Protein 4ISD (pdb70)

Sequence (922 aa):
SQKPITLYVGADYVSAFAMSAFVVLKEKGLDFEIRTVDLKSKQQEVSLTRRVPTLQHDRFTLSESSAIAEYLDEVYPAPHYAAVLPADRETRALARQLQAWIRSDFMPLGEAAQLACEKLLSAADRLIDDERYGVFGDWCIADTDFALMLNRLVACGDPVPPKVLRYVERQWARPSVQQWVKQKRDAKPITLYVGADYVSAFAMSAFVVLKEKGLDFEIRTVDLKSKQQEVSLTRRVPTLQHDRFTLSESSAIAEYLDEVYPAPHYAAVLPADRETRALARQLQAWIRSDFMPLPLGEAAQLACEKLLSAADRLIDDERYGVFGDWCIADTDFALMLNRLVACGDPVPPKVLRYVERQWARPSVQQWVKQKRDAQKPITLYVGADYVSAFAMSAFVVLKEKGLDFEIRTVDLKSKQQEVSLTRRVPTLQHDRFTLSESSAIAEYLDEVYPAPHYAAVLPADRETRALARQLQAWIRSDFMPLAQLACEKLLSAADRLIDDERYGVFGDWCIADTDFALMLNRLVAVPPKVLRYVERQWARPSVQQWVKQKRDAKPITLYVGADYVSAFAMSAFVVLKEKGLDFEIRTVDLKSKQQSLTRRVPTLQHDRFTLSESSAIAEYLDEVYPAPHYAAVLPADRETRALARQLQAWIRSDFMPLGEAAQLACEKLLSAADRLIDDERYGVFGDWCIADTDFALMLNRLVACGDPVPPKVLRYVERQWARPSVQQWVKQKRDAEKPITLYVGADYVSAFAMSAFVVLKEKGLDFEIRTVDLKSKQQEVSLTRRVPTLQHDRFTLSESSAIAEYLDEVYPAPHYAAVLPADRETRALARQLQAWIRSDFMPLGEAAQLACEKLLSAADRLIDDERYGVFGDWCIADTDFALMLNRLVACGDPVPPKVLRYVERQWARPSVQQWVKQKRDA

CATH classification: 3.40.30.10 (+1 more: 1.20.1050.10)

Solvent-accessible surface area: 42324 Å² total; per-residue (Å²): 163,71,112,96,7,13,0,24,0,16,42,106,18,110,29,38,72,0,6,1,0,2,0,0,0,72,38,12,66,8,113,36,115,30,122,74,29,80,76,94,68,58,62,106,153,53,20,55,0,48,78,42,4,2,0,41,13,45,205,27,45,1,2,16,5,18,1,0,0,13,5,0,24,57,26,14,54,56,131,152,75,53,42,0,14,22,96,80,110,81,32,45,0,50,0,20,9,1,3,17,0,6,21,15,38,9,99,72,50,98,138,58,28,122,71,11,22,95,12,0,25,59,3,0,70,73,34,2,52,79,163,82,84,1,7,50,18,132,28,1,0,0,0,2,4,1,2,22,26,5,73,124,11,135,91,31,78,86,122,43,38,77,43,1,104,112,1,18,126,51,2,85,66,51,109,9,1,77,81,7,30,105,63,89,154,95,115,172,100,8,21,0,42,0,16,42,70,20,80,36,35,72,0,5,1,0,7,0,0,0,67,36,10,59,19,125,38,117,51,38,75,28,62,140,85,64,68,51,131,129,54,21,35,0,72,83,40,3,4,0,51,14,36,236,17,52,1,2,16,4,20,0,0,0,15,4,0,22,60,25,24,62,68,122,159,82,50,46,0,16,26,109,85,116,86,32,7,0,51,0,25,12,1,4,18,0,7,16,20,25,5,92,73,41,192,72,48,148,65,11,107,74,5,6,39,13,0,26,56,1,0,73,169,23,3,50,83,164,85,80,0,6,47,20,130,30,2,0,0,0,3,5,0,3,33,28,6,76,110,10,138,62,21,70,81,123,39,43,76,40,2,102,116,0,18,128,49,2,76,64,47,108,7,2,83,85,9,55,135,63,90,78,98,122,115,28,57,5,24,0,27,0,16,38,79,22,126,25,39,72,0,6,2,0,0,0,0,0,66,36,4,31,9,67,40,60,52,143,75,29,76,82,84,65,63,68,93,147,59,19,30,0,56,81,41,4,3,0,57,18,84,90,23,46,3,1,16,4,18,1,0,0,12,5,0,27,66,27,16,61,60,81,66,34,55,42,0,9,22,96,79,113,75,30,43,0,50,0,23,10,4,4,16,1,7,32,19,29,6,130,88,70,92,136,44,8,20,92,22,0,39,48,0,1,84,128,25,2,67,71,164,83,18,1,6,46,19,130,31,2,0,0,0,3,6,0,1,32,36,6,91,30,44,145,88,110,54,95,42,4,51,124,1,28,66,31,2,72,50,26,24,6,1,64,39,4,47,113,68,69,78,119,115,167,92,8,23,0,74,0,6,37,94,22,109,27,31,73,0,13,1,0,0,0,0,0,66,32,14,63,22,128,37,116,37,29,76,25,79,80,98,79,69,45,108,74,55,4,60,80,21,4,9,0,57,17,75,90,22,59,3,2,18,3,23,0,0,0,10,6,0,24,58,28,24,69,57,126,166,76,51,45,0,10,23,93,80,116,77,30,50,0,49,0,19,8,1,4,18,0,8,18,16,22,6,107,66,64,87,163,60,31,129,70,4,15,92,12,0,28,60,1,0,70,78,32,3,51,72,162,87,83,1,7,47,23,125,25,1,0,0,0,2,8,1,2,16,15,4,68,88,6,31,81,11,62,91,60,0,26,2,42,1,32,61,1,18,103,50,2,77,66,49,99,5,1,85,76,4,59,137,68,86,58,93,65,184,144,94,8,13,0,28,0,5,41,108,17,114,28,29,73,0,6,1,0,0,0,0,0,75,36,6,30,16,99,33,94,37,121,74,28,83,88,85,78,70,43,144,135,50,15,175,60,132,156,22,4,3,0,48,14,72,89,92,51,44,12,70,4,32,38,0,0,42,54,0,22,136,60,23,59,60,75,76,45,54,43,0,12,24,93,83,202,125,31,72,53,88,0,106,115,5,4,60,66,6,50,80,41,8,135,69,61,95,159,59,25,57,102,5,13,103,72,0,26,69,15,0,70,202,53,4,56,79,163,84,25,1,6,50,20,129,30,2,0,0,0,2,4,0,2,22,17,4,71,93,6,31,69,12,60,71,64,1,22,4,40,1,32,60,1,19,111,31,2,79,49,24,18,6,1,78,22,7,35,96,69,83,157,100,101

Radius of gyration: 33.54 Å; Cα contacts (8 Å, |Δi|>4): 1430; chains: 5; bounding box: 65×103×86 Å

Secondary structure (DSSP, 8-state):
-PPPEEEEEETTS--HHHHHHHHHHHHHT---EEEEE-TTTTT----SS--S-EEEETTEEEESHHHHHHHHHHHS-TTTS--SS-SSHHHHHHHHHHHHHHHHS-TT---HHHHHHHHHHHHHHHH--TT-SSSSSS--HHHHHHHHHHGGGGGSSSPPPHHHHHHHHHHHTSHHHHHHHHHHH--/--EEEEEETT---HHHHHHHHHHHHTT---EEEEE-TTTTT----SSS-S-EEEETTEEEE-HHHHHHHHHHHS-TTTS--SS-SSSHHHHHHHHHHHHHHSS-TT----HHHHHHHHHHHHHHHHH--TTSSSSSSS--HHHHHHHHHHTTGGGSSSPPPHHHHHHHHHHHT-HHHHHHHHHHH--/---EEEEEETT---HHHHHHHHHHHHTT---EEEEE-TTTTT----SS--S-EEEETTEEEESHHHHHHHHHHHS-TTTS--SS-SSHHHHHHHHHHHHHHHHS-TT--HHHHHHHHHHHHHH--SS-SBTTBS--HHHHHHHHHGGGGG---HHHHHHHHHHHSSHHHHHHHHHHH--/--EEEEEETT---HHHHHHHHHHHHHT---EEEEE-TTTTT---SS-S-EEEETTEEEE-HHHHHHHHHHHS-TTTS--SS-SSHHHHHHHHHHHHHHHHS-TT--HHHHHHHHHHHHHHHHH--TT-SBTTBS--HHHHHHHHHHGGGGGSSSPBPHHHHHHHHHHHTSHHHHHHHHHHHS--/--EEEEEETT---HHHHHHHHHHHHHT---EEEEE-TTTTT----SS--S-EEEETTEEEE-HHHHHHHHHHHS-TTTS--SS-SSHHHHHHHHHHHHHHHHS-TT--THHHHHHHHHHHHHHHH--TT-SSSSSS--HHHHHHHHHHGGGGGSSSPBPHHHHHHHHHHHTSHHHHHHHHHHHT-

Nearest PDB structures (foldseek):
  4isd-assembly2_B  TM=1.005E+00  e=4.682E-34  Burkholderia glumae BGR1
  4isd-assembly1_D  TM=9.966E-01  e=3.326E-30  Burkholderia glumae BGR1
  4isd-assembly3_E-2  TM=1.002E+00  e=7.740E-30  Burkholderia glumae BGR1
  4isd-assembly2_C  TM=1.001E+00  e=6.877E-28  Burkholderia glumae BGR1
  3cbu-assembly1_A  TM=6.869E-01  e=8.322E-08  Cupriavidus pinatubonensis JMP134

Foldseek 3Di:
DAAEKEWEEAPLLPDLLSLLLLLLCVQFPHDYYYDYAYPVPRLPPLDPVSHDTWMQGNNDIGHDSVVSLVVCCVVRHPPNTDHQADPDPVRNVVLVVLSVCLVPACVVLVPSNQVSLVVLQVVLVVQFDPCALASSRDHHSSLSSNLVSCVSNVVYDDDHDVSSVVSSVSSCPPVSNVVSVVVSVVD/DEKEKEDAPQLPDLLSLLLQLLCVQFPHDYHYDYAYPVPRLPPLDDVSDDIWMCDPNDIGHDRVVSLVVCCVVRHPDNTDHQADPDDVRSVVLSVLVVDLVPACVCLVDDPRNQVSLCVLQVCLVVQFDPPALASSRDHHSSLSSNLVSNVSNVVYDDDHDCSSVVSSVSNCPDPSNVVSVVVNVVD/DAEKEWEAAPLLPDLLSLLLLLLCVQFVHDYYYDYAYPVQRLVPLDPVSHDTWMCGHPDIDDDSVVSLVVCCVVRHPPNTDHQADPDDVSSVVLSVLSVCLVPDPPPLPVVSVVVLVVCLVVQFDQCALASSRDHHSSLSSSLVSVVSNVCCDPRSVVSNVSSCPDVSNVVSVVVSVVD/DEKEWEEAPLLDDLLSLLLLLLCVQFPHDYHYDYAHPVPRLCVVVSDDTWMDDPPDIDHDSLVSLVVCCVVRDPDNTDRQADPDDVSSVVLSCLSVCLVPDCVVLVVRNQVSLVVLQVCLVVQFDPVALASSRDHHSSLSSSLVSCVSNVVYDDDHDVSSVVSNVSSCPDPSNVVSVVVSVVPD/DAKEKEEAPLLPDLLSLLQLLLCVQQPHDYYYDHAHPPPRLPPLDPVSDDIWMDDPPHIGDDSVVSLVVCCVVRHPPNTDHQADPDDVSSVVLVVLSVCLVPACVVLVVRNQVSLVVLLVCLVVQFDPVALASVHDHHSSLSSSLVSCVSNVVYDDDHDVSSVVSSVSSCPDVSNVVSVVVSVVD

B-factor: mean 61.9, std 21.55, range [19.18, 208.67]

Structure (mmCIF, N/CA/C/O backbone):
data_4ISD
#
_entry.id   4ISD
#
_cell.length_a   56.004
_cell.length_b   196.343
_cell.length_c   275.360
_cell.angle_alpha   90.000
_cell.angle_beta   90.000
_cell.angle_gamma   90.000
#
_symmetry.space_group_name_H-M   'C 2 2 21'
#
loop_
_entity.id
_entity.type
_entity.pdbx_description
1 polymer 'Glutathione S-transferase'
2 non-polymer GLUTATHIONE
3 water water
#
loop_
_atom_site.group_PDB
_atom_site.id
_atom_site.type_symbol
_atom_site.label_atom_id
_atom_site.label_alt_id
_atom_site.label_comp_id
_atom_site.label_asym_id
_atom_site.label_entity_id
_atom_site.label_seq_id
_atom_site.pdbx_PDB_ins_code
_atom_site.Cartn_x
_atom_site.Cartn_y
_atom_site.Cartn_z
_atom_site.occupancy
_atom_site.B_iso_or_equiv
_atom_site.auth_seq_id
_atom_site.auth_comp_id
_atom_site.auth_asym_id
_atom_site.auth_atom_id
_atom_site.pdbx_PDB_model_num
ATOM 1 N N . SER A 1 4 ? -17.332 11.797 12.076 1.00 86.80 2 SER A N 1
ATOM 2 C CA . SER A 1 4 ? -16.610 10.562 11.796 1.00 88.24 2 SER A CA 1
ATOM 3 C C . SER A 1 4 ? -17.143 9.416 12.651 1.00 84.24 2 SER A C 1
ATOM 4 O O . SER A 1 4 ? -17.151 9.514 13.881 1.00 81.09 2 SER A O 1
ATOM 7 N N . GLN A 1 5 ? -17.577 8.336 11.997 1.00 79.90 3 GLN A N 1
ATOM 8 C CA . GLN A 1 5 ? -18.170 7.186 12.686 1.00 77.23 3 GLN A CA 1
ATOM 9 C C . GLN A 1 5 ? -17.210 6.571 13.703 1.00 79.49 3 GLN A C 1
ATOM 10 O O . GLN A 1 5 ? -15.989 6.724 13.588 1.00 80.45 3 GLN A O 1
ATOM 16 N N . LYS A 1 6 ? -17.769 5.879 14.695 1.00 74.40 4 LYS A N 1
ATOM 17 C CA . LYS A 1 6 ? -16.962 5.170 15.681 1.00 70.88 4 LYS A CA 1
ATOM 18 C C . LYS A 1 6 ? -16.145 4.103 14.962 1.00 68.24 4 LYS A C 1
ATOM 19 O O . LYS A 1 6 ? -16.616 3.502 13.990 1.00 61.80 4 LYS A O 1
ATOM 25 N N . PRO A 1 7 ? -14.906 3.878 15.425 1.00 68.50 5 PRO A N 1
ATOM 26 C CA . PRO A 1 7 ? -14.052 2.816 14.881 1.00 66.88 5 PRO A CA 1
ATOM 27 C C . PRO A 1 7 ? -14.702 1.446 15.022 1.00 61.52 5 PRO A C 1
ATOM 28 O O . PRO A 1 7 ? -15.407 1.201 15.997 1.00 66.90 5 PRO A O 1
ATOM 32 N N . ILE A 1 8 ? -14.483 0.571 14.047 1.00 54.96 6 ILE A N 1
ATOM 33 C CA . ILE A 1 8 ? -15.100 -0.749 14.046 1.00 48.89 6 ILE A CA 1
ATOM 34 C C . ILE A 1 8 ? -14.054 -1.810 13.696 1.00 56.57 6 ILE A C 1
ATOM 35 O O . ILE A 1 8 ? -13.251 -1.626 12.782 1.00 58.22 6 ILE A O 1
ATOM 40 N N . THR A 1 9 ? -14.043 -2.906 14.452 1.00 59.19 7 THR A N 1
ATOM 41 C CA . THR A 1 9 ? -13.140 -4.016 14.169 1.00 59.12 7 THR A CA 1
ATOM 42 C C . THR A 1 9 ? -13.930 -5.310 14.092 1.00 55.10 7 THR A C 1
ATOM 43 O O . THR A 1 9 ? -14.912 -5.497 14.812 1.00 55.09 7 THR A O 1
ATOM 47 N N . LEU A 1 10 ? -13.513 -6.203 13.206 1.00 54.30 8 LEU A N 1
ATOM 48 C CA . LEU A 1 10 ? -14.178 -7.492 13.077 1.00 48.35 8 LEU A CA 1
ATOM 49 C C . LEU A 1 10 ? -13.154 -8.611 13.248 1.00 48.93 8 LEU A C 1
ATOM 50 O O . LEU A 1 10 ? -12.084 -8.599 12.629 1.00 53.60 8 LEU A O 1
ATOM 55 N N . TYR A 1 11 ? -13.480 -9.546 14.133 1.00 43.42 9 TYR A N 1
ATOM 56 C CA . TYR A 1 11 ? -12.654 -10.713 14.414 1.00 43.63 9 TYR A CA 1
ATOM 57 C C . TYR A 1 11 ? -13.249 -11.872 13.635 1.00 41.57 9 TYR A C 1
ATOM 58 O O . TYR A 1 11 ? -14.446 -12.159 13.744 1.00 41.83 9 TYR A O 1
ATOM 67 N N . VAL A 1 12 ? -12.423 -12.522 12.831 1.00 43.37 10 VAL A N 1
ATOM 68 C CA . VAL A 1 12 ? -12.882 -13.641 12.010 1.00 48.04 10 VAL A CA 1
ATOM 69 C C . VAL A 1 12 ? -11.863 -14.763 12.141 1.00 49.84 10 VAL A C 1
ATOM 70 O O . VAL A 1 12 ? -10.774 -14.544 12.672 1.00 50.55 10 VAL A O 1
ATOM 74 N N . GLY A 1 13 ? -12.213 -15.960 11.676 1.00 48.65 11 GLY A N 1
ATOM 75 C CA . GLY A 1 13 ? -11.256 -17.050 11.630 1.00 52.16 11 GLY A CA 1
ATOM 76 C C . GLY A 1 13 ? -10.204 -16.727 10.583 1.00 59.50 11 GLY A C 1
ATOM 77 O O . GLY A 1 13 ? -10.527 -16.140 9.548 1.00 52.21 11 GLY A O 1
ATOM 78 N N . ALA A 1 14 ? -8.953 -17.105 10.842 1.00 63.23 12 ALA A N 1
ATOM 79 C CA . ALA A 1 14 ? -7.849 -16.765 9.942 1.00 62.66 12 ALA A CA 1
ATOM 80 C C . ALA A 1 14 ? -8.005 -17.368 8.549 1.00 68.02 12 ALA A C 1
ATOM 81 O O . ALA A 1 14 ? -7.351 -16.921 7.601 1.00 73.62 12 ALA A O 1
ATOM 83 N N . ASP A 1 15 ? -8.871 -18.375 8.435 1.00 65.01 13 ASP A N 1
ATOM 84 C CA . ASP A 1 15 ? -9.100 -19.084 7.174 1.00 67.36 13 ASP A CA 1
ATOM 85 C C . ASP A 1 15 ? -10.270 -18.550 6.349 1.00 63.10 13 ASP A C 1
ATOM 86 O O . ASP A 1 15 ? -10.522 -19.033 5.249 1.00 63.89 13 ASP A O 1
ATOM 91 N N . TYR A 1 16 ? -10.984 -17.568 6.890 1.00 65.54 14 TYR A N 1
ATOM 92 C CA . TYR A 1 16 ? -12.112 -16.947 6.195 1.00 66.34 14 TYR A CA 1
ATOM 93 C C . TYR A 1 16 ? -13.159 -17.966 5.747 1.00 66.75 14 TYR A C 1
ATOM 94 O O . TYR A 1 16 ? -13.878 -17.758 4.769 1.00 71.69 14 TYR A O 1
ATOM 103 N N . VAL A 1 17 ? -13.235 -19.071 6.478 1.00 63.60 15 VAL A N 1
ATOM 104 C CA . VAL A 1 17 ? -14.143 -20.151 6.132 1.00 65.89 15 VAL A CA 1
ATOM 105 C C . VAL A 1 17 ? -15.532 -19.968 6.747 1.00 68.46 15 VAL A C 1
ATOM 106 O O . VAL A 1 17 ? -16.534 -20.127 6.050 1.00 74.28 15 VAL A O 1
ATOM 110 N N . SER A 1 18 ? -15.586 -19.615 8.034 1.00 62.73 16 SER A N 1
ATOM 111 C CA . SER A 1 18 ? -16.856 -19.446 8.752 1.00 58.21 16 SER A CA 1
ATOM 112 C C . SER A 1 18 ? -18.013 -18.808 7.960 1.00 57.18 16 SER A C 1
ATOM 113 O O . SER A 1 18 ? -17.880 -17.718 7.408 1.00 62.26 16 SER A O 1
ATOM 116 N N . ALA A 1 19 ? -19.153 -19.492 7.928 1.00 51.52 17 ALA A N 1
ATOM 117 C CA . ALA A 1 19 ? -20.354 -18.949 7.313 1.00 47.34 17 ALA A CA 1
ATOM 118 C C . ALA A 1 19 ? -20.882 -17.776 8.123 1.00 55.58 17 ALA A C 1
ATOM 119 O O . ALA A 1 19 ? -21.656 -16.951 7.627 1.00 60.70 17 ALA A O 1
ATOM 121 N N . PHE A 1 20 ? -20.475 -17.711 9.384 1.00 52.98 18 PHE A N 1
ATOM 122 C CA . PHE A 1 20 ? -21.035 -16.732 10.294 1.00 49.67 18 PHE A CA 1
ATOM 123 C C . PHE A 1 20 ? -20.185 -15.482 10.340 1.00 48.85 18 PHE A C 1
ATOM 124 O O . PHE A 1 20 ? -20.703 -14.380 10.516 1.00 50.47 18 PHE A O 1
ATOM 132 N N . ALA A 1 21 ? -18.881 -15.664 10.174 1.00 47.11 19 ALA A N 1
ATOM 133 C CA . ALA A 1 21 ? -17.975 -14.545 10.017 1.00 41.90 19 ALA A CA 1
ATOM 134 C C . ALA A 1 21 ? -18.421 -13.771 8.784 1.00 43.51 19 ALA A C 1
ATOM 135 O O . ALA A 1 21 ? -18.585 -12.543 8.814 1.00 44.71 19 ALA A O 1
ATOM 137 N N . MET A 1 22 ? -18.649 -14.510 7.705 1.00 45.85 20 MET A N 1
ATOM 138 C CA . MET A 1 22 ? -19.038 -13.915 6.436 1.00 44.40 20 MET A CA 1
ATOM 139 C C . MET A 1 22 ? -20.325 -13.109 6.575 1.00 42.26 20 MET A C 1
ATOM 140 O O . MET A 1 22 ? -20.478 -12.028 5.986 1.00 44.19 20 MET A O 1
ATOM 145 N N . SER A 1 23 ? -21.237 -13.629 7.382 1.00 39.06 21 SER A N 1
ATOM 146 C CA . SER A 1 23 ? -22.510 -12.968 7.625 1.00 37.99 21 SER A CA 1
ATOM 147 C C . SER A 1 23 ? -22.347 -11.573 8.227 1.00 40.29 21 SER A C 1
ATOM 148 O O . SER A 1 23 ? -22.993 -10.620 7.780 1.00 41.56 21 SER A O 1
ATOM 151 N N . ALA A 1 24 ? -21.488 -11.456 9.240 1.00 36.41 22 ALA A N 1
ATOM 152 C CA . ALA A 1 24 ? -21.277 -10.167 9.903 1.00 39.77 22 ALA A CA 1
ATOM 153 C C . ALA A 1 24 ? -20.569 -9.202 8.960 1.00 43.91 22 ALA A C 1
ATOM 154 O O . ALA A 1 24 ? -20.909 -8.014 8.883 1.00 47.71 22 ALA A O 1
ATOM 156 N N . PHE A 1 25 ? -19.569 -9.722 8.260 1.00 39.48 23 PHE A N 1
ATOM 157 C CA . PHE A 1 25 ? -18.852 -8.952 7.267 1.00 40.45 23 PHE A CA 1
ATOM 158 C C . PHE A 1 25 ? -19.853 -8.397 6.254 1.00 44.02 23 PHE A C 1
ATOM 159 O O . PHE A 1 25 ? -19.727 -7.250 5.811 1.00 46.38 23 PHE A O 1
ATOM 167 N N . VAL A 1 26 ? -20.845 -9.201 5.878 1.00 44.15 24 VAL A N 1
ATOM 168 C CA . VAL A 1 26 ? -21.780 -8.755 4.841 1.00 44.50 24 VAL A CA 1
ATOM 169 C C . VAL A 1 26 ? -22.652 -7.617 5.352 1.00 45.26 24 VAL A C 1
ATOM 170 O O . VAL A 1 26 ? -22.966 -6.687 4.606 1.00 45.77 24 VAL A O 1
ATOM 174 N N . VAL A 1 27 ? -23.005 -7.664 6.637 1.00 48.49 25 VAL A N 1
ATOM 175 C CA . VAL A 1 27 ? -23.821 -6.599 7.220 1.00 43.58 25 VAL A CA 1
ATOM 176 C C . VAL A 1 27 ? -23.101 -5.254 7.148 1.00 43.49 25 VAL A C 1
ATOM 177 O O . VAL A 1 27 ? -23.669 -4.255 6.684 1.00 46.75 25 VAL A O 1
ATOM 181 N N . LEU A 1 28 ? -21.848 -5.242 7.592 1.00 42.36 26 LEU A N 1
ATOM 182 C CA . LEU A 1 28 ? -21.036 -4.028 7.590 1.00 48.49 26 LEU A CA 1
ATOM 183 C C . LEU A 1 28 ? -20.925 -3.477 6.181 1.00 56.45 26 LEU A C 1
ATOM 184 O O . LEU A 1 28 ? -21.121 -2.280 5.947 1.00 61.51 26 LEU A O 1
ATOM 189 N N . LYS A 1 29 ? -20.632 -4.362 5.236 1.00 51.79 27 LYS A N 1
ATOM 190 C CA . LYS A 1 29 ? -20.429 -3.933 3.871 1.00 48.05 27 LYS A CA 1
ATOM 191 C C . LYS A 1 29 ? -21.701 -3.390 3.236 1.00 49.03 27 LYS A C 1
ATOM 192 O O . LYS A 1 29 ? -21.656 -2.378 2.553 1.00 51.74 27 LYS A O 1
ATOM 198 N N . GLU A 1 30 ? -22.838 -4.032 3.480 1.00 53.10 28 GLU A N 1
ATOM 199 C CA . GLU A 1 30 ? -24.107 -3.544 2.930 1.00 53.91 28 GLU A CA 1
ATOM 200 C C . GLU A 1 30 ? -24.395 -2.104 3.350 1.00 55.87 28 GLU A C 1
ATOM 201 O O . GLU A 1 30 ? -24.928 -1.318 2.560 1.00 53.98 28 GLU A O 1
ATOM 207 N N . LYS A 1 31 ? -24.042 -1.778 4.597 1.00 52.71 29 LYS A N 1
ATOM 208 C CA . LYS A 1 31 ? -24.346 -0.482 5.187 1.00 47.58 29 LYS A CA 1
ATOM 209 C C . LYS A 1 31 ? -23.325 0.580 4.818 1.00 53.22 29 LYS A C 1
ATOM 210 O O . LYS A 1 31 ? -23.541 1.771 5.103 1.00 54.12 29 LYS A O 1
ATOM 216 N N . GLY A 1 32 ? -22.215 0.150 4.204 1.00 50.73 30 GLY A N 1
ATOM 217 C CA . GLY A 1 32 ? -21.161 1.052 3.748 1.00 44.29 30 GLY A CA 1
ATOM 218 C C . GLY A 1 32 ? -20.254 1.575 4.857 1.00 52.42 30 GLY A C 1
ATOM 219 O O . GLY A 1 32 ? -19.708 2.670 4.758 1.00 59.33 30 GLY A O 1
ATOM 220 N N . LEU A 1 33 ? -20.086 0.789 5.914 1.00 51.33 31 LEU A N 1
ATOM 221 C CA . LEU A 1 33 ? -19.301 1.196 7.087 1.00 59.43 31 LEU A CA 1
ATOM 222 C C . LEU A 1 33 ? -17.797 0.873 6.962 1.00 60.20 31 LEU A C 1
ATOM 223 O O . LEU A 1 33 ? -17.413 -0.128 6.343 1.00 58.04 31 LEU A O 1
ATOM 228 N N . ASP A 1 34 ? -16.948 1.712 7.558 1.00 59.12 32 ASP A N 1
ATOM 229 C CA . ASP A 1 34 ? -15.521 1.410 7.609 1.00 56.27 32 ASP A CA 1
ATOM 230 C C . ASP A 1 34 ? -15.238 0.427 8.756 1.00 61.11 32 ASP A C 1
ATOM 231 O O . ASP A 1 34 ? -15.848 0.532 9.832 1.00 64.46 32 ASP A O 1
ATOM 236 N N . PHE A 1 35 ? -14.344 -0.538 8.515 1.00 58.17 33 PHE A N 1
ATOM 237 C CA . PHE A 1 35 ? -13.872 -1.446 9.568 1.00 55.02 33 PHE A CA 1
ATOM 238 C C . PHE A 1 35 ? -12.530 -2.119 9.270 1.00 59.19 33 PHE A C 1
ATOM 239 O O . PHE A 1 35 ? -12.188 -2.379 8.124 1.00 61.89 33 PHE A O 1
ATOM 247 N N . GLU A 1 36 ? -11.768 -2.384 10.324 1.00 67.47 34 GLU A N 1
ATOM 248 C CA . GLU A 1 36 ? -10.544 -3.160 10.224 1.00 71.05 34 GLU A CA 1
ATOM 249 C C . GLU A 1 36 ? -10.909 -4.619 10.426 1.00 64.35 34 GLU A C 1
ATOM 250 O O . GLU A 1 36 ? -11.893 -4.926 11.104 1.00 66.31 34 GLU A O 1
ATOM 256 N N . ILE A 1 37 ? -10.125 -5.519 9.846 1.00 55.80 35 ILE A N 1
ATOM 257 C CA . ILE A 1 37 ? -10.309 -6.940 10.096 1.00 50.86 35 ILE A CA 1
ATOM 258 C C . ILE A 1 37 ? -9.101 -7.505 10.821 1.00 52.54 35 ILE A C 1
ATOM 259 O O . ILE A 1 37 ? -7.959 -7.299 10.392 1.00 50.69 35 ILE A O 1
ATOM 264 N N . ARG A 1 38 ? -9.380 -8.194 11.930 1.00 51.03 36 ARG A N 1
ATOM 265 C CA . ARG A 1 38 ? -8.383 -8.937 12.699 1.00 59.15 36 ARG A CA 1
ATOM 266 C C . ARG A 1 38 ? -8.764 -10.412 12.706 1.00 61.60 36 ARG A C 1
ATOM 267 O O . ARG A 1 38 ? -9.948 -10.754 12.705 1.00 61.84 36 ARG A O 1
ATOM 275 N N . THR A 1 39 ? -7.766 -11.288 12.724 1.00 63.26 37 THR A N 1
ATOM 276 C CA . THR A 1 39 ? -8.031 -12.712 12.567 1.00 62.18 37 THR A CA 1
ATOM 277 C C . THR A 1 39 ? -7.679 -13.526 13.796 1.00 70.15 37 THR A C 1
ATOM 278 O O . THR A 1 39 ? -6.803 -13.156 14.569 1.00 78.61 37 THR A O 1
ATOM 282 N N . VAL A 1 40 ? -8.374 -14.648 13.960 1.00 68.87 38 VAL A N 1
ATOM 283 C CA . VAL A 1 40 ? -8.118 -15.583 15.051 1.00 62.32 38 VAL A CA 1
ATOM 284 C C . VAL A 1 40 ? -7.815 -16.972 14.459 1.00 66.47 38 VAL A C 1
ATOM 285 O O . VAL A 1 40 ? -8.573 -17.472 13.633 1.00 69.42 38 VAL A O 1
ATOM 289 N N . ASP A 1 41 ? -6.700 -17.577 14.867 1.00 70.08 39 ASP A N 1
ATOM 290 C CA . ASP A 1 41 ? -6.261 -18.884 14.357 1.00 72.07 39 ASP A CA 1
ATOM 291 C C . ASP A 1 41 ? -7.045 -20.055 14.986 1.00 75.80 39 ASP A C 1
ATOM 292 O O . ASP A 1 41 ? -7.855 -19.855 15.887 1.00 80.13 39 ASP A O 1
ATOM 297 N N . LEU A 1 42 ? -6.817 -21.264 14.473 1.00 77.94 40 LEU A N 1
ATOM 298 C CA . LEU A 1 42 ? -7.206 -22.528 15.114 1.00 73.88 40 LEU A CA 1
ATOM 299 C C . LEU A 1 42 ? -6.380 -23.636 14.440 1.00 79.13 40 LEU A C 1
ATOM 300 O O . LEU A 1 42 ? -6.362 -23.735 13.206 1.00 77.45 40 LEU A O 1
ATOM 302 N N . LYS A 1 43 ? -5.690 -24.463 15.226 1.00 78.22 41 LYS A N 1
ATOM 303 C CA . LYS A 1 43 ? -5.730 -24.408 16.685 1.00 81.02 41 LYS A CA 1
ATOM 304 C C . LYS A 1 43 ? -4.722 -23.401 17.253 1.00 76.48 41 LYS A C 1
ATOM 305 O O . LYS A 1 43 ? -3.681 -23.156 16.628 1.00 72.65 41 LYS A O 1
ATOM 307 N N . SER A 1 44 ? -5.029 -22.792 18.404 1.00 67.17 42 SER A N 1
ATOM 308 C CA . SER A 1 44 ? -6.333 -22.871 19.070 1.00 70.25 42 SER A CA 1
ATOM 309 C C . SER A 1 44 ? -6.604 -21.518 19.740 1.00 68.16 42 SER A C 1
ATOM 310 O O . SER A 1 44 ? -7.120 -21.451 20.867 1.00 51.23 42 SER A O 1
ATOM 313 N N . LYS A 1 45 ? -6.263 -20.452 19.015 1.00 73.93 43 LYS A N 1
ATOM 314 C CA . LYS A 1 45 ? -6.178 -19.086 19.548 1.00 72.85 43 LYS A CA 1
ATOM 315 C C . LYS A 1 45 ? -7.445 -18.477 20.177 1.00 72.80 43 LYS A C 1
ATOM 316 O O . LYS A 1 45 ? -7.349 -17.496 20.919 1.00 78.03 43 LYS A O 1
ATOM 318 N N . GLN A 1 46 ? -8.621 -19.042 19.913 1.00 61.89 44 GLN A N 1
ATOM 319 C CA . GLN A 1 46 ? -9.841 -18.517 20.529 1.00 53.63 44 GLN A CA 1
ATOM 320 C C . GLN A 1 46 ? -9.856 -18.763 22.050 1.00 57.41 44 GLN A C 1
ATOM 321 O O . GLN A 1 46 ? -10.879 -18.565 22.718 1.00 52.85 44 GLN A O 1
ATOM 327 N N . GLN A 1 47 ? -8.714 -19.175 22.593 1.00 59.21 45 GLN A N 1
ATOM 328 C CA . GLN A 1 47 ? -8.587 -19.444 24.018 1.00 58.23 45 GLN A CA 1
ATOM 329 C C . GLN A 1 47 ? -7.235 -18.964 24.586 1.00 63.18 45 GLN A C 1
ATOM 330 O O . GLN A 1 47 ? -6.889 -17.763 24.543 1.00 57.37 45 GLN A O 1
ATOM 336 N N . GLU A 1 54 ? -11.353 -12.523 26.599 1.00 46.09 52 GLU A N 1
ATOM 337 C CA . GLU A 1 54 ? -10.672 -11.256 26.296 1.00 69.88 52 GLU A CA 1
ATOM 338 C C . GLU A 1 54 ? -11.488 -10.235 25.458 1.00 63.00 52 GLU A C 1
ATOM 339 O O . GLU A 1 54 ? -11.813 -9.157 25.949 1.00 64.62 52 GLU A O 1
ATOM 341 N N . VAL A 1 55 ? -11.804 -10.540 24.201 1.00 59.48 53 VAL A N 1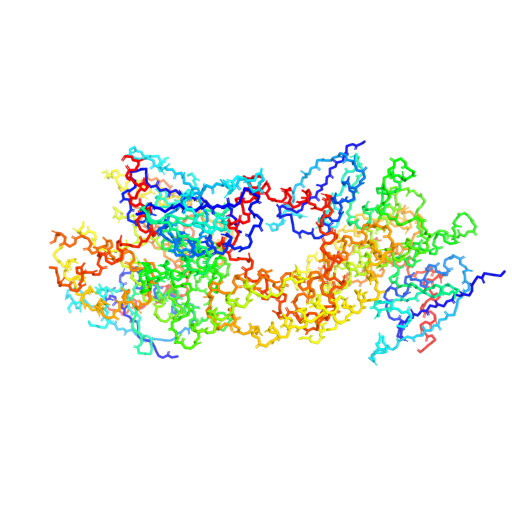
ATOM 342 C CA . VAL A 1 55 ? -12.709 -9.655 23.466 1.00 61.56 53 VAL A CA 1
ATOM 343 C C . VAL A 1 55 ? -14.016 -10.369 23.229 1.00 58.39 53 VAL A C 1
ATOM 344 O O . VAL A 1 55 ? -14.952 -9.788 22.668 1.00 60.41 53 VAL A O 1
ATOM 348 N N . SER A 1 56 ? -14.074 -11.631 23.650 1.00 49.91 54 SER A N 1
ATOM 349 C CA . SER A 1 56 ? -15.217 -12.470 23.321 1.00 42.68 54 SER A CA 1
ATOM 350 C C . SER A 1 56 ? -15.652 -13.401 24.428 1.00 45.85 54 SER A C 1
ATOM 351 O O . SER A 1 56 ? -14.945 -14.340 24.781 1.00 48.25 54 SER A O 1
ATOM 354 N N . LEU A 1 57 ? -16.846 -13.157 24.946 1.00 50.42 55 LEU A N 1
ATOM 355 C CA . LEU A 1 57 ? -17.432 -13.995 25.986 1.00 49.83 55 LEU A CA 1
ATOM 356 C C . LEU A 1 57 ? -17.594 -15.462 25.546 1.00 49.29 55 LEU A C 1
ATOM 357 O O . LEU A 1 57 ? -17.398 -16.371 26.338 1.00 50.93 55 LEU A O 1
ATOM 362 N N . THR A 1 58 ? -17.935 -15.688 24.282 1.00 46.20 56 THR A N 1
ATOM 363 C CA . THR A 1 58 ? -18.243 -17.034 23.798 1.00 44.97 56 THR A CA 1
ATOM 364 C C . THR A 1 58 ? -17.034 -17.801 23.257 1.00 48.57 56 THR A C 1
ATOM 365 O O . THR A 1 58 ? -17.099 -19.020 23.071 1.00 50.08 56 THR A O 1
ATOM 369 N N . ARG A 1 59 ? -15.948 -17.080 22.989 1.00 48.48 57 ARG A N 1
ATOM 370 C CA . ARG A 1 59 ? -14.750 -17.645 22.365 1.00 44.20 57 ARG A CA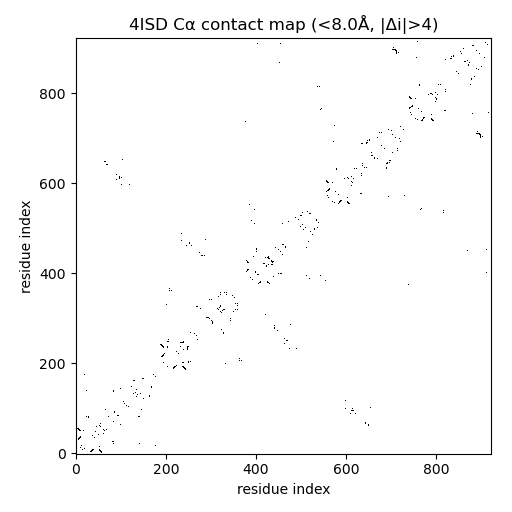 1
ATOM 371 C C . ARG A 1 59 ? -15.042 -18.274 21.005 1.00 48.14 57 ARG A C 1
ATOM 372 O O . ARG A 1 59 ? -14.507 -19.329 20.662 1.00 55.09 57 ARG A O 1
ATOM 380 N N . ARG A 1 60 ? -15.905 -17.622 20.239 1.00 40.65 58 ARG A N 1
ATOM 381 C CA . ARG A 1 60 ? -16.122 -17.997 18.858 1.00 43.38 58 ARG A CA 1
ATOM 382 C C . ARG A 1 60 ? -16.034 -16.761 17.955 1.00 49.53 58 ARG A C 1
ATOM 383 O O . ARG A 1 60 ? -16.233 -15.623 18.404 1.00 49.67 58 ARG A O 1
ATOM 391 N N . VAL A 1 61 ? -15.689 -16.982 16.691 1.00 48.88 59 VAL A N 1
ATOM 392 C CA . VAL A 1 61 ? -15.730 -15.915 15.705 1.00 43.58 59 VAL A CA 1
ATOM 393 C C . VAL A 1 61 ? -17.079 -16.035 15.009 1.00 42.13 59 VAL A C 1
ATOM 394 O O . VAL A 1 61 ? -17.620 -17.136 14.904 1.00 40.20 59 VAL A O 1
ATOM 398 N N . PRO A 1 62 ? -17.652 -14.910 14.553 1.00 42.16 60 PRO A N 1
ATOM 399 C CA . PRO A 1 62 ? -17.173 -13.525 14.641 1.00 46.58 60 PRO A CA 1
ATOM 400 C C . PRO A 1 62 ? -17.395 -12.848 16.001 1.00 45.35 60 PRO A C 1
ATOM 401 O O . PRO A 1 62 ? -18.246 -13.247 16.802 1.00 42.96 60 PRO A O 1
ATOM 405 N N . THR A 1 63 ? -16.609 -11.806 16.241 1.00 45.14 61 THR A N 1
ATOM 406 C CA . THR A 1 63 ? -16.847 -10.878 17.331 1.00 42.08 61 THR A CA 1
ATOM 407 C C . THR A 1 63 ? -16.699 -9.463 16.779 1.00 46.43 61 THR A C 1
ATOM 408 O O . THR A 1 63 ? -15.785 -9.188 15.998 1.00 49.20 61 THR A O 1
ATOM 412 N N . LEU A 1 64 ? -17.599 -8.567 17.174 1.00 47.82 62 LEU A N 1
ATOM 413 C CA . LEU A 1 64 ? -17.540 -7.178 16.721 1.00 50.87 62 LEU A CA 1
ATOM 414 C C . LEU A 1 64 ? -17.048 -6.263 17.843 1.00 45.71 62 LEU A C 1
ATOM 415 O O . LEU A 1 64 ? -17.506 -6.360 18.974 1.00 40.23 62 LEU A O 1
ATOM 420 N N . GLN A 1 65 ? -16.096 -5.395 17.528 1.00 47.24 63 GLN A N 1
ATOM 421 C CA . GLN A 1 65 ? -15.747 -4.307 18.424 1.00 51.68 63 GLN A CA 1
ATOM 422 C C . GLN A 1 65 ? -16.215 -2.981 17.841 1.00 56.31 63 GLN A C 1
ATOM 423 O O . GLN A 1 65 ? -15.697 -2.515 16.817 1.00 61.26 63 GLN A O 1
ATOM 429 N N . HIS A 1 66 ? -17.204 -2.386 18.498 1.00 52.26 64 HIS A N 1
ATOM 430 C CA . HIS A 1 66 ? -17.768 -1.113 18.075 1.00 49.66 64 HIS A CA 1
ATOM 431 C C . HIS A 1 66 ? -17.373 -0.037 19.066 1.00 51.92 64 HIS A C 1
ATOM 432 O O . HIS A 1 66 ? -17.923 0.051 20.166 1.00 48.55 64 HIS A O 1
ATOM 439 N N . ASP A 1 67 ? -16.415 0.780 18.654 1.00 60.10 65 ASP A N 1
ATOM 440 C CA . ASP A 1 67 ? -15.798 1.785 19.513 1.00 60.79 65 ASP A CA 1
ATOM 441 C C . ASP A 1 67 ? -15.171 1.081 20.721 1.00 61.44 65 ASP A C 1
ATOM 442 O O . ASP A 1 67 ? -14.023 0.641 20.648 1.00 63.22 65 ASP A O 1
ATOM 447 N N . ARG A 1 68 ? -15.908 0.960 21.821 1.00 61.84 66 ARG A N 1
ATOM 448 C CA . ARG A 1 68 ? -15.367 0.258 22.976 1.00 67.59 66 ARG A CA 1
ATOM 449 C C . ARG A 1 68 ? -16.136 -1.025 23.258 1.00 64.53 66 ARG A C 1
ATOM 450 O O . ARG A 1 68 ? -15.645 -1.926 23.931 1.00 69.72 66 ARG A O 1
ATOM 458 N N . PHE A 1 69 ? -17.329 -1.104 22.691 1.00 56.66 67 PHE A N 1
ATOM 459 C CA . PHE A 1 69 ? -18.260 -2.183 22.935 1.00 50.73 67 PHE A CA 1
ATOM 460 C C . PHE A 1 69 ? -17.887 -3.425 22.144 1.00 54.13 67 PHE A C 1
ATOM 461 O O . PHE A 1 69 ? -17.670 -3.352 20.941 1.00 60.98 67 PHE A O 1
ATOM 469 N N . THR A 1 70 ? -17.831 -4.576 22.802 1.00 52.78 68 THR A N 1
ATOM 470 C CA . THR A 1 70 ? -17.575 -5.814 22.068 1.00 46.26 68 THR A CA 1
ATOM 471 C C . THR A 1 70 ? -18.771 -6.752 22.118 1.00 41.13 68 THR A C 1
ATOM 472 O O . THR A 1 70 ? -19.509 -6.788 23.106 1.00 45.67 68 THR A O 1
ATOM 476 N N . LEU A 1 71 ? -18.963 -7.500 21.034 1.00 38.72 69 LEU A N 1
ATOM 477 C CA . LEU A 1 71 ? -20.185 -8.265 20.833 1.00 39.62 69 LEU A CA 1
ATOM 478 C C . LEU A 1 71 ? -19.918 -9.479 19.947 1.00 42.17 69 LEU A C 1
ATOM 479 O O . LEU A 1 71 ? -19.406 -9.331 18.837 1.00 42.43 69 LEU A O 1
ATOM 484 N N . SER A 1 72 ? -20.262 -10.673 20.434 1.00 39.82 70 SER A N 1
ATOM 485 C CA . SER A 1 72 ? -20.186 -11.900 19.619 1.00 36.90 70 SER A CA 1
ATOM 486 C C . SER A 1 72 ? -21.565 -12.348 19.103 1.00 36.51 70 SER A C 1
ATOM 487 O O . SER A 1 72 ? -22.556 -11.645 19.306 1.00 44.13 70 SER A O 1
ATOM 490 N N . GLU A 1 73 ? -21.621 -13.503 18.436 1.00 28.78 71 GLU A N 1
ATOM 491 C CA . GLU A 1 73 ? -22.857 -14.009 17.814 1.00 30.75 71 GLU A CA 1
ATOM 492 C C . GLU A 1 73 ? -23.325 -13.108 16.664 1.00 42.73 71 GLU A C 1
ATOM 493 O O . GLU A 1 73 ? -23.872 -12.008 16.890 1.00 35.39 71 GLU A O 1
ATOM 499 N N . SER A 1 74 ? -23.119 -13.612 15.440 1.00 44.80 72 SER A N 1
ATOM 500 C CA . SER A 1 74 ? -23.328 -12.861 14.208 1.00 44.03 72 SER A CA 1
ATOM 501 C C . SER A 1 74 ? -24.740 -12.295 14.044 1.00 39.38 72 SER A C 1
ATOM 502 O O . SER A 1 74 ? -24.905 -11.171 13.542 1.00 38.92 72 SER A O 1
ATOM 505 N N . SER A 1 75 ? -25.754 -13.052 14.464 1.00 26.88 73 SER A N 1
ATOM 506 C CA . SER A 1 75 ? -27.117 -12.528 14.407 1.00 34.19 73 SER A CA 1
ATOM 507 C C . SER A 1 75 ? -27.278 -11.320 15.350 1.00 40.13 73 SER A C 1
ATOM 508 O O . SER A 1 75 ? -27.867 -10.308 14.968 1.00 43.22 73 SER A O 1
ATOM 511 N N . ALA A 1 76 ? -26.742 -11.420 16.566 1.00 37.10 74 ALA A N 1
ATOM 512 C CA . ALA A 1 76 ? -26.790 -10.313 17.520 1.00 34.64 74 ALA A CA 1
ATOM 513 C C . ALA A 1 76 ? -26.049 -9.086 16.982 1.00 38.01 74 ALA A C 1
ATOM 514 O O . ALA A 1 76 ? -26.454 -7.928 17.210 1.00 38.61 74 ALA A O 1
ATOM 516 N N . ILE A 1 77 ? -24.955 -9.351 16.271 1.00 29.83 75 ILE A N 1
ATOM 517 C CA . ILE A 1 77 ? -24.239 -8.304 15.563 1.00 33.79 75 ILE A CA 1
ATOM 518 C C . ILE A 1 77 ? -25.128 -7.621 14.511 1.00 36.57 75 ILE A C 1
ATOM 519 O O . ILE A 1 77 ? -25.185 -6.385 14.451 1.00 34.54 75 ILE A O 1
ATOM 524 N N . ALA A 1 78 ? -25.819 -8.416 13.691 1.00 33.22 76 ALA A N 1
ATOM 525 C CA . ALA A 1 78 ? -26.715 -7.858 12.675 1.00 32.87 76 ALA A CA 1
ATOM 526 C C . ALA A 1 78 ? -27.806 -6.975 13.288 1.00 38.51 76 ALA A C 1
ATOM 527 O O . ALA A 1 78 ? -28.095 -5.890 12.768 1.00 42.98 76 ALA A O 1
ATOM 529 N N . GLU A 1 79 ? -28.392 -7.434 14.393 1.00 32.70 77 GLU A N 1
ATOM 530 C CA . GLU A 1 79 ? -29.470 -6.715 15.079 1.00 35.02 77 GLU A CA 1
ATOM 531 C C . GLU A 1 79 ? -28.967 -5.397 15.637 1.00 38.41 77 GLU A C 1
ATOM 532 O O . GLU A 1 79 ? -29.681 -4.385 15.661 1.00 40.42 77 GLU A O 1
ATOM 538 N N . TYR A 1 80 ? -27.725 -5.428 16.103 1.00 38.34 78 TYR A N 1
ATOM 539 C CA . TYR A 1 80 ? -27.125 -4.286 16.772 1.00 38.32 78 TYR A CA 1
ATOM 540 C C . TYR A 1 80 ? -26.666 -3.224 15.780 1.00 40.42 78 TYR A C 1
ATOM 541 O O . TYR A 1 80 ? -26.872 -2.023 16.007 1.00 42.38 78 TYR A O 1
ATOM 550 N N . LEU A 1 81 ? -26.032 -3.655 14.689 1.00 40.27 79 LEU A N 1
ATOM 551 C CA . LEU A 1 81 ? -25.625 -2.704 13.654 1.00 42.40 79 LEU A CA 1
ATOM 552 C C . LEU A 1 81 ? -26.856 -2.060 13.012 1.00 42.20 79 LEU A C 1
ATOM 553 O O . LEU A 1 81 ? -26.839 -0.887 12.666 1.00 41.58 79 LEU A O 1
ATOM 558 N N . ASP A 1 82 ? -27.938 -2.826 12.910 1.00 45.24 80 ASP A N 1
ATOM 559 C CA . ASP A 1 82 ? -29.200 -2.306 12.399 1.00 48.57 80 ASP A CA 1
ATOM 560 C C . ASP A 1 82 ? -29.838 -1.259 13.309 1.00 52.19 80 ASP A C 1
ATOM 561 O O . ASP A 1 82 ? -30.641 -0.450 12.851 1.00 59.21 80 ASP A O 1
ATOM 566 N N . GLU A 1 83 ? -29.495 -1.273 14.595 1.00 53.99 81 GLU A N 1
ATOM 567 C CA . GLU A 1 83 ? -30.065 -0.316 15.538 1.00 53.41 81 GLU A CA 1
ATOM 568 C C . GLU A 1 83 ? -29.217 0.944 15.628 1.00 53.60 81 GLU A C 1
ATOM 569 O O . GLU A 1 83 ? -29.740 2.058 15.762 1.00 50.20 81 GLU A O 1
ATOM 575 N N . VAL A 1 84 ? -27.905 0.755 15.545 1.00 56.91 82 VAL A N 1
ATOM 576 C CA . VAL A 1 84 ? -26.945 1.855 15.615 1.00 56.73 82 VAL A CA 1
ATOM 577 C C . VAL A 1 84 ? -26.878 2.602 14.283 1.00 51.73 82 VAL A C 1
ATOM 578 O O . VAL A 1 84 ? -26.723 3.820 14.244 1.00 48.66 82 VAL A O 1
ATOM 582 N N . TYR A 1 85 ? -27.001 1.871 13.184 1.00 53.53 83 TYR A N 1
ATOM 583 C CA . TYR A 1 85 ? -26.992 2.491 11.856 1.00 52.50 83 TYR A CA 1
ATOM 584 C C . TYR A 1 85 ? -28.239 2.083 11.123 1.00 51.01 83 TYR A C 1
ATOM 585 O O . TYR A 1 85 ? -28.195 1.195 10.293 1.00 53.49 83 TYR A O 1
ATOM 594 N N . PRO A 1 86 ? -29.367 2.730 11.435 1.00 49.49 84 PRO A N 1
ATOM 595 C CA . PRO A 1 86 ? -30.654 2.304 10.866 1.00 49.37 84 PRO A CA 1
ATOM 596 C C . PRO A 1 86 ? -31.014 2.958 9.515 1.00 53.79 84 PRO A C 1
ATOM 597 O O . PRO A 1 86 ? -30.488 4.013 9.147 1.00 56.77 84 PRO A O 1
ATOM 601 N N . ALA A 1 87 ? -31.911 2.305 8.781 1.00 51.77 85 ALA A N 1
ATOM 602 C CA . ALA A 1 87 ? -32.676 2.945 7.714 1.00 42.89 85 ALA A CA 1
ATOM 603 C C . ALA A 1 87 ? -33.372 4.163 8.299 1.00 53.78 85 ALA A C 1
ATOM 604 O O . ALA A 1 87 ? -33.759 4.155 9.465 1.00 66.65 85 ALA A O 1
ATOM 606 N N . PRO A 1 88 ? -33.548 5.221 7.507 1.00 56.14 86 PRO A N 1
ATOM 607 C CA . PRO A 1 88 ? -33.139 5.416 6.106 1.00 54.98 86 PRO A CA 1
ATOM 608 C C . PRO A 1 88 ? -31.758 6.058 5.935 1.00 57.88 86 PRO A C 1
ATOM 609 O O . PRO A 1 88 ? -31.342 6.297 4.800 1.00 68.40 86 PRO A O 1
ATOM 613 N N . HIS A 1 89 ? -31.064 6.329 7.039 1.00 52.48 87 HIS A N 1
ATOM 614 C CA . HIS A 1 89 ? -29.735 6.930 6.988 1.00 52.92 87 HIS A CA 1
ATOM 615 C C . HIS A 1 89 ? -28.734 5.904 6.444 1.00 50.14 87 HIS A C 1
ATOM 616 O O . HIS A 1 89 ? -27.690 6.265 5.884 1.00 50.85 87 HIS A O 1
ATOM 623 N N . TYR A 1 90 ? -29.074 4.628 6.614 1.00 46.32 88 TYR A N 1
ATOM 624 C CA . TYR A 1 90 ? -28.209 3.505 6.262 1.00 43.67 88 TYR A CA 1
ATOM 625 C C . TYR A 1 90 ? -29.057 2.367 5.694 1.00 47.15 88 TYR A C 1
ATOM 626 O O . TYR A 1 90 ? -30.220 2.230 6.052 1.00 55.06 88 TYR A O 1
ATOM 635 N N . ALA A 1 91 ? -28.484 1.533 4.830 1.00 41.59 89 ALA A N 1
ATOM 636 C CA . ALA A 1 91 ? -29.209 0.358 4.336 1.00 40.75 89 ALA A CA 1
ATOM 637 C C . ALA A 1 91 ? -29.536 -0.592 5.494 1.00 44.33 89 ALA A C 1
ATOM 638 O O . ALA A 1 91 ? -28.663 -0.895 6.320 1.00 44.51 89 ALA A O 1
ATOM 640 N N . ALA A 1 92 ? -30.784 -1.058 5.544 1.00 42.60 90 ALA A N 1
ATOM 641 C CA . ALA A 1 92 ? -31.197 -2.044 6.542 1.00 47.55 90 ALA A CA 1
ATOM 642 C C . ALA A 1 92 ? -30.895 -3.470 6.114 1.00 49.87 90 ALA A C 1
ATOM 643 O O . ALA A 1 92 ? -31.116 -3.851 4.960 1.00 59.24 90 ALA A O 1
ATOM 645 N N . VAL A 1 93 ? -30.411 -4.269 7.057 1.00 43.73 91 VAL A N 1
ATOM 646 C CA . VAL A 1 93 ? -30.143 -5.672 6.787 1.00 37.27 91 VAL A CA 1
ATOM 647 C C . VAL A 1 93 ? -31.277 -6.556 7.293 1.00 36.06 91 VAL A C 1
ATOM 648 O O . VAL A 1 93 ? -31.278 -7.776 7.060 1.00 29.05 91 VAL A O 1
ATOM 652 N N . LEU A 1 94 ? -32.235 -5.937 7.989 1.00 38.66 92 LEU A N 1
ATOM 653 C CA . LEU A 1 94 ? -33.444 -6.628 8.441 1.00 40.73 92 LEU A CA 1
ATOM 654 C C . LEU A 1 94 ? -34.700 -6.003 7.836 1.00 40.92 92 LEU A C 1
ATOM 655 O O . LEU A 1 94 ? -34.780 -4.782 7.692 1.00 43.35 92 LEU A O 1
ATOM 660 N N . PRO A 1 95 ? -35.689 -6.840 7.484 1.00 40.82 93 PRO A N 1
ATOM 661 C CA . PRO A 1 95 ? -36.964 -6.366 6.923 1.00 38.16 93 PRO A CA 1
ATOM 662 C C . PRO A 1 95 ? -37.683 -5.348 7.812 1.00 44.53 93 PRO A C 1
ATOM 663 O O . PRO A 1 95 ? -37.635 -5.440 9.039 1.00 55.28 93 PRO A O 1
ATOM 667 N N . ALA A 1 96 ? -38.333 -4.381 7.169 1.00 47.98 94 ALA A N 1
ATOM 668 C CA . ALA A 1 96 ? -39.056 -3.294 7.827 1.00 46.17 94 ALA A CA 1
ATOM 669 C C . ALA A 1 96 ? -40.390 -3.776 8.372 1.00 50.92 94 ALA A C 1
ATOM 670 O O . ALA A 1 96 ? -40.871 -3.281 9.386 1.00 53.13 94 ALA A O 1
ATOM 672 N N . ASP A 1 97 ? -40.999 -4.723 7.666 1.00 50.89 95 ASP A N 1
ATOM 673 C CA . ASP A 1 97 ? -42.293 -5.253 8.060 1.00 53.70 95 ASP A CA 1
ATOM 674 C C . ASP A 1 97 ? -42.154 -6.115 9.317 1.00 57.73 95 ASP A C 1
ATOM 675 O O . ASP A 1 97 ? -41.349 -7.046 9.366 1.00 58.74 95 ASP A O 1
ATOM 680 N N . ARG A 1 98 ? -42.949 -5.797 10.331 1.00 65.08 96 ARG A N 1
ATOM 681 C CA . ARG A 1 98 ? -42.847 -6.461 11.625 1.00 64.15 96 ARG A CA 1
ATOM 682 C C . ARG A 1 98 ? -42.951 -7.981 11.536 1.00 58.37 96 ARG A C 1
ATOM 683 O O . ARG A 1 98 ? -42.079 -8.688 12.054 1.00 54.41 96 ARG A O 1
ATOM 691 N N . GLU A 1 99 ? -43.998 -8.479 10.879 1.00 60.32 97 GLU A N 1
ATOM 692 C CA . GLU A 1 99 ? -44.126 -9.917 10.642 1.00 58.28 97 GLU A CA 1
ATOM 693 C C . GLU A 1 99 ? -42.959 -10.469 9.826 1.00 51.12 97 GLU A C 1
ATOM 694 O O . GLU A 1 99 ? -42.466 -11.572 10.085 1.00 51.36 97 GLU A O 1
ATOM 700 N N . THR A 1 100 ? -42.506 -9.702 8.846 1.00 48.83 98 THR A N 1
ATOM 701 C CA . THR A 1 100 ? -41.450 -10.196 7.979 1.00 45.72 98 THR A CA 1
ATOM 702 C C . THR A 1 100 ? -40.128 -10.171 8.731 1.00 36.97 98 THR A C 1
ATOM 703 O O . THR A 1 100 ? -39.277 -11.033 8.533 1.00 40.90 98 THR A O 1
ATOM 707 N N . ARG A 1 101 ? -39.955 -9.179 9.595 1.00 39.32 99 ARG A N 1
ATOM 708 C CA . ARG A 1 101 ? -38.767 -9.124 10.438 1.00 43.56 99 ARG A CA 1
ATOM 709 C C . ARG A 1 101 ? -38.709 -10.369 11.332 1.00 39.20 99 ARG A C 1
ATOM 710 O O . ARG A 1 101 ? -37.659 -11.004 11.468 1.00 37.07 99 ARG A O 1
ATOM 718 N N . ALA A 1 102 ? -39.848 -10.736 11.911 1.00 36.66 100 ALA A N 1
ATOM 719 C CA . ALA A 1 102 ? -39.893 -11.914 12.777 1.00 53.08 100 ALA A CA 1
ATOM 720 C C . ALA A 1 102 ? -39.516 -13.192 12.005 1.00 51.87 100 ALA A C 1
ATOM 721 O O . ALA A 1 102 ? -38.899 -14.113 12.566 1.00 47.00 100 ALA A O 1
ATOM 723 N N . LEU A 1 103 ? -39.858 -13.234 10.716 1.00 48.41 101 LEU A N 1
ATOM 724 C CA . LEU A 1 103 ? -39.547 -14.410 9.906 1.00 44.88 101 LEU A CA 1
ATOM 725 C C . LEU A 1 103 ? -38.052 -14.513 9.570 1.00 38.70 101 LEU A C 1
ATOM 726 O O . LEU A 1 103 ? -37.486 -15.621 9.495 1.00 33.96 101 LEU A O 1
ATOM 731 N N . ALA A 1 104 ? -37.410 -13.366 9.367 1.00 30.48 102 ALA A N 1
ATOM 732 C CA . ALA A 1 104 ? -35.983 -13.369 9.097 1.00 33.90 102 ALA A CA 1
ATOM 733 C C . ALA A 1 104 ? -35.244 -13.782 10.372 1.00 42.09 102 ALA A C 1
ATOM 734 O O . ALA A 1 104 ? -34.320 -14.599 10.336 1.00 44.19 102 ALA A O 1
ATOM 736 N N . ARG A 1 105 ? -35.673 -13.226 11.501 1.00 40.24 103 ARG A N 1
ATOM 737 C CA . ARG A 1 105 ? -35.125 -13.610 12.789 1.00 38.56 103 ARG A CA 1
ATOM 738 C C . ARG A 1 105 ? -35.275 -15.107 13.034 1.00 40.52 103 ARG A C 1
ATOM 739 O O . ARG A 1 105 ? -34.328 -15.782 13.477 1.00 42.77 103 ARG A O 1
ATOM 747 N N . GLN A 1 106 ? -36.460 -15.627 12.737 1.00 35.31 104 GLN A N 1
ATOM 748 C CA . GLN A 1 106 ? -36.662 -17.072 12.751 1.00 37.44 104 GLN A CA 1
ATOM 749 C C . GLN A 1 106 ? -35.674 -17.842 11.864 1.00 40.52 104 GLN A C 1
ATOM 750 O O . GLN A 1 106 ? -35.084 -18.834 12.299 1.00 40.98 104 GLN A O 1
ATOM 756 N N . LEU A 1 107 ? -35.496 -17.397 10.623 1.00 41.60 105 LEU A N 1
ATOM 757 C CA . LEU A 1 107 ? -34.624 -18.122 9.697 1.00 39.39 105 LEU A CA 1
ATOM 758 C C . LEU A 1 107 ? -33.165 -18.140 10.198 1.00 35.08 105 LEU A C 1
ATOM 759 O O . LEU A 1 107 ? -32.533 -19.208 10.242 1.00 33.88 105 LEU A O 1
ATOM 764 N N . GLN A 1 108 ? -32.658 -16.972 10.605 1.00 31.83 106 GLN A N 1
ATOM 765 C CA . GLN A 1 108 ? -31.319 -16.850 11.210 1.00 31.86 106 GLN A CA 1
ATOM 766 C C . GLN A 1 108 ? -31.083 -17.809 12.378 1.00 35.75 106 GLN A C 1
ATOM 767 O O . GLN A 1 108 ? -30.055 -18.477 12.446 1.00 44.25 106 GLN A O 1
ATOM 773 N N . ALA A 1 109 ? -32.035 -17.872 13.299 1.00 34.16 107 ALA A N 1
ATOM 774 C CA . ALA A 1 109 ? -31.898 -18.726 14.478 1.00 38.24 107 ALA A CA 1
ATOM 775 C C . ALA A 1 109 ? -31.965 -20.196 14.093 1.00 36.80 107 ALA A C 1
ATOM 776 O O . ALA A 1 109 ? -31.257 -21.044 14.658 1.00 38.13 107 ALA A O 1
ATOM 778 N N . TRP A 1 110 ? -32.843 -20.501 13.146 1.00 35.43 108 TRP A N 1
ATOM 779 C CA . TRP A 1 110 ? -33.028 -21.878 12.739 1.00 40.03 108 TRP A CA 1
ATOM 780 C C . TRP A 1 110 ? -31.719 -22.379 12.167 1.00 33.21 108 TRP A C 1
ATOM 781 O O . TRP A 1 110 ? -31.195 -23.414 12.594 1.00 29.98 108 TRP A O 1
ATOM 792 N N . ILE A 1 111 ? -31.189 -21.617 11.213 1.00 31.85 109 ILE A N 1
ATOM 793 C CA . ILE A 1 111 ? -29.926 -21.947 10.567 1.00 35.87 109 ILE A CA 1
ATOM 794 C C . ILE A 1 111 ? -28.835 -22.195 11.605 1.00 35.71 109 ILE A C 1
ATOM 795 O O . ILE A 1 111 ? -28.129 -23.202 11.563 1.00 43.04 109 ILE A O 1
ATOM 800 N N . ARG A 1 112 ? -28.742 -21.297 12.574 1.00 31.45 110 ARG A N 1
ATOM 801 C CA . ARG A 1 112 ? -27.688 -21.363 13.560 1.00 26.48 110 ARG A CA 1
ATOM 802 C C . ARG A 1 112 ? -27.870 -22.456 14.620 1.00 38.29 110 ARG A C 1
ATOM 803 O O . ARG A 1 112 ? -26.938 -22.711 15.393 1.00 36.84 110 ARG A O 1
ATOM 811 N N . SER A 1 113 ? -29.046 -23.094 14.684 1.00 33.44 111 SER A N 1
ATOM 812 C CA . SER A 1 113 ? -29.318 -24.046 15.777 1.00 36.76 111 SER A CA 1
ATOM 813 C C . SER A 1 113 ? -29.867 -25.414 15.345 1.00 42.97 111 SER A C 1
ATOM 814 O O . SER A 1 113 ? -30.242 -26.232 16.188 1.00 42.32 111 SER A O 1
ATOM 817 N N . ASP A 1 114 ? -29.955 -25.644 14.042 1.00 40.09 112 ASP A N 1
ATOM 818 C CA . ASP A 1 114 ? -30.393 -26.933 13.530 1.00 47.49 112 ASP A CA 1
ATOM 819 C C . ASP A 1 114 ? -29.366 -27.382 12.500 1.00 54.78 112 ASP A C 1
ATOM 820 O O . ASP A 1 114 ? -28.337 -26.716 12.318 1.00 58.72 112 ASP A O 1
ATOM 825 N N . PHE A 1 115 ? -29.641 -28.505 11.841 1.00 55.52 113 PHE A N 1
ATOM 826 C CA . PHE A 1 115 ? -28.854 -28.957 10.686 1.00 57.66 113 PHE A CA 1
ATOM 827 C C . PHE A 1 115 ? -27.468 -29.465 11.074 1.00 66.28 113 PHE A C 1
ATOM 828 O O . PHE A 1 115 ? -26.580 -29.581 10.230 1.00 69.07 113 PHE A O 1
ATOM 836 N N . MET A 1 116 ? -27.294 -29.771 12.353 1.00 70.69 114 MET A N 1
ATOM 837 C CA . MET A 1 116 ? -26.020 -30.283 12.851 1.00 72.13 114 MET A CA 1
ATOM 838 C C . MET A 1 116 ? -25.498 -31.527 12.104 1.00 77.47 114 MET A C 1
ATOM 839 O O . MET A 1 116 ? -24.326 -31.556 11.716 1.00 79.57 114 MET A O 1
ATOM 844 N N . PRO A 1 117 ? -26.355 -32.553 11.895 1.00 75.28 115 PRO A N 1
ATOM 845 C CA . PRO A 1 117 ? -25.931 -33.727 11.117 1.00 72.83 115 PRO A CA 1
ATOM 846 C C . PRO A 1 117 ? -25.242 -33.440 9.771 1.00 75.34 115 PRO A C 1
ATOM 847 O O . PRO A 1 117 ? -24.538 -34.313 9.271 1.00 79.23 115 PRO A O 1
ATOM 851 N N . LEU A 1 118 ? -25.437 -32.251 9.204 1.00 72.40 116 LEU A N 1
ATOM 852 C CA . LEU A 1 118 ? -24.771 -31.864 7.958 1.00 68.33 116 LEU A CA 1
ATOM 853 C C . LEU A 1 118 ? -23.429 -31.170 8.220 1.00 76.25 116 LEU A C 1
ATOM 854 O O . LEU A 1 118 ? -23.324 -30.251 9.050 1.00 76.83 116 LEU A O 1
ATOM 859 N N . GLY A 1 137 ? -26.801 -41.448 6.577 1.00 112.55 135 GLY A N 1
ATOM 860 C CA . GLY A 1 137 ? -27.314 -41.150 7.904 1.00 115.95 135 GLY A CA 1
ATOM 861 C C . GLY A 1 137 ? -28.831 -41.104 7.920 1.00 120.18 135 GLY A C 1
ATOM 862 O O . GLY A 1 137 ? -29.464 -41.207 6.867 1.00 129.29 135 GLY A O 1
ATOM 863 N N . GLU A 1 138 ? -29.411 -40.945 9.108 1.00 113.26 136 GLU A N 1
ATOM 864 C CA . GLU A 1 138 ? -30.864 -40.853 9.261 1.00 110.98 136 GLU A CA 1
ATOM 865 C C . GLU A 1 138 ? -31.278 -39.493 9.850 1.00 99.30 136 GLU A C 1
ATOM 866 O O . GLU A 1 138 ? -32.291 -38.912 9.445 1.00 95.27 136 GLU A O 1
ATOM 872 N N . ALA A 1 139 ? -30.490 -38.988 10.799 1.00 90.29 137 ALA A N 1
ATOM 873 C CA . ALA A 1 139 ? -30.672 -37.631 11.307 1.00 79.08 137 ALA A CA 1
ATOM 874 C C . ALA A 1 139 ? -30.206 -36.631 10.262 1.00 70.85 137 ALA A C 1
ATOM 875 O O . ALA A 1 139 ? -30.716 -35.512 10.186 1.00 64.99 137 ALA A O 1
ATOM 877 N N . ALA A 1 140 ? -29.214 -37.044 9.477 1.00 72.82 138 ALA A N 1
ATOM 878 C CA . ALA A 1 140 ? -28.764 -36.284 8.315 1.00 68.95 138 ALA A CA 1
ATOM 879 C C . ALA A 1 140 ? -29.855 -36.262 7.258 1.00 69.39 138 ALA A C 1
ATOM 880 O O . ALA A 1 140 ? -30.117 -35.221 6.650 1.00 67.26 138 ALA A O 1
ATOM 882 N N . GLN A 1 141 ? -30.480 -37.418 7.045 1.00 68.19 139 GLN A N 1
ATOM 883 C CA . GLN A 1 141 ? -31.571 -37.541 6.092 1.00 69.10 139 GLN A CA 1
ATOM 884 C C . GLN A 1 141 ? -32.702 -36.581 6.451 1.00 71.75 139 GLN A C 1
ATOM 885 O O . GLN A 1 141 ? -33.257 -35.906 5.578 1.00 78.70 139 GLN A O 1
ATOM 891 N N . LEU A 1 142 ? -33.017 -36.496 7.742 1.00 69.27 140 LEU A N 1
ATOM 892 C CA . LEU A 1 142 ? -34.077 -35.612 8.219 1.00 68.11 140 LEU A CA 1
ATOM 893 C C . LEU A 1 142 ? -33.720 -34.138 8.055 1.00 62.75 140 LEU A C 1
ATOM 894 O O . LEU A 1 142 ? -34.570 -33.324 7.692 1.00 66.19 140 LEU A O 1
ATOM 899 N N . ALA A 1 143 ? -32.465 -33.797 8.329 1.00 51.47 141 ALA A N 1
ATOM 900 C CA . ALA A 1 143 ? -32.017 -32.420 8.199 1.00 49.89 141 ALA A CA 1
ATOM 901 C C . ALA A 1 143 ? -31.965 -32.016 6.725 1.00 58.17 141 ALA A C 1
ATOM 902 O O . ALA A 1 143 ? -32.288 -30.881 6.357 1.00 53.15 141 ALA A O 1
ATOM 904 N N . CYS A 1 144 ? -31.542 -32.957 5.892 1.00 63.16 142 CYS A N 1
ATOM 905 C CA . CYS A 1 144 ? -31.513 -32.752 4.457 1.00 61.30 142 CYS A CA 1
ATOM 906 C C . CYS A 1 144 ? -32.913 -32.455 3.968 1.00 60.97 142 CYS A C 1
ATOM 907 O O . CYS A 1 144 ? -33.129 -31.522 3.187 1.00 60.73 142 CYS A O 1
ATOM 910 N N . GLU A 1 145 ? -33.862 -33.252 4.446 1.00 57.40 143 GLU A N 1
ATOM 911 C CA . GLU A 1 145 ? -35.246 -33.146 4.015 1.00 59.30 143 GLU A CA 1
ATOM 912 C C . GLU A 1 145 ? -35.837 -31.809 4.442 1.00 62.74 143 GLU A C 1
ATOM 913 O O . GLU A 1 145 ? -36.481 -31.104 3.651 1.00 58.46 143 GLU A O 1
ATOM 919 N N . LYS A 1 146 ? -35.593 -31.449 5.697 1.00 67.19 144 LYS A N 1
ATOM 920 C CA . LYS A 1 146 ? -36.116 -30.207 6.240 1.00 60.30 144 LYS A CA 1
ATOM 921 C C . LYS A 1 146 ? -35.524 -29.027 5.485 1.00 50.48 144 LYS A C 1
ATOM 922 O O . LYS A 1 146 ? -36.228 -28.061 5.179 1.00 50.30 144 LYS A O 1
ATOM 924 N N . LEU A 1 147 ? -34.237 -29.115 5.159 1.00 45.20 145 LEU A N 1
ATOM 925 C CA . LEU A 1 147 ? -33.572 -28.045 4.413 1.00 45.45 145 LEU A CA 1
ATOM 926 C C . LEU A 1 147 ? -34.186 -27.869 3.023 1.00 48.78 145 LEU A C 1
ATOM 927 O O . LEU A 1 147 ? -34.531 -26.763 2.620 1.00 38.58 145 LEU A O 1
ATOM 932 N N . LEU A 1 148 ? -34.344 -28.968 2.296 1.00 52.79 146 LEU A N 1
ATOM 933 C CA . LEU A 1 148 ? -34.861 -28.877 0.936 1.00 53.30 146 LEU A CA 1
ATOM 934 C C . LEU A 1 148 ? -36.296 -28.377 0.919 1.00 55.94 146 LEU A C 1
ATOM 935 O O . LEU A 1 148 ? -36.675 -27.590 0.059 1.00 58.93 146 LEU A O 1
ATOM 940 N N . SER A 1 149 ? -37.087 -28.824 1.886 1.00 58.47 147 SER A N 1
ATOM 941 C CA . SER A 1 149 ? -38.484 -28.419 1.972 1.00 55.32 147 SER A CA 1
ATOM 942 C C . SER A 1 149 ? -38.617 -26.937 2.283 1.00 55.43 147 SER A C 1
ATOM 943 O O . SER A 1 149 ? -39.491 -26.266 1.738 1.00 59.53 147 SER A O 1
ATOM 946 N N . ALA A 1 150 ? -37.749 -26.427 3.156 1.00 50.62 148 ALA A N 1
ATOM 947 C CA . ALA A 1 150 ? -37.743 -24.998 3.450 1.00 50.05 148 ALA A CA 1
ATOM 948 C C . ALA A 1 150 ? -37.384 -24.211 2.192 1.00 56.30 148 ALA A C 1
ATOM 949 O O . ALA A 1 150 ? -38.026 -23.210 1.870 1.00 59.10 148 ALA A O 1
ATOM 951 N N . ALA A 1 151 ? -36.353 -24.676 1.488 1.00 55.19 149 ALA A N 1
ATOM 952 C CA . ALA A 1 151 ? -35.875 -24.018 0.276 1.00 52.20 149 ALA A CA 1
ATOM 953 C C . ALA A 1 151 ? -36.972 -23.969 -0.787 1.00 53.81 149 ALA A C 1
ATOM 954 O O . ALA A 1 151 ? -37.179 -22.936 -1.423 1.00 49.59 149 ALA A O 1
ATOM 956 N N . ASP A 1 152 ? -37.681 -25.080 -0.960 1.00 51.18 150 ASP A N 1
ATOM 957 C CA . ASP A 1 152 ? -38.723 -25.162 -1.969 1.00 57.09 150 ASP A CA 1
ATOM 958 C C . ASP A 1 152 ? -39.887 -24.237 -1.621 1.00 61.76 150 ASP A C 1
ATOM 959 O O . ASP A 1 152 ? -40.512 -23.654 -2.508 1.00 73.07 150 ASP A O 1
ATOM 964 N N . ARG A 1 153 ? -40.162 -24.085 -0.330 1.00 58.04 151 ARG A N 1
ATOM 965 C CA . ARG A 1 153 ? -41.290 -23.263 0.118 1.00 55.55 151 ARG A CA 1
ATOM 966 C C . ARG A 1 153 ? -41.011 -21.744 0.109 1.00 53.23 151 ARG A C 1
ATOM 967 O O . ARG A 1 153 ? -41.918 -20.953 -0.141 1.00 54.28 151 ARG A O 1
ATOM 969 N N . LEU A 1 154 ? -39.766 -21.345 0.374 1.00 45.02 152 LEU A N 1
ATOM 970 C CA . LEU A 1 154 ? -39.428 -19.937 0.605 1.00 40.30 152 LEU A CA 1
ATOM 971 C C . LEU A 1 154 ? -38.803 -19.244 -0.592 1.00 41.72 152 LEU A C 1
ATOM 972 O O . LEU A 1 154 ? -38.848 -18.020 -0.698 1.00 47.10 152 LEU A O 1
ATOM 977 N N . ILE A 1 155 ? -38.184 -20.018 -1.475 1.00 44.89 153 ILE A N 1
ATOM 978 C CA . ILE A 1 155 ? -37.548 -19.452 -2.659 1.00 45.35 153 ILE A CA 1
ATOM 979 C C . ILE A 1 155 ? -38.468 -19.464 -3.877 1.00 45.77 153 ILE A C 1
ATOM 980 O O . ILE A 1 155 ? -39.036 -20.500 -4.226 1.00 50.09 153 ILE A O 1
ATOM 985 N N . ASP A 1 156 ? -38.621 -18.308 -4.513 1.00 43.38 154 ASP A N 1
ATOM 986 C CA . ASP A 1 156 ? -39.399 -18.216 -5.746 1.00 47.85 154 ASP A CA 1
ATOM 987 C C . ASP A 1 156 ? -38.644 -17.366 -6.773 1.00 46.76 154 ASP A C 1
ATOM 988 O O . ASP A 1 156 ? -38.002 -16.384 -6.410 1.00 42.38 154 ASP A O 1
ATOM 993 N N . ASP A 1 157 ? -38.707 -17.734 -8.049 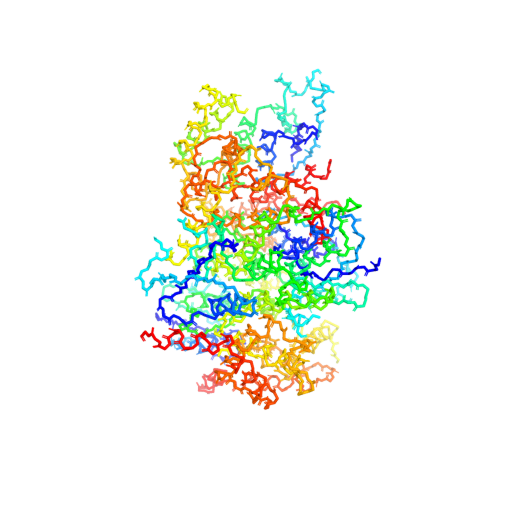1.00 55.80 155 ASP A N 1
ATOM 994 C CA . ASP A 1 157 ? -37.999 -16.952 -9.066 1.00 56.57 155 ASP A CA 1
ATOM 995 C C . ASP A 1 157 ? -38.483 -15.495 -9.152 1.00 57.81 155 ASP A C 1
ATOM 996 O O . ASP A 1 157 ? -37.704 -14.607 -9.493 1.00 57.09 155 ASP A O 1
ATOM 1001 N N . GLU A 1 158 ? -39.734 -15.239 -8.770 1.00 60.39 156 GLU A N 1
ATOM 1002 C CA . GLU A 1 158 ? -40.260 -13.870 -8.757 1.00 65.47 156 GLU A CA 1
ATOM 1003 C C . GLU A 1 158 ? -39.761 -12.997 -7.597 1.00 61.18 156 GLU A C 1
ATOM 1004 O O . GLU A 1 158 ? -40.028 -11.798 -7.580 1.00 68.38 156 GLU A O 1
ATOM 1010 N N . ARG A 1 159 ? -39.073 -13.580 -6.621 1.00 53.38 157 ARG A N 1
ATOM 1011 C CA . ARG A 1 159 ? -38.573 -12.795 -5.486 1.00 53.99 157 ARG A CA 1
ATOM 1012 C C . ARG A 1 159 ? -37.053 -12.909 -5.365 1.00 51.79 157 ARG A C 1
ATOM 1013 O O . ARG A 1 159 ? -36.503 -14.008 -5.380 1.00 55.96 157 ARG A O 1
ATOM 1021 N N . TYR A 1 160 ? -36.374 -11.780 -5.215 1.00 43.37 158 TYR A N 1
ATOM 1022 C CA . TYR A 1 160 ? -34.920 -11.800 -5.176 1.00 40.35 158 TYR A CA 1
ATOM 1023 C C . TYR A 1 160 ? -34.405 -12.507 -3.926 1.00 40.51 158 TYR A C 1
ATOM 1024 O O . TYR A 1 160 ? -33.541 -13.386 -4.008 1.00 33.79 158 TYR A O 1
ATOM 1033 N N . GLY A 1 161 ? -34.919 -12.092 -2.768 1.00 44.97 159 GLY A N 1
ATOM 1034 C CA . GLY A 1 161 ? -34.650 -12.768 -1.508 1.00 37.14 159 GLY A CA 1
ATOM 1035 C C . GLY A 1 161 ? -35.866 -13.605 -1.144 1.00 41.62 159 GLY A C 1
ATOM 1036 O O . GLY A 1 161 ? -36.877 -13.568 -1.853 1.00 54.31 159 GLY A O 1
ATOM 1037 N N . VAL A 1 162 ? -35.773 -14.370 -0.060 1.00 31.96 160 VAL A N 1
ATOM 1038 C CA . VAL A 1 162 ? -36.905 -15.174 0.403 1.00 42.84 160 VAL A CA 1
ATOM 1039 C C . VAL A 1 162 ? -38.104 -14.294 0.776 1.00 47.25 160 VAL A C 1
ATOM 1040 O O . VAL A 1 162 ? -39.259 -14.729 0.709 1.00 55.32 160 VAL A O 1
ATOM 1044 N N . PHE A 1 163 ? -37.837 -13.056 1.171 1.00 38.94 161 PHE A N 1
ATOM 1045 C CA . PHE A 1 163 ? -38.928 -12.172 1.552 1.00 47.44 161 PHE A CA 1
ATOM 1046 C C . PHE A 1 163 ? -39.183 -11.080 0.500 1.00 53.46 161 PHE A C 1
ATOM 1047 O O . PHE A 1 163 ? -40.095 -10.268 0.637 1.00 61.33 161 PHE A O 1
ATOM 1055 N N . GLY A 1 164 ? -38.390 -11.088 -0.565 1.00 54.77 162 GLY A N 1
ATOM 1056 C CA . GLY A 1 164 ? -38.477 -10.071 -1.598 1.00 50.35 162 GLY A CA 1
ATOM 1057 C C . GLY A 1 164 ? -37.173 -9.303 -1.612 1.00 42.83 162 GLY A C 1
ATOM 1058 O O . GLY A 1 164 ? -36.167 -9.798 -2.127 1.00 36.48 162 GLY A O 1
ATOM 1059 N N . ASP A 1 165 ? -37.174 -8.110 -1.019 1.00 41.36 163 ASP A N 1
ATOM 1060 C CA . ASP A 1 165 ? -35.930 -7.370 -0.831 1.00 40.61 163 ASP A CA 1
ATOM 1061 C C . ASP A 1 165 ? -34.921 -8.205 -0.048 1.00 44.60 163 ASP A C 1
ATOM 1062 O O . ASP A 1 165 ? -35.289 -8.990 0.848 1.00 48.58 163 ASP A O 1
ATOM 1067 N N . TRP A 1 166 ? -33.650 -8.057 -0.400 1.00 44.44 164 TRP A N 1
ATOM 1068 C CA . TRP A 1 166 ? -32.589 -8.761 0.305 1.00 41.67 164 TRP A CA 1
ATOM 1069 C C . TRP A 1 166 ? -32.604 -8.419 1.792 1.00 48.31 164 TRP A C 1
ATOM 1070 O O . TRP A 1 166 ? -32.878 -7.281 2.174 1.00 43.14 164 TRP A O 1
ATOM 1081 N N . CYS A 1 167 ? -32.340 -9.419 2.627 1.00 47.65 165 CYS A N 1
ATOM 1082 C CA . CYS A 1 167 ? -31.969 -9.171 4.018 1.00 42.02 165 CYS A CA 1
ATOM 1083 C C . CYS A 1 167 ? -30.826 -10.120 4.369 1.00 38.96 165 CYS A C 1
ATOM 1084 O O . CYS A 1 167 ? -30.522 -11.035 3.586 1.00 34.39 165 CYS A O 1
ATOM 1087 N N . ILE A 1 168 ? -30.189 -9.896 5.520 1.00 31.89 166 ILE A N 1
ATOM 1088 C CA . ILE A 1 168 ? -29.041 -10.708 5.926 1.00 26.71 166 ILE A CA 1
ATOM 1089 C C . ILE A 1 168 ? -29.399 -12.192 6.049 1.00 33.47 166 ILE A C 1
ATOM 1090 O O . ILE A 1 168 ? -28.526 -13.050 5.917 1.00 39.90 166 ILE A O 1
ATOM 1095 N N . ALA A 1 169 ? -30.679 -12.492 6.278 1.00 33.87 167 ALA A N 1
ATOM 1096 C CA . ALA A 1 169 ? -31.146 -13.879 6.365 1.00 33.13 167 ALA A CA 1
ATOM 1097 C C . ALA A 1 169 ? -30.872 -14.650 5.092 1.00 38.77 167 ALA A C 1
ATOM 1098 O O . ALA A 1 169 ? -30.623 -15.853 5.157 1.00 37.35 167 ALA A O 1
ATOM 1100 N N . ASP A 1 170 ? -30.922 -13.949 3.947 1.00 42.76 168 ASP A N 1
ATOM 1101 C CA . ASP A 1 170 ? -30.702 -14.549 2.621 1.00 35.89 168 ASP A CA 1
ATOM 1102 C C . ASP A 1 170 ? -29.270 -15.020 2.409 1.00 35.66 168 ASP A C 1
ATOM 1103 O O . ASP A 1 170 ? -29.049 -16.095 1.851 1.00 35.73 168 ASP A O 1
ATOM 1108 N N . THR A 1 171 ? -28.299 -14.213 2.836 1.00 35.00 169 THR A N 1
ATOM 1109 C CA . THR A 1 171 ? -26.900 -14.643 2.802 1.00 30.80 169 THR A CA 1
ATOM 1110 C C . THR A 1 171 ? -26.750 -15.911 3.634 1.00 38.62 169 THR A C 1
ATOM 1111 O O . THR A 1 171 ? -26.123 -16.883 3.205 1.00 37.46 169 THR A O 1
ATOM 1115 N N . ASP A 1 172 ? -27.338 -15.888 4.829 1.00 39.18 170 ASP A N 1
ATOM 1116 C CA . ASP A 1 172 ? -27.245 -17.009 5.750 1.00 33.77 170 ASP A CA 1
ATOM 1117 C C . ASP A 1 172 ? -27.860 -18.254 5.150 1.00 31.31 170 ASP A C 1
ATOM 1118 O O . ASP A 1 172 ? -27.286 -19.346 5.236 1.00 31.89 170 ASP A O 1
ATOM 1123 N N . PHE A 1 173 ? -29.034 -18.075 4.544 1.00 31.43 171 PHE A N 1
ATOM 1124 C CA . PHE A 1 173 ? -29.754 -19.169 3.906 1.00 31.99 171 PHE A CA 1
ATOM 1125 C C . PHE A 1 173 ? -28.932 -19.743 2.752 1.00 40.25 171 PHE A C 1
ATOM 1126 O O . PHE A 1 173 ? -28.768 -20.966 2.639 1.00 40.28 171 PHE A O 1
ATOM 1134 N N . ALA A 1 174 ? -28.410 -18.849 1.911 1.00 37.61 172 ALA A N 1
ATOM 1135 C CA . ALA A 1 174 ? -27.673 -19.253 0.723 1.00 37.43 172 ALA A CA 1
ATOM 1136 C C . ALA A 1 174 ? -26.443 -20.054 1.104 1.00 42.27 172 ALA A C 1
ATOM 1137 O O . ALA A 1 174 ? -26.177 -21.108 0.507 1.00 44.05 172 ALA A O 1
ATOM 1139 N N . LEU A 1 175 ? -25.704 -19.574 2.104 1.00 42.59 173 LEU A N 1
ATOM 1140 C CA . LEU A 1 175 ? -24.576 -20.350 2.636 1.00 42.78 173 LEU A CA 1
ATOM 1141 C C . LEU A 1 175 ? -25.011 -21.739 3.076 1.00 37.47 173 LEU A C 1
ATOM 1142 O O . LEU A 1 175 ? -24.397 -22.731 2.683 1.00 42.53 173 LEU A O 1
ATOM 1147 N N . MET A 1 176 ? -26.085 -21.809 3.866 1.00 30.87 174 MET A N 1
ATOM 1148 C CA . MET A 1 176 ? -26.557 -23.096 4.396 1.00 30.44 174 MET A CA 1
ATOM 1149 C C . MET A 1 176 ? -27.011 -24.013 3.278 1.00 39.02 174 MET A C 1
ATOM 1150 O O . MET A 1 176 ? -26.715 -25.208 3.306 1.00 39.15 174 MET A O 1
ATOM 1155 N N . LEU A 1 177 ? -27.698 -23.456 2.273 1.00 38.24 175 LEU A N 1
ATOM 1156 C CA . LEU A 1 177 ? -28.190 -24.271 1.158 1.00 45.58 175 LEU A CA 1
ATOM 1157 C C . LEU A 1 177 ? -27.086 -25.000 0.392 1.00 49.86 175 LEU A C 1
ATOM 1158 O O . LEU A 1 177 ? -27.369 -25.920 -0.362 1.00 47.72 175 LEU A O 1
ATOM 1163 N N . ASN A 1 178 ? -25.830 -24.615 0.601 1.00 55.77 176 ASN A N 1
ATOM 1164 C CA . ASN A 1 178 ? -24.731 -25.295 -0.080 1.00 63.92 176 ASN A CA 1
ATOM 1165 C C . ASN A 1 178 ? -24.482 -26.704 0.457 1.00 69.40 176 ASN A C 1
ATOM 1166 O O . ASN A 1 178 ? -23.661 -27.446 -0.084 1.00 72.85 176 ASN A O 1
ATOM 1171 N N . ARG A 1 179 ? -25.207 -27.071 1.512 1.00 66.03 177 ARG A N 1
ATOM 1172 C CA . ARG A 1 179 ? -25.089 -28.398 2.109 1.00 66.94 177 ARG A CA 1
ATOM 1173 C C . ARG A 1 179 ? -25.971 -29.392 1.378 1.00 62.50 177 ARG A C 1
ATOM 1174 O O . ARG A 1 179 ? -25.900 -30.604 1.626 1.00 60.47 177 ARG A O 1
ATOM 1182 N N . LEU A 1 180 ? -26.817 -28.876 0.491 1.00 57.41 178 LEU A N 1
ATOM 1183 C CA . LEU A 1 180 ? -27.709 -29.729 -0.283 1.00 56.10 178 LEU A CA 1
ATOM 1184 C C . LEU A 1 180 ? -26.889 -30.624 -1.208 1.00 52.80 178 LEU A C 1
ATOM 1185 O O . LEU A 1 180 ? -27.309 -31.730 -1.566 1.00 46.88 178 LEU A O 1
ATOM 1190 N N . VAL A 1 181 ? -25.699 -30.145 -1.554 1.00 52.58 179 VAL A N 1
ATOM 1191 C CA . VAL A 1 181 ? -24.790 -30.877 -2.418 1.00 60.56 179 VAL A CA 1
ATOM 1192 C C . VAL A 1 181 ? -24.408 -32.240 -1.825 1.00 67.96 179 VAL A C 1
ATOM 1193 O O . VAL A 1 181 ? -24.110 -33.184 -2.570 1.00 77.18 179 VAL A O 1
ATOM 1197 N N . ALA A 1 182 ? -24.443 -32.356 -0.498 1.00 63.85 180 ALA A N 1
ATOM 1198 C CA . ALA A 1 182 ? -24.059 -33.607 0.168 1.00 65.75 180 ALA A CA 1
ATOM 1199 C C . ALA A 1 182 ? -25.241 -34.555 0.410 1.00 70.07 180 ALA A C 1
ATOM 1200 O O . ALA A 1 182 ? -25.066 -35.676 0.909 1.00 68.19 180 ALA A O 1
ATOM 1202 N N . CYS A 1 183 ? -26.440 -34.097 0.056 1.00 59.00 181 CYS A N 1
ATOM 1203 C CA . CYS A 1 183 ? -27.652 -34.882 0.255 1.00 63.58 181 CYS A CA 1
ATOM 1204 C C . CYS A 1 183 ? -27.907 -35.796 -0.938 1.00 67.36 181 CYS A C 1
ATOM 1205 O O . CYS A 1 183 ? -27.045 -35.966 -1.799 1.00 71.72 181 CYS A O 1
ATOM 1208 N N . GLY A 1 184 ? -29.097 -36.380 -0.986 1.00 67.14 182 GLY A N 1
ATOM 1209 C CA . GLY A 1 184 ? -29.411 -37.361 -2.001 1.00 69.47 182 GLY A CA 1
ATOM 1210 C C . GLY A 1 184 ? -30.770 -37.146 -2.631 1.00 72.15 182 GLY A C 1
ATOM 1211 O O . GLY A 1 184 ? -31.333 -38.060 -3.242 1.00 82.32 182 GLY A O 1
ATOM 1212 N N . ASP A 1 185 ? -31.304 -35.940 -2.479 1.00 65.41 183 ASP A N 1
ATOM 1213 C CA . ASP A 1 185 ? -32.531 -35.567 -3.176 1.00 71.01 183 ASP A CA 1
ATOM 1214 C C . ASP A 1 185 ? -32.240 -34.602 -4.330 1.00 68.24 183 ASP A C 1
ATOM 1215 O O . ASP A 1 185 ? -31.314 -33.792 -4.260 1.00 63.05 183 ASP A O 1
ATOM 1220 N N . PRO A 1 186 ? -33.012 -34.702 -5.416 1.00 73.47 184 PRO A N 1
ATOM 1221 C CA . PRO A 1 186 ? -32.752 -33.730 -6.483 1.00 69.60 184 PRO A CA 1
ATOM 1222 C C . PRO A 1 186 ? -33.161 -32.322 -6.063 1.00 60.88 184 PRO A C 1
ATOM 1223 O O . PRO A 1 186 ? -34.208 -32.139 -5.427 1.00 57.03 184 PRO A O 1
ATOM 1227 N N . VAL A 1 187 ? -32.323 -31.350 -6.417 1.00 56.25 185 VAL A N 1
ATOM 1228 C CA . VAL A 1 187 ? -32.520 -29.953 -6.052 1.00 53.11 185 VAL A CA 1
ATOM 1229 C C . VAL A 1 187 ? -33.172 -29.139 -7.176 1.00 51.56 185 VAL A C 1
ATOM 1230 O O . VAL A 1 187 ? -32.642 -29.077 -8.283 1.00 45.57 185 VAL A O 1
ATOM 1234 N N . PRO A 1 188 ? -34.322 -28.507 -6.889 1.00 50.06 186 PRO A N 1
ATOM 1235 C CA . PRO A 1 188 ? -34.991 -27.600 -7.829 1.00 51.39 186 PRO A CA 1
ATOM 1236 C C . PRO A 1 188 ? -34.083 -26.450 -8.249 1.00 58.75 186 PRO A C 1
ATOM 1237 O O . PRO A 1 188 ? -33.596 -25.711 -7.382 1.00 60.45 186 PRO A O 1
ATOM 1241 N N . PRO A 1 189 ? -33.863 -26.293 -9.566 1.00 58.97 187 PRO A N 1
ATOM 1242 C CA . PRO A 1 189 ? -32.950 -25.269 -10.088 1.00 56.97 187 PRO A CA 1
ATOM 1243 C C . PRO A 1 189 ? -33.255 -23.866 -9.555 1.00 45.34 187 PRO A C 1
ATOM 1244 O O . PRO A 1 189 ? -32.321 -23.074 -9.397 1.00 34.53 187 PRO A O 1
ATOM 1248 N N . LYS A 1 190 ? -34.522 -23.580 -9.247 1.00 43.79 188 LYS A N 1
ATOM 1249 C CA . LYS A 1 190 ? -34.878 -22.304 -8.623 1.00 41.34 188 LYS A CA 1
ATOM 1250 C C . LYS A 1 190 ? -34.099 -22.015 -7.338 1.00 46.98 188 LYS A C 1
ATOM 1251 O O . LYS A 1 190 ? -33.913 -20.846 -6.988 1.00 49.81 188 LYS A O 1
ATOM 1257 N N . VAL A 1 191 ? -33.646 -23.050 -6.627 1.00 42.00 189 VAL A N 1
ATOM 1258 C CA . VAL A 1 191 ? -32.830 -22.780 -5.447 1.00 37.76 189 VAL A CA 1
ATOM 1259 C C . VAL A 1 191 ? -31.355 -22.650 -5.805 1.00 41.76 189 VAL A C 1
ATOM 1260 O O . VAL A 1 191 ? -30.622 -21.904 -5.160 1.00 50.61 189 VAL A O 1
ATOM 1264 N N . LEU A 1 192 ? -30.928 -23.363 -6.841 1.00 45.41 190 LEU A N 1
ATOM 1265 C CA . LEU A 1 192 ? -29.596 -23.160 -7.399 1.00 44.87 190 LEU A CA 1
ATOM 1266 C C . LEU A 1 192 ? -29.423 -21.703 -7.814 1.00 44.63 190 LEU A C 1
ATOM 1267 O O . LEU A 1 192 ? -28.380 -21.096 -7.558 1.00 51.94 190 LEU A O 1
ATOM 1272 N N . ARG A 1 193 ? -30.458 -21.144 -8.441 1.00 32.35 191 ARG A N 1
ATOM 1273 C CA . ARG A 1 193 ? -30.410 -19.765 -8.918 1.00 34.67 191 ARG A CA 1
ATOM 1274 C C . ARG A 1 193 ? -30.311 -18.783 -7.755 1.00 38.91 191 ARG A C 1
ATOM 1275 O O . ARG A 1 193 ? -29.468 -17.888 -7.756 1.00 40.31 191 ARG A O 1
ATOM 1283 N N . TYR A 1 194 ? -31.171 -18.979 -6.764 1.00 36.74 192 TYR A N 1
ATOM 1284 C CA . TYR A 1 194 ? -31.141 -18.226 -5.523 1.00 35.58 192 TYR A CA 1
ATOM 1285 C C . TYR A 1 194 ? -29.733 -18.198 -4.917 1.00 35.74 192 TYR A C 1
ATOM 1286 O O . TYR A 1 194 ? -29.176 -17.119 -4.655 1.00 36.73 192 TYR A O 1
ATOM 1295 N N . VAL A 1 195 ? -29.149 -19.374 -4.713 1.00 30.46 193 VAL A N 1
ATOM 1296 C CA . VAL A 1 195 ? -27.801 -19.449 -4.169 1.00 33.63 193 VAL A CA 1
ATOM 1297 C C . VAL A 1 195 ? -26.819 -18.635 -5.025 1.00 42.21 193 VAL A C 1
ATOM 1298 O O . VAL A 1 195 ? -25.970 -17.903 -4.505 1.00 44.80 193 VAL A O 1
ATOM 1302 N N . GLU A 1 196 ? -26.956 -18.747 -6.343 1.00 50.87 194 GLU A N 1
ATOM 1303 C CA . GLU A 1 196 ? -26.051 -18.075 -7.268 1.00 46.19 194 GLU A CA 1
ATOM 1304 C C . GLU A 1 196 ? -26.223 -16.562 -7.156 1.00 37.73 194 GLU A C 1
ATOM 1305 O O . GLU A 1 196 ? -25.241 -15.817 -7.028 1.00 35.99 194 GLU A O 1
ATOM 1311 N N . ARG A 1 197 ? -27.479 -16.132 -7.206 1.00 34.52 195 ARG A N 1
ATOM 1312 C CA . ARG A 1 197 ? -27.909 -14.748 -7.017 1.00 36.64 195 ARG A CA 1
ATOM 1313 C C . ARG A 1 197 ? -27.249 -14.149 -5.766 1.00 45.41 195 ARG A C 1
ATOM 1314 O O . ARG A 1 197 ? -26.591 -13.095 -5.826 1.00 42.93 195 ARG A O 1
ATOM 1322 N N . GLN A 1 198 ? -27.444 -14.838 -4.638 1.00 45.82 196 GLN A N 1
ATOM 1323 C CA . GLN A 1 198 ? -26.964 -14.388 -3.333 1.00 34.71 196 GLN A CA 1
ATOM 1324 C C . GLN A 1 198 ? -25.437 -14.344 -3.196 1.00 34.65 196 GLN A C 1
ATOM 1325 O O . GLN A 1 198 ? -24.910 -13.453 -2.537 1.00 41.39 196 GLN A O 1
ATOM 1331 N N . TRP A 1 199 ? -24.733 -15.303 -3.796 1.00 39.25 197 TRP A N 1
ATOM 1332 C CA . TRP A 1 199 ? -23.258 -15.268 -3.837 1.00 40.95 197 TRP A CA 1
ATOM 1333 C C . TRP A 1 199 ? -22.680 -14.151 -4.720 1.00 41.39 197 TRP A C 1
ATOM 1334 O O . TRP A 1 199 ? -21.490 -13.843 -4.630 1.00 51.27 197 TRP A O 1
ATOM 1345 N N . ALA A 1 200 ? -23.520 -13.553 -5.566 1.00 29.03 198 ALA A N 1
ATOM 1346 C CA . ALA A 1 200 ? -23.078 -12.537 -6.527 1.00 34.85 198 ALA A CA 1
ATOM 1347 C C . ALA A 1 200 ? -23.174 -11.093 -6.022 1.00 36.52 198 ALA A C 1
ATOM 1348 O O . ALA A 1 200 ? -22.777 -10.162 -6.723 1.00 39.59 198 ALA A O 1
ATOM 1350 N N . ARG A 1 201 ? -23.711 -10.896 -4.823 1.00 39.65 199 ARG A N 1
ATOM 1351 C CA . ARG A 1 201 ? -23.783 -9.553 -4.246 1.00 37.40 199 ARG A CA 1
ATOM 1352 C C . ARG A 1 201 ? -22.374 -8.993 -4.066 1.00 35.05 199 ARG A C 1
ATOM 1353 O O . ARG A 1 201 ? -21.463 -9.722 -3.685 1.00 38.67 199 ARG A O 1
ATOM 1361 N N . PRO A 1 202 ? -22.172 -7.713 -4.407 1.00 34.98 200 PRO A N 1
ATOM 1362 C CA . PRO A 1 202 ? -20.841 -7.136 -4.193 1.00 40.48 200 PRO A CA 1
ATOM 1363 C C . PRO A 1 202 ? -20.339 -7.312 -2.753 1.00 45.99 200 PRO A C 1
ATOM 1364 O O . PRO A 1 202 ? -19.130 -7.469 -2.580 1.00 49.54 200 PRO A O 1
ATOM 1368 N N . SER A 1 203 ? -21.225 -7.315 -1.754 1.00 50.80 201 SER A N 1
ATOM 1369 C CA . SER A 1 203 ? -20.780 -7.479 -0.350 1.00 51.01 201 SER A CA 1
ATOM 1370 C C . SER A 1 203 ? -20.158 -8.851 -0.076 1.00 44.07 201 SER A C 1
ATOM 1371 O O . SER A 1 203 ? -19.066 -8.934 0.506 1.00 41.91 201 SER A O 1
ATOM 1374 N N . VAL A 1 204 ? -20.850 -9.916 -0.484 1.00 32.62 202 VAL A N 1
ATOM 1375 C CA . VAL A 1 204 ? -20.274 -11.258 -0.398 1.00 36.36 202 VAL A CA 1
ATOM 1376 C C . VAL A 1 204 ? -18.978 -11.357 -1.215 1.00 42.41 202 VAL A C 1
ATOM 1377 O O . VAL A 1 204 ? -17.979 -11.895 -0.734 1.00 43.95 202 VAL A O 1
ATOM 1381 N N . GLN A 1 205 ? -18.993 -10.831 -2.442 1.00 43.54 203 GLN A N 1
ATOM 1382 C CA . GLN A 1 205 ? -17.815 -10.886 -3.313 1.00 46.01 203 GLN A CA 1
ATOM 1383 C C . GLN A 1 205 ? -16.625 -10.206 -2.670 1.00 47.55 203 GLN A C 1
ATOM 1384 O O . GLN A 1 205 ? -15.482 -10.630 -2.845 1.00 53.22 203 GLN A O 1
ATOM 1390 N N . GLN A 1 206 ? -16.897 -9.146 -1.920 1.00 42.33 204 GLN A N 1
ATOM 1391 C CA . GLN A 1 206 ? -15.845 -8.459 -1.199 1.00 41.20 204 GLN A CA 1
ATOM 1392 C C . GLN A 1 206 ? -15.202 -9.449 -0.241 1.00 51.99 204 GLN A C 1
ATOM 1393 O O . GLN A 1 206 ? -13.977 -9.413 -0.041 1.00 53.24 204 GLN A O 1
ATOM 1399 N N . TRP A 1 207 ? -16.033 -10.338 0.329 1.00 50.98 205 TRP A N 1
ATOM 1400 C CA . TRP A 1 207 ? -15.567 -11.377 1.255 1.00 48.49 205 TRP A CA 1
ATOM 1401 C C . TRP A 1 207 ? -14.689 -12.420 0.574 1.00 52.48 205 TRP A C 1
ATOM 1402 O O . TRP A 1 207 ? -13.634 -12.775 1.114 1.00 58.95 205 TRP A O 1
ATOM 1413 N N . VAL A 1 208 ? -15.103 -12.917 -0.594 1.00 46.59 206 VAL A N 1
ATOM 1414 C CA . VAL A 1 208 ? -14.267 -13.911 -1.279 1.00 54.29 206 VAL A CA 1
ATOM 1415 C C . VAL A 1 208 ? -12.974 -13.274 -1.791 1.00 57.35 206 VAL A C 1
ATOM 1416 O O . VAL A 1 208 ? -11.952 -13.952 -1.940 1.00 58.56 206 VAL A O 1
ATOM 1420 N N . LYS A 1 209 ? -13.024 -11.962 -2.013 1.00 60.52 207 LYS A N 1
ATOM 1421 C CA . LYS A 1 209 ? -11.844 -11.176 -2.394 1.00 63.05 207 LYS A CA 1
ATOM 1422 C C . LYS A 1 209 ? -10.893 -10.964 -1.212 1.00 59.43 207 LYS A C 1
ATOM 1423 O O . LYS A 1 209 ? -9.678 -11.051 -1.357 1.00 60.46 207 LYS A O 1
ATOM 1429 N N . GLN A 1 210 ? -11.446 -10.670 -0.044 1.00 57.21 208 GLN A N 1
ATOM 1430 C CA . GLN A 1 210 ? -10.611 -10.478 1.137 1.00 64.95 208 GLN A CA 1
ATOM 1431 C C . GLN A 1 210 ? -9.977 -11.811 1.531 1.00 61.70 208 GLN A C 1
ATOM 1432 O O . GLN A 1 210 ? -8.794 -11.870 1.882 1.00 63.26 208 GLN A O 1
ATOM 1438 N N . LYS A 1 211 ? -10.780 -12.874 1.458 1.00 54.10 209 LYS A N 1
ATOM 1439 C CA . LYS A 1 211 ? -10.316 -14.229 1.709 1.00 49.10 209 LYS A CA 1
ATOM 1440 C C . LYS A 1 211 ? -9.192 -14.591 0.755 1.00 59.10 209 LYS A C 1
ATOM 1441 O O . LYS A 1 211 ? -8.083 -14.895 1.194 1.00 63.51 209 LYS A O 1
ATOM 1447 N N . ARG A 1 212 ? -9.491 -14.552 -0.547 1.00 63.23 210 ARG A N 1
ATOM 1448 C CA . ARG A 1 212 ? -8.494 -14.755 -1.603 1.00 65.74 210 ARG A CA 1
ATOM 1449 C C . ARG A 1 212 ? -7.133 -14.143 -1.269 1.00 66.34 210 ARG A C 1
ATOM 1450 O O . ARG A 1 212 ? -6.115 -14.827 -1.325 1.00 67.64 210 ARG A O 1
ATOM 1458 N N . ASP A 1 213 ? -7.114 -12.863 -0.903 1.00 72.55 211 ASP A N 1
ATOM 1459 C CA . ASP A 1 213 ? -5.886 -12.223 -0.428 1.00 86.54 211 ASP A CA 1
ATOM 1460 C C . ASP A 1 213 ? -5.410 -12.876 0.874 1.00 95.10 211 ASP A C 1
ATOM 1461 O O . ASP A 1 213 ? -5.480 -12.270 1.944 1.00 100.41 211 ASP A O 1
ATOM 1466 N N . ALA A 1 214 ? -4.948 -14.121 0.760 1.00 96.83 212 ALA A N 1
ATOM 1467 C CA . ALA A 1 214 ? -4.389 -14.900 1.867 1.00 91.27 212 ALA A CA 1
ATOM 1468 C C . ALA A 1 214 ? -3.868 -16.234 1.331 1.00 87.68 212 ALA A C 1
ATOM 1469 O O . ALA A 1 214 ? -4.580 -16.949 0.617 1.00 80.08 212 ALA A O 1
ATOM 1471 N N . LYS B 1 6 ? -18.109 -69.671 25.226 1.00 100.62 4 LYS B N 1
ATOM 1472 C CA . LYS B 1 6 ? -18.184 -70.705 26.253 1.00 104.65 4 LYS B CA 1
ATOM 1473 C C . LYS B 1 6 ? -18.993 -71.916 25.769 1.00 105.63 4 LYS B C 1
ATOM 1474 O O . LYS B 1 6 ? -19.835 -71.795 24.871 1.00 99.66 4 LYS B O 1
ATOM 1480 N N . PRO B 1 7 ? -18.732 -73.099 26.353 1.00 112.35 5 PRO B N 1
ATOM 1481 C CA . PRO B 1 7 ? -19.458 -74.292 25.899 1.00 111.54 5 PRO B CA 1
ATOM 1482 C C . PRO B 1 7 ? -20.848 -74.348 26.506 1.00 107.26 5 PRO B C 1
ATOM 1483 O O . PRO B 1 7 ? -21.022 -73.923 27.646 1.00 106.38 5 PRO B O 1
ATOM 1487 N N . ILE B 1 8 ? -21.822 -74.844 25.751 1.00 107.13 6 ILE B N 1
ATOM 1488 C CA . ILE B 1 8 ? -23.186 -74.966 26.255 1.00 106.30 6 ILE B CA 1
ATOM 1489 C C . ILE B 1 8 ? -23.858 -76.258 25.803 1.00 106.27 6 ILE B C 1
ATOM 1490 O O . ILE B 1 8 ? -23.729 -76.681 24.654 1.00 104.52 6 ILE B O 1
ATOM 1495 N N . THR B 1 9 ? -24.580 -76.878 26.728 1.00 106.57 7 THR B N 1
ATOM 1496 C CA . THR B 1 9 ? -25.332 -78.086 26.442 1.00 107.38 7 THR B CA 1
ATOM 1497 C C . THR B 1 9 ? -26.815 -77.759 26.551 1.00 104.63 7 THR B C 1
ATOM 1498 O O . THR B 1 9 ? -27.262 -77.260 27.586 1.00 105.98 7 THR B O 1
ATOM 1502 N N . LEU B 1 10 ? -27.575 -78.011 25.488 1.00 99.73 8 LEU B N 1
ATOM 1503 C CA . LEU B 1 10 ? -29.023 -77.783 25.533 1.00 91.94 8 LEU B CA 1
ATOM 1504 C C . LEU B 1 10 ? -29.798 -79.095 25.673 1.00 91.72 8 LEU B C 1
ATOM 1505 O O . LEU B 1 10 ? -29.497 -80.084 24.995 1.00 93.48 8 LEU B O 1
ATOM 1510 N N . TYR B 1 11 ? -30.780 -79.098 26.571 1.00 87.10 9 TYR B N 1
ATOM 1511 C CA . TYR B 1 11 ? -31.607 -80.274 26.816 1.00 85.23 9 TYR B CA 1
ATOM 1512 C C . TYR B 1 11 ? -32.977 -80.059 26.189 1.00 82.00 9 TYR B C 1
ATOM 1513 O O . TYR B 1 11 ? -33.571 -78.988 26.317 1.00 77.65 9 TYR B O 1
ATOM 1522 N N . VAL B 1 12 ? -33.460 -81.078 25.491 1.00 83.22 10 VAL B N 1
ATOM 1523 C CA . VAL B 1 12 ? -34.773 -81.057 24.865 1.00 79.83 10 VAL B CA 1
ATOM 1524 C C . VAL B 1 12 ? -35.402 -82.425 25.068 1.00 83.96 10 VAL B C 1
ATOM 1525 O O . VAL B 1 12 ? -34.733 -83.364 25.508 1.00 88.08 10 VAL B O 1
ATOM 1529 N N . GLY B 1 13 ? -36.684 -82.544 24.744 1.00 82.05 11 GLY B N 1
ATOM 1530 C CA . GLY B 1 13 ? -37.342 -83.836 24.783 1.00 85.83 11 GLY B CA 1
ATOM 1531 C C . GLY B 1 13 ? -36.746 -84.740 23.724 1.00 89.12 11 GLY B C 1
ATOM 1532 O O . GLY B 1 13 ? -36.224 -84.254 22.723 1.00 95.38 11 GLY B O 1
ATOM 1533 N N . ALA B 1 14 ? -36.806 -86.050 23.938 1.00 87.30 12 ALA B N 1
ATOM 1534 C CA . ALA B 1 14 ? -36.262 -86.994 22.963 1.00 92.05 12 ALA B CA 1
ATOM 1535 C C . ALA B 1 14 ? -37.049 -86.963 21.651 1.00 91.68 12 ALA B C 1
ATOM 1536 O O . ALA B 1 14 ? -36.536 -87.342 20.605 1.00 93.43 12 ALA B O 1
ATOM 1538 N N . ASP B 1 15 ? -38.292 -86.499 21.715 1.00 90.96 13 ASP B N 1
ATOM 1539 C CA . ASP B 1 15 ? -39.167 -86.471 20.550 1.00 90.00 13 ASP B CA 1
ATOM 1540 C C . ASP B 1 15 ? -39.067 -85.165 19.751 1.00 92.43 13 ASP B C 1
ATOM 1541 O O . ASP B 1 15 ? -39.584 -85.078 18.633 1.00 90.73 13 ASP B O 1
ATOM 1543 N N . TYR B 1 16 ? -38.403 -84.160 20.327 1.00 95.00 14 TYR B N 1
ATOM 1544 C CA . TYR B 1 16 ? -38.257 -82.845 19.693 1.00 92.59 14 TYR B CA 1
ATOM 1545 C C . TYR B 1 16 ? -39.616 -82.228 19.398 1.00 88.02 14 TYR B C 1
ATOM 1546 O O . TYR B 1 16 ? -39.832 -81.672 18.322 1.00 89.68 14 TYR B O 1
ATOM 1555 N N . VAL B 1 17 ? -40.528 -82.333 20.357 1.00 82.41 15 VAL B N 1
ATOM 1556 C CA . VAL B 1 17 ? -41.914 -81.955 20.132 1.00 76.77 15 VAL B CA 1
ATOM 1557 C C . VAL B 1 17 ? -42.328 -80.724 20.923 1.00 77.19 15 VAL B C 1
ATOM 1558 O O . VAL B 1 17 ? -43.289 -80.053 20.563 1.00 80.40 15 VAL B O 1
ATOM 1560 N N . SER B 1 18 ? -41.603 -80.425 21.996 1.00 78.63 16 SER B N 1
ATOM 1561 C CA . SER B 1 18 ? -41.946 -79.293 22.859 1.00 76.90 16 SER B CA 1
ATOM 1562 C C . SER B 1 18 ? -41.666 -77.934 22.225 1.00 74.96 16 SER B C 1
ATOM 1563 O O . SER B 1 18 ? -40.557 -77.680 21.754 1.00 76.58 16 SER B O 1
ATOM 1566 N N . ALA B 1 19 ? -42.665 -77.055 22.245 1.00 71.75 17 ALA B N 1
ATOM 1567 C CA . ALA B 1 19 ? -42.536 -75.709 21.682 1.00 65.52 17 ALA B CA 1
ATOM 1568 C C . ALA B 1 19 ? -41.514 -74.868 22.425 1.00 66.16 17 ALA B C 1
ATOM 1569 O O . ALA B 1 19 ? -40.967 -73.914 21.879 1.00 67.64 17 ALA B O 1
ATOM 1571 N N . PHE B 1 20 ? -41.268 -75.213 23.682 1.00 68.47 18 PHE B N 1
ATOM 1572 C CA . PHE B 1 20 ? -40.418 -74.389 24.531 1.00 66.35 18 PHE B CA 1
ATOM 1573 C C . PHE B 1 20 ? -38.954 -74.786 24.415 1.00 63.77 18 PHE B C 1
ATOM 1574 O O . PHE B 1 20 ? -38.066 -73.938 24.478 1.00 63.47 18 PHE B O 1
ATOM 1582 N N . ALA B 1 21 ? -38.714 -76.078 24.232 1.00 64.99 19 ALA B N 1
ATOM 1583 C CA . ALA B 1 21 ? -37.396 -76.568 23.871 1.00 66.02 19 ALA B CA 1
ATOM 1584 C C . ALA B 1 21 ? -36.990 -75.892 22.576 1.00 65.30 19 ALA B C 1
ATOM 1585 O O . ALA B 1 21 ? -35.852 -75.459 22.413 1.00 70.29 19 ALA B O 1
ATOM 1587 N N . MET B 1 22 ? -37.945 -75.799 21.661 1.00 63.08 20 MET B N 1
ATOM 1588 C CA . MET B 1 22 ? -37.729 -75.149 20.380 1.00 66.71 20 MET B CA 1
ATOM 1589 C C . MET B 1 22 ? -37.421 -73.663 20.561 1.00 64.17 20 MET B C 1
ATOM 1590 O O . MET B 1 22 ? -36.658 -73.068 19.785 1.00 61.78 20 MET B O 1
ATOM 1595 N N . SER B 1 23 ? -38.011 -73.063 21.590 1.00 61.61 21 SER B N 1
ATOM 1596 C CA . SER B 1 23 ? -37.772 -71.655 21.851 1.00 54.64 21 SER B CA 1
ATOM 1597 C C . SER B 1 23 ? -36.316 -71.435 22.231 1.00 58.68 21 SER B C 1
ATOM 1598 O O . SER B 1 23 ? -35.626 -70.605 21.632 1.00 64.21 21 SER B O 1
ATOM 1601 N N . ALA B 1 24 ? -35.843 -72.202 23.205 1.00 59.94 22 ALA B N 1
ATOM 1602 C CA . ALA B 1 24 ? -34.442 -72.150 23.606 1.00 65.05 22 ALA B CA 1
ATOM 1603 C C . ALA B 1 24 ? -33.507 -72.397 22.419 1.00 68.02 22 ALA B C 1
ATOM 1604 O O . ALA B 1 24 ? -32.536 -71.659 22.222 1.00 70.23 22 ALA B O 1
ATOM 1606 N N . PHE B 1 25 ? -33.819 -73.429 21.634 1.00 66.80 23 PHE B N 1
ATOM 1607 C CA . PHE B 1 25 ? -33.049 -73.798 20.444 1.00 65.77 23 PHE B CA 1
ATOM 1608 C C . PHE B 1 25 ? -32.906 -72.629 19.471 1.00 68.45 23 PHE B C 1
ATOM 1609 O O . PHE B 1 25 ? -31.799 -72.306 19.039 1.00 69.85 23 PHE B O 1
ATOM 1617 N N . VAL B 1 26 ? -34.029 -71.999 19.132 1.00 71.11 24 VAL B N 1
ATOM 1618 C CA . VAL B 1 26 ? -34.035 -70.847 18.226 1.00 71.60 24 VAL B CA 1
ATOM 1619 C C . VAL B 1 26 ? -33.156 -69.690 18.716 1.00 72.76 24 VAL B C 1
ATOM 1620 O O . VAL B 1 26 ? -32.345 -69.161 17.952 1.00 72.29 24 VAL B O 1
ATOM 1624 N N . VAL B 1 27 ? -33.329 -69.303 19.983 1.00 70.97 25 VAL B N 1
ATOM 1625 C CA . VAL B 1 27 ? -32.508 -68.267 20.608 1.00 67.86 25 VAL B CA 1
ATOM 1626 C C . VAL B 1 27 ? -31.021 -68.551 20.395 1.00 71.91 25 VAL B C 1
ATOM 1627 O O . VAL B 1 27 ? -30.267 -67.672 19.979 1.00 73.89 25 VAL B O 1
ATOM 1631 N N . LEU B 1 28 ? -30.616 -69.792 20.658 1.00 72.32 26 LEU B N 1
ATOM 1632 C CA . LEU B 1 28 ? -29.228 -70.213 20.496 1.00 76.29 26 LEU B CA 1
ATOM 1633 C C . LEU B 1 28 ? -28.726 -70.071 19.061 1.00 85.90 26 LEU B C 1
ATOM 1634 O O . LEU B 1 28 ? -27.599 -69.630 18.836 1.00 96.37 26 LEU B O 1
ATOM 1639 N N . LYS B 1 29 ? -29.551 -70.456 18.091 1.00 81.76 27 LYS B N 1
ATOM 1640 C CA . LYS B 1 29 ? -29.145 -70.383 16.691 1.00 81.43 27 LYS B CA 1
ATOM 1641 C C . LYS B 1 29 ? -29.117 -68.939 16.194 1.00 81.26 27 LYS B C 1
ATOM 1642 O O . LYS B 1 29 ? -28.145 -68.512 15.580 1.00 83.19 27 LYS B O 1
ATOM 1648 N N . GLU B 1 30 ? -30.182 -68.194 16.476 1.00 81.91 28 GLU B N 1
ATOM 1649 C CA . GLU B 1 30 ? -30.313 -66.796 16.053 1.00 81.97 28 GLU B CA 1
ATOM 1650 C C . GLU B 1 30 ? -29.190 -65.880 16.535 1.00 86.70 28 GLU B C 1
ATOM 1651 O O . GLU B 1 30 ? -28.970 -64.811 15.964 1.00 92.65 28 GLU B O 1
ATOM 1657 N N . LYS B 1 31 ? -28.495 -66.288 17.593 1.00 85.93 29 LYS B N 1
ATOM 1658 C CA . LYS B 1 31 ? -27.356 -65.529 18.097 1.00 88.85 29 LYS B CA 1
ATOM 1659 C C . LYS B 1 31 ? -26.048 -66.062 17.522 1.00 94.91 29 LYS B C 1
ATOM 1660 O O . LYS B 1 31 ? -24.983 -65.492 17.746 1.00 102.35 29 LYS B O 1
ATOM 1666 N N . GLY B 1 32 ? -26.138 -67.159 16.779 1.00 93.35 30 GLY B N 1
ATOM 1667 C CA . GLY B 1 32 ? -24.976 -67.737 16.133 1.00 96.45 30 GLY B CA 1
ATOM 1668 C C . GLY B 1 32 ? -24.137 -68.617 17.039 1.00 100.00 30 GLY B C 1
ATOM 1669 O O . GLY B 1 32 ? -23.020 -68.996 16.681 1.00 106.85 30 GLY B O 1
ATOM 1670 N N . LEU B 1 33 ? -24.668 -68.956 18.208 1.00 95.82 31 LEU B N 1
ATOM 1671 C CA . LEU B 1 33 ? -23.914 -69.752 19.170 1.00 97.18 31 LEU B CA 1
ATOM 1672 C C . LEU B 1 33 ? -23.798 -71.211 18.745 1.00 105.02 31 LEU B C 1
ATOM 1673 O O . LEU B 1 33 ? -24.606 -71.710 17.962 1.00 107.13 31 LEU B O 1
ATOM 1678 N N . ASP B 1 34 ? -22.785 -71.890 19.272 1.00 109.44 32 ASP B N 1
ATOM 1679 C CA . ASP B 1 34 ? -22.609 -73.317 19.039 1.00 114.97 32 ASP B CA 1
ATOM 1680 C C . ASP B 1 34 ? -22.906 -74.077 20.330 1.00 111.15 32 ASP B C 1
ATOM 1681 O O . ASP B 1 34 ? -22.667 -73.564 21.424 1.00 107.88 32 ASP B O 1
ATOM 1686 N N . PHE B 1 35 ? -23.418 -75.299 20.194 1.00 111.10 33 PHE B N 1
ATOM 1687 C CA . PHE B 1 35 ? -23.864 -76.088 21.341 1.00 105.60 33 PHE B CA 1
ATOM 1688 C C . PHE B 1 35 ? -24.206 -77.522 20.950 1.00 110.11 33 PHE B C 1
ATOM 1689 O O . PHE B 1 35 ? -24.644 -77.787 19.826 1.00 108.68 33 PHE B O 1
ATOM 1697 N N . GLU B 1 36 ? -24.020 -78.439 21.896 1.00 114.26 34 GLU B N 1
ATOM 1698 C CA . GLU B 1 36 ? -24.370 -79.840 21.690 1.00 121.31 34 GLU B CA 1
ATOM 1699 C C . GLU B 1 36 ? -25.742 -80.154 22.287 1.00 117.02 34 GLU B C 1
ATOM 1700 O O . GLU B 1 36 ? -26.147 -79.549 23.282 1.00 116.60 34 GLU B O 1
ATOM 1706 N N . ILE B 1 37 ? -26.453 -81.094 21.667 1.00 113.20 35 ILE B N 1
ATOM 1707 C CA . ILE B 1 37 ? -27.772 -81.509 22.140 1.00 103.64 35 ILE B CA 1
ATOM 1708 C C . ILE B 1 37 ? -27.681 -82.793 22.957 1.00 106.76 35 ILE B C 1
ATOM 1709 O O . ILE B 1 37 ? -26.902 -83.694 22.637 1.00 112.58 35 ILE B O 1
ATOM 1714 N N . ARG B 1 38 ? -28.486 -82.864 24.010 1.00 103.28 36 ARG B N 1
ATOM 1715 C CA . ARG B 1 38 ? -28.621 -84.071 24.812 1.00 103.60 36 ARG B CA 1
ATOM 1716 C C . ARG B 1 38 ? -30.094 -84.247 25.175 1.00 102.64 36 ARG B C 1
ATOM 1717 O O . ARG B 1 38 ? -30.705 -83.353 25.760 1.00 101.53 36 ARG B O 1
ATOM 1719 N N . THR B 1 39 ? -30.666 -85.398 24.832 1.00 104.58 37 THR B N 1
ATOM 1720 C CA . THR B 1 39 ? -32.103 -85.606 25.014 1.00 100.25 37 THR B CA 1
ATOM 1721 C C . THR B 1 39 ? -32.482 -86.109 26.401 1.00 95.35 37 THR B C 1
ATOM 1722 O O . THR B 1 39 ? -31.679 -86.740 27.094 1.00 93.69 37 THR B O 1
ATOM 1726 N N . VAL B 1 40 ? -33.711 -85.794 26.801 1.00 91.41 38 VAL B N 1
ATOM 1727 C CA . VAL B 1 40 ? -34.352 -86.455 27.926 1.00 91.31 38 VAL B CA 1
ATOM 1728 C C . VAL B 1 40 ? -35.552 -87.196 27.345 1.00 97.84 38 VAL B C 1
ATOM 1729 O O . VAL B 1 40 ? -36.130 -86.774 26.342 1.00 99.62 38 VAL B O 1
ATOM 1733 N N . ASP B 1 41 ? -35.922 -88.308 27.963 1.00 99.76 39 ASP B N 1
ATOM 1734 C CA . ASP B 1 41 ? -36.953 -89.165 27.405 1.00 96.48 39 ASP B CA 1
ATOM 1735 C C . ASP B 1 41 ? -38.152 -89.389 28.335 1.00 97.52 39 ASP B C 1
ATOM 1736 O O . ASP B 1 41 ? -37.990 -89.595 29.535 1.00 93.39 39 ASP B O 1
ATOM 1741 N N . LEU B 1 42 ? -39.356 -89.334 27.773 1.00 101.79 40 LEU B N 1
ATOM 1742 C CA . LEU B 1 42 ? -40.545 -89.838 28.461 1.00 104.26 40 LEU B CA 1
ATOM 1743 C C . LEU B 1 42 ? -41.105 -91.009 27.649 1.00 103.21 40 LEU B C 1
ATOM 1744 O O . LEU B 1 42 ? -41.358 -90.864 26.445 1.00 104.37 40 LEU B O 1
ATOM 1749 N N . LYS B 1 43 ? -41.316 -92.161 28.291 1.00 98.17 41 LYS B N 1
ATOM 1750 C CA . LYS B 1 43 ? -41.227 -92.332 29.745 1.00 93.84 41 LYS B CA 1
ATOM 1751 C C . LYS B 1 43 ? -39.859 -92.806 30.265 1.00 92.96 41 LYS B C 1
ATOM 1752 O O . LYS B 1 43 ? -39.252 -93.694 29.666 1.00 86.81 41 LYS B O 1
ATOM 1754 N N . SER B 1 44 ? -39.348 -92.230 31.361 1.00 97.73 42 SER B N 1
ATOM 1755 C CA . SER B 1 44 ? -39.786 -90.973 31.987 1.00 98.83 42 SER B CA 1
ATOM 1756 C C . SER B 1 44 ? -38.510 -90.305 32.474 1.00 100.21 42 SER B C 1
ATOM 1757 O O . SER B 1 44 ? -38.430 -89.900 33.636 1.00 96.37 42 SER B O 1
ATOM 1760 N N . LYS B 1 45 ? -37.505 -90.205 31.606 1.00 101.23 43 LYS B N 1
ATOM 1761 C CA . LYS B 1 45 ? -36.135 -89.917 32.054 1.00 94.06 43 LYS B CA 1
ATOM 1762 C C . LYS B 1 45 ? -35.921 -88.607 32.815 1.00 92.34 43 LYS B C 1
ATOM 1763 O O . LYS B 1 45 ? -34.823 -88.376 33.320 1.00 95.45 43 LYS B O 1
ATOM 1765 N N . GLN B 1 46 ? -36.944 -87.761 32.926 1.00 88.61 44 GLN B N 1
ATOM 1766 C CA . GLN B 1 46 ? -36.760 -86.497 33.652 1.00 85.42 44 GLN B CA 1
ATOM 1767 C C . GLN B 1 46 ? -37.038 -86.573 35.169 1.00 84.81 44 GLN B C 1
ATOM 1768 O O . GLN B 1 46 ? -37.203 -85.544 35.821 1.00 84.82 44 GLN B O 1
ATOM 1774 N N . GLN B 1 47 ? -37.046 -87.791 35.719 1.00 83.76 45 GLN B N 1
ATOM 1775 C CA . GLN B 1 47 ? -37.213 -88.013 37.162 1.00 85.13 45 GLN B CA 1
ATOM 1776 C C . GLN B 1 47 ? -36.188 -88.982 37.784 1.00 81.34 45 GLN B C 1
ATOM 1777 O O . GLN B 1 47 ? -34.991 -88.952 37.480 1.00 76.96 45 GLN B O 1
ATOM 1783 N N . GLU B 1 54 ? -31.557 -84.167 38.235 1.00 86.19 52 GLU B N 1
ATOM 1784 C CA . GLU B 1 54 ? -30.572 -83.555 39.132 1.00 90.21 52 GLU B CA 1
ATOM 1785 C C . GLU B 1 54 ? -30.019 -82.251 38.575 1.00 90.20 52 GLU B C 1
ATOM 1786 O O . GLU B 1 54 ? -29.923 -81.255 39.288 1.00 86.77 52 GLU B O 1
ATOM 1788 N N . VAL B 1 55 ? -29.662 -82.266 37.293 1.00 99.29 53 VAL B N 1
ATOM 1789 C CA . VAL B 1 55 ? -29.135 -81.080 36.608 1.00 100.73 53 VAL B CA 1
ATOM 1790 C C . VAL B 1 55 ? -30.223 -80.017 36.361 1.00 93.96 53 VAL B C 1
ATOM 1791 O O . VAL B 1 55 ? -29.938 -78.896 35.933 1.00 88.21 53 VAL B O 1
ATOM 1795 N N . SER B 1 56 ? -31.470 -80.385 36.639 1.00 93.16 54 SER B N 1
ATOM 1796 C CA . SER B 1 56 ? -32.604 -79.483 36.487 1.00 83.97 54 SER B CA 1
ATOM 1797 C C . SER B 1 56 ? -33.467 -79.476 37.747 1.00 84.58 54 SER B C 1
ATOM 1798 O O . SER B 1 56 ? -33.729 -80.520 38.340 1.00 90.34 54 SER B O 1
ATOM 1801 N N . LEU B 1 57 ? -33.908 -78.288 38.145 1.00 82.09 55 LEU B N 1
ATOM 1802 C CA . LEU B 1 57 ? -34.699 -78.109 39.358 1.00 80.55 55 LEU B CA 1
ATOM 1803 C C . LEU B 1 57 ? -36.201 -78.261 39.098 1.00 79.93 55 LEU B C 1
ATOM 1804 O O . LEU B 1 57 ? -36.961 -78.592 40.008 1.00 76.79 55 LEU B O 1
ATOM 1809 N N . THR B 1 58 ? -36.613 -78.033 37.849 1.00 82.81 56 THR B N 1
ATOM 1810 C CA . THR B 1 58 ? -38.029 -78.021 37.466 1.00 81.45 56 THR B CA 1
ATOM 1811 C C . THR B 1 58 ? -38.550 -79.384 36.995 1.00 78.37 56 THR B C 1
ATOM 1812 O O . THR B 1 58 ? -39.765 -79.625 36.978 1.00 71.75 56 THR B O 1
ATOM 1816 N N . ARG B 1 59 ? -37.622 -80.260 36.616 1.00 80.18 57 ARG B N 1
ATOM 1817 C CA . ARG B 1 59 ? -37.954 -81.561 36.025 1.00 84.37 57 ARG B CA 1
ATOM 1818 C C . ARG B 1 59 ? -38.715 -81.409 34.699 1.00 77.64 57 ARG B C 1
ATOM 1819 O O . ARG B 1 59 ? -39.621 -82.193 34.386 1.00 76.29 57 ARG B O 1
ATOM 1827 N N . ARG B 1 60 ? -38.339 -80.387 33.932 1.00 69.26 58 ARG B N 1
ATOM 1828 C CA . ARG B 1 60 ? -38.922 -80.142 32.619 1.00 63.47 58 ARG B CA 1
ATOM 1829 C C . ARG B 1 60 ? -37.858 -79.745 31.596 1.00 65.11 58 ARG B C 1
ATOM 1830 O O . ARG B 1 60 ? -36.762 -79.302 31.957 1.00 61.48 58 ARG B O 1
ATOM 1838 N N . VAL B 1 61 ? -38.184 -79.938 30.318 1.00 64.83 59 VAL B N 1
ATOM 1839 C CA . VAL B 1 61 ? -37.358 -79.457 29.215 1.00 63.15 59 VAL B CA 1
ATOM 1840 C C . VAL B 1 61 ? -37.953 -78.141 28.709 1.00 62.87 59 VAL B C 1
ATOM 1841 O O . VAL B 1 61 ? -39.164 -77.941 28.780 1.00 66.19 59 VAL B O 1
ATOM 1845 N N . PRO B 1 62 ? -37.117 -77.239 28.177 1.00 60.61 60 PRO B N 1
ATOM 1846 C CA . PRO B 1 62 ? -35.674 -77.351 27.985 1.00 65.74 60 PRO B CA 1
ATOM 1847 C C . PRO B 1 62 ? -34.892 -76.945 29.216 1.00 74.12 60 PRO B C 1
ATOM 1848 O O . PRO B 1 62 ? -35.444 -76.386 30.169 1.00 76.85 60 PRO B O 1
ATOM 1852 N N . THR B 1 63 ? -33.594 -77.218 29.173 1.00 77.97 61 THR B N 1
ATOM 1853 C CA . THR B 1 63 ? -32.685 -76.821 30.233 1.00 77.58 61 THR B CA 1
ATOM 1854 C C . THR B 1 63 ? -31.327 -76.508 29.623 1.00 79.67 61 THR B C 1
ATOM 1855 O O . THR B 1 63 ? -30.755 -77.320 28.900 1.00 80.36 61 THR B O 1
ATOM 1859 N N . LEU B 1 64 ? -30.826 -75.314 29.905 1.00 80.46 62 LEU B N 1
ATOM 1860 C CA . LEU B 1 64 ? -29.537 -74.889 29.386 1.00 81.48 62 LEU B CA 1
ATOM 1861 C C . LEU B 1 64 ? -28.423 -75.189 30.387 1.00 87.46 62 LEU B C 1
ATOM 1862 O O . LEU B 1 64 ? -28.616 -75.093 31.605 1.00 88.06 62 LEU B O 1
ATOM 1867 N N . GLN B 1 65 ? -27.262 -75.574 29.871 1.00 88.65 63 GLN B N 1
ATOM 1868 C CA . GLN B 1 65 ? -26.082 -75.731 30.704 1.00 90.36 63 GLN B CA 1
ATOM 1869 C C . GLN B 1 65 ? -24.967 -74.863 30.153 1.00 94.74 63 GLN B C 1
ATOM 1870 O O . GLN B 1 65 ? -24.286 -75.243 29.206 1.00 100.89 63 GLN B O 1
ATOM 1876 N N . HIS B 1 66 ? -24.797 -73.689 30.745 1.00 94.66 64 HIS B N 1
ATOM 1877 C CA . HIS B 1 66 ? -23.751 -72.764 30.333 1.00 98.75 64 HIS B CA 1
ATOM 1878 C C . HIS B 1 66 ? -22.581 -72.829 31.306 1.00 103.55 64 HIS B C 1
ATOM 1879 O O . HIS B 1 66 ? -22.745 -72.554 32.497 1.00 105.35 64 HIS B O 1
ATOM 1886 N N . ASP B 1 67 ? -21.403 -73.175 30.792 1.00 109.47 65 ASP B N 1
ATOM 1887 C CA . ASP B 1 67 ? -20.235 -73.421 31.632 1.00 111.57 65 ASP B CA 1
ATOM 1888 C C . ASP B 1 67 ? -20.602 -74.397 32.746 1.00 109.63 65 ASP B C 1
ATOM 1889 O O . ASP B 1 67 ? -20.841 -75.574 32.489 1.00 109.06 65 ASP B O 1
ATOM 1891 N N . ARG B 1 68 ? -20.674 -73.895 33.976 1.00 109.17 66 ARG B N 1
ATOM 1892 C CA . ARG B 1 68 ? -21.045 -74.718 35.125 1.00 108.39 66 ARG B CA 1
ATOM 1893 C C . ARG B 1 68 ? -22.440 -74.347 35.637 1.00 102.88 66 ARG B C 1
ATOM 1894 O O . ARG B 1 68 ? -22.875 -74.808 36.695 1.00 103.47 66 ARG B O 1
ATOM 1902 N N . PHE B 1 69 ? -23.140 -73.524 34.864 1.00 95.56 67 PHE B N 1
ATOM 1903 C CA . PHE B 1 69 ? -24.410 -72.952 35.288 1.00 89.25 67 PHE B CA 1
ATOM 1904 C C . PHE B 1 69 ? -25.583 -73.660 34.614 1.00 90.74 67 PHE B C 1
ATOM 1905 O O . PHE B 1 69 ? -25.614 -73.780 33.389 1.00 92.93 67 PHE B O 1
ATOM 1913 N N . THR B 1 70 ? -26.541 -74.137 35.410 1.00 88.46 68 THR B N 1
ATOM 1914 C CA . THR B 1 70 ? -27.691 -74.865 34.861 1.00 86.66 68 THR B CA 1
ATOM 1915 C C . THR B 1 70 ? -29.011 -74.102 35.024 1.00 82.77 68 THR B C 1
ATOM 1916 O O . THR B 1 70 ? -29.347 -73.653 36.124 1.00 82.51 68 THR B O 1
ATOM 1920 N N . LEU B 1 71 ? -29.756 -73.972 33.922 1.00 77.60 69 LEU B N 1
ATOM 1921 C CA . LEU B 1 71 ? -30.972 -73.152 33.890 1.00 69.66 69 LEU B CA 1
ATOM 1922 C C . LEU B 1 71 ? -32.101 -73.795 33.083 1.00 66.22 69 LEU B C 1
ATOM 1923 O O . LEU B 1 71 ? -31.865 -74.310 31.994 1.00 69.06 69 LEU B O 1
ATOM 1928 N N . SER B 1 72 ? -33.321 -73.778 33.620 1.00 64.30 70 SER B N 1
ATOM 1929 C CA . SER B 1 72 ? -34.497 -74.244 32.880 1.00 64.84 70 SER B CA 1
ATOM 1930 C C . SER B 1 72 ? -35.409 -73.060 32.560 1.00 63.80 70 SER B C 1
ATOM 1931 O O . SER B 1 72 ? -35.015 -71.911 32.745 1.00 66.67 70 SER B O 1
ATOM 1934 N N . GLU B 1 73 ? -36.623 -73.352 32.096 1.00 64.32 71 GLU B N 1
ATOM 1935 C CA . GLU B 1 73 ? -37.588 -72.336 31.650 1.00 61.48 71 GLU B CA 1
ATOM 1936 C C . GLU B 1 73 ? -37.100 -71.543 30.425 1.00 61.09 71 GLU B C 1
ATOM 1937 O O . GLU B 1 73 ? -36.159 -70.757 30.514 1.00 61.65 71 GLU B O 1
ATOM 1943 N N . SER B 1 74 ? -37.748 -71.765 29.283 1.00 62.61 72 SER B N 1
ATOM 1944 C CA . SER B 1 74 ? -37.311 -71.178 28.014 1.00 64.21 72 SER B CA 1
ATOM 1945 C C . SER B 1 74 ? -37.187 -69.653 28.034 1.00 61.74 72 SER B C 1
ATOM 1946 O O . SER B 1 74 ? -36.167 -69.107 27.594 1.00 59.79 72 SER B O 1
ATOM 1949 N N . SER B 1 75 ? -38.216 -68.974 28.542 1.00 59.53 73 SER B N 1
ATOM 1950 C CA . SER B 1 75 ? -38.211 -67.510 28.584 1.00 52.70 73 SER B CA 1
ATOM 1951 C C . SER B 1 75 ? -37.045 -66.999 29.425 1.00 54.04 73 SER B C 1
ATOM 1952 O O . SER B 1 75 ? -36.380 -66.044 29.045 1.00 60.65 73 SER B O 1
ATOM 1955 N N . ALA B 1 76 ? -36.777 -67.657 30.548 1.00 52.49 74 ALA B N 1
ATOM 1956 C CA . ALA B 1 76 ? -35.641 -67.289 31.383 1.00 53.44 74 ALA B CA 1
ATOM 1957 C C . ALA B 1 76 ? -34.328 -67.506 30.645 1.00 54.11 74 ALA B C 1
ATOM 1958 O O . ALA B 1 76 ? -33.394 -66.717 30.772 1.00 60.85 74 ALA B O 1
ATOM 1960 N N . ILE B 1 77 ? -34.263 -68.579 29.867 1.00 55.94 75 ILE B N 1
ATOM 1961 C CA . ILE B 1 77 ? -33.088 -68.857 29.044 1.00 60.91 75 ILE B CA 1
ATOM 1962 C C . ILE B 1 77 ? -32.828 -67.765 27.997 1.00 61.02 75 ILE B C 1
ATOM 1963 O O . ILE B 1 77 ? -31.687 -67.321 27.822 1.00 57.47 75 ILE B O 1
ATOM 1968 N N . ALA B 1 78 ? -33.890 -67.335 27.314 1.00 56.29 76 ALA B N 1
ATOM 1969 C CA . ALA B 1 78 ? -33.808 -66.205 26.395 1.00 52.62 76 ALA B CA 1
ATOM 1970 C C . ALA B 1 78 ? -33.222 -64.990 27.097 1.00 60.34 76 ALA B C 1
ATOM 1971 O O . ALA B 1 78 ? -32.248 -64.394 26.629 1.00 69.81 76 ALA B O 1
ATOM 1973 N N . GLU B 1 79 ? -33.824 -64.625 28.222 1.00 57.91 77 GLU B N 1
ATOM 1974 C CA . GLU B 1 79 ? -33.374 -63.469 28.988 1.00 64.58 77 GLU B CA 1
ATOM 1975 C C . GLU B 1 79 ? -31.905 -63.593 29.380 1.00 67.04 77 GLU B C 1
ATOM 1976 O O . GLU B 1 79 ? -31.126 -62.655 29.189 1.00 70.19 77 GLU B O 1
ATOM 1982 N N . TYR B 1 80 ? -31.536 -64.754 29.921 1.00 68.26 78 TYR B N 1
ATOM 1983 C CA . TYR B 1 80 ? -30.167 -65.002 30.379 1.00 70.15 78 TYR B CA 1
ATOM 1984 C C . TYR B 1 80 ? -29.139 -64.882 29.256 1.00 75.63 78 TYR B C 1
ATOM 1985 O O . TYR B 1 80 ? -28.141 -64.167 29.397 1.00 78.80 78 TYR B O 1
ATOM 1994 N N . LEU B 1 81 ? -29.386 -65.586 28.151 1.00 74.05 79 LEU B N 1
ATOM 1995 C CA . LEU B 1 81 ? -28.496 -65.550 26.996 1.00 76.19 79 LEU B CA 1
ATOM 1996 C C . LEU B 1 81 ? -28.332 -64.134 26.457 1.00 77.22 79 LEU B C 1
ATOM 1997 O O . LEU B 1 81 ? -27.234 -63.732 26.055 1.00 81.64 79 LEU B O 1
ATOM 2002 N N . ASP B 1 82 ? -29.423 -63.376 26.473 1.00 69.89 80 ASP B N 1
ATOM 2003 C CA . ASP B 1 82 ? -29.409 -62.017 25.953 1.00 70.39 80 ASP B CA 1
ATOM 2004 C C . ASP B 1 82 ? -28.453 -61.112 26.729 1.00 71.23 80 ASP B C 1
ATOM 2005 O O . ASP B 1 82 ? -27.928 -60.137 26.179 1.00 72.71 80 ASP B O 1
ATOM 2010 N N . GLU B 1 83 ? -28.219 -61.437 27.999 1.00 69.94 81 GLU B N 1
ATOM 2011 C CA . GLU B 1 83 ? -27.305 -60.644 28.817 1.00 74.88 81 GLU B CA 1
ATOM 2012 C C . GLU B 1 83 ? -25.851 -61.074 28.636 1.00 81.50 81 GLU B C 1
ATOM 2013 O O . GLU B 1 83 ? -24.961 -60.230 28.522 1.00 85.11 81 GLU B O 1
ATOM 2019 N N . VAL B 1 84 ? -25.607 -62.382 28.611 1.00 83.01 82 VAL B N 1
ATOM 2020 C CA . VAL B 1 84 ? -24.244 -62.880 28.430 1.00 87.07 82 VAL B CA 1
ATOM 2021 C C . VAL B 1 84 ? -23.722 -62.616 27.015 1.00 89.79 82 VAL B C 1
ATOM 2022 O O . VAL B 1 84 ? -22.541 -62.324 26.833 1.00 93.86 82 VAL B O 1
ATOM 2026 N N . TYR B 1 85 ? -24.600 -62.701 26.019 1.00 85.34 83 TYR B N 1
ATOM 2027 C CA . TYR B 1 85 ? -24.196 -62.440 24.642 1.00 87.96 83 TYR B CA 1
ATOM 2028 C C . TYR B 1 85 ? -25.041 -61.351 23.980 1.00 86.65 83 TYR B C 1
ATOM 2029 O O . TYR B 1 85 ? -25.876 -61.645 23.125 1.00 86.43 83 TYR B O 1
ATOM 2038 N N . PRO B 1 86 ? -24.821 -60.083 24.365 1.00 86.06 84 PRO B N 1
ATOM 2039 C CA . PRO B 1 86 ? -25.658 -58.989 23.862 1.00 84.91 84 PRO B CA 1
ATOM 2040 C C . PRO B 1 86 ? -25.115 -58.292 22.610 1.00 89.90 84 PRO B C 1
ATOM 2041 O O . PRO B 1 86 ? -24.083 -58.668 22.047 1.00 88.09 84 PRO B O 1
ATOM 2045 N N . ALA B 1 87 ? -25.836 -57.251 22.203 1.00 91.05 85 ALA B N 1
ATOM 2046 C CA . ALA B 1 87 ? -25.464 -56.401 21.083 1.00 90.60 85 ALA B CA 1
ATOM 2047 C C . ALA B 1 87 ? -24.162 -55.653 21.368 1.00 97.66 85 ALA B C 1
ATOM 2048 O O . ALA B 1 87 ? -23.801 -55.456 22.524 1.00 100.00 85 ALA B O 1
ATOM 2050 N N . PRO B 1 88 ? -23.443 -55.241 20.310 1.00 101.85 86 PRO B N 1
ATOM 2051 C CA . PRO B 1 88 ? -23.732 -55.547 18.905 1.00 102.59 86 PRO B CA 1
ATOM 2052 C C . PRO B 1 88 ? -23.076 -56.858 18.496 1.00 101.95 86 PRO B C 1
ATOM 2053 O O . PRO B 1 88 ? -23.333 -57.364 17.403 1.00 101.91 86 PRO B O 1
ATOM 2057 N N . HIS B 1 89 ? -22.248 -57.395 19.389 1.00 103.66 87 HIS B N 1
ATOM 2058 C CA . HIS B 1 89 ? -21.449 -58.590 19.129 1.00 106.73 87 HIS B CA 1
ATOM 2059 C C . HIS B 1 89 ? -22.284 -59.782 18.651 1.00 101.86 87 HIS B C 1
ATOM 2060 O O . HIS B 1 89 ? -21.860 -60.541 17.773 1.00 99.95 87 HIS B O 1
ATOM 2067 N N . TYR B 1 90 ? -23.472 -59.926 19.232 1.00 98.21 88 TYR B N 1
ATOM 2068 C CA . TYR B 1 90 ? -24.411 -60.982 18.869 1.00 91.89 88 TYR B CA 1
ATOM 2069 C C . TYR B 1 90 ? -25.776 -60.363 18.580 1.00 85.18 88 TYR B C 1
ATOM 2070 O O . TYR B 1 90 ? -25.962 -59.159 18.725 1.00 88.05 88 TYR B O 1
ATOM 2079 N N . ALA B 1 91 ? -26.732 -61.180 18.164 1.00 79.60 89 ALA B N 1
ATOM 2080 C CA . ALA B 1 91 ? -28.059 -60.664 17.863 1.00 80.24 89 ALA B CA 1
ATOM 2081 C C . ALA B 1 91 ? -28.971 -60.720 19.093 1.00 83.20 89 ALA B C 1
ATOM 2082 O O . ALA B 1 91 ? -28.855 -61.614 19.938 1.00 82.58 89 ALA B O 1
ATOM 2084 N N . ALA B 1 92 ? -29.884 -59.761 19.181 1.00 80.45 90 ALA B N 1
ATOM 2085 C CA . ALA B 1 92 ? -30.791 -59.672 20.311 1.00 78.05 90 ALA B CA 1
ATOM 2086 C C . ALA B 1 92 ? -32.085 -60.425 20.042 1.00 76.42 90 ALA B C 1
ATOM 2087 O O . ALA B 1 92 ? -32.703 -60.258 18.994 1.00 76.37 90 ALA B O 1
ATOM 2089 N N . VAL B 1 93 ? -32.503 -61.248 20.996 1.00 77.32 91 VAL B N 1
ATOM 2090 C CA . VAL B 1 93 ? -33.767 -61.966 20.865 1.00 72.25 91 VAL B CA 1
ATOM 2091 C C . VAL B 1 93 ? -34.898 -61.213 21.557 1.00 64.56 91 VAL B C 1
ATOM 2092 O O . VAL B 1 93 ? -36.065 -61.577 21.427 1.00 59.75 91 VAL B O 1
ATOM 2096 N N . LEU B 1 94 ? -34.545 -60.166 22.295 1.00 64.46 92 LEU B N 1
ATOM 2097 C CA . LEU B 1 94 ? -35.539 -59.288 22.905 1.00 59.57 92 LEU B CA 1
ATOM 2098 C C . LEU B 1 94 ? -35.418 -57.888 22.315 1.00 60.98 92 LEU B C 1
ATOM 2099 O O . LEU B 1 94 ? -34.314 -57.437 22.008 1.00 49.36 92 LEU B O 1
ATOM 2104 N N . PRO B 1 95 ? -36.557 -57.201 22.140 1.00 46.60 93 PRO B N 1
ATOM 2105 C CA . PRO B 1 95 ? -36.561 -55.820 21.650 1.00 48.94 93 PRO B CA 1
ATOM 2106 C C . PRO B 1 95 ? -35.543 -54.967 22.413 1.00 62.70 93 PRO B C 1
ATOM 2107 O O . PRO B 1 95 ? -35.368 -55.167 23.617 1.00 55.67 93 PRO B O 1
ATOM 2111 N N . ALA B 1 96 ? -34.872 -54.055 21.712 1.00 68.07 94 ALA B N 1
ATOM 2112 C CA . ALA B 1 96 ? -33.833 -53.212 22.297 1.00 63.37 94 ALA B CA 1
ATOM 2113 C C . ALA B 1 96 ? -34.458 -52.033 23.011 1.00 63.95 94 ALA B C 1
ATOM 2114 O O . ALA B 1 96 ? -33.830 -51.390 23.855 1.00 62.59 94 ALA B O 1
ATOM 2116 N N . ASP B 1 97 ? -35.702 -51.745 22.651 1.00 66.51 95 ASP B N 1
ATOM 2117 C CA . ASP B 1 97 ? -36.487 -50.722 23.325 1.00 64.40 95 ASP B CA 1
ATOM 2118 C C . ASP B 1 97 ? -36.849 -51.240 24.717 1.00 69.86 95 ASP B C 1
ATOM 2119 O O . ASP B 1 97 ? -36.448 -52.339 25.137 1.00 63.47 95 ASP B O 1
ATOM 2124 N N . ARG B 1 98 ? -37.622 -50.453 25.443 1.00 73.93 96 ARG B N 1
ATOM 2125 C CA . ARG B 1 98 ? -37.881 -50.801 26.812 1.00 69.09 96 ARG B CA 1
ATOM 2126 C C . ARG B 1 98 ? -39.358 -51.056 27.061 1.00 68.39 96 ARG B C 1
ATOM 2127 O O . ARG B 1 98 ? -39.712 -52.008 27.749 1.00 73.75 96 ARG B O 1
ATOM 2135 N N . GLU B 1 99 ? -40.221 -50.220 26.496 1.00 65.10 97 GLU B N 1
ATOM 2136 C CA . GLU B 1 99 ? -41.646 -50.500 26.557 1.00 64.17 97 GLU B CA 1
ATOM 2137 C C . GLU B 1 99 ? -41.894 -51.716 25.684 1.00 66.53 97 GLU B C 1
ATOM 2138 O O . GLU B 1 99 ? -42.740 -52.566 25.983 1.00 65.86 97 GLU B O 1
ATOM 2144 N N . THR B 1 100 ? -41.125 -51.815 24.609 1.00 66.81 98 THR B N 1
ATOM 2145 C CA . THR B 1 100 ? -41.296 -52.923 23.690 1.00 60.66 98 THR B CA 1
ATOM 2146 C C . THR B 1 100 ? -40.741 -54.221 24.282 1.00 58.09 98 THR B C 1
ATOM 2147 O O . THR B 1 100 ? -41.373 -55.267 24.150 1.00 57.98 98 THR B O 1
ATOM 2151 N N . ARG B 1 101 ? -39.583 -54.161 24.943 1.00 63.34 99 ARG B N 1
ATOM 2152 C CA . ARG B 1 101 ? -39.069 -55.334 25.670 1.00 58.24 99 ARG B CA 1
ATOM 2153 C C . ARG B 1 101 ? -40.117 -55.814 26.678 1.00 53.16 99 ARG B C 1
ATOM 2154 O O . ARG B 1 101 ? -40.291 -57.012 26.879 1.00 52.43 99 ARG B O 1
ATOM 2156 N N . ALA B 1 102 ? -40.839 -54.875 27.284 1.00 48.28 100 ALA B N 1
ATOM 2157 C CA . ALA B 1 102 ? -41.883 -55.228 28.239 1.00 50.74 100 ALA B CA 1
ATOM 2158 C C . ALA B 1 102 ? -43.051 -55.929 27.548 1.00 47.72 100 ALA B C 1
ATOM 2159 O O . ALA B 1 102 ? -43.561 -56.936 28.038 1.00 44.78 100 ALA B O 1
ATOM 2161 N N . LEU B 1 103 ? -43.465 -55.407 26.400 1.00 55.46 101 LEU B N 1
ATOM 2162 C CA . LEU B 1 103 ? -44.516 -56.057 25.608 1.00 58.90 101 LEU B CA 1
ATOM 2163 C C . LEU B 1 103 ? -44.148 -57.478 25.148 1.00 52.93 101 LEU B C 1
ATOM 2164 O O . LEU B 1 103 ? -44.997 -58.386 25.166 1.00 50.11 101 LEU B O 1
ATOM 2169 N N . ALA B 1 104 ? -42.888 -57.673 24.755 1.00 44.20 102 ALA B N 1
ATOM 2170 C CA . ALA B 1 104 ? -42.417 -59.008 24.381 1.00 46.89 102 ALA B CA 1
ATOM 2171 C C . ALA B 1 104 ? -42.449 -59.954 25.579 1.00 48.42 102 ALA B C 1
ATOM 2172 O O . ALA B 1 104 ? -42.823 -61.130 25.448 1.00 44.82 102 ALA B O 1
ATOM 2174 N N . ARG B 1 105 ? -42.061 -59.436 26.747 1.00 44.94 103 ARG B N 1
ATOM 2175 C CA . ARG B 1 105 ? -42.062 -60.232 27.966 1.00 41.22 103 ARG B CA 1
ATOM 2176 C C . ARG B 1 105 ? -43.477 -60.653 28.333 1.00 41.44 103 ARG B C 1
ATOM 2177 O O . ARG B 1 105 ? -43.715 -61.799 28.736 1.00 39.48 103 ARG B O 1
ATOM 2185 N N . GLN B 1 106 ? -44.410 -59.721 28.171 1.00 42.58 104 GLN B N 1
ATOM 2186 C CA . GLN B 1 106 ? -45.826 -59.998 28.381 1.00 41.69 104 GLN B CA 1
ATOM 2187 C C . GLN B 1 106 ? -46.292 -61.139 27.476 1.00 44.12 104 GLN B C 1
ATOM 2188 O O . GLN B 1 106 ? -46.914 -62.118 27.945 1.00 36.07 104 GLN B O 1
ATOM 2194 N N . LEU B 1 107 ? -45.964 -61.017 26.186 1.00 46.21 105 LEU B N 1
ATOM 2195 C CA . LEU B 1 107 ? -46.345 -62.023 25.206 1.00 45.15 105 LEU B CA 1
ATOM 2196 C C . LEU B 1 107 ? -45.777 -63.406 25.541 1.00 49.40 105 LEU B C 1
ATOM 2197 O O . LEU B 1 107 ? -46.498 -64.406 25.454 1.00 46.23 105 LEU B O 1
ATOM 2202 N N . GLN B 1 108 ? -44.504 -63.470 25.940 1.00 50.71 106 GLN B N 1
ATOM 2203 C CA . GLN B 1 108 ? -43.893 -64.762 26.267 1.00 50.64 106 GLN B CA 1
ATOM 2204 C C . GLN B 1 108 ? -44.531 -65.389 27.511 1.00 58.24 106 GLN B C 1
ATOM 2205 O O . GLN B 1 108 ? -44.718 -66.609 27.578 1.00 62.21 106 GLN B O 1
ATOM 2211 N N . ALA B 1 109 ? -44.879 -64.549 28.484 1.00 56.87 107 ALA B N 1
ATOM 2212 C CA . ALA B 1 109 ? -45.472 -65.029 29.727 1.00 52.38 107 ALA B CA 1
ATOM 2213 C C . ALA B 1 109 ? -46.945 -65.379 29.533 1.00 47.38 107 ALA B C 1
ATOM 2214 O O . ALA B 1 109 ? -47.447 -66.323 30.134 1.00 46.23 107 ALA B O 1
ATOM 2216 N N . TRP B 1 110 ? -47.640 -64.621 28.692 1.00 47.65 108 TRP B N 1
ATOM 2217 C CA . TRP B 1 110 ? -49.029 -64.950 28.377 1.00 49.62 108 TRP B CA 1
ATOM 2218 C C . TRP B 1 110 ? -49.154 -66.317 27.685 1.00 51.91 108 TRP B C 1
ATOM 2219 O O . TRP B 1 110 ? -49.990 -67.142 28.070 1.00 48.82 108 TRP B O 1
ATOM 2230 N N . ILE B 1 111 ? -48.318 -66.554 26.673 1.00 53.38 109 ILE B N 1
ATOM 2231 C CA . ILE B 1 111 ? -48.347 -67.811 25.918 1.00 55.49 109 ILE B CA 1
ATOM 2232 C C . ILE B 1 111 ? -48.030 -69.018 26.813 1.00 55.47 109 ILE B C 1
ATOM 2233 O O . ILE B 1 111 ? -48.552 -70.115 26.604 1.00 58.23 109 ILE B O 1
ATOM 2238 N N . ARG B 1 112 ? -47.190 -68.812 27.821 1.00 57.47 110 ARG B N 1
ATOM 2239 C CA . ARG B 1 112 ? -46.746 -69.920 28.660 1.00 51.64 110 ARG B CA 1
ATOM 2240 C C . ARG B 1 112 ? -47.681 -70.222 29.817 1.00 49.44 110 ARG B C 1
ATOM 2241 O O . ARG B 1 112 ? -47.494 -71.219 30.516 1.00 50.41 110 ARG B O 1
ATOM 2249 N N . SER B 1 113 ? -48.686 -69.379 30.029 1.00 46.84 111 SER B N 1
ATOM 2250 C CA . SER B 1 113 ? -49.508 -69.531 31.225 1.00 47.12 111 SER B CA 1
ATOM 2251 C C . SER B 1 113 ? -50.996 -69.419 30.957 1.00 47.10 111 SER B C 1
ATOM 2252 O O . SER B 1 113 ? -51.775 -69.208 31.886 1.00 49.19 111 SER B O 1
ATOM 2255 N N . ASP B 1 114 ? -51.398 -69.552 29.702 1.00 46.49 112 ASP B N 1
ATOM 2256 C CA . ASP B 1 114 ? -52.806 -69.421 29.351 1.00 51.18 112 ASP B CA 1
ATOM 2257 C C . ASP B 1 114 ? -53.129 -70.394 28.228 1.00 52.57 112 ASP B C 1
ATOM 2258 O O . ASP B 1 114 ? -52.307 -71.258 27.907 1.00 53.29 112 ASP B O 1
ATOM 2263 N N . PHE B 1 115 ? -54.317 -70.263 27.635 1.00 59.55 113 PHE B N 1
ATOM 2264 C CA . PHE B 1 115 ? -54.721 -71.091 26.482 1.00 57.50 113 PHE B CA 1
ATOM 2265 C C . PHE B 1 115 ? -54.728 -72.583 26.785 1.00 61.55 113 PHE B C 1
ATOM 2266 O O . PHE B 1 115 ? -54.653 -73.405 25.880 1.00 64.41 113 PHE B O 1
ATOM 2274 N N . MET B 1 116 ? -54.824 -72.925 28.063 1.00 70.63 114 MET B N 1
ATOM 2275 C CA . MET B 1 116 ? -54.764 -74.320 28.493 1.00 69.38 114 MET B CA 1
ATOM 2276 C C . MET B 1 116 ? -55.835 -75.222 27.861 1.00 65.03 114 MET B C 1
ATOM 2277 O O . MET B 1 116 ? -55.520 -76.332 27.443 1.00 62.82 114 MET B O 1
ATOM 2282 N N . PRO B 1 117 ? -57.093 -74.745 27.753 1.00 66.62 115 PRO B N 1
ATOM 2283 C CA . PRO B 1 117 ? -58.089 -75.570 27.036 1.00 67.41 115 PRO B CA 1
ATOM 2284 C C . PRO B 1 117 ? -57.810 -75.824 25.550 1.00 71.10 115 PRO B C 1
ATOM 2285 O O . PRO B 1 117 ? -58.517 -76.618 24.934 1.00 79.88 115 PRO B O 1
ATOM 2289 N N . LEU B 1 118 ? -56.802 -75.167 24.987 1.00 69.20 116 LEU B N 1
ATOM 2290 C CA . LEU B 1 118 ? -56.439 -75.378 23.590 1.00 71.18 116 LEU B CA 1
ATOM 2291 C C . LEU B 1 118 ? -55.419 -76.503 23.407 1.00 71.77 116 LEU B C 1
ATOM 2292 O O . LEU B 1 118 ? -54.503 -76.672 24.214 1.00 74.54 116 LEU B O 1
ATOM 2297 N N . PRO B 1 135 ? -68.748 -79.861 19.575 1.00 115.72 133 PRO B N 1
ATOM 2298 C CA . PRO B 1 135 ? -68.682 -78.419 19.833 1.00 113.20 133 PRO B CA 1
ATOM 2299 C C . PRO B 1 135 ? -67.523 -78.063 20.752 1.00 107.44 133 PRO B C 1
ATOM 2300 O O . PRO B 1 135 ? -66.802 -78.955 21.195 1.00 110.35 133 PRO B O 1
ATOM 2304 N N . LEU B 1 136 ? -67.345 -76.776 21.024 1.00 100.40 134 LEU B N 1
ATOM 2305 C CA . LEU B 1 136 ? -66.260 -76.326 21.889 1.00 90.97 134 LEU B CA 1
ATOM 2306 C C . LEU B 1 136 ? -66.753 -75.891 23.267 1.00 89.57 134 LEU B C 1
ATOM 2307 O O . LEU B 1 136 ? -67.762 -75.192 23.389 1.00 90.26 134 LEU B O 1
ATOM 2312 N N . GLY B 1 137 ? -66.033 -76.309 24.304 1.00 86.37 135 GLY B N 1
ATOM 2313 C CA . GLY B 1 137 ? -66.342 -75.878 25.652 1.00 94.05 135 GLY B CA 1
ATOM 2314 C C . GLY B 1 137 ? -66.073 -74.394 25.798 1.00 94.23 135 GLY B C 1
ATOM 2315 O O . GLY B 1 137 ? -65.138 -73.877 25.179 1.00 90.94 135 GLY B O 1
ATOM 2316 N N . GLU B 1 138 ? -66.889 -73.720 26.612 1.00 94.86 136 GLU B N 1
ATOM 2317 C CA . GLU B 1 138 ? -66.822 -72.267 26.780 1.00 91.67 136 GLU B CA 1
ATOM 2318 C C . GLU B 1 138 ? -65.412 -71.784 27.086 1.00 80.12 136 GLU B C 1
ATOM 2319 O O . GLU B 1 138 ? -65.003 -70.711 26.642 1.00 78.20 136 GLU B O 1
ATOM 2325 N N . ALA B 1 139 ? -64.670 -72.579 27.847 1.00 73.86 137 ALA B N 1
ATOM 2326 C CA . ALA B 1 139 ? -63.318 -72.198 28.204 1.00 71.31 137 ALA B CA 1
ATOM 2327 C C . ALA B 1 139 ? -62.451 -72.236 26.957 1.00 66.39 137 ALA B C 1
ATOM 2328 O O . ALA B 1 139 ? -61.637 -71.343 26.733 1.00 63.33 137 ALA B O 1
ATOM 2330 N N . ALA B 1 140 ? -62.636 -73.270 26.141 1.00 67.49 138 ALA B N 1
ATOM 2331 C CA . ALA B 1 140 ? -61.853 -73.419 24.918 1.00 58.86 138 ALA B CA 1
ATOM 2332 C C . ALA B 1 140 ? -62.228 -72.317 23.935 1.00 59.86 138 ALA B C 1
ATOM 2333 O O . ALA B 1 140 ? -61.355 -71.652 23.373 1.00 60.70 138 ALA B O 1
ATOM 2335 N N . GLN B 1 141 ? -63.533 -72.118 23.759 1.00 60.26 139 GLN B N 1
ATOM 2336 C CA . GLN B 1 141 ? -64.075 -71.023 22.963 1.00 60.09 139 GLN B CA 1
ATOM 2337 C C . GLN B 1 141 ? -63.492 -69.673 23.387 1.00 65.56 139 GLN B C 1
ATOM 2338 O O . GLN B 1 141 ? -63.192 -68.816 22.550 1.00 65.47 139 GLN B O 1
ATOM 2344 N N . LEU B 1 142 ? -63.320 -69.485 24.691 1.00 65.33 140 LEU B N 1
ATOM 2345 C CA . LEU B 1 142 ? -62.810 -68.216 25.184 1.00 64.15 140 LEU B CA 1
ATOM 2346 C C . LEU B 1 142 ? -61.336 -68.047 24.832 1.00 59.29 140 LEU B C 1
ATOM 2347 O O . LEU B 1 142 ? -60.892 -66.949 24.515 1.00 62.15 140 LEU B O 1
ATOM 2352 N N . ALA B 1 143 ? -60.580 -69.136 24.890 1.00 48.01 141 ALA B N 1
ATOM 2353 C CA . ALA B 1 143 ? -59.158 -69.074 24.616 1.00 44.25 141 ALA B CA 1
ATOM 2354 C C . ALA B 1 143 ? -58.951 -68.725 23.145 1.00 60.77 141 ALA B C 1
ATOM 2355 O O . ALA B 1 143 ? -58.127 -67.869 22.811 1.00 59.10 141 ALA B O 1
ATOM 2357 N N . CYS B 1 144 ? -59.709 -69.400 22.280 1.00 55.48 142 CYS B N 1
ATOM 2358 C CA . CYS B 1 144 ? -59.771 -69.096 20.855 1.00 57.51 142 CYS B CA 1
ATOM 2359 C C . CYS B 1 144 ? -59.982 -67.599 20.579 1.00 60.83 142 CYS B C 1
ATOM 2360 O O . CYS B 1 144 ? -59.208 -66.975 19.832 1.00 55.00 142 CYS B O 1
ATOM 2363 N N . GLU B 1 145 ? -61.027 -67.028 21.179 1.00 65.42 143 GLU B N 1
ATOM 2364 C CA . GLU B 1 145 ? -61.358 -65.624 20.957 1.00 69.05 143 GLU B CA 1
ATOM 2365 C C . GLU B 1 145 ? -60.191 -64.706 21.333 1.00 69.00 143 GLU B C 1
ATOM 2366 O O . GLU B 1 145 ? -59.790 -63.861 20.536 1.00 74.52 143 GLU B O 1
ATOM 2368 N N . LYS B 1 146 ? -59.626 -64.890 22.524 1.00 59.27 144 LYS B N 1
ATOM 2369 C CA . LYS B 1 146 ? -58.485 -64.075 22.946 1.00 58.33 144 LYS B CA 1
ATOM 2370 C C . LYS B 1 146 ? -57.256 -64.320 22.066 1.00 51.28 144 LYS B C 1
ATOM 2371 O O . LYS B 1 146 ? -56.514 -63.393 21.735 1.00 46.46 144 LYS B O 1
ATOM 2377 N N . LEU B 1 147 ? -57.042 -65.571 21.683 1.00 47.21 145 LEU B N 1
ATOM 2378 C CA . LEU B 1 147 ? -55.920 -65.888 20.812 1.00 47.54 145 LEU B CA 1
ATOM 2379 C C . LEU B 1 147 ? -56.072 -65.155 19.476 1.00 53.90 145 LEU B C 1
ATOM 2380 O O . LEU B 1 147 ? -55.178 -64.422 19.048 1.00 54.78 145 LEU B O 1
ATOM 2385 N N . LEU B 1 148 ? -57.222 -65.329 18.837 1.00 53.59 146 LEU B N 1
ATOM 2386 C CA . LEU B 1 148 ? -57.455 -64.708 17.537 1.00 61.52 146 LEU B CA 1
ATOM 2387 C C . LEU B 1 148 ? -57.538 -63.179 17.648 1.00 66.52 146 LEU B C 1
ATOM 2388 O O . LEU B 1 148 ? -57.048 -62.463 16.778 1.00 64.62 146 LEU B O 1
ATOM 2393 N N . SER B 1 149 ? -58.134 -62.684 18.730 1.00 70.32 147 SER B N 1
ATOM 2394 C CA . SER B 1 149 ? -58.244 -61.238 18.946 1.00 63.25 147 SER B CA 1
ATOM 2395 C C . SER B 1 149 ? -56.873 -60.588 19.074 1.00 58.82 147 SER B C 1
ATOM 2396 O O . SER B 1 149 ? -56.654 -59.479 18.590 1.00 56.89 147 SER B O 1
ATOM 2399 N N . ALA B 1 150 ? -55.954 -61.292 19.727 1.00 54.12 148 ALA B N 1
ATOM 2400 C CA . ALA B 1 150 ? -54.593 -60.805 19.907 1.00 55.97 148 ALA B CA 1
ATOM 2401 C C . ALA B 1 150 ? -53.830 -60.804 18.583 1.00 59.95 148 ALA B C 1
ATOM 2402 O O . ALA B 1 150 ? -53.053 -59.888 18.309 1.00 59.59 148 ALA B O 1
ATOM 2404 N N . ALA B 1 151 ? -54.051 -61.836 17.775 1.00 57.56 149 ALA B N 1
ATOM 2405 C CA . ALA B 1 151 ? -53.399 -61.941 16.473 1.00 59.96 149 ALA B CA 1
ATOM 2406 C C . ALA B 1 151 ? -53.781 -60.777 15.546 1.00 65.92 149 ALA B C 1
ATOM 2407 O O . ALA B 1 151 ? -52.953 -60.281 14.774 1.00 63.87 149 ALA B O 1
ATOM 2409 N N . ASP B 1 152 ? -55.028 -60.329 15.652 1.00 67.72 150 ASP B N 1
ATOM 2410 C CA . ASP B 1 152 ? -55.546 -59.284 14.781 1.00 70.97 150 ASP B CA 1
ATOM 2411 C C . ASP B 1 152 ? -55.095 -57.895 15.214 1.00 76.36 150 ASP B C 1
ATOM 2412 O O . ASP B 1 152 ? -55.039 -56.966 14.410 1.00 82.19 150 ASP B O 1
ATOM 2417 N N . ARG B 1 153 ? -54.779 -57.761 16.495 1.00 76.69 151 ARG B N 1
ATOM 2418 C CA . ARG B 1 153 ? -54.355 -56.491 17.060 1.00 73.22 151 ARG B CA 1
ATOM 2419 C C . ARG B 1 153 ? -52.842 -56.316 16.906 1.00 68.88 151 ARG B C 1
ATOM 2420 O O . ARG B 1 153 ? -52.345 -55.186 16.785 1.00 69.77 151 ARG B O 1
ATOM 2428 N N . LEU B 1 154 ? -52.125 -57.441 16.878 1.00 66.30 152 LEU B N 1
ATOM 2429 C CA . LEU B 1 154 ? -50.666 -57.457 17.017 1.00 72.03 152 LEU B CA 1
ATOM 2430 C C . LEU B 1 154 ? -49.900 -57.662 15.723 1.00 72.24 152 LEU B C 1
ATOM 2431 O O . LEU B 1 154 ? -48.771 -57.200 15.590 1.00 62.48 152 LEU B O 1
ATOM 2436 N N . ILE B 1 155 ? -50.503 -58.385 14.788 1.00 68.75 153 ILE B N 1
ATOM 2437 C CA . ILE B 1 155 ? -49.849 -58.715 13.525 1.00 66.81 153 ILE B CA 1
ATOM 2438 C C . ILE B 1 155 ? -50.232 -57.733 12.423 1.00 62.97 153 ILE B C 1
ATOM 2439 O O . ILE B 1 155 ? -51.398 -57.360 12.289 1.00 62.21 153 ILE B O 1
ATOM 2444 N N . ASP B 1 156 ? -49.250 -57.297 11.643 1.00 68.55 154 ASP B N 1
ATOM 2445 C CA . ASP B 1 156 ? -49.540 -56.524 10.437 1.00 76.32 154 ASP B CA 1
ATOM 2446 C C . ASP B 1 156 ? -48.651 -56.963 9.272 1.00 79.59 154 ASP B C 1
ATOM 2447 O O . ASP B 1 156 ? -47.560 -57.493 9.486 1.00 79.13 154 ASP B O 1
ATOM 2452 N N . ASP B 1 157 ? -49.120 -56.752 8.043 1.00 80.64 155 ASP B N 1
ATOM 2453 C CA . ASP B 1 157 ? -48.334 -57.116 6.865 1.00 81.40 155 ASP B CA 1
ATOM 2454 C C . ASP B 1 157 ? -47.059 -56.276 6.743 1.00 82.31 155 ASP B C 1
ATOM 2455 O O . ASP B 1 157 ? -46.040 -56.750 6.227 1.00 74.76 155 ASP B O 1
ATOM 2460 N N . GLU B 1 158 ? -47.124 -55.043 7.246 1.00 86.68 156 GLU B N 1
ATOM 2461 C CA . GLU B 1 158 ? -46.022 -54.085 7.155 1.00 87.75 156 GLU B CA 1
ATOM 2462 C C . GLU B 1 158 ? -44.833 -54.404 8.056 1.00 82.68 156 GLU B C 1
ATOM 2463 O O . GLU B 1 158 ? -43.725 -53.936 7.812 1.00 84.69 156 GLU B O 1
ATOM 2469 N N . ARG B 1 159 ? -45.062 -55.167 9.115 1.00 76.68 157 ARG B N 1
ATOM 2470 C CA . ARG B 1 159 ? -43.996 -55.455 10.065 1.00 77.03 157 ARG B CA 1
ATOM 2471 C C . ARG B 1 159 ? -43.648 -56.943 10.031 1.00 72.80 157 ARG B C 1
ATOM 2472 O O . ARG B 1 159 ? -44.543 -57.792 10.067 1.00 62.35 157 ARG B O 1
ATOM 2480 N N . TYR B 1 160 ? -42.354 -57.256 9.965 1.00 71.17 158 TYR B N 1
ATOM 2481 C CA . TYR B 1 160 ? -41.924 -58.647 9.943 1.00 62.81 158 TYR B CA 1
ATOM 2482 C C . TYR B 1 160 ? -42.533 -59.410 11.107 1.00 66.52 158 TYR B C 1
ATOM 2483 O O . TYR B 1 160 ? -43.256 -60.381 10.907 1.00 57.14 158 TYR B O 1
ATOM 2492 N N . GLY B 1 161 ? -42.237 -58.963 12.323 1.00 66.38 159 GLY B N 1
ATOM 2493 C CA . GLY B 1 161 ? -42.822 -59.557 13.508 1.00 63.25 159 GLY B CA 1
ATOM 2494 C C . GLY B 1 161 ? -43.879 -58.615 14.037 1.00 68.26 159 GLY B C 1
ATOM 2495 O O . GLY B 1 161 ? -44.282 -57.688 13.332 1.00 74.77 159 GLY B O 1
ATOM 2496 N N . VAL B 1 162 ? -44.314 -58.834 15.277 1.00 61.61 160 VAL B N 1
ATOM 2497 C CA . VAL B 1 162 ? -45.394 -58.047 15.847 1.00 58.33 160 VAL B CA 1
ATOM 2498 C C . VAL B 1 162 ? -44.912 -56.675 16.313 1.00 65.69 160 VAL B C 1
ATOM 2499 O O . VAL B 1 162 ? -45.714 -55.747 16.443 1.00 68.60 160 VAL B O 1
ATOM 2503 N N . PHE B 1 163 ? -43.611 -56.547 16.577 1.00 68.26 161 PHE B N 1
ATOM 2504 C CA . PHE B 1 163 ? -43.055 -55.291 17.104 1.00 69.27 161 PHE B CA 1
ATOM 2505 C C . PHE B 1 163 ? -42.143 -54.612 16.083 1.00 76.83 161 PHE B C 1
ATOM 2506 O O . PHE B 1 163 ? -41.478 -53.616 16.390 1.00 81.70 161 PHE B O 1
ATOM 2514 N N . GLY B 1 164 ? -42.122 -55.155 14.869 1.00 75.14 162 GLY B N 1
ATOM 2515 C CA . GLY B 1 164 ? -41.168 -54.738 13.865 1.00 75.56 162 GLY B CA 1
ATOM 2516 C C . GLY B 1 164 ? -40.165 -55.851 13.661 1.00 62.71 162 GLY B C 1
ATOM 2517 O O . GLY B 1 164 ? -40.519 -56.929 13.170 1.00 61.14 162 GLY B O 1
ATOM 2518 N N . ASP B 1 165 ? -38.919 -55.604 14.053 1.00 64.06 163 ASP B N 1
ATOM 2519 C CA . ASP B 1 165 ? -37.880 -56.621 13.947 1.00 63.81 163 ASP B CA 1
ATOM 2520 C C . ASP B 1 165 ? -38.242 -57.883 14.722 1.00 71.50 163 ASP B C 1
ATOM 2521 O O . ASP B 1 165 ? -38.894 -57.826 15.781 1.00 68.85 163 ASP B O 1
ATOM 2526 N N . TRP B 1 166 ? -37.832 -59.026 14.185 1.00 68.37 164 TRP B N 1
ATOM 2527 C CA . TRP B 1 166 ? -38.092 -60.293 14.845 1.00 71.25 164 TRP B CA 1
ATOM 2528 C C . TRP B 1 166 ? -37.598 -60.262 16.294 1.00 69.51 164 TRP B C 1
ATOM 2529 O O . TRP B 1 166 ? -36.599 -59.611 16.596 1.00 73.58 164 TRP B O 1
ATOM 2540 N N . CYS B 1 167 ? -38.319 -60.953 17.174 1.00 59.17 165 CYS B N 1
ATOM 2541 C CA . CYS B 1 167 ? -37.802 -61.330 18.478 1.00 63.43 165 CYS B CA 1
ATOM 2542 C C . CYS B 1 167 ? -38.379 -62.702 18.832 1.00 63.02 165 CYS B C 1
ATOM 2543 O O . CYS B 1 167 ? -39.266 -63.198 18.134 1.00 58.84 165 CYS B O 1
ATOM 2546 N N . ILE B 1 168 ? -37.875 -63.311 19.904 1.00 58.22 166 ILE B N 1
ATOM 2547 C CA . ILE B 1 168 ? -38.247 -64.680 20.265 1.00 56.09 166 ILE B CA 1
ATOM 2548 C C . ILE B 1 168 ? -39.751 -64.886 20.478 1.00 58.29 166 ILE B C 1
ATOM 2549 O O . ILE B 1 168 ? -40.271 -65.956 20.170 1.00 65.24 166 ILE B O 1
ATOM 2554 N N . ALA B 1 169 ? -40.457 -63.874 20.984 1.00 54.81 167 ALA B N 1
ATOM 2555 C CA . ALA B 1 169 ? -41.908 -64.003 21.165 1.00 50.49 167 ALA B CA 1
ATOM 2556 C C . ALA B 1 169 ? -42.656 -64.222 19.831 1.00 55.27 167 ALA B C 1
ATOM 2557 O O . ALA B 1 169 ? -43.713 -64.854 19.808 1.00 56.73 167 ALA B O 1
ATOM 2559 N N . ASP B 1 170 ? -42.116 -63.700 18.730 1.00 50.87 168 ASP B N 1
ATOM 2560 C CA . ASP B 1 170 ? -42.689 -63.975 17.418 1.00 55.01 168 ASP B CA 1
ATOM 2561 C C . ASP B 1 170 ? -42.710 -65.484 17.150 1.00 53.12 168 ASP B C 1
ATOM 2562 O O . ASP B 1 170 ? -43.743 -66.037 16.757 1.00 50.79 168 ASP B O 1
ATOM 2567 N N . THR B 1 171 ? -41.575 -66.143 17.386 1.00 51.68 169 THR B N 1
ATOM 2568 C CA . THR B 1 171 ? -41.489 -67.596 17.255 1.00 56.67 169 THR B CA 1
ATOM 2569 C C . THR B 1 171 ? -42.514 -68.297 18.148 1.00 57.76 169 THR B C 1
ATOM 2570 O O . THR B 1 171 ? -43.267 -69.167 17.689 1.00 59.28 169 THR B O 1
ATOM 2574 N N . ASP B 1 172 ? -42.534 -67.912 19.422 1.00 49.43 170 ASP B N 1
ATOM 2575 C CA . ASP B 1 172 ? -43.467 -68.488 20.378 1.00 46.49 170 ASP B CA 1
ATOM 2576 C C . ASP B 1 172 ? -44.918 -68.229 19.989 1.00 43.66 170 ASP B C 1
ATOM 2577 O O . ASP B 1 172 ? -45.761 -69.121 20.123 1.00 41.86 170 ASP B O 1
ATOM 2582 N N . PHE B 1 173 ? -45.208 -67.019 19.510 1.00 47.17 171 PHE B N 1
ATOM 2583 C CA . PHE B 1 173 ? -46.574 -66.647 19.147 1.00 44.88 171 PHE B CA 1
ATOM 2584 C C . PHE B 1 173 ? -47.001 -67.497 17.971 1.00 48.64 171 PHE B C 1
ATOM 2585 O O . PHE B 1 173 ? -48.120 -68.017 17.939 1.00 48.19 171 PHE B O 1
ATOM 2593 N N . ALA B 1 174 ? -46.089 -67.652 17.015 1.00 50.96 172 ALA B N 1
ATOM 2594 C CA . ALA B 1 174 ? -46.375 -68.407 15.801 1.00 52.38 172 ALA B CA 1
ATOM 2595 C C . ALA B 1 174 ? -46.759 -69.830 16.154 1.00 54.37 172 ALA B C 1
ATOM 2596 O O . ALA B 1 174 ? -47.727 -70.368 15.628 1.00 56.60 172 ALA B O 1
ATOM 2598 N N . LEU B 1 175 ? -46.013 -70.424 17.077 1.00 56.81 173 LEU B N 1
ATOM 2599 C CA . LEU B 1 175 ? -46.326 -71.765 17.549 1.00 57.73 173 LEU B CA 1
ATOM 2600 C C . LEU B 1 175 ? -47.705 -71.867 18.203 1.00 56.64 173 LEU B C 1
ATOM 2601 O O . LEU B 1 175 ? -48.426 -72.833 17.977 1.00 59.61 173 LEU B O 1
ATOM 2606 N N . MET B 1 176 ? -48.081 -70.868 18.997 1.00 50.25 174 MET B N 1
ATOM 2607 C CA . MET B 1 176 ? -49.376 -70.892 19.666 1.00 44.17 174 MET B CA 1
ATOM 2608 C C . MET B 1 176 ? -50.515 -70.700 18.664 1.00 47.27 174 MET B C 1
ATOM 2609 O O . MET B 1 176 ? -51.564 -71.333 18.785 1.00 39.54 174 MET B O 1
ATOM 2614 N N . LEU B 1 177 ? -50.301 -69.838 17.671 1.00 46.85 175 LEU B N 1
ATOM 2615 C CA . LEU B 1 177 ? -51.334 -69.532 16.684 1.00 45.34 175 LEU B CA 1
ATOM 2616 C C . LEU B 1 177 ? -51.783 -70.775 15.905 1.00 52.65 175 LEU B C 1
ATOM 2617 O O . LEU B 1 177 ? -52.914 -70.849 15.414 1.00 53.75 175 LEU B O 1
ATOM 2622 N N . ASN B 1 178 ? -50.910 -71.773 15.830 1.00 53.93 176 ASN B N 1
ATOM 2623 C CA . ASN B 1 178 ? -51.252 -73.015 15.160 1.00 58.68 176 ASN B CA 1
ATOM 2624 C C . ASN B 1 178 ? -52.471 -73.722 15.749 1.00 60.68 176 ASN B C 1
ATOM 2625 O O . ASN B 1 178 ? -52.959 -74.693 15.175 1.00 68.61 176 ASN B O 1
ATOM 2630 N N . ARG B 1 179 ? -52.969 -73.224 16.876 1.00 58.84 177 ARG B N 1
ATOM 2631 C CA . ARG B 1 179 ? -54.116 -73.831 17.544 1.00 58.73 177 ARG B CA 1
ATOM 2632 C C . ARG B 1 179 ? -55.423 -73.215 17.066 1.00 54.29 177 ARG B C 1
ATOM 2633 O O . ARG B 1 179 ? -56.504 -73.740 17.332 1.00 56.55 177 ARG B O 1
ATOM 2641 N N . LEU B 1 180 ? -55.324 -72.109 16.338 1.00 52.54 178 LEU B N 1
ATOM 2642 C CA . LEU B 1 180 ? -56.510 -71.487 15.767 1.00 52.31 178 LEU B CA 1
ATOM 2643 C C . LEU B 1 180 ? -57.218 -72.421 14.785 1.00 54.71 178 LEU B C 1
ATOM 2644 O O . LEU B 1 180 ? -58.413 -72.283 14.541 1.00 55.76 178 LEU B O 1
ATOM 2649 N N . VAL B 1 181 ? -56.471 -73.380 14.242 1.00 54.59 179 VAL B N 1
ATOM 2650 C CA . VAL B 1 181 ? -57.021 -74.403 13.361 1.00 54.01 179 VAL B CA 1
ATOM 2651 C C . VAL B 1 181 ? -58.135 -75.212 14.037 1.00 57.26 179 VAL B C 1
ATOM 2652 O O . VAL B 1 181 ? -59.004 -75.765 13.362 1.00 67.10 179 VAL B O 1
ATOM 2656 N N . ALA B 1 182 ? -58.116 -75.275 15.365 1.00 49.73 180 ALA B N 1
ATOM 2657 C CA . ALA B 1 182 ? -59.122 -76.036 16.105 1.00 54.05 180 ALA B CA 1
ATOM 2658 C C . ALA B 1 182 ? -60.324 -75.174 16.479 1.00 59.28 180 ALA B C 1
ATOM 2659 O O . ALA B 1 182 ? -61.386 -75.694 16.855 1.00 61.03 180 ALA B O 1
ATOM 2661 N N . CYS B 1 183 ? -60.150 -73.857 16.380 1.00 54.59 181 CYS B N 1
ATOM 2662 C CA . CYS B 1 183 ? -61.190 -72.912 16.772 1.00 58.07 181 CYS B CA 1
ATOM 2663 C C . CYS B 1 183 ? -62.317 -72.898 15.752 1.00 57.69 181 CYS B C 1
ATOM 2664 O O . CYS B 1 183 ? -62.456 -73.838 14.977 1.00 61.35 181 CYS B O 1
ATOM 2667 N N . GLY B 1 184 ? -63.127 -71.845 15.748 1.00 55.23 182 GLY B N 1
ATOM 2668 C CA . GLY B 1 184 ? -64.322 -71.842 14.921 1.00 49.64 182 GLY B CA 1
ATOM 2669 C C . GLY B 1 184 ? -64.645 -70.516 14.265 1.00 56.77 182 GLY B C 1
ATOM 2670 O O . GLY B 1 184 ? -65.697 -70.361 13.654 1.00 65.69 182 GLY B O 1
ATOM 2671 N N . ASP B 1 185 ? -63.751 -69.547 14.398 1.00 56.69 183 ASP B N 1
ATOM 2672 C CA . ASP B 1 185 ? -63.931 -68.265 13.739 1.00 62.44 183 ASP B CA 1
ATOM 2673 C C . ASP B 1 185 ? -62.902 -68.142 12.627 1.00 63.14 183 ASP B C 1
ATOM 2674 O O . ASP B 1 185 ? -61.767 -68.593 12.777 1.00 66.04 183 ASP B O 1
ATOM 2679 N N . PRO B 1 186 ? -63.299 -67.544 11.495 1.00 62.45 184 PRO B N 1
ATOM 2680 C CA . PRO B 1 186 ? -62.394 -67.428 10.347 1.00 58.22 184 PRO B CA 1
ATOM 2681 C C . PRO B 1 186 ? -61.129 -66.637 10.675 1.00 57.60 184 PRO B C 1
ATOM 2682 O O . PRO B 1 186 ? -61.193 -65.589 11.322 1.00 61.86 184 PRO B O 1
ATOM 2686 N N . VAL B 1 187 ? -59.990 -67.153 10.223 1.00 53.40 185 VAL B N 1
ATOM 2687 C CA . VAL B 1 187 ? -58.691 -66.532 10.463 1.00 53.93 185 VAL B CA 1
ATOM 2688 C C . VAL B 1 187 ? -58.258 -65.590 9.327 1.00 61.28 185 VAL B C 1
ATOM 2689 O O . VAL B 1 187 ? -58.168 -65.999 8.172 1.00 61.29 185 VAL B O 1
ATOM 2693 N N . PRO B 1 188 ? -57.993 -64.318 9.658 1.00 64.19 186 PRO B N 1
ATOM 2694 C CA . PRO B 1 188 ? -57.437 -63.346 8.710 1.00 64.88 186 PRO B CA 1
ATOM 2695 C C . PRO B 1 188 ? -56.094 -63.806 8.154 1.00 65.13 186 PRO B C 1
ATOM 2696 O O . PRO B 1 188 ? -55.249 -64.265 8.911 1.00 67.21 186 PRO B O 1
ATOM 2700 N N . PRO B 1 189 ? -55.894 -63.679 6.837 1.00 68.92 187 PRO B N 1
ATOM 2701 C CA . PRO B 1 189 ? -54.672 -64.222 6.232 1.00 64.72 187 PRO B CA 1
ATOM 2702 C C . PRO B 1 189 ? -53.385 -63.431 6.534 1.00 55.85 187 PRO B C 1
ATOM 2703 O O . PRO B 1 189 ? -52.298 -63.970 6.353 1.00 52.94 187 PRO B O 1
ATOM 2707 N N . LYS B 1 190 ? -53.484 -62.201 7.017 1.00 60.84 188 LYS B N 1
ATOM 2708 C CA . LYS B 1 190 ? -52.290 -61.583 7.613 1.00 65.67 188 LYS B CA 1
ATOM 2709 C C . LYS B 1 190 ? -51.712 -62.480 8.731 1.00 63.97 188 LYS B C 1
ATOM 2710 O O . LYS B 1 190 ? -50.493 -62.606 8.857 1.00 67.48 188 LYS B O 1
ATOM 2716 N N . VAL B 1 191 ? -52.590 -63.125 9.502 1.00 52.15 189 VAL B N 1
ATOM 2717 C CA . VAL B 1 191 ? -52.179 -64.081 10.535 1.00 52.61 189 VAL B CA 1
ATOM 2718 C C . VAL B 1 191 ? -51.515 -65.326 9.931 1.00 59.74 189 VAL B C 1
ATOM 2719 O O . VAL B 1 191 ? -50.477 -65.793 10.419 1.00 60.03 189 VAL B O 1
ATOM 2723 N N . LEU B 1 192 ? -52.111 -65.855 8.864 1.00 61.62 190 LEU B N 1
ATOM 2724 C CA . LEU B 1 192 ? -51.587 -67.055 8.215 1.00 59.47 190 LEU B CA 1
ATOM 2725 C C . LEU B 1 192 ? -50.288 -66.760 7.474 1.00 59.64 190 LEU B C 1
ATOM 2726 O O . LEU B 1 192 ? -49.429 -67.635 7.338 1.00 63.83 190 LEU B O 1
ATOM 2731 N N . ARG B 1 193 ? -50.156 -65.532 6.983 1.00 56.56 191 ARG B N 1
ATOM 2732 C CA . ARG B 1 193 ? -48.910 -65.106 6.354 1.00 58.66 191 ARG B CA 1
ATOM 2733 C C . ARG B 1 193 ? -47.834 -65.019 7.423 1.00 57.00 191 ARG B C 1
ATOM 2734 O O . ARG B 1 193 ? -46.733 -65.546 7.253 1.00 54.31 191 ARG B O 1
ATOM 2742 N N . TYR B 1 194 ? -48.180 -64.364 8.527 1.00 54.91 192 TYR B N 1
ATOM 2743 C CA . TYR B 1 194 ? -47.320 -64.274 9.702 1.00 61.13 192 TYR B CA 1
ATOM 2744 C C . TYR B 1 194 ? -46.766 -65.627 10.148 1.00 60.34 192 TYR B C 1
ATOM 2745 O O . TYR B 1 194 ? -45.553 -65.773 10.316 1.00 62.95 192 TYR B O 1
ATOM 2754 N N . VAL B 1 195 ? -47.639 -66.611 10.344 1.00 56.12 193 VAL B N 1
ATOM 2755 C CA . VAL B 1 195 ? -47.170 -67.907 10.830 1.00 60.82 193 VAL B CA 1
ATOM 2756 C C . VAL B 1 195 ? -46.198 -68.546 9.839 1.00 66.74 193 VAL B C 1
ATOM 2757 O O . VAL B 1 195 ? -45.132 -69.033 10.228 1.00 68.87 193 VAL B O 1
ATOM 2761 N N . GLU B 1 196 ? -46.559 -68.512 8.559 1.00 68.29 194 GLU B N 1
ATOM 2762 C CA . GLU B 1 196 ? -45.699 -69.026 7.497 1.00 71.94 194 GLU B CA 1
ATOM 2763 C C . GLU B 1 196 ? -44.378 -68.261 7.464 1.00 65.98 194 GLU B C 1
ATOM 2764 O O . GLU B 1 196 ? -43.301 -68.853 7.408 1.00 63.77 194 GLU B O 1
ATOM 2770 N N . ARG B 1 197 ? -44.488 -66.938 7.492 1.00 65.39 195 ARG B N 1
ATOM 2771 C CA . ARG B 1 197 ? -43.351 -66.027 7.624 1.00 67.42 195 ARG B CA 1
ATOM 2772 C C . ARG B 1 197 ? -42.411 -66.496 8.748 1.00 68.23 195 ARG B C 1
ATOM 2773 O O . ARG B 1 197 ? -41.214 -66.711 8.516 1.00 65.36 195 ARG B O 1
ATOM 2781 N N . GLN B 1 198 ? -42.976 -66.667 9.950 1.00 64.59 196 GLN B N 1
ATOM 2782 C CA . GLN B 1 198 ? -42.230 -67.086 11.146 1.00 62.96 196 GLN B CA 1
ATOM 2783 C C . GLN B 1 198 ? -41.659 -68.503 11.085 1.00 61.83 196 GLN B C 1
ATOM 2784 O O . GLN B 1 198 ? -40.535 -68.741 11.534 1.00 64.83 196 GLN B O 1
ATOM 2790 N N . TRP B 1 199 ? -42.438 -69.443 10.557 1.00 59.53 197 TRP B N 1
ATOM 2791 C CA . TRP B 1 199 ? -41.989 -70.834 10.427 1.00 59.19 197 TRP B CA 1
ATOM 2792 C C . TRP B 1 199 ? -40.856 -71.001 9.424 1.00 62.11 197 TRP B C 1
ATOM 2793 O O . TRP B 1 199 ? -40.149 -72.007 9.444 1.00 63.78 197 TRP B O 1
ATOM 2804 N N . ALA B 1 200 ? -40.683 -70.010 8.560 1.00 58.28 198 ALA B N 1
ATOM 2805 C CA . ALA B 1 200 ? -39.724 -70.110 7.469 1.00 74.83 198 ALA B CA 1
ATOM 2806 C C . ALA B 1 200 ? -38.325 -69.646 7.854 1.00 79.38 198 ALA B C 1
ATOM 2807 O O . ALA B 1 200 ? -37.446 -69.573 7.001 1.00 85.58 198 ALA B O 1
ATOM 2809 N N . ARG B 1 201 ? -38.109 -69.326 9.126 1.00 76.38 199 ARG B N 1
ATOM 2810 C CA . ARG B 1 201 ? -36.791 -68.843 9.537 1.00 77.70 199 ARG B CA 1
ATOM 2811 C C . ARG B 1 201 ? -35.751 -69.955 9.520 1.00 74.51 199 ARG B C 1
ATOM 2812 O O . ARG B 1 201 ? -36.040 -71.085 9.910 1.00 76.38 199 ARG B O 1
ATOM 2820 N N . PRO B 1 202 ? -34.534 -69.636 9.055 1.00 73.08 200 PRO B N 1
ATOM 2821 C CA . PRO B 1 202 ? -33.432 -70.604 8.995 1.00 73.77 200 PRO B CA 1
ATOM 2822 C C . PRO B 1 202 ? -33.168 -71.306 10.333 1.00 77.68 200 PRO B C 1
ATOM 2823 O O . PRO B 1 202 ? -32.750 -72.463 10.339 1.00 81.45 200 PRO B O 1
ATOM 2827 N N . SER B 1 203 ? -33.425 -70.627 11.447 1.00 78.14 201 SER B N 1
ATOM 2828 C CA . SER B 1 203 ? -33.197 -71.224 12.758 1.00 77.93 201 SER B CA 1
ATOM 2829 C C . SER B 1 203 ? -34.294 -72.223 13.093 1.00 74.10 201 SER B C 1
ATOM 2830 O O . SER B 1 203 ? -34.026 -73.283 13.654 1.00 74.57 201 SER B O 1
ATOM 2833 N N . VAL B 1 204 ? -35.529 -71.868 12.749 1.00 73.62 202 VAL B N 1
ATOM 2834 C CA . VAL B 1 204 ? -36.690 -72.723 12.984 1.00 75.69 202 VAL B CA 1
ATOM 2835 C C . VAL B 1 204 ? -36.621 -74.003 12.145 1.00 80.98 202 VAL B C 1
ATOM 2836 O O . VAL B 1 204 ? -36.949 -75.100 12.614 1.00 79.72 202 VAL B O 1
ATOM 2840 N N . GLN B 1 205 ? -36.177 -73.867 10.904 1.00 85.82 203 GLN B N 1
ATOM 2841 C CA . GLN B 1 205 ? -36.065 -75.028 10.034 1.00 87.51 203 GLN B CA 1
ATOM 2842 C C . GLN B 1 205 ? -34.944 -75.958 10.498 1.00 92.21 203 GLN B C 1
ATOM 2843 O O . GLN B 1 205 ? -35.027 -77.172 10.325 1.00 99.27 203 GLN B O 1
ATOM 2849 N N . GLN B 1 206 ? -33.903 -75.394 11.099 1.00 89.54 204 GLN B N 1
ATOM 2850 C CA . GLN B 1 206 ? -32.824 -76.216 11.630 1.00 91.08 204 GLN B CA 1
ATOM 2851 C C . GLN B 1 206 ? -33.317 -77.095 12.781 1.00 86.09 204 GLN B C 1
ATOM 2852 O O . GLN B 1 206 ? -32.860 -78.225 12.945 1.00 87.96 204 GLN B O 1
ATOM 2858 N N . TRP B 1 207 ? -34.263 -76.582 13.562 1.00 82.81 205 TRP B N 1
ATOM 2859 C CA . TRP B 1 207 ? -34.912 -77.385 14.597 1.00 79.90 205 TRP B CA 1
ATOM 2860 C C . TRP B 1 207 ? -35.715 -78.509 13.969 1.00 81.38 205 TRP B C 1
ATOM 2861 O O . TRP B 1 207 ? -35.691 -79.641 14.445 1.00 85.67 205 TRP B O 1
ATOM 2872 N N . VAL B 1 208 ? -36.441 -78.182 12.906 1.00 77.83 206 VAL B N 1
ATOM 2873 C CA . VAL B 1 208 ? -37.183 -79.181 12.150 1.00 79.22 206 VAL B CA 1
ATOM 2874 C C . VAL B 1 208 ? -36.249 -80.260 11.581 1.00 83.21 206 VAL B C 1
ATOM 2875 O O . VAL B 1 208 ? -36.536 -81.454 11.684 1.00 81.10 206 VAL B O 1
ATOM 2879 N N . LYS B 1 209 ? -35.128 -79.834 11.002 1.00 86.34 207 LYS B N 1
ATOM 2880 C CA . LYS B 1 209 ? -34.109 -80.759 10.509 1.00 89.70 207 LYS B CA 1
ATOM 2881 C C . LYS B 1 209 ? -33.568 -81.626 11.639 1.00 93.26 207 LYS B C 1
ATOM 2882 O O . LYS B 1 209 ? -33.416 -82.839 11.493 1.00 94.45 207 LYS B O 1
ATOM 2888 N N . GLN B 1 210 ? -33.287 -80.989 12.770 1.00 96.09 208 GLN B N 1
ATOM 2889 C CA . GLN B 1 210 ? -32.793 -81.681 13.954 1.00 98.52 208 GLN B CA 1
ATOM 2890 C C . GLN B 1 210 ? -33.845 -82.657 14.492 1.00 95.43 208 GLN B C 1
ATOM 2891 O O . GLN B 1 210 ? -33.528 -83.574 15.251 1.00 102.52 208 GLN B O 1
ATOM 2897 N N . LYS B 1 211 ? -35.095 -82.462 14.083 1.00 86.23 209 LYS B N 1
ATOM 2898 C CA . LYS B 1 211 ? -36.186 -83.346 14.476 1.00 86.34 209 LYS B CA 1
ATOM 2899 C C . LYS B 1 211 ? -36.317 -84.541 13.525 1.00 93.11 209 LYS B C 1
ATOM 2900 O O . LYS B 1 211 ? -36.489 -85.677 13.970 1.00 91.34 209 LYS B O 1
ATOM 2906 N N . ARG B 1 212 ? -36.228 -84.278 12.220 1.00 99.75 210 ARG B N 1
ATOM 2907 C CA . ARG B 1 212 ? -36.367 -85.319 11.198 1.00 103.03 210 ARG B CA 1
ATOM 2908 C C . ARG B 1 212 ? -35.302 -86.389 11.357 1.00 109.31 210 ARG B C 1
ATOM 2909 O O . ARG B 1 212 ? -35.599 -87.581 11.296 1.00 113.67 210 ARG B O 1
ATOM 2911 N N . ASP B 1 213 ? -34.062 -85.959 11.572 1.00 110.29 211 ASP B N 1
ATOM 2912 C CA . ASP B 1 213 ? -32.963 -86.891 11.794 1.00 115.78 211 ASP B CA 1
ATOM 2913 C C . ASP B 1 213 ? -33.177 -87.688 13.086 1.00 115.92 211 ASP B C 1
ATOM 2914 O O . ASP B 1 213 ? -32.499 -87.468 14.090 1.00 115.49 211 ASP B O 1
ATOM 2919 N N . ALA B 1 214 ? -34.137 -88.609 13.045 1.00 115.28 212 ALA B N 1
ATOM 2920 C CA . ALA B 1 214 ? -34.461 -89.453 14.190 1.00 113.87 212 ALA B CA 1
ATOM 2921 C C . ALA B 1 214 ? -35.026 -90.802 13.737 1.00 117.78 212 ALA B C 1
ATOM 2922 O O . ALA B 1 214 ? -36.240 -90.984 13.642 1.00 114.67 212 ALA B O 1
ATOM 2924 N N . GLN C 1 5 ? -41.545 -39.315 39.511 1.00 92.42 3 GLN C N 1
ATOM 2925 C CA . GLN C 1 5 ? -42.307 -40.513 39.157 1.00 89.07 3 GLN C CA 1
ATOM 2926 C C . GLN C 1 5 ? -43.525 -40.146 38.310 1.00 92.59 3 GLN C C 1
ATOM 2927 O O . GLN C 1 5 ? -44.134 -39.095 38.509 1.00 102.01 3 GLN C O 1
ATOM 2933 N N . LYS C 1 6 ? -43.878 -41.009 37.363 1.00 84.82 4 LYS C N 1
ATOM 2934 C CA . LYS C 1 6 ? -45.080 -40.802 36.558 1.00 79.30 4 LYS C CA 1
ATOM 2935 C C . LYS C 1 6 ? -46.271 -41.483 37.252 1.00 78.18 4 LYS C C 1
ATOM 2936 O O . LYS C 1 6 ? -46.072 -42.344 38.113 1.00 72.96 4 LYS C O 1
ATOM 2938 N N . PRO C 1 7 ? -47.511 -41.082 36.905 1.00 80.55 5 PRO C N 1
ATOM 2939 C CA . PRO C 1 7 ? -48.701 -41.708 37.499 1.00 78.00 5 PRO C CA 1
ATOM 2940 C C . PRO C 1 7 ? -48.758 -43.208 37.232 1.00 75.82 5 PRO C C 1
ATOM 2941 O O . PRO C 1 7 ? -48.455 -43.652 36.122 1.00 77.23 5 PRO C O 1
ATOM 2945 N N . ILE C 1 8 ? -49.143 -43.973 38.249 1.00 73.44 6 ILE C N 1
ATOM 2946 C CA . ILE C 1 8 ? -49.188 -45.430 38.158 1.00 67.56 6 ILE C CA 1
ATOM 2947 C C . ILE C 1 8 ? -50.525 -45.963 38.656 1.00 62.81 6 ILE C C 1
ATOM 2948 O O . ILE C 1 8 ? -51.002 -45.573 39.717 1.00 56.41 6 ILE C O 1
ATOM 2953 N N . THR C 1 9 ? -51.131 -46.853 37.880 1.00 61.38 7 THR C N 1
ATOM 2954 C CA . THR C 1 9 ? -52.433 -47.396 38.232 1.00 65.22 7 THR C CA 1
ATOM 2955 C C . THR C 1 9 ? -52.439 -48.911 38.093 1.00 66.30 7 THR C C 1
ATOM 2956 O O . THR C 1 9 ? -52.038 -49.441 37.060 1.00 69.66 7 THR C O 1
ATOM 2960 N N . LEU C 1 10 ? -52.900 -49.609 39.127 1.00 65.04 8 LEU C N 1
ATOM 2961 C CA . LEU C 1 10 ? -52.865 -51.066 39.118 1.00 63.42 8 LEU C CA 1
ATOM 2962 C C . LEU C 1 10 ? -54.253 -51.679 39.057 1.00 66.75 8 LEU C C 1
ATOM 2963 O O . LEU C 1 10 ? -55.091 -51.433 39.921 1.00 75.94 8 LEU C O 1
ATOM 2968 N N . TYR C 1 11 ? -54.495 -52.479 38.028 1.00 63.79 9 TYR C N 1
ATOM 2969 C CA . TYR C 1 11 ? -55.747 -53.213 37.933 1.00 69.44 9 TYR C CA 1
ATOM 2970 C C . TYR C 1 11 ? -55.582 -54.551 38.623 1.00 71.63 9 TYR C C 1
ATOM 2971 O O . TYR C 1 11 ? -54.654 -55.300 38.316 1.00 67.14 9 TYR C O 1
ATOM 2980 N N . VAL C 1 12 ? -56.472 -54.839 39.568 1.00 72.27 10 VAL C N 1
ATOM 2981 C CA . VAL C 1 12 ? -56.439 -56.110 40.274 1.00 69.28 10 VAL C CA 1
ATOM 2982 C C . VAL C 1 12 ? -57.832 -56.724 40.349 1.00 74.81 10 VAL C C 1
ATOM 2983 O O . VAL C 1 12 ? -58.824 -56.073 40.009 1.00 75.98 10 VAL C O 1
ATOM 2987 N N . GLY C 1 13 ? -57.900 -57.978 40.792 1.00 77.25 11 GLY C N 1
ATOM 2988 C CA . GLY C 1 13 ? -59.170 -58.648 40.999 1.00 78.53 11 GLY C CA 1
ATOM 2989 C C . GLY C 1 13 ? -59.888 -57.958 42.136 1.00 86.03 11 GLY C C 1
ATOM 2990 O O . GLY C 1 13 ? -59.270 -57.623 43.146 1.00 89.85 11 GLY C O 1
ATOM 2991 N N . ALA C 1 14 ? -61.185 -57.727 41.971 1.00 86.09 12 ALA C N 1
ATOM 2992 C CA . ALA C 1 14 ? -61.957 -56.981 42.957 1.00 86.89 12 ALA C CA 1
ATOM 2993 C C . ALA C 1 14 ? -62.007 -57.696 44.308 1.00 94.63 12 ALA C C 1
ATOM 2994 O O . ALA C 1 14 ? -62.077 -57.052 45.356 1.00 84.54 12 ALA C O 1
ATOM 2996 N N . ASP C 1 15 ? -61.956 -59.026 44.284 1.00 94.51 13 ASP C N 1
ATOM 2997 C CA . ASP C 1 15 ? -61.987 -59.811 45.518 1.00 92.97 13 ASP C CA 1
ATOM 2998 C C . ASP C 1 15 ? -60.610 -59.913 46.187 1.00 89.48 13 ASP C C 1
ATOM 2999 O O . ASP C 1 15 ? -60.485 -60.486 47.260 1.00 87.66 13 ASP C O 1
ATOM 3001 N N . TYR C 1 16 ? -59.584 -59.362 45.541 1.00 89.25 14 TYR C N 1
ATOM 3002 C CA . TYR C 1 16 ? -58.206 -59.403 46.045 1.00 87.93 14 TYR C CA 1
ATOM 3003 C C . TYR C 1 16 ? -57.679 -60.804 46.365 1.00 92.33 14 TYR C C 1
ATOM 3004 O O . TYR C 1 16 ? -56.953 -60.984 47.343 1.00 87.84 14 TYR C O 1
ATOM 3013 N N . VAL C 1 17 ? -58.023 -61.789 45.539 1.00 100.21 15 VAL C N 1
ATOM 3014 C CA . VAL C 1 17 ? -57.622 -63.170 45.814 1.00 102.07 15 VAL C CA 1
ATOM 3015 C C . VAL C 1 17 ? -56.496 -63.653 44.896 1.00 90.22 15 VAL C C 1
ATOM 3016 O O . VAL C 1 17 ? -55.945 -64.737 45.090 1.00 90.57 15 VAL C O 1
ATOM 3020 N N . SER C 1 18 ? -56.144 -62.843 43.909 1.00 81.25 16 SER C N 1
ATOM 3021 C CA . SER C 1 18 ? -55.129 -63.260 42.944 1.00 80.92 16 SER C CA 1
ATOM 3022 C C . SER C 1 18 ? -53.710 -63.213 43.525 1.00 77.97 16 SER C C 1
ATOM 3023 O O . SER C 1 18 ? -53.276 -62.188 44.061 1.00 75.38 16 SER C O 1
ATOM 3026 N N . ALA C 1 19 ? -52.988 -64.326 43.408 1.00 73.77 17 ALA C N 1
ATOM 3027 C CA . ALA C 1 19 ? -51.588 -64.370 43.818 1.00 68.27 17 ALA C CA 1
ATOM 3028 C C . ALA C 1 19 ? -50.761 -63.462 42.913 1.00 69.78 17 ALA C C 1
ATOM 3029 O O . ALA C 1 19 ? -49.757 -62.868 43.333 1.00 70.86 17 ALA C O 1
ATOM 3031 N N . PHE C 1 20 ? -51.195 -63.343 41.665 1.00 63.85 18 PHE C N 1
ATOM 3032 C CA . PHE C 1 20 ? -50.430 -62.582 40.693 1.00 62.09 18 PHE C CA 1
ATOM 3033 C C . PHE C 1 20 ? -50.714 -61.081 40.758 1.00 63.38 18 PHE C C 1
ATOM 3034 O O . PHE C 1 20 ? -49.807 -60.272 40.568 1.00 63.61 18 PHE C O 1
ATOM 3042 N N . ALA C 1 21 ? -51.952 -60.708 41.064 1.00 65.06 19 ALA C N 1
ATOM 3043 C CA . ALA C 1 21 ? -52.260 -59.305 41.286 1.00 63.79 19 ALA C CA 1
ATOM 3044 C C . ALA C 1 21 ? -51.469 -58.818 42.501 1.00 64.50 19 ALA C C 1
ATOM 3045 O O . ALA C 1 21 ? -50.825 -57.763 42.452 1.00 59.94 19 ALA C O 1
ATOM 3047 N N . MET C 1 22 ? -51.510 -59.608 43.575 1.00 68.30 20 MET C N 1
ATOM 3048 C CA . MET C 1 22 ? -50.745 -59.331 44.794 1.00 68.00 20 MET C CA 1
ATOM 3049 C C . MET C 1 22 ? -49.248 -59.195 44.515 1.00 62.52 20 MET C C 1
ATOM 3050 O O . MET C 1 22 ? -48.557 -58.380 45.145 1.00 56.69 20 MET C O 1
ATOM 3055 N N . SER C 1 23 ? -48.755 -59.983 43.558 1.00 57.19 21 SER C N 1
ATOM 3056 C CA . SER C 1 23 ? -47.346 -59.932 43.177 1.00 52.94 21 SER C CA 1
ATOM 3057 C C . SER C 1 23 ? -46.954 -58.556 42.633 1.00 54.81 21 SER C C 1
ATOM 3058 O O . SER C 1 23 ? -45.940 -57.992 43.052 1.00 59.17 21 SER C O 1
ATOM 3061 N N . ALA C 1 24 ? -47.766 -58.011 41.726 1.00 55.31 22 ALA C N 1
ATOM 3062 C CA . ALA C 1 24 ? -47.508 -56.687 41.147 1.00 54.83 22 ALA C CA 1
ATOM 3063 C C . ALA C 1 24 ? -47.675 -55.600 42.191 1.00 58.72 22 ALA C C 1
ATOM 3064 O O . ALA C 1 24 ? -46.970 -54.584 42.173 1.00 58.25 22 ALA C O 1
ATOM 3066 N N . PHE C 1 25 ? -48.634 -55.819 43.086 1.00 58.71 23 PHE C N 1
ATOM 3067 C CA . PHE C 1 25 ? -48.914 -54.893 44.168 1.00 59.11 23 PHE C CA 1
ATOM 3068 C C . PHE C 1 25 ? -47.696 -54.836 45.077 1.00 59.46 23 PHE C C 1
ATOM 3069 O O . PHE C 1 25 ? -47.265 -53.753 45.494 1.00 54.58 23 PHE C O 1
ATOM 3077 N N . VAL C 1 26 ? -47.128 -56.004 45.368 1.00 60.55 24 VAL C N 1
ATOM 3078 C CA . VAL C 1 26 ? -45.932 -56.062 46.201 1.00 60.50 24 VAL C CA 1
ATOM 3079 C C . VAL C 1 26 ? -44.736 -55.384 45.521 1.00 58.45 24 VAL C C 1
ATOM 3080 O O . VAL C 1 26 ? -44.012 -54.644 46.176 1.00 60.49 24 VAL C O 1
ATOM 3084 N N . VAL C 1 27 ? -44.541 -55.621 44.219 1.00 54.65 25 VAL C N 1
ATOM 3085 C CA . VAL C 1 27 ? -43.481 -54.945 43.457 1.00 53.13 25 VAL C CA 1
ATOM 3086 C C . VAL C 1 27 ? -43.508 -53.436 43.704 1.00 55.11 25 VAL C C 1
ATOM 3087 O O . VAL C 1 27 ? -42.503 -52.827 44.087 1.00 57.64 25 VAL C O 1
ATOM 3091 N N . LEU C 1 28 ? -44.684 -52.848 43.513 1.00 52.87 26 LEU C N 1
ATOM 3092 C CA . LEU C 1 28 ? -44.867 -51.410 43.654 1.00 50.32 26 LEU C CA 1
ATOM 3093 C C . LEU C 1 28 ? -44.588 -50.924 45.076 1.00 53.09 26 LEU C C 1
ATOM 3094 O O . LEU C 1 28 ? -43.923 -49.900 45.272 1.00 51.39 26 LEU C O 1
ATOM 3099 N N . LYS C 1 29 ? -45.112 -51.649 46.063 1.00 56.20 27 LYS C N 1
ATOM 3100 C CA . LYS C 1 29 ? -44.896 -51.308 47.471 1.00 47.48 27 LYS C CA 1
ATOM 3101 C C . LYS C 1 29 ? -43.417 -51.330 47.821 1.00 46.83 27 LYS C C 1
ATOM 3102 O O . LYS C 1 29 ? -42.881 -50.356 48.327 1.00 47.74 27 LYS C O 1
ATOM 3108 N N . GLU C 1 30 ? -42.760 -52.443 47.518 1.00 45.59 28 GLU C N 1
ATOM 3109 C CA . GLU C 1 30 ? -41.337 -52.629 47.795 1.00 49.97 28 GLU C CA 1
ATOM 3110 C C . GLU C 1 30 ? -40.422 -51.564 47.190 1.00 56.64 28 GLU C C 1
ATOM 3111 O O . GLU C 1 30 ? -39.389 -51.239 47.771 1.00 61.62 28 GLU C O 1
ATOM 3117 N N . LYS C 1 31 ? -40.794 -51.024 46.031 1.00 60.38 29 LYS C N 1
ATOM 3118 C CA . LYS C 1 31 ? -39.995 -49.977 45.392 1.00 56.34 29 LYS C CA 1
ATOM 3119 C C . LYS C 1 31 ? -40.381 -48.559 45.847 1.00 57.64 29 LYS C C 1
ATOM 3120 O O . LYS C 1 31 ? -39.888 -47.572 45.300 1.00 64.59 29 LYS C O 1
ATOM 3126 N N . GLY C 1 32 ? -41.258 -48.460 46.843 1.00 47.59 30 GLY C N 1
ATOM 3127 C CA . GLY C 1 32 ? -41.716 -47.179 47.334 1.00 47.62 30 GLY C CA 1
ATOM 3128 C C . GLY C 1 32 ? -42.380 -46.290 46.302 1.00 52.96 30 GLY C C 1
ATOM 3129 O O . GLY C 1 32 ? -42.269 -45.067 46.374 1.00 53.95 30 GLY C O 1
ATOM 3130 N N . LEU C 1 33 ? -43.068 -46.891 45.334 1.00 52.22 31 LEU C N 1
ATOM 3131 C CA . LEU C 1 33 ? -43.810 -46.110 44.338 1.00 58.23 31 LEU C CA 1
ATOM 3132 C C . LEU C 1 33 ? -45.233 -45.789 44.806 1.00 62.05 31 LEU C C 1
ATOM 3133 O O . LEU C 1 33 ? -45.896 -46.626 45.427 1.00 64.54 31 LEU C O 1
ATOM 3138 N N . ASP C 1 34 ? -45.707 -44.588 44.488 1.00 63.96 32 ASP C N 1
ATOM 3139 C CA . ASP C 1 34 ? -47.116 -44.272 44.677 1.00 72.70 32 ASP C CA 1
ATOM 3140 C C . ASP C 1 34 ? -47.943 -44.818 43.509 1.00 74.64 32 ASP C C 1
ATOM 3141 O O . ASP C 1 34 ? -47.470 -44.839 42.362 1.00 78.52 32 ASP C O 1
ATOM 3146 N N . PHE C 1 35 ? -49.156 -45.293 43.805 1.00 68.21 33 PHE C N 1
ATOM 3147 C CA . PHE C 1 35 ? -50.061 -45.773 42.758 1.00 66.35 33 PHE C CA 1
ATOM 3148 C C . PHE C 1 35 ? -51.525 -45.785 43.200 1.00 67.89 33 PHE C C 1
ATOM 3149 O O . PHE C 1 35 ? -51.828 -45.913 44.387 1.00 75.10 33 PHE C O 1
ATOM 3157 N N . GLU C 1 36 ? -52.424 -45.635 42.232 1.00 66.39 34 GLU C N 1
ATOM 3158 C CA . GLU C 1 36 ? -53.860 -45.713 42.469 1.00 72.69 34 GLU C CA 1
ATOM 3159 C C . GLU C 1 36 ? -54.351 -47.118 42.125 1.00 74.68 34 GLU C C 1
ATOM 3160 O O . GLU C 1 36 ? -53.652 -47.883 41.452 1.00 75.53 34 GLU C O 1
ATOM 3162 N N . ILE C 1 37 ? -55.547 -47.466 42.582 1.00 75.58 35 ILE C N 1
ATOM 3163 C CA . ILE C 1 37 ? -56.071 -48.798 42.314 1.00 76.50 35 ILE C CA 1
ATOM 3164 C C . ILE C 1 37 ? -57.474 -48.776 41.727 1.00 82.39 35 ILE C C 1
ATOM 3165 O O . ILE C 1 37 ? -58.370 -48.103 42.249 1.00 82.36 35 ILE C O 1
ATOM 3170 N N . ARG C 1 38 ? -57.633 -49.504 40.619 1.00 78.87 36 ARG C N 1
ATOM 3171 C CA . ARG C 1 38 ? -58.931 -49.768 40.020 1.00 84.19 36 ARG C CA 1
ATOM 3172 C C . ARG C 1 38 ? -59.134 -51.276 40.021 1.00 88.11 36 ARG C C 1
ATOM 3173 O O . ARG C 1 38 ? -58.181 -52.042 39.847 1.00 85.73 36 ARG C O 1
ATOM 3181 N N . THR C 1 39 ? -60.376 -51.702 40.223 1.00 92.44 37 THR C N 1
ATOM 3182 C CA . THR C 1 39 ? -60.681 -53.120 40.352 1.00 88.31 37 THR C CA 1
ATOM 3183 C C . THR C 1 39 ? -61.496 -53.632 39.182 1.00 88.51 37 THR C C 1
ATOM 3184 O O . THR C 1 39 ? -62.166 -52.864 38.490 1.00 86.83 37 THR C O 1
ATOM 3188 N N . VAL C 1 40 ? -61.437 -54.947 38.987 1.00 88.21 38 VAL C N 1
ATOM 3189 C CA . VAL C 1 40 ? -62.112 -55.626 37.888 1.00 85.17 38 VAL C CA 1
ATOM 3190 C C . VAL C 1 40 ? -62.925 -56.790 38.448 1.00 84.83 38 VAL C C 1
ATOM 3191 O O . VAL C 1 40 ? -62.398 -57.606 39.197 1.00 81.17 38 VAL C O 1
ATOM 3195 N N . ASP C 1 41 ? -64.202 -56.875 38.088 1.00 91.60 39 ASP C N 1
ATOM 3196 C CA . ASP C 1 41 ? -65.085 -57.875 38.692 1.00 100.75 39 ASP C CA 1
ATOM 3197 C C . ASP C 1 41 ? -65.327 -59.135 37.848 1.00 107.53 39 ASP C C 1
ATOM 3198 O O . ASP C 1 41 ? -65.270 -59.099 36.622 1.00 102.82 39 ASP C O 1
ATOM 3203 N N . LEU C 1 42 ? -65.605 -60.243 38.533 1.00 117.23 40 LEU C N 1
ATOM 3204 C CA . LEU C 1 42 ? -66.076 -61.470 37.894 1.00 120.88 40 LEU C CA 1
ATOM 3205 C C . LEU C 1 42 ? -67.255 -62.099 38.665 1.00 125.71 40 LEU C C 1
ATOM 3206 O O . LEU C 1 42 ? -67.021 -62.746 39.686 1.00 127.14 40 LEU C O 1
ATOM 3208 N N . LYS C 1 43 ? -68.510 -61.950 38.211 1.00 126.91 41 LYS C N 1
ATOM 3209 C CA . LYS C 1 43 ? -68.944 -61.300 36.958 1.00 123.42 41 LYS C CA 1
ATOM 3210 C C . LYS C 1 43 ? -68.192 -61.760 35.709 1.00 122.85 41 LYS C C 1
ATOM 3211 O O . LYS C 1 43 ? -68.062 -62.959 35.472 1.00 127.34 41 LYS C O 1
ATOM 3213 N N . SER C 1 44 ? -67.694 -60.795 34.939 1.00 118.79 42 SER C N 1
ATOM 3214 C CA . SER C 1 44 ? -66.772 -61.036 33.827 1.00 111.86 42 SER C CA 1
ATOM 3215 C C . SER C 1 44 ? -66.345 -59.700 33.225 1.00 106.41 42 SER C C 1
ATOM 3216 O O . SER C 1 44 ? -66.352 -59.536 32.003 1.00 104.99 42 SER C O 1
ATOM 3219 N N . LYS C 1 45 ? -65.977 -58.747 34.079 1.00 104.81 43 LYS C N 1
ATOM 3220 C CA . LYS C 1 45 ? -65.651 -57.398 33.619 1.00 102.10 43 LYS C CA 1
ATOM 3221 C C . LYS C 1 45 ? -64.332 -57.338 32.847 1.00 95.39 43 LYS C C 1
ATOM 3222 O O . LYS C 1 45 ? -64.066 -56.365 32.134 1.00 98.90 43 LYS C O 1
ATOM 3224 N N . GLN C 1 46 ? -63.515 -58.381 32.984 1.00 85.68 44 GLN C N 1
ATOM 3225 C CA . GLN C 1 46 ? -62.261 -58.478 32.238 1.00 80.28 44 GLN C CA 1
ATOM 3226 C C . GLN C 1 46 ? -62.527 -58.694 30.741 1.00 79.31 44 GLN C C 1
ATOM 3227 O O . GLN C 1 46 ? -61.606 -58.635 29.921 1.00 69.29 44 GLN C O 1
ATOM 3233 N N . GLN C 1 47 ? -63.791 -58.951 30.405 1.00 86.52 45 GLN C N 1
ATOM 3234 C CA . GLN C 1 47 ? -64.250 -59.056 29.022 1.00 89.51 45 GLN C CA 1
ATOM 3235 C C . GLN C 1 47 ? -65.382 -58.058 28.729 1.00 97.11 45 GLN C C 1
ATOM 3236 O O . GLN C 1 47 ? -65.263 -56.850 28.976 1.00 84.75 45 GLN C O 1
ATOM 3242 N N . GLU C 1 54 ? -60.072 -54.108 26.501 1.00 74.44 52 GLU C N 1
ATOM 3243 C CA . GLU C 1 54 ? -60.088 -52.738 27.007 1.00 91.35 52 GLU C CA 1
ATOM 3244 C C . GLU C 1 54 ? -58.672 -52.178 27.176 1.00 96.38 52 GLU C C 1
ATOM 3245 O O . GLU C 1 54 ? -58.075 -51.684 26.220 1.00 98.48 52 GLU C O 1
ATOM 3247 N N . VAL C 1 55 ? -58.146 -52.252 28.398 1.00 90.82 53 VAL C N 1
ATOM 3248 C CA . VAL C 1 55 ? -56.792 -51.777 28.682 1.00 86.53 53 VAL C CA 1
ATOM 3249 C C . VAL C 1 55 ? -55.789 -52.923 28.725 1.00 82.13 53 VAL C C 1
ATOM 3250 O O . VAL C 1 55 ? -54.584 -52.697 28.854 1.00 79.53 53 VAL C O 1
ATOM 3254 N N . SER C 1 56 ? -56.290 -54.151 28.637 1.00 78.72 54 SER C N 1
ATOM 3255 C CA . SER C 1 56 ? -55.451 -55.331 28.785 1.00 68.18 54 SER C CA 1
ATOM 3256 C C . SER C 1 56 ? -55.544 -56.195 27.552 1.00 73.13 54 SER C C 1
ATOM 3257 O O . SER C 1 56 ? -56.640 -56.563 27.138 1.00 83.09 54 SER C O 1
ATOM 3260 N N . LEU C 1 57 ? -54.399 -56.522 26.962 1.00 70.48 55 LEU C N 1
ATOM 3261 C CA . LEU C 1 57 ? -54.377 -57.441 25.824 1.00 67.65 55 LEU C CA 1
ATOM 3262 C C . LEU C 1 57 ? -54.795 -58.843 26.270 1.00 68.10 55 LEU C C 1
ATOM 3263 O O . LEU C 1 57 ? -55.493 -59.550 25.554 1.00 71.15 55 LEU C O 1
ATOM 3268 N N . THR C 1 58 ? -54.380 -59.234 27.470 1.00 67.31 56 THR C N 1
ATOM 3269 C CA . THR C 1 58 ? -54.603 -60.598 27.943 1.00 67.57 56 THR C CA 1
ATOM 3270 C C . THR C 1 58 ? -55.967 -60.804 28.606 1.00 71.50 56 THR C C 1
ATOM 3271 O O . THR C 1 58 ? -56.376 -61.943 28.856 1.00 70.63 56 THR C O 1
ATOM 3275 N N . ARG C 1 59 ? -56.665 -59.699 28.867 1.00 73.98 57 ARG C N 1
ATOM 3276 C CA . ARG C 1 59 ? -57.902 -59.706 29.644 1.00 73.54 57 ARG C CA 1
ATOM 3277 C C . ARG C 1 59 ? -57.727 -60.445 30.964 1.00 73.75 57 ARG C C 1
ATOM 3278 O O . ARG C 1 59 ? -58.569 -61.260 31.339 1.00 83.23 57 ARG C O 1
ATOM 3286 N N . ARG C 1 60 ? -56.624 -60.175 31.654 1.00 62.68 58 ARG C N 1
ATOM 3287 C CA . ARG C 1 60 ? -56.396 -60.746 32.973 1.00 61.75 58 ARG C CA 1
ATOM 3288 C C . ARG C 1 60 ? -55.819 -59.689 33.925 1.00 65.81 58 ARG C C 1
ATOM 3289 O O . ARG C 1 60 ? -55.280 -58.662 33.493 1.00 66.10 58 ARG C O 1
ATOM 3297 N N . VAL C 1 61 ? -55.958 -59.929 35.222 1.00 66.43 59 VAL C N 1
ATOM 3298 C CA . VAL C 1 61 ? -55.334 -59.071 36.222 1.00 61.44 59 VAL C CA 1
ATOM 3299 C C . VAL C 1 61 ? -54.122 -59.825 36.745 1.00 60.84 59 VAL C C 1
ATOM 3300 O O . VAL C 1 61 ? -54.131 -61.061 36.770 1.00 60.75 59 VAL C O 1
ATOM 3304 N N . PRO C 1 62 ? -53.058 -59.098 37.126 1.00 46.00 60 PRO C N 1
ATOM 3305 C CA . PRO C 1 62 ? -52.961 -57.636 37.126 1.00 53.30 60 PRO C CA 1
ATOM 3306 C C . PRO C 1 62 ? -52.701 -56.986 35.756 1.00 59.78 60 PRO C C 1
ATOM 3307 O O . PRO C 1 62 ? -52.244 -57.631 34.803 1.00 56.28 60 PRO C O 1
ATOM 3311 N N . THR C 1 63 ? -53.001 -55.692 35.684 1.00 63.40 61 THR C N 1
ATOM 3312 C CA . THR C 1 63 ? -52.591 -54.850 34.569 1.00 62.95 61 THR C CA 1
ATOM 3313 C C . THR C 1 63 ? -52.056 -53.540 35.150 1.00 60.87 61 THR C C 1
ATOM 3314 O O . THR C 1 63 ? -52.650 -52.968 36.061 1.00 61.51 61 THR C O 1
ATOM 3318 N N . LEU C 1 64 ? -50.932 -53.072 34.619 1.00 59.06 62 LEU C N 1
ATOM 3319 C CA . LEU C 1 64 ? -50.295 -51.857 35.101 1.00 59.48 62 LEU C CA 1
ATOM 3320 C C . LEU C 1 64 ? -50.436 -50.725 34.088 1.00 66.21 62 LEU C C 1
ATOM 3321 O O . LEU C 1 64 ? -50.279 -50.938 32.882 1.00 66.64 62 LEU C O 1
ATOM 3326 N N . GLN C 1 65 ? -50.732 -49.520 34.567 1.00 65.77 63 GLN C N 1
ATOM 3327 C CA . GLN C 1 65 ? -50.761 -48.367 33.681 1.00 67.04 63 GLN C CA 1
ATOM 3328 C C . GLN C 1 65 ? -49.744 -47.323 34.111 1.00 65.54 63 GLN C C 1
ATOM 3329 O O . GLN C 1 65 ? -50.030 -46.460 34.939 1.00 74.78 63 GLN C O 1
ATOM 3335 N N . HIS C 1 66 ? -48.548 -47.413 33.544 1.00 61.12 64 HIS C N 1
ATOM 3336 C CA . HIS C 1 66 ? -47.504 -46.442 33.824 1.00 63.60 64 HIS C CA 1
ATOM 3337 C C . HIS C 1 66 ? -47.562 -45.322 32.807 1.00 69.90 64 HIS C C 1
ATOM 3338 O O . HIS C 1 66 ? -47.082 -45.469 31.685 1.00 73.89 64 HIS C O 1
ATOM 3345 N N . ASP C 1 67 ? -48.157 -44.205 33.208 1.00 77.81 65 ASP C N 1
ATOM 3346 C CA . ASP C 1 67 ? -48.360 -43.063 32.319 1.00 81.45 65 ASP C CA 1
ATOM 3347 C C . ASP C 1 67 ? -49.278 -43.453 31.149 1.00 89.20 65 ASP C C 1
ATOM 3348 O O . ASP C 1 67 ? -50.461 -43.730 31.350 1.00 94.54 65 ASP C O 1
ATOM 3353 N N . ARG C 1 68 ? -48.753 -43.486 29.931 1.00 90.40 66 ARG C N 1
ATOM 3354 C CA . ARG C 1 68 ? -49.584 -43.882 28.803 1.00 95.28 66 ARG C CA 1
ATOM 3355 C C . ARG C 1 68 ? -49.523 -45.393 28.634 1.00 94.58 66 ARG C C 1
ATOM 3356 O O . ARG C 1 68 ? -50.512 -46.036 28.284 1.00 100.17 66 ARG C O 1
ATOM 3358 N N . PHE C 1 69 ? -48.350 -45.946 28.919 1.00 85.36 67 PHE C N 1
ATOM 3359 C CA . PHE C 1 69 ? -48.038 -47.353 28.691 1.00 74.02 67 PHE C CA 1
ATOM 3360 C C . PHE C 1 69 ? -48.840 -48.309 29.583 1.00 72.12 67 PHE C C 1
ATOM 3361 O O . PHE C 1 69 ? -48.901 -48.131 30.800 1.00 72.24 67 PHE C O 1
ATOM 3369 N N . THR C 1 70 ? -49.459 -49.323 28.982 1.00 68.61 68 THR C N 1
ATOM 3370 C CA . THR C 1 70 ? -50.124 -50.365 29.771 1.00 64.33 68 THR C CA 1
ATOM 3371 C C . THR C 1 70 ? -49.431 -51.715 29.590 1.00 63.95 68 THR C C 1
ATOM 3372 O O . THR C 1 70 ? -48.754 -51.952 28.587 1.00 66.54 68 THR C O 1
ATOM 3376 N N . LEU C 1 71 ? -49.614 -52.602 30.560 1.00 59.72 69 LEU C N 1
ATOM 3377 C CA . LEU C 1 71 ? -48.839 -53.829 30.607 1.00 55.23 69 LEU C CA 1
ATOM 3378 C C . LEU C 1 71 ? -49.512 -54.861 31.511 1.00 53.98 69 LEU C C 1
ATOM 3379 O O . LEU C 1 71 ? -50.000 -54.528 32.586 1.00 54.73 69 LEU C O 1
ATOM 3384 N N . SER C 1 72 ? -49.548 -56.111 31.058 1.00 49.36 70 SER C N 1
ATOM 3385 C CA . SER C 1 72 ? -50.088 -57.200 31.861 1.00 48.12 70 SER C CA 1
ATOM 3386 C C . SER C 1 72 ? -49.014 -58.257 32.093 1.00 51.58 70 SER C C 1
ATOM 3387 O O . SER C 1 72 ? -47.869 -58.067 31.672 1.00 56.55 70 SER C O 1
ATOM 3390 N N . GLU C 1 73 ? -49.385 -59.344 32.776 1.00 50.90 71 GLU C N 1
ATOM 3391 C CA . GLU C 1 73 ? -48.437 -60.361 33.259 1.00 48.98 71 GLU C CA 1
ATOM 3392 C C . GLU C 1 73 ? -47.509 -59.842 34.379 1.00 45.94 71 GLU C C 1
ATOM 3393 O O . GLU C 1 73 ? -46.582 -59.069 34.117 1.00 45.67 71 GLU C O 1
ATOM 3399 N N . SER C 1 74 ? -47.760 -60.278 35.617 1.00 47.81 72 SER C N 1
ATOM 3400 C CA . SER C 1 74 ? -47.042 -59.770 36.801 1.00 45.87 72 SER C CA 1
ATOM 3401 C C . SER C 1 74 ? -45.516 -59.807 36.714 1.00 44.01 72 SER C C 1
ATOM 3402 O O . SER C 1 74 ? -44.844 -58.840 37.097 1.00 48.69 72 SER C O 1
ATOM 3405 N N . SER C 1 75 ? -44.974 -60.922 36.228 1.00 39.42 73 SER C N 1
ATOM 3406 C CA . SER C 1 75 ? -43.537 -61.036 35.965 1.00 43.65 73 SER C CA 1
ATOM 3407 C C . SER C 1 75 ? -43.013 -59.915 35.041 1.00 49.38 73 SER C C 1
ATOM 3408 O O . SER C 1 75 ? -41.976 -59.303 35.320 1.00 52.36 73 SER C O 1
ATOM 3411 N N . ALA C 1 76 ? -43.727 -59.637 33.951 1.00 47.26 74 ALA C N 1
ATOM 3412 C CA . ALA C 1 76 ? -43.292 -58.597 33.021 1.00 48.96 74 ALA C CA 1
ATOM 3413 C C . ALA C 1 76 ? -43.427 -57.200 33.635 1.00 51.77 74 ALA C C 1
ATOM 3414 O O . ALA C 1 76 ? -42.631 -56.306 33.347 1.00 53.09 74 ALA C O 1
ATOM 3416 N N . ILE C 1 77 ? -44.444 -57.023 34.474 1.00 51.63 75 ILE C N 1
ATOM 3417 C CA . ILE C 1 77 ? -44.584 -55.813 35.282 1.00 49.83 75 ILE C CA 1
ATOM 3418 C C . ILE C 1 77 ? -43.390 -55.611 36.232 1.00 53.60 75 ILE C C 1
ATOM 3419 O O . ILE C 1 77 ? -42.832 -54.499 36.320 1.00 54.85 75 ILE C O 1
ATOM 3424 N N . ALA C 1 78 ? -43.008 -56.674 36.944 1.00 46.60 76 ALA C N 1
ATOM 3425 C CA . ALA C 1 78 ? -41.826 -56.617 37.797 1.00 42.96 76 ALA C CA 1
ATOM 3426 C C . ALA C 1 78 ? -40.601 -56.197 36.987 1.00 47.91 76 ALA C C 1
ATOM 3427 O O . ALA C 1 78 ? -39.910 -55.230 37.345 1.00 46.09 76 ALA C O 1
ATOM 3429 N N . GLU C 1 79 ? -40.353 -56.916 35.891 1.00 44.65 77 GLU C N 1
ATOM 3430 C CA . GLU C 1 79 ? -39.183 -56.691 35.032 1.00 47.63 77 GLU C CA 1
ATOM 3431 C C . GLU C 1 79 ? -39.173 -55.281 34.476 1.00 50.23 77 GLU C C 1
ATOM 3432 O O . GLU C 1 79 ? -38.114 -54.667 34.326 1.00 55.55 77 GLU C O 1
ATOM 3438 N N . TYR C 1 80 ? -40.361 -54.774 34.162 1.00 49.42 78 TYR C N 1
ATOM 3439 C CA . TYR C 1 80 ? -40.499 -53.431 33.604 1.00 45.11 78 TYR C CA 1
ATOM 3440 C C . TYR C 1 80 ? -40.160 -52.382 34.653 1.00 50.88 78 TYR C C 1
ATOM 3441 O O . TYR C 1 80 ? -39.357 -51.471 34.393 1.00 51.06 78 TYR C O 1
ATOM 3450 N N . LEU C 1 81 ? -40.759 -52.514 35.840 1.00 49.74 79 LEU C N 1
ATOM 3451 C CA . LEU C 1 81 ? -40.527 -51.533 36.900 1.00 46.02 79 LEU C CA 1
ATOM 3452 C C . LEU C 1 81 ? -39.070 -51.517 37.363 1.00 40.70 79 LEU C C 1
ATOM 3453 O O . LEU C 1 81 ? -38.540 -50.462 37.687 1.00 41.21 79 LEU C O 1
ATOM 3458 N N . ASP C 1 82 ? -38.406 -52.670 37.341 1.00 42.89 80 ASP C N 1
ATOM 3459 C CA . ASP C 1 82 ? -36.978 -52.725 37.675 1.00 48.83 80 ASP C CA 1
ATOM 3460 C C . ASP C 1 82 ? -36.134 -51.941 36.669 1.00 55.80 80 ASP C C 1
ATOM 3461 O O . ASP C 1 82 ? -35.021 -51.514 36.977 1.00 55.88 80 ASP C O 1
ATOM 3466 N N . GLU C 1 83 ? -36.659 -51.751 35.462 1.00 58.77 81 GLU C N 1
ATOM 3467 C CA . GLU C 1 83 ? -35.928 -50.991 34.453 1.00 62.42 81 GLU C CA 1
ATOM 3468 C C . GLU C 1 83 ? -36.201 -49.496 34.566 1.00 63.01 81 GLU C C 1
ATOM 3469 O O . GLU C 1 83 ? -35.270 -48.681 34.539 1.00 59.76 81 GLU C O 1
ATOM 3475 N N . VAL C 1 84 ? -37.478 -49.147 34.711 1.00 62.50 82 VAL C N 1
ATOM 3476 C CA . VAL C 1 84 ? -37.888 -47.751 34.828 1.00 59.51 82 VAL C CA 1
ATOM 3477 C C . VAL C 1 84 ? -37.440 -47.141 36.158 1.00 54.99 82 VAL C C 1
ATOM 3478 O O . VAL C 1 84 ? -37.055 -45.974 36.216 1.00 49.80 82 VAL C O 1
ATOM 3482 N N . TYR C 1 85 ? -37.467 -47.940 37.219 1.00 55.50 83 TYR C N 1
ATOM 3483 C CA . TYR C 1 85 ? -37.061 -47.459 38.532 1.00 52.33 83 TYR C CA 1
ATOM 3484 C C . TYR C 1 85 ? -35.967 -48.343 39.122 1.00 50.80 83 TYR C C 1
ATOM 3485 O O . TYR C 1 85 ? -36.223 -49.182 39.992 1.00 50.90 83 TYR C O 1
ATOM 3494 N N . PRO C 1 86 ? -34.731 -48.149 38.647 1.00 49.46 84 PRO C N 1
ATOM 3495 C CA . PRO C 1 86 ? -33.611 -49.052 38.940 1.00 47.12 84 PRO C CA 1
ATOM 3496 C C . PRO C 1 86 ? -32.848 -48.702 40.207 1.00 51.25 84 PRO C C 1
ATOM 3497 O O . PRO C 1 86 ? -32.863 -47.556 40.675 1.00 50.47 84 PRO C O 1
ATOM 3501 N N . ALA C 1 87 ? -32.162 -49.699 40.751 1.00 54.47 85 ALA C N 1
ATOM 3502 C CA . ALA C 1 87 ? -31.212 -49.461 41.819 1.00 55.44 85 ALA C CA 1
ATOM 3503 C C . ALA C 1 87 ? -30.142 -48.557 41.226 1.00 60.02 85 ALA C C 1
ATOM 3504 O O . ALA C 1 87 ? -29.951 -48.555 40.012 1.00 63.68 85 ALA C O 1
ATOM 3506 N N . PRO C 1 88 ? -29.452 -47.769 42.068 1.00 63.91 86 PRO C N 1
ATOM 3507 C CA . PRO C 1 88 ? -29.576 -47.679 43.530 1.00 66.53 86 PRO C CA 1
ATOM 3508 C C . PRO C 1 88 ? -30.597 -46.653 44.023 1.00 65.07 86 PRO C C 1
ATOM 3509 O O . PRO C 1 88 ? -30.610 -46.351 45.217 1.00 77.47 86 PRO C O 1
ATOM 3513 N N . HIS C 1 89 ? -31.416 -46.115 43.131 1.00 54.08 87 HIS C N 1
ATOM 3514 C CA . HIS C 1 89 ? -32.353 -45.063 43.501 1.00 50.82 87 HIS C CA 1
ATOM 3515 C C . HIS C 1 89 ? -33.642 -45.686 44.020 1.00 48.77 87 HIS C C 1
ATOM 3516 O O . HIS C 1 89 ? -34.374 -45.097 44.805 1.00 52.66 87 HIS C O 1
ATOM 3523 N N . TYR C 1 90 ? -33.916 -46.900 43.583 1.00 49.68 88 TYR C N 1
ATOM 3524 C CA . TYR C 1 90 ? -35.079 -47.604 44.082 1.00 49.90 88 TYR C CA 1
ATOM 3525 C C . TYR C 1 90 ? -34.619 -48.960 44.591 1.00 54.10 88 TYR C C 1
ATOM 3526 O O . TYR C 1 90 ? -33.492 -49.383 44.313 1.00 59.62 88 TYR C O 1
ATOM 3535 N N . ALA C 1 91 ? -35.464 -49.622 45.371 1.00 49.98 89 ALA C N 1
ATOM 3536 C CA . ALA C 1 91 ? -35.173 -50.981 45.789 1.00 44.05 89 ALA C CA 1
ATOM 3537 C C . ALA C 1 91 ? -35.449 -51.916 44.616 1.00 52.68 89 ALA C C 1
ATOM 3538 O O . ALA C 1 91 ? -36.485 -51.793 43.958 1.00 51.41 89 ALA C O 1
ATOM 3540 N N . ALA C 1 92 ? -34.529 -52.836 44.333 1.00 51.82 90 ALA C N 1
ATOM 3541 C CA . ALA C 1 92 ? -34.733 -53.774 43.226 1.00 53.22 90 ALA C CA 1
ATOM 3542 C C . ALA C 1 92 ? -35.559 -54.963 43.690 1.00 58.71 90 ALA C C 1
ATOM 3543 O O . ALA C 1 92 ? -35.470 -55.376 44.843 1.00 65.17 90 ALA C O 1
ATOM 3545 N N . VAL C 1 93 ? -36.364 -55.515 42.791 1.00 49.45 91 VAL C N 1
ATOM 3546 C CA . VAL C 1 93 ? -37.186 -56.654 43.139 1.00 46.01 91 VAL C CA 1
ATOM 3547 C C . VAL C 1 93 ? -36.620 -57.916 42.489 1.00 53.09 91 VAL C C 1
ATOM 3548 O O . VAL C 1 93 ? -37.101 -59.023 42.729 1.00 62.27 91 VAL C O 1
ATOM 3552 N N . LEU C 1 94 ? -35.588 -57.734 41.668 1.00 48.54 92 LEU C N 1
ATOM 3553 C CA . LEU C 1 94 ? -34.874 -58.842 41.039 1.00 50.86 92 LEU C CA 1
ATOM 3554 C C . LEU C 1 94 ? -33.404 -58.805 41.435 1.00 50.00 92 LEU C C 1
ATOM 3555 O O . LEU C 1 94 ? -32.816 -57.731 41.526 1.00 50.91 92 LEU C O 1
ATOM 3560 N N . PRO C 1 95 ? -32.802 -59.979 41.664 1.00 53.51 93 PRO C N 1
ATOM 3561 C CA . PRO C 1 95 ? -31.393 -60.041 42.065 1.00 54.15 93 PRO C CA 1
ATOM 3562 C C . PRO C 1 95 ? -30.487 -59.339 41.064 1.00 58.00 93 PRO C C 1
ATOM 3563 O O . PRO C 1 95 ? -30.840 -59.234 39.892 1.00 60.96 93 PRO C O 1
ATOM 3567 N N . ALA C 1 96 ? -29.344 -58.854 41.537 1.00 66.11 94 ALA C N 1
ATOM 3568 C CA . ALA C 1 96 ? -28.428 -58.060 40.725 1.00 64.58 94 ALA C CA 1
ATOM 3569 C C . ALA C 1 96 ? -27.391 -58.943 40.050 1.00 73.11 94 ALA C C 1
ATOM 3570 O O . ALA C 1 96 ? -26.930 -58.637 38.950 1.00 78.32 94 ALA C O 1
ATOM 3572 N N . ASP C 1 97 ? -27.017 -60.029 40.719 1.00 75.77 95 ASP C N 1
ATOM 3573 C CA . ASP C 1 97 ? -26.087 -60.989 40.141 1.00 83.30 95 ASP C CA 1
ATOM 3574 C C . ASP C 1 97 ? -26.723 -61.598 38.903 1.00 80.87 95 ASP C C 1
ATOM 3575 O O . ASP C 1 97 ? -27.910 -61.925 38.905 1.00 77.57 95 ASP C O 1
ATOM 3580 N N . ARG C 1 98 ? -25.931 -61.737 37.844 1.00 83.32 96 ARG C N 1
ATOM 3581 C CA . ARG C 1 98 ? -26.449 -62.163 36.547 1.00 82.02 96 ARG C CA 1
ATOM 3582 C C . ARG C 1 98 ? -27.113 -63.539 36.574 1.00 78.15 96 ARG C C 1
ATOM 3583 O O . ARG C 1 98 ? -28.242 -63.699 36.114 1.00 75.50 96 ARG C O 1
ATOM 3591 N N . GLU C 1 99 ? -26.425 -64.537 37.110 1.00 79.30 97 GLU C N 1
ATOM 3592 C CA . GLU C 1 99 ? -27.019 -65.864 37.128 1.00 80.89 97 GLU C CA 1
ATOM 3593 C C . GLU C 1 99 ? -28.035 -66.044 38.265 1.00 79.10 97 GLU C C 1
ATOM 3594 O O . GLU C 1 99 ? -28.941 -66.872 38.166 1.00 79.81 97 GLU C O 1
ATOM 3600 N N . THR C 1 100 ? -27.901 -65.253 39.326 1.00 78.55 98 THR C N 1
ATOM 3601 C CA . THR C 1 100 ? -28.904 -65.244 40.392 1.00 74.25 98 THR C CA 1
ATOM 3602 C C . THR C 1 100 ? -30.234 -64.710 39.861 1.00 62.04 98 THR C C 1
ATOM 3603 O O . THR C 1 100 ? -31.293 -65.301 40.104 1.00 54.89 98 THR C O 1
ATOM 3607 N N . ARG C 1 101 ? -30.163 -63.594 39.134 1.00 57.99 99 ARG C N 1
ATOM 3608 C CA . ARG C 1 101 ? -31.324 -63.016 38.458 1.00 56.22 99 ARG C CA 1
ATOM 3609 C C . ARG C 1 101 ? -32.014 -64.029 37.549 1.00 58.64 99 ARG C C 1
ATOM 3610 O O . ARG C 1 101 ? -33.241 -64.163 37.589 1.00 55.86 99 ARG C O 1
ATOM 3618 N N . ALA C 1 102 ? -31.219 -64.747 36.748 1.00 62.39 100 ALA C N 1
ATOM 3619 C CA . ALA C 1 102 ? -31.738 -65.788 35.848 1.00 63.76 100 ALA C CA 1
ATOM 3620 C C . ALA C 1 102 ? -32.550 -66.832 36.596 1.00 67.26 100 ALA C C 1
ATOM 3621 O O . ALA C 1 102 ? -33.597 -67.268 36.120 1.00 66.23 100 ALA C O 1
ATOM 3623 N N . LEU C 1 103 ? -32.057 -67.229 37.767 1.00 72.99 101 LEU C N 1
ATOM 3624 C CA . LEU C 1 103 ? -32.751 -68.202 38.599 1.00 74.04 101 LEU C CA 1
ATOM 3625 C C . LEU C 1 103 ? -34.088 -67.658 39.113 1.00 73.07 101 LEU C C 1
ATOM 3626 O O . LEU C 1 103 ? -35.065 -68.399 39.208 1.00 73.66 101 LEU C O 1
ATOM 3631 N N . ALA C 1 104 ? -34.132 -66.367 39.440 1.00 71.12 102 ALA C N 1
ATOM 3632 C CA . ALA C 1 104 ? -35.374 -65.745 39.908 1.00 67.36 102 ALA C CA 1
ATOM 3633 C C . ALA C 1 104 ? -36.426 -65.647 38.791 1.00 60.08 102 ALA C C 1
ATOM 3634 O O . ALA C 1 104 ? -37.632 -65.679 39.040 1.00 54.68 102 ALA C O 1
ATOM 3636 N N . ARG C 1 105 ? -35.960 -65.535 37.557 1.00 56.23 103 ARG C N 1
ATOM 3637 C CA . ARG C 1 105 ? -36.861 -65.611 36.422 1.00 58.58 103 ARG C CA 1
ATOM 3638 C C . ARG C 1 105 ? -37.406 -67.035 36.263 1.00 56.86 103 ARG C C 1
ATOM 3639 O O . ARG C 1 105 ? -38.611 -67.238 36.091 1.00 57.16 103 ARG C O 1
ATOM 3647 N N . GLN C 1 106 ? -36.510 -68.014 36.334 1.00 52.63 104 GLN C N 1
ATOM 3648 C CA . GLN C 1 106 ? -36.888 -69.423 36.335 1.00 59.41 104 GLN C CA 1
ATOM 3649 C C . GLN C 1 106 ? -37.957 -69.758 37.377 1.00 64.69 104 GLN C C 1
ATOM 3650 O O . GLN C 1 106 ? -38.896 -70.502 37.095 1.00 70.05 104 GLN C O 1
ATOM 3656 N N . LEU C 1 107 ? -37.814 -69.211 38.580 1.00 66.20 105 LEU C N 1
ATOM 3657 C CA . LEU C 1 107 ? -38.778 -69.470 39.645 1.00 64.46 105 LEU C CA 1
ATOM 3658 C C . LEU C 1 107 ? -40.127 -68.771 39.405 1.00 63.08 105 LEU C C 1
ATOM 3659 O O . LEU C 1 107 ? -41.184 -69.340 39.678 1.00 70.35 105 LEU C O 1
ATOM 3664 N N . GLN C 1 108 ? -40.097 -67.548 38.888 1.00 57.93 106 GLN C N 1
ATOM 3665 C CA . GLN C 1 108 ? -41.338 -66.852 38.560 1.00 54.26 106 GLN C CA 1
ATOM 3666 C C . GLN C 1 108 ? -42.095 -67.577 37.458 1.00 54.18 106 GLN C C 1
ATOM 3667 O O . GLN C 1 108 ? -43.318 -67.728 37.510 1.00 58.53 106 GLN C O 1
ATOM 3673 N N . ALA C 1 109 ? -41.358 -68.037 36.459 1.00 50.20 107 ALA C N 1
ATOM 3674 C CA . ALA C 1 109 ? -41.975 -68.653 35.299 1.00 52.32 107 ALA C CA 1
ATOM 3675 C C . ALA C 1 109 ? -42.542 -70.032 35.633 1.00 57.85 107 ALA C C 1
ATOM 3676 O O . ALA C 1 109 ? -43.633 -70.393 35.181 1.00 57.91 107 ALA C O 1
ATOM 3678 N N . TRP C 1 110 ? -41.797 -70.792 36.431 1.00 61.05 108 TRP C N 1
ATOM 3679 C CA . TRP C 1 110 ? -42.190 -72.142 36.827 1.00 63.27 108 TRP C CA 1
ATOM 3680 C C . TRP C 1 110 ? -43.520 -72.101 37.570 1.00 62.28 108 TRP C C 1
ATOM 3681 O O . TRP C 1 110 ? -44.430 -72.882 37.277 1.00 55.02 108 TRP C O 1
ATOM 3692 N N . ILE C 1 111 ? -43.621 -71.168 38.519 1.00 64.24 109 ILE C N 1
ATOM 3693 C CA . ILE C 1 111 ? -44.809 -71.016 39.359 1.00 62.85 109 ILE C CA 1
ATOM 3694 C C . ILE C 1 111 ? -46.046 -70.661 38.529 1.00 59.81 109 ILE C C 1
ATOM 3695 O O . ILE C 1 111 ? -47.154 -71.143 38.792 1.00 62.38 109 ILE C O 1
ATOM 3700 N N . ARG C 1 112 ? -45.849 -69.831 37.514 1.00 51.92 110 ARG C N 1
ATOM 3701 C CA . ARG C 1 112 ? -46.943 -69.456 36.632 1.00 50.13 110 ARG C CA 1
ATOM 3702 C C . ARG C 1 112 ? -47.251 -70.508 35.570 1.00 53.73 110 ARG C C 1
ATOM 3703 O O . ARG C 1 112 ? -48.334 -70.494 34.995 1.00 57.66 110 ARG C O 1
ATOM 3711 N N . SER C 1 113 ? -46.319 -71.429 35.326 1.00 56.51 111 SER C N 1
ATOM 3712 C CA . SER C 1 113 ? -46.500 -72.432 34.264 1.00 57.65 111 SER C CA 1
ATOM 3713 C C . SER C 1 113 ? -46.454 -73.895 34.710 1.00 58.75 111 SER C C 1
ATOM 3714 O O . SER C 1 113 ? -46.236 -74.772 33.887 1.00 60.36 111 SER C O 1
ATOM 3717 N N . ASP C 1 114 ? -46.644 -74.163 35.997 1.00 61.36 112 ASP C N 1
ATOM 3718 C CA . ASP C 1 114 ? -46.661 -75.543 36.483 1.00 67.90 112 ASP C CA 1
ATOM 3719 C C . ASP C 1 114 ? -47.612 -75.649 37.669 1.00 74.73 112 ASP C C 1
ATOM 3720 O O . ASP C 1 114 ? -48.342 -74.702 37.960 1.00 80.04 112 ASP C O 1
ATOM 3725 N N . PHE C 1 115 ? -47.602 -76.800 38.341 1.00 84.26 113 PHE C N 1
ATOM 3726 C CA . PHE C 1 115 ? -48.371 -77.031 39.577 1.00 89.88 113 PHE C CA 1
ATOM 3727 C C . PHE C 1 115 ? -49.882 -76.870 39.432 1.00 96.41 113 PHE C C 1
ATOM 3728 O O . PHE C 1 115 ? -50.581 -76.698 40.433 1.00 100.71 113 PHE C O 1
ATOM 3736 N N . MET C 1 116 ? -50.383 -76.902 38.201 1.00 96.47 114 MET C N 1
ATOM 3737 C CA . MET C 1 116 ? -51.825 -76.780 37.979 1.00 99.32 114 MET C CA 1
ATOM 3738 C C . MET C 1 116 ? -52.676 -77.840 38.702 1.00 106.53 114 MET C C 1
ATOM 3739 O O . MET C 1 116 ? -53.746 -77.509 39.213 1.00 111.28 114 MET C O 1
ATOM 3744 N N . PRO C 1 117 ? -52.209 -79.109 38.756 1.00 107.28 115 PRO C N 1
ATOM 3745 C CA . PRO C 1 117 ? -52.873 -80.119 39.596 1.00 108.39 115 PRO C CA 1
ATOM 3746 C C . PRO C 1 117 ? -53.198 -79.697 41.044 1.00 106.19 115 PRO C C 1
ATOM 3747 O O . PRO C 1 117 ? -54.076 -80.302 41.659 1.00 108.78 115 PRO C O 1
ATOM 3751 N N . LEU C 1 118 ? -52.516 -78.688 41.575 1.00 101.53 116 LEU C N 1
ATOM 3752 C CA . LEU C 1 118 ? -52.834 -78.184 42.906 1.00 97.66 116 LEU C CA 1
ATOM 3753 C C . LEU C 1 118 ? -53.652 -76.894 42.806 1.00 101.16 116 LEU C C 1
ATOM 3754 O O . LEU C 1 118 ? -54.735 -76.868 42.212 1.00 103.26 116 LEU C O 1
ATOM 3759 N N . ALA C 1 140 ? -50.939 -85.791 40.042 1.00 122.06 138 ALA C N 1
ATOM 3760 C CA . ALA C 1 140 ? -51.128 -84.607 40.879 1.00 121.25 138 ALA C CA 1
ATOM 3761 C C . ALA C 1 140 ? -50.326 -84.669 42.183 1.00 118.22 138 ALA C C 1
ATOM 3762 O O . ALA C 1 140 ? -50.146 -83.658 42.858 1.00 116.93 138 ALA C O 1
ATOM 3764 N N . GLN C 1 141 ? -49.857 -85.862 42.536 1.00 116.63 139 GLN C N 1
ATOM 3765 C CA . GLN C 1 141 ? -49.011 -86.038 43.711 1.00 112.10 139 GLN C CA 1
ATOM 3766 C C . GLN C 1 141 ? -47.587 -85.593 43.385 1.00 107.51 139 GLN C C 1
ATOM 3767 O O . GLN C 1 141 ? -46.855 -85.139 44.263 1.00 108.89 139 GLN C O 1
ATOM 3773 N N . LEU C 1 142 ? -47.208 -85.721 42.114 1.00 104.64 140 LEU C N 1
ATOM 3774 C CA . LEU C 1 142 ? -45.878 -85.331 41.644 1.00 103.75 140 LEU C CA 1
ATOM 3775 C C . LEU C 1 142 ? -45.653 -83.826 41.788 1.00 102.81 140 LEU C C 1
ATOM 3776 O O . LEU C 1 142 ? -44.518 -83.368 41.949 1.00 101.56 140 LEU C O 1
ATOM 3778 N N . ALA C 1 143 ? -46.741 -83.065 41.719 1.00 100.17 141 ALA C N 1
ATOM 3779 C CA . ALA C 1 143 ? -46.695 -81.622 41.917 1.00 97.03 141 ALA C CA 1
ATOM 3780 C C . ALA C 1 143 ? -46.165 -81.303 43.311 1.00 103.71 141 ALA C C 1
ATOM 3781 O O . ALA C 1 143 ? -45.385 -80.367 43.496 1.00 104.48 141 ALA C O 1
ATOM 3783 N N . CYS C 1 144 ? -46.598 -82.094 44.289 1.00 105.36 142 CYS C N 1
ATOM 3784 C CA . CYS C 1 144 ? -46.098 -81.975 45.648 1.00 104.26 142 CYS C CA 1
ATOM 3785 C C . CYS C 1 144 ? -44.643 -82.434 45.733 1.00 105.93 142 CYS C C 1
ATOM 3786 O O . CYS C 1 144 ? -43.837 -81.826 46.443 1.00 108.04 142 CYS C O 1
ATOM 3789 N N . GLU C 1 145 ? -44.314 -83.505 45.011 1.00 106.39 143 GLU C N 1
ATOM 3790 C CA . GLU C 1 145 ? -42.951 -84.039 44.980 1.00 105.65 143 GLU C CA 1
ATOM 3791 C C . GLU C 1 145 ? -41.953 -82.981 44.518 1.00 99.71 143 GLU C C 1
ATOM 3792 O O . GLU C 1 145 ? -40.865 -82.853 45.079 1.00 95.44 143 GLU C O 1
ATOM 3798 N N . LYS C 1 146 ? -42.332 -82.227 43.489 1.00 96.36 144 LYS C N 1
ATOM 3799 C CA . LYS C 1 146 ? -41.467 -81.192 42.936 1.00 90.94 144 LYS C CA 1
ATOM 3800 C C . LYS C 1 146 ? -41.416 -79.950 43.829 1.00 92.14 144 LYS C C 1
ATOM 3801 O O . LYS C 1 146 ? -40.351 -79.363 44.028 1.00 90.84 144 LYS C O 1
ATOM 3807 N N . LEU C 1 147 ? -42.569 -79.563 44.367 1.00 90.91 145 LEU C N 1
ATOM 3808 C CA . LEU C 1 147 ? -42.675 -78.371 45.201 1.00 87.47 145 LEU C CA 1
ATOM 3809 C C . LEU C 1 147 ? -41.841 -78.508 46.478 1.00 88.26 145 LEU C C 1
ATOM 3810 O O . LEU C 1 147 ? -41.042 -77.626 46.802 1.00 85.72 145 LEU C O 1
ATOM 3815 N N . LEU C 1 148 ? -42.020 -79.620 47.190 1.00 91.66 146 LEU C N 1
ATOM 3816 C CA . LEU C 1 148 ? -41.248 -79.894 48.403 1.00 90.86 146 LEU C CA 1
ATOM 3817 C C . LEU C 1 148 ? -39.750 -80.020 48.108 1.00 88.29 146 LEU C C 1
ATOM 3818 O O . LEU C 1 148 ? -38.926 -79.448 48.814 1.00 85.99 146 LEU C O 1
ATOM 3820 N N . SER C 1 149 ? -39.407 -80.765 47.060 1.00 90.95 147 SER C N 1
ATOM 3821 C CA . SER C 1 149 ? -38.013 -80.940 46.655 1.00 95.26 147 SER C CA 1
ATOM 3822 C C . SER C 1 149 ? -37.367 -79.607 46.295 1.00 99.62 147 SER C C 1
ATOM 3823 O O . SER C 1 149 ? -36.164 -79.416 46.482 1.00 106.44 147 SER C O 1
ATOM 3826 N N . ALA C 1 150 ? -38.175 -78.690 45.774 1.00 95.53 148 ALA C N 1
ATOM 3827 C CA . ALA C 1 150 ? -37.695 -77.359 45.435 1.00 94.77 148 ALA C CA 1
ATOM 3828 C C . ALA C 1 150 ? -37.599 -76.518 46.692 1.00 93.05 148 ALA C C 1
ATOM 3829 O O . ALA C 1 150 ? -36.655 -75.746 46.860 1.00 94.77 148 ALA C O 1
ATOM 3831 N N . ALA C 1 151 ? -38.586 -76.673 47.571 1.00 89.50 149 ALA C N 1
ATOM 3832 C CA . ALA C 1 151 ? -38.616 -75.938 48.829 1.00 87.42 149 ALA C CA 1
ATOM 3833 C C . ALA C 1 151 ? -37.447 -76.355 49.699 1.00 92.46 149 ALA C C 1
ATOM 3834 O O . ALA C 1 151 ? -36.779 -75.512 50.300 1.00 98.61 149 ALA C O 1
ATOM 3836 N N . ASP C 1 152 ? -37.199 -77.659 49.751 1.00 92.00 150 ASP C N 1
ATOM 3837 C CA . ASP C 1 152 ? -36.111 -78.202 50.552 1.00 98.68 150 ASP C CA 1
ATOM 3838 C C . ASP C 1 152 ? -34.725 -77.797 50.030 1.00 103.35 150 ASP C C 1
ATOM 3839 O O . ASP C 1 152 ? -33.804 -77.576 50.817 1.00 109.06 150 ASP C O 1
ATOM 3844 N N . ARG C 1 153 ? -34.583 -77.674 48.714 1.00 100.01 151 ARG C N 1
ATOM 3845 C CA . ARG C 1 153 ? -33.289 -77.340 48.121 1.00 103.15 151 ARG C CA 1
ATOM 3846 C C . ARG C 1 153 ? -32.952 -75.838 48.159 1.00 104.25 151 ARG C C 1
ATOM 3847 O O . ARG C 1 153 ? -31.777 -75.448 48.195 1.00 106.60 151 ARG C O 1
ATOM 3855 N N . LEU C 1 154 ? -33.982 -74.997 48.161 1.00 99.11 152 LEU C N 1
ATOM 3856 C CA . LEU C 1 154 ? -33.783 -73.554 48.018 1.00 89.64 152 LEU C CA 1
ATOM 3857 C C . LEU C 1 154 ? -33.833 -72.753 49.324 1.00 86.19 152 LEU C C 1
ATOM 3858 O O . LEU C 1 154 ? -33.138 -71.745 49.460 1.00 84.57 152 LEU C O 1
ATOM 3863 N N . ILE C 1 155 ? -34.663 -73.195 50.265 1.00 85.64 153 ILE C N 1
ATOM 3864 C CA . ILE C 1 155 ? -34.816 -72.536 51.561 1.00 90.02 153 ILE C CA 1
ATOM 3865 C C . ILE C 1 155 ? -33.759 -73.064 52.540 1.00 102.23 153 ILE C C 1
ATOM 3866 O O . ILE C 1 155 ? -33.444 -74.255 52.508 1.00 106.71 153 ILE C O 1
ATOM 3871 N N . ASP C 1 156 ? -33.210 -72.195 53.397 1.00 108.42 154 ASP C N 1
ATOM 3872 C CA . ASP C 1 156 ? -32.077 -72.590 54.240 1.00 116.61 154 ASP C CA 1
ATOM 3873 C C . ASP C 1 156 ? -31.891 -71.854 55.576 1.00 112.76 154 ASP C C 1
ATOM 3874 O O . ASP C 1 156 ? -30.749 -71.644 55.985 1.00 117.19 154 ASP C O 1
ATOM 3879 N N . ASP C 1 157 ? -32.974 -71.478 56.262 1.00 106.25 155 ASP C N 1
ATOM 3880 C CA . ASP C 1 157 ? -32.883 -70.921 57.634 1.00 105.69 155 ASP C CA 1
ATOM 3881 C C . ASP C 1 157 ? -31.899 -69.749 57.834 1.00 104.66 155 ASP C C 1
ATOM 3882 O O . ASP C 1 157 ? -32.257 -68.716 58.405 1.00 102.32 155 ASP C O 1
ATOM 3887 N N . GLU C 1 158 ? -30.659 -69.931 57.380 1.00 103.99 156 GLU C N 1
ATOM 3888 C CA . GLU C 1 158 ? -29.634 -68.891 57.422 1.00 101.79 156 GLU C CA 1
ATOM 3889 C C . GLU C 1 158 ? -29.719 -67.912 56.251 1.00 91.61 156 GLU C C 1
ATOM 3890 O O . GLU C 1 158 ? -28.825 -67.090 56.051 1.00 86.46 156 GLU C O 1
ATOM 3896 N N . ARG C 1 159 ? -30.785 -68.013 55.469 1.00 92.72 157 ARG C N 1
ATOM 3897 C CA . ARG C 1 159 ? -31.013 -67.089 54.362 1.00 89.67 157 ARG C CA 1
ATOM 3898 C C . ARG C 1 159 ? -32.426 -66.551 54.480 1.00 86.92 157 ARG C C 1
ATOM 3899 O O . ARG C 1 159 ? -33.365 -67.312 54.713 1.00 92.01 157 ARG C O 1
ATOM 3907 N N . TYR C 1 160 ? -32.580 -65.240 54.343 1.00 78.61 158 TYR C N 1
ATOM 3908 C CA . TYR C 1 160 ? -33.902 -64.646 54.453 1.00 76.00 158 TYR C CA 1
ATOM 3909 C C . TYR C 1 160 ? -34.782 -65.111 53.287 1.00 77.88 158 TYR C C 1
ATOM 3910 O O . TYR C 1 160 ? -35.804 -65.765 53.492 1.00 80.71 158 TYR C O 1
ATOM 3919 N N . GLY C 1 161 ? -34.381 -64.765 52.068 1.00 73.29 159 GLY C N 1
ATOM 3920 C CA . GLY C 1 161 ? -35.035 -65.279 50.882 1.00 72.32 159 GLY C CA 1
ATOM 3921 C C . GLY C 1 161 ? -34.220 -66.437 50.346 1.00 78.10 159 GLY C C 1
ATOM 3922 O O . GLY C 1 161 ? -33.121 -66.684 50.841 1.00 88.02 159 GLY C O 1
ATOM 3923 N N . VAL C 1 162 ? -34.739 -67.141 49.341 1.00 69.36 160 VAL C N 1
ATOM 3924 C CA . VAL C 1 162 ? -34.073 -68.334 48.822 1.00 69.08 160 VAL C CA 1
ATOM 3925 C C . VAL C 1 162 ? -32.670 -68.070 48.245 1.00 72.40 160 VAL C C 1
ATOM 3926 O O . VAL C 1 162 ? -31.776 -68.910 48.363 1.00 78.81 160 VAL C O 1
ATOM 3930 N N . PHE C 1 163 ? -32.479 -66.901 47.641 1.00 70.34 161 PHE C N 1
ATOM 3931 C CA . PHE C 1 163 ? -31.193 -66.532 47.057 1.00 76.00 161 PHE C CA 1
ATOM 3932 C C . PHE C 1 163 ? -30.388 -65.657 48.011 1.00 77.86 161 PHE C C 1
ATOM 3933 O O . PHE C 1 163 ? -29.264 -65.246 47.709 1.00 74.14 161 PHE C O 1
ATOM 3941 N N . GLY C 1 164 ? -30.979 -65.364 49.162 1.00 81.14 162 GLY C N 1
ATOM 3942 C CA . GLY C 1 164 ? -30.335 -64.524 50.152 1.00 80.53 162 GLY C CA 1
ATOM 3943 C C . GLY C 1 164 ? -31.176 -63.303 50.457 1.00 76.41 162 GLY C C 1
ATOM 3944 O O . GLY C 1 164 ? -32.121 -63.374 51.258 1.00 71.50 162 GLY C O 1
ATOM 3945 N N . ASP C 1 165 ? -30.835 -62.183 49.821 1.00 74.45 163 ASP C N 1
ATOM 3946 C CA . ASP C 1 165 ? -31.662 -60.989 49.912 1.00 72.14 163 ASP C CA 1
ATOM 3947 C C . ASP C 1 165 ? -33.021 -61.262 49.283 1.00 69.89 163 ASP C C 1
ATOM 3948 O O . ASP C 1 165 ? -33.119 -62.022 48.312 1.00 69.11 163 ASP C O 1
ATOM 3953 N N . TRP C 1 166 ? -34.063 -60.661 49.852 1.00 65.36 164 TRP C N 1
ATOM 3954 C CA . TRP C 1 166 ? -35.408 -60.806 49.321 1.00 64.67 164 TRP C CA 1
ATOM 3955 C C . TRP C 1 166 ? -35.450 -60.408 47.841 1.00 70.47 164 TRP C C 1
ATOM 3956 O O . TRP C 1 166 ? -34.836 -59.423 47.446 1.00 75.04 164 TRP C O 1
ATOM 3967 N N . CYS C 1 167 ? -36.150 -61.186 47.022 1.00 61.99 165 CYS C N 1
ATOM 3968 C CA . CYS C 1 167 ? -36.533 -60.726 45.694 1.00 58.20 165 CYS C CA 1
ATOM 3969 C C . CYS C 1 167 ? -37.965 -61.167 45.456 1.00 60.06 165 CYS C C 1
ATOM 3970 O O . CYS C 1 167 ? -38.472 -62.018 46.192 1.00 62.60 165 CYS C O 1
ATOM 3973 N N . ILE C 1 168 ? -38.605 -60.587 44.440 1.00 57.66 166 ILE C N 1
ATOM 3974 C CA . ILE C 1 168 ? -40.029 -60.792 44.158 1.00 53.45 166 ILE C CA 1
ATOM 3975 C C . ILE C 1 168 ? -40.419 -62.264 44.003 1.00 58.10 166 ILE C C 1
ATOM 3976 O O . ILE C 1 168 ? -41.572 -62.635 44.231 1.00 63.07 166 ILE C O 1
ATOM 3981 N N . ALA C 1 169 ? -39.460 -63.102 43.621 1.00 59.81 167 ALA C N 1
ATOM 3982 C CA . ALA C 1 169 ? -39.720 -64.528 43.475 1.00 62.11 167 ALA C CA 1
ATOM 3983 C C . ALA C 1 169 ? -40.018 -65.164 44.837 1.00 67.61 167 ALA C C 1
ATOM 3984 O O . ALA C 1 169 ? -40.825 -66.093 44.931 1.00 73.68 167 ALA C O 1
ATOM 3986 N N . ASP C 1 170 ? -39.375 -64.662 45.891 1.00 66.01 168 ASP C N 1
ATOM 3987 C CA . ASP C 1 170 ? -39.643 -65.154 47.244 1.00 64.43 168 ASP C CA 1
ATOM 3988 C C . ASP C 1 170 ? -41.114 -64.971 47.605 1.00 61.71 168 ASP C C 1
ATOM 3989 O O . ASP C 1 170 ? -41.710 -65.826 48.250 1.00 65.04 168 ASP C O 1
ATOM 3994 N N . THR C 1 171 ? -41.701 -63.856 47.179 1.00 60.95 169 THR C N 1
ATOM 3995 C CA . THR C 1 171 ? -43.113 -63.603 47.451 1.00 63.75 169 THR C CA 1
ATOM 3996 C C . THR C 1 171 ? -43.958 -64.620 46.705 1.00 66.64 169 THR C C 1
ATOM 3997 O O . THR C 1 171 ? -44.832 -65.258 47.291 1.00 68.16 169 THR C O 1
ATOM 4001 N N . ASP C 1 172 ? -43.685 -64.761 45.410 1.00 65.11 170 ASP C N 1
ATOM 4002 C CA . ASP C 1 172 ? -44.367 -65.746 44.586 1.00 66.34 170 ASP C CA 1
ATOM 4003 C C . ASP C 1 172 ? -44.193 -67.146 45.173 1.00 67.11 170 ASP C C 1
ATOM 4004 O O . ASP C 1 172 ? -45.152 -67.926 45.247 1.00 67.34 170 ASP C O 1
ATOM 4009 N N . PHE C 1 173 ? -42.974 -67.462 45.604 1.00 62.70 171 PHE C N 1
ATOM 4010 C CA . PHE C 1 173 ? -42.688 -68.817 46.056 1.00 64.06 171 PHE C CA 1
ATOM 4011 C C . PHE C 1 173 ? -43.410 -69.138 47.359 1.00 68.90 171 PHE C C 1
ATOM 4012 O O . PHE C 1 173 ? -43.907 -70.251 47.544 1.00 68.75 171 PHE C O 1
ATOM 4020 N N . ALA C 1 174 ? -43.488 -68.152 48.251 1.00 72.79 172 ALA C N 1
ATOM 4021 C CA . ALA C 1 174 ? -44.160 -68.336 49.534 1.00 76.62 172 ALA C CA 1
ATOM 4022 C C . ALA C 1 174 ? -45.668 -68.500 49.362 1.00 80.74 172 ALA C C 1
ATOM 4023 O O . ALA C 1 174 ? -46.337 -69.098 50.206 1.00 85.98 172 ALA C O 1
ATOM 4025 N N . LEU C 1 175 ? -46.194 -67.966 48.263 1.00 83.69 173 LEU C N 1
ATOM 4026 C CA . LEU C 1 175 ? -47.603 -68.127 47.920 1.00 84.59 173 LEU C CA 1
ATOM 4027 C C . LEU C 1 175 ? -47.891 -69.489 47.306 1.00 82.87 173 LEU C C 1
ATOM 4028 O O . LEU C 1 175 ? -48.952 -70.065 47.537 1.00 90.07 173 LEU C O 1
ATOM 4033 N N . MET C 1 176 ? -46.950 -70.008 46.525 1.00 78.05 174 MET C N 1
ATOM 4034 C CA . MET C 1 176 ? -47.125 -71.328 45.918 1.00 78.52 174 MET C CA 1
ATOM 4035 C C . MET C 1 176 ? -46.948 -72.426 46.967 1.00 78.66 174 MET C C 1
ATOM 4036 O O . MET C 1 176 ? -47.556 -73.492 46.868 1.00 76.31 174 MET C O 1
ATOM 4041 N N . LEU C 1 177 ? -46.123 -72.147 47.977 1.00 81.48 175 LEU C N 1
ATOM 4042 C CA . LEU C 1 177 ? -45.888 -73.087 49.073 1.00 86.99 175 LEU C CA 1
ATOM 4043 C C . LEU C 1 177 ? -47.106 -73.210 49.989 1.00 92.00 175 LEU C C 1
ATOM 4044 O O . LEU C 1 177 ? -47.254 -74.206 50.693 1.00 94.52 175 LEU C O 1
ATOM 4049 N N . ASN C 1 178 ? -47.988 -72.213 49.951 1.00 98.73 176 ASN C N 1
ATOM 4050 C CA . ASN C 1 178 ? -49.249 -72.252 50.690 1.00 108.22 176 ASN C CA 1
ATOM 4051 C C . ASN C 1 178 ? -50.103 -73.435 50.255 1.00 109.67 176 ASN C C 1
ATOM 4052 O O . ASN C 1 178 ? -50.888 -73.972 51.034 1.00 116.01 176 ASN C O 1
ATOM 4057 N N . ARG C 1 179 ? -49.938 -73.840 49.001 1.00 107.23 177 ARG C N 1
ATOM 4058 C CA . ARG C 1 179 ? -50.714 -74.942 48.438 1.00 104.78 177 ARG C CA 1
ATOM 4059 C C . ARG C 1 179 ? -50.394 -76.301 49.081 1.00 100.61 177 ARG C C 1
ATOM 4060 O O . ARG C 1 179 ? -51.152 -77.250 48.921 1.00 102.33 177 ARG C O 1
ATOM 4062 N N . LEU C 1 180 ? -49.294 -76.391 49.825 1.00 99.14 178 LEU C N 1
ATOM 4063 C CA . LEU C 1 180 ? -48.902 -77.654 50.470 1.00 102.59 178 LEU C CA 1
ATOM 4064 C C . LEU C 1 180 ? -49.915 -78.211 51.488 1.00 110.86 178 LEU C C 1
ATOM 4065 O O . LEU C 1 180 ? -49.658 -79.223 52.154 1.00 112.47 178 LEU C O 1
ATOM 4070 N N . VAL C 1 181 ? -51.071 -77.563 51.589 1.00 112.75 179 VAL C N 1
ATOM 4071 C CA . VAL C 1 181 ? -52.196 -78.112 52.336 1.00 114.92 179 VAL C CA 1
ATOM 4072 C C . VAL C 1 181 ? -52.680 -79.397 51.653 1.00 112.47 179 VAL C C 1
ATOM 4073 O O . VAL C 1 181 ? -53.416 -80.187 52.236 1.00 114.33 179 VAL C O 1
ATOM 4077 N N . ALA C 1 182 ? -52.247 -79.593 50.410 1.00 109.98 180 ALA C N 1
ATOM 4078 C CA . ALA C 1 182 ? -52.558 -80.795 49.642 1.00 105.87 180 ALA C CA 1
ATOM 4079 C C . ALA C 1 182 ? -51.310 -81.656 49.432 1.00 100.97 180 ALA C C 1
ATOM 4080 O O . ALA C 1 182 ? -51.092 -82.643 50.140 1.00 99.22 180 ALA C O 1
ATOM 4082 N N . VAL C 1 187 ? -44.839 -80.895 56.126 1.00 105.27 185 VAL C N 1
ATOM 4083 C CA . VAL C 1 187 ? -44.315 -79.575 55.769 1.00 102.70 185 VAL C CA 1
ATOM 4084 C C . VAL C 1 187 ? -43.198 -79.195 56.718 1.00 103.43 185 VAL C C 1
ATOM 4085 O O . VAL C 1 187 ? -43.447 -78.723 57.830 1.00 100.86 185 VAL C O 1
ATOM 4087 N N . PRO C 1 188 ? -41.960 -79.391 56.261 1.00 105.51 186 PRO C N 1
ATOM 4088 C CA . PRO C 1 188 ? -40.718 -79.281 57.020 1.00 110.25 186 PRO C CA 1
ATOM 4089 C C . PRO C 1 188 ? -40.678 -78.031 57.905 1.00 114.80 186 PRO C C 1
ATOM 4090 O O . PRO C 1 188 ? -41.389 -77.060 57.618 1.00 116.67 186 PRO C O 1
ATOM 4094 N N . PRO C 1 189 ? -39.822 -78.034 58.966 1.00 116.01 187 PRO C N 1
ATOM 4095 C CA . PRO C 1 189 ? -39.711 -76.837 59.836 1.00 117.00 187 PRO C CA 1
ATOM 4096 C C . PRO C 1 189 ? -39.228 -75.599 59.081 1.00 113.58 187 PRO C C 1
ATOM 4097 O O . PRO C 1 189 ? -39.798 -74.545 59.234 1.00 109.79 187 PRO C O 1
ATOM 4101 N N . LYS C 1 190 ? -38.181 -75.763 58.286 1.00 113.72 188 LYS C N 1
ATOM 4102 C CA . LYS C 1 190 ? -37.564 -74.617 57.656 1.00 110.19 188 LYS C CA 1
ATOM 4103 C C . LYS C 1 190 ? -38.476 -73.945 56.630 1.00 110.59 188 LYS C C 1
ATOM 4104 O O . LYS C 1 190 ? -38.608 -72.716 56.590 1.00 113.42 188 LYS C O 1
ATOM 4110 N N . VAL C 1 191 ? -39.143 -74.747 55.815 1.00 107.09 189 VAL C N 1
ATOM 4111 C CA . VAL C 1 191 ? -39.990 -74.190 54.773 1.00 107.17 189 VAL C CA 1
ATOM 4112 C C . VAL C 1 191 ? -41.275 -73.615 55.378 1.00 108.13 189 VAL C C 1
ATOM 4113 O O . VAL C 1 191 ? -41.883 -72.702 54.818 1.00 110.83 189 VAL C O 1
ATOM 4117 N N . LEU C 1 192 ? -41.667 -74.131 56.537 1.00 106.61 190 LEU C N 1
ATOM 4118 C CA . LEU C 1 192 ? -42.806 -73.576 57.257 1.00 107.20 190 LEU C CA 1
ATOM 4119 C C . LEU C 1 192 ? -42.504 -72.139 57.708 1.00 108.49 190 LEU C C 1
ATOM 4120 O O . LEU C 1 192 ? -43.287 -71.219 57.452 1.00 106.38 190 LEU C O 1
ATOM 4122 N N . ARG C 1 193 ? -41.350 -71.953 58.347 1.00 107.27 191 ARG C N 1
ATOM 4123 C CA . ARG C 1 193 ? -40.929 -70.637 58.819 1.00 104.81 191 ARG C CA 1
ATOM 4124 C C . ARG C 1 193 ? -40.648 -69.667 57.673 1.00 102.98 191 ARG C C 1
ATOM 4125 O O . ARG C 1 193 ? -40.776 -68.450 57.835 1.00 101.81 191 ARG C O 1
ATOM 4133 N N . TYR C 1 194 ? -40.268 -70.205 56.516 1.00 103.25 192 TYR C N 1
ATOM 4134 C CA . TYR C 1 194 ? -40.021 -69.389 55.320 1.00 93.87 192 TYR C CA 1
ATOM 4135 C C . TYR C 1 194 ? -41.277 -68.667 54.832 1.00 85.62 192 TYR C C 1
ATOM 4136 O O . TYR C 1 194 ? -41.205 -67.513 54.424 1.00 81.97 192 TYR C O 1
ATOM 4145 N N . VAL C 1 195 ? -42.420 -69.347 54.873 1.00 83.92 193 VAL C N 1
ATOM 4146 C CA . VAL C 1 195 ? -43.682 -68.746 54.442 1.00 84.45 193 VAL C CA 1
ATOM 4147 C C . VAL C 1 195 ? -44.169 -67.611 55.357 1.00 91.78 193 VAL C C 1
ATOM 4148 O O . VAL C 1 195 ? -44.628 -66.574 54.876 1.00 94.69 193 VAL C O 1
ATOM 4152 N N . GLU C 1 196 ? -44.075 -67.799 56.669 1.00 97.78 194 GLU C N 1
ATOM 4153 C CA . GLU C 1 196 ? -44.488 -66.753 57.604 1.00 97.92 194 GLU C CA 1
ATOM 4154 C C . GLU C 1 196 ? -43.596 -65.521 57.433 1.00 94.00 194 GLU C C 1
ATOM 4155 O O . GLU C 1 196 ? -44.061 -64.381 57.476 1.00 91.31 194 GLU C O 1
ATOM 4157 N N . ARG C 1 197 ? -42.311 -65.783 57.229 1.00 90.56 195 ARG C N 1
ATOM 4158 C CA . ARG C 1 197 ? -41.294 -64.762 57.026 1.00 82.97 195 ARG C CA 1
ATOM 4159 C C . ARG C 1 197 ? -41.684 -63.849 55.870 1.00 81.96 195 ARG C C 1
ATOM 4160 O O . ARG C 1 197 ? -41.689 -62.620 56.006 1.00 80.99 195 ARG C O 1
ATOM 4168 N N . GLN C 1 198 ? -42.011 -64.468 54.734 1.00 80.76 196 GLN C N 1
ATOM 4169 C CA . GLN C 1 198 ? -42.385 -63.751 53.512 1.00 73.60 196 GLN C CA 1
ATOM 4170 C C . GLN C 1 198 ? -43.794 -63.156 53.601 1.00 75.43 196 GLN C C 1
ATOM 4171 O O . GLN C 1 198 ? -44.135 -62.240 52.853 1.00 80.89 196 GLN C O 1
ATOM 4177 N N . TRP C 1 199 ? -44.603 -63.668 54.527 1.00 79.79 197 TRP C N 1
ATOM 4178 C CA . TRP C 1 199 ? -45.944 -63.128 54.753 1.00 82.99 197 TRP C CA 1
ATOM 4179 C C . TRP C 1 199 ? -45.973 -61.939 55.713 1.00 83.39 197 TRP C C 1
ATOM 4180 O O . TRP C 1 199 ? -46.981 -61.239 55.807 1.00 87.06 197 TRP C O 1
ATOM 4191 N N . ALA C 1 200 ? -44.860 -61.704 56.404 1.00 77.04 198 ALA C N 1
ATOM 4192 C CA . ALA C 1 200 ? -44.795 -60.683 57.451 1.00 78.07 198 ALA C CA 1
ATOM 4193 C C . ALA C 1 200 ? -44.250 -59.358 56.930 1.00 79.11 198 ALA C C 1
ATOM 4194 O O . ALA C 1 200 ? -44.103 -58.394 57.687 1.00 89.12 198 ALA C O 1
ATOM 4196 N N . ARG C 1 201 ? -43.934 -59.314 55.644 1.00 71.93 199 ARG C N 1
ATOM 4197 C CA . ARG C 1 201 ? -43.408 -58.093 55.045 1.00 75.56 199 ARG C CA 1
ATOM 4198 C C . ARG C 1 201 ? -44.493 -57.037 54.937 1.00 71.60 199 ARG C C 1
ATOM 4199 O O . ARG C 1 201 ? -45.637 -57.347 54.601 1.00 68.31 199 ARG C O 1
ATOM 4207 N N . PRO C 1 202 ? -44.142 -55.781 55.248 1.00 69.75 200 PRO C N 1
ATOM 4208 C CA . PRO C 1 202 ? -45.155 -54.722 55.216 1.00 71.03 200 PRO C CA 1
ATOM 4209 C C . PRO C 1 202 ? -45.800 -54.571 53.838 1.00 66.21 200 PRO C C 1
ATOM 4210 O O . PRO C 1 202 ? -46.957 -54.160 53.773 1.00 68.65 200 PRO C O 1
ATOM 4214 N N . SER C 1 203 ? -45.089 -54.922 52.768 1.00 63.09 201 SER C N 1
ATOM 4215 C CA . SER C 1 203 ? -45.686 -54.871 51.434 1.00 61.07 201 SER C CA 1
ATOM 4216 C C . SER C 1 203 ? -46.838 -55.858 51.338 1.00 66.62 201 SER C C 1
ATOM 4217 O O . SER C 1 203 ? -47.960 -55.481 50.993 1.00 62.87 201 SER C O 1
ATOM 4220 N N . VAL C 1 204 ? -46.546 -57.118 51.656 1.00 69.49 202 VAL C N 1
ATOM 4221 C CA . VAL C 1 204 ? -47.545 -58.184 51.702 1.00 71.78 202 VAL C CA 1
ATOM 4222 C C . VAL C 1 204 ? -48.665 -57.870 52.692 1.00 77.32 202 VAL C C 1
ATOM 4223 O O . VAL C 1 204 ? -49.840 -58.126 52.417 1.00 82.82 202 VAL C O 1
ATOM 4227 N N . GLN C 1 205 ? -48.300 -57.304 53.837 1.00 75.19 203 GLN C N 1
ATOM 4228 C CA . GLN C 1 205 ? -49.284 -57.020 54.870 1.00 82.76 203 GLN C CA 1
ATOM 4229 C C . GLN C 1 205 ? -50.218 -55.877 54.485 1.00 83.05 203 GLN C C 1
ATOM 4230 O O . GLN C 1 205 ? -51.381 -55.869 54.878 1.00 91.83 203 GLN C O 1
ATOM 4236 N N . GLN C 1 206 ? -49.718 -54.916 53.718 1.00 76.13 204 GLN C N 1
ATOM 4237 C CA . GLN C 1 206 ? -50.559 -53.799 53.303 1.00 79.67 204 GLN C CA 1
ATOM 4238 C C . GLN C 1 206 ? -51.583 -54.264 52.272 1.00 83.20 204 GLN C C 1
ATOM 4239 O O . GLN C 1 206 ? -52.641 -53.657 52.120 1.00 85.74 204 GLN C O 1
ATOM 4245 N N . TRP C 1 207 ? -51.262 -55.359 51.586 1.00 80.57 205 TRP C N 1
ATOM 4246 C CA . TRP C 1 207 ? -52.188 -56.017 50.669 1.00 80.99 205 TRP C CA 1
ATOM 4247 C C . TRP C 1 207 ? -53.289 -56.766 51.433 1.00 85.45 205 TRP C C 1
ATOM 4248 O O . TRP C 1 207 ? -54.474 -56.653 51.109 1.00 86.98 205 TRP C O 1
ATOM 4259 N N . VAL C 1 208 ? -52.889 -57.530 52.446 1.00 85.94 206 VAL C N 1
ATOM 4260 C CA . VAL C 1 208 ? -53.830 -58.285 53.272 1.00 89.67 206 VAL C CA 1
ATOM 4261 C C . VAL C 1 208 ? -54.829 -57.352 53.959 1.00 93.61 206 VAL C C 1
ATOM 4262 O O . VAL C 1 208 ? -55.998 -57.695 54.146 1.00 97.32 206 VAL C O 1
ATOM 4266 N N . LYS C 1 209 ? -54.368 -56.157 54.307 1.00 95.52 207 LYS C N 1
ATOM 4267 C CA . LYS C 1 209 ? -55.232 -55.161 54.927 1.00 103.21 207 LYS C CA 1
ATOM 4268 C C . LYS C 1 209 ? -56.140 -54.479 53.896 1.00 107.03 207 LYS C C 1
ATOM 4269 O O . LYS C 1 209 ? -57.299 -54.187 54.193 1.00 112.63 207 LYS C O 1
ATOM 4275 N N . GLN C 1 210 ? -55.618 -54.234 52.692 1.00 103.62 208 GLN C N 1
ATOM 4276 C CA . GLN C 1 210 ? -56.430 -53.733 51.577 1.00 101.96 208 GLN C CA 1
ATOM 4277 C C . GLN C 1 210 ? -57.595 -54.681 51.283 1.00 100.11 208 GLN C C 1
ATOM 4278 O O . GLN C 1 210 ? -58.723 -54.245 51.040 1.00 102.67 208 GLN C O 1
ATOM 4284 N N . LYS C 1 211 ? -57.308 -55.980 51.301 1.00 93.03 209 LYS C N 1
ATOM 4285 C CA . LYS C 1 211 ? -58.328 -57.000 51.107 1.00 93.09 209 LYS C CA 1
ATOM 4286 C C . LYS C 1 211 ? -59.388 -56.956 52.210 1.00 101.01 209 LYS C C 1
ATOM 4287 O O . LYS C 1 211 ? -60.583 -57.002 51.924 1.00 105.24 209 LYS C O 1
ATOM 4293 N N . ARG C 1 212 ? -58.942 -56.856 53.464 1.00 104.83 210 ARG C N 1
ATOM 4294 C CA . ARG C 1 212 ? -59.838 -56.888 54.629 1.00 106.48 210 ARG C CA 1
ATOM 4295 C C . ARG C 1 212 ? -60.893 -55.781 54.630 1.00 106.20 210 ARG C C 1
ATOM 4296 O O . ARG C 1 212 ? -61.976 -55.949 55.188 1.00 106.97 210 ARG C O 1
ATOM 4298 N N . ASP C 1 213 ? -60.579 -54.658 53.996 1.00 108.59 211 ASP C N 1
ATOM 4299 C CA . ASP C 1 213 ? -61.549 -53.585 53.809 1.00 117.14 211 ASP C CA 1
ATOM 4300 C C . ASP C 1 213 ? -62.533 -53.937 52.691 1.00 121.69 211 ASP C C 1
ATOM 4301 O O . ASP C 1 213 ? -62.727 -53.155 51.756 1.00 119.85 211 ASP C O 1
ATOM 4306 N N . ALA C 1 214 ? -63.141 -55.119 52.801 1.00 124.62 212 ALA C N 1
ATOM 4307 C CA . ALA C 1 214 ? -64.107 -55.636 51.833 1.00 120.06 212 ALA C CA 1
ATOM 4308 C C . ALA C 1 214 ? -64.655 -56.976 52.317 1.00 116.67 212 ALA C C 1
ATOM 4309 O O . ALA C 1 214 ? -63.915 -57.957 52.433 1.00 109.31 212 ALA C O 1
ATOM 4311 N N . LYS D 1 6 ? -55.529 -10.331 20.859 1.00 79.46 4 LYS D N 1
ATOM 4312 C CA . LYS D 1 6 ? -55.487 -11.257 19.728 1.00 82.78 4 LYS D CA 1
ATOM 4313 C C . LYS D 1 6 ? -55.245 -12.688 20.189 1.00 84.76 4 LYS D C 1
ATOM 4314 O O . LYS D 1 6 ? -54.392 -12.922 21.043 1.00 91.25 4 LYS D O 1
ATOM 4320 N N . PRO D 1 7 ? -55.994 -13.651 19.620 1.00 81.16 5 PRO D N 1
ATOM 4321 C CA . PRO D 1 7 ? -55.932 -15.049 20.067 1.00 76.81 5 PRO D CA 1
ATOM 4322 C C . PRO D 1 7 ? -54.541 -15.631 19.884 1.00 76.14 5 PRO D C 1
ATOM 4323 O O . PRO D 1 7 ? -54.003 -15.645 18.771 1.00 75.05 5 PRO D O 1
ATOM 4327 N N . ILE D 1 8 ? -53.957 -16.087 20.986 1.00 70.87 6 ILE D N 1
ATOM 4328 C CA . ILE D 1 8 ? -52.625 -16.667 20.950 1.00 66.43 6 ILE D CA 1
ATOM 4329 C C . ILE D 1 8 ? -52.693 -18.154 21.282 1.00 70.79 6 ILE D C 1
ATOM 4330 O O . ILE D 1 8 ? -53.423 -18.571 22.185 1.00 69.10 6 ILE D O 1
ATOM 4335 N N . THR D 1 9 ? -51.956 -18.959 20.526 1.00 73.97 7 THR D N 1
ATOM 4336 C CA . THR D 1 9 ? -51.831 -20.375 20.841 1.00 79.72 7 THR D CA 1
ATOM 4337 C C . THR D 1 9 ? -50.356 -20.735 20.873 1.00 79.64 7 THR D C 1
ATOM 4338 O O . THR D 1 9 ? -49.624 -20.448 19.929 1.00 88.68 7 THR D O 1
ATOM 4342 N N . LEU D 1 10 ? -49.914 -21.341 21.967 1.00 71.04 8 LEU D N 1
ATOM 4343 C CA . LEU D 1 10 ? -48.512 -21.720 22.098 1.00 64.97 8 LEU D CA 1
ATOM 4344 C C . LEU D 1 10 ? -48.356 -23.223 21.910 1.00 64.13 8 LEU D C 1
ATOM 4345 O O . LEU D 1 10 ? -48.859 -24.022 22.707 1.00 65.56 8 LEU D O 1
ATOM 4350 N N . TYR D 1 11 ? -47.672 -23.609 20.841 1.00 63.06 9 TYR D N 1
ATOM 4351 C CA . TYR D 1 11 ? -47.448 -25.020 20.576 1.00 66.48 9 TYR D CA 1
ATOM 4352 C C . TYR D 1 11 ? -46.255 -25.486 21.386 1.00 63.49 9 TYR D C 1
ATOM 4353 O O . TYR D 1 11 ? -45.188 -24.873 21.361 1.00 60.28 9 TYR D O 1
ATOM 4362 N N . VAL D 1 12 ? -46.443 -26.581 22.103 1.00 65.67 10 VAL D N 1
ATOM 4363 C CA . VAL D 1 12 ? -45.490 -26.974 23.118 1.00 64.08 10 VAL D CA 1
ATOM 4364 C C . VAL D 1 12 ? -45.251 -28.491 23.101 1.00 66.30 10 VAL D C 1
ATOM 4365 O O . VAL D 1 12 ? -46.082 -29.246 22.602 1.00 71.32 10 VAL D O 1
ATOM 4369 N N . GLY D 1 13 ? -44.103 -28.929 23.615 1.00 64.66 11 GLY D N 1
ATOM 4370 C CA . GLY D 1 13 ? -43.809 -30.348 23.715 1.00 69.62 11 GLY D CA 1
ATOM 4371 C C . GLY D 1 13 ? -44.725 -31.060 24.702 1.00 73.43 11 GLY D C 1
ATOM 4372 O O . GLY D 1 13 ? -44.948 -30.571 25.808 1.00 69.95 11 GLY D O 1
ATOM 4373 N N . ALA D 1 14 ? -45.239 -32.224 24.308 1.00 79.08 12 ALA D N 1
ATOM 4374 C CA . ALA D 1 14 ? -46.230 -32.965 25.094 1.00 79.25 12 ALA D CA 1
ATOM 4375 C C . ALA D 1 14 ? -45.765 -33.261 26.509 1.00 82.19 12 ALA D C 1
ATOM 4376 O O . ALA D 1 14 ? -46.583 -33.377 27.416 1.00 84.09 12 ALA D O 1
ATOM 4378 N N . ASP D 1 15 ? -44.451 -33.378 26.686 1.00 83.24 13 ASP D N 1
ATOM 4379 C CA . ASP D 1 15 ? -43.870 -33.718 27.978 1.00 78.90 13 ASP D CA 1
ATOM 4380 C C . ASP D 1 15 ? -43.398 -32.493 28.772 1.00 75.20 13 ASP D C 1
ATOM 4381 O O . ASP D 1 15 ? -42.928 -32.638 29.908 1.00 78.38 13 ASP D O 1
ATOM 4386 N N . TYR D 1 16 ? -43.489 -31.302 28.176 1.00 73.37 14 TYR D N 1
ATOM 4387 C CA . TYR D 1 16 ? -43.111 -30.052 28.863 1.00 67.54 14 TYR D CA 1
ATOM 4388 C C . TYR D 1 16 ? -41.664 -30.008 29.367 1.00 64.97 14 TYR D C 1
ATOM 4389 O O . TYR D 1 16 ? -41.423 -29.652 30.520 1.00 65.23 14 TYR D O 1
ATOM 4398 N N . VAL D 1 17 ? -40.703 -30.365 28.520 1.00 61.28 15 VAL D N 1
ATOM 4399 C CA . VAL D 1 17 ? -39.316 -30.417 28.972 1.00 57.73 15 VAL D CA 1
ATOM 4400 C C . VAL D 1 17 ? -38.359 -29.549 28.169 1.00 64.43 15 VAL D C 1
ATOM 4401 O O . VAL D 1 17 ? -37.200 -29.398 28.548 1.00 71.33 15 VAL D O 1
ATOM 4405 N N . SER D 1 18 ? -38.820 -28.989 27.058 1.00 63.98 16 SER D N 1
ATOM 4406 C CA . SER D 1 18 ? -37.962 -28.110 26.278 1.00 62.36 16 SER D CA 1
ATOM 4407 C C . SER D 1 18 ? -37.674 -26.804 27.025 1.00 55.91 16 SER D C 1
ATOM 4408 O O . SER D 1 18 ? -38.595 -26.088 27.434 1.00 49.14 16 SER D O 1
ATOM 4411 N N . ALA D 1 19 ? -36.396 -26.488 27.195 1.00 49.36 17 ALA D N 1
ATOM 4412 C CA . ALA D 1 19 ? -36.021 -25.205 27.781 1.00 50.41 17 ALA D CA 1
ATOM 4413 C C . ALA D 1 19 ? -36.490 -24.059 26.891 1.00 52.97 17 ALA D C 1
ATOM 4414 O O . ALA D 1 19 ? -36.776 -22.962 27.374 1.00 58.58 17 ALA D O 1
ATOM 4416 N N . PHE D 1 20 ? -36.574 -24.318 25.589 1.00 49.70 18 PHE D N 1
ATOM 4417 C CA . PHE D 1 20 ? -36.965 -23.273 24.639 1.00 50.44 18 PHE D CA 1
ATOM 4418 C C . PHE D 1 20 ? -38.480 -23.090 24.569 1.00 50.21 18 PHE D C 1
ATOM 4419 O O . PHE D 1 20 ? -38.968 -22.016 24.246 1.00 51.18 18 PHE D O 1
ATOM 4427 N N . ALA D 1 21 ? -39.222 -24.139 24.889 1.00 51.29 19 ALA D N 1
ATOM 4428 C CA . ALA D 1 21 ? -40.661 -24.013 25.015 1.00 52.98 19 ALA D CA 1
ATOM 4429 C C . ALA D 1 21 ? -40.989 -23.243 26.301 1.00 54.73 19 ALA D C 1
ATOM 4430 O O . ALA D 1 21 ? -41.910 -22.425 26.327 1.00 53.83 19 ALA D O 1
ATOM 4432 N N . MET D 1 22 ? -40.226 -23.500 27.362 1.00 52.07 20 MET D N 1
ATOM 4433 C CA . MET D 1 22 ? -40.409 -22.774 28.612 1.00 55.82 20 MET D CA 1
ATOM 4434 C C . MET D 1 22 ? -40.150 -21.289 28.415 1.00 48.43 20 MET D C 1
ATOM 4435 O O . MET D 1 22 ? -40.932 -20.447 28.859 1.00 49.40 20 MET D O 1
ATOM 4440 N N . SER D 1 23 ? -39.040 -20.984 27.758 1.00 46.85 21 SER D N 1
ATOM 4441 C CA . SER D 1 23 ? -38.701 -19.622 27.359 1.00 45.44 21 SER D CA 1
ATOM 4442 C C . SER D 1 23 ? -39.910 -18.857 26.795 1.00 51.82 21 SER D C 1
ATOM 4443 O O . SER D 1 23 ? -40.319 -17.828 27.345 1.00 58.80 21 SER D O 1
ATOM 4446 N N . ALA D 1 24 ? -40.489 -19.374 25.714 1.00 48.59 22 ALA D N 1
ATOM 4447 C CA . ALA D 1 24 ? -41.615 -18.722 25.043 1.00 40.09 22 ALA D CA 1
ATOM 4448 C C . ALA D 1 24 ? -42.803 -18.574 25.989 1.00 43.37 22 ALA D C 1
ATOM 4449 O O . ALA D 1 24 ? -43.504 -17.554 25.968 1.00 48.47 22 ALA D O 1
ATOM 4451 N N . PHE D 1 25 ? -43.022 -19.605 26.806 1.00 46.35 23 PHE D N 1
ATOM 4452 C CA . PHE D 1 25 ? -44.107 -19.647 27.777 1.00 43.22 23 PHE D CA 1
ATOM 4453 C C . PHE D 1 25 ? -43.918 -18.535 28.791 1.00 49.25 23 PHE D C 1
ATOM 4454 O O . PHE D 1 25 ? -44.873 -17.830 29.140 1.00 48.50 23 PHE D O 1
ATOM 4462 N N . VAL D 1 26 ? -42.681 -18.396 29.276 1.00 46.40 24 VAL D N 1
ATOM 4463 C CA . VAL D 1 26 ? -42.341 -17.348 30.231 1.00 48.43 24 VAL D CA 1
ATOM 4464 C C . VAL D 1 26 ? -42.595 -15.964 29.642 1.00 51.55 24 VAL D C 1
ATOM 4465 O O . VAL D 1 26 ? -43.151 -15.098 30.326 1.00 54.83 24 VAL D O 1
ATOM 4469 N N . VAL D 1 27 ? -42.227 -15.764 28.372 1.00 47.37 25 VAL D N 1
ATOM 4470 C CA . VAL D 1 27 ? -42.431 -14.460 27.739 1.00 46.15 25 VAL D CA 1
ATOM 4471 C C . VAL D 1 27 ? -43.896 -14.058 27.792 1.00 52.27 25 VAL D C 1
ATOM 4472 O O . VAL D 1 27 ? -44.229 -12.963 28.239 1.00 57.13 25 VAL D O 1
ATOM 4476 N N . LEU D 1 28 ? -44.762 -14.965 27.349 1.00 56.14 26 LEU D N 1
ATOM 4477 C CA . LEU D 1 28 ? -46.207 -14.757 27.376 1.00 57.53 26 LEU D CA 1
ATOM 4478 C C . LEU D 1 28 ? -46.734 -14.521 28.791 1.00 60.00 26 LEU D C 1
ATOM 4479 O O . LEU D 1 28 ? -47.678 -13.748 28.985 1.00 55.60 26 LEU D O 1
ATOM 4484 N N . LYS D 1 29 ? -46.127 -15.178 29.780 1.00 61.83 27 LYS D N 1
ATOM 4485 C CA . LYS D 1 29 ? -46.582 -15.016 31.163 1.00 59.79 27 LYS D CA 1
ATOM 4486 C C . LYS D 1 29 ? -46.132 -13.683 31.731 1.00 54.12 27 LYS D C 1
ATOM 4487 O O . LYS D 1 29 ? -46.935 -12.954 32.304 1.00 55.34 27 LYS D O 1
ATOM 4493 N N . GLU D 1 30 ? -44.850 -13.367 31.559 1.00 53.48 28 GLU D N 1
ATOM 4494 C CA . GLU D 1 30 ? -44.280 -12.112 32.045 1.00 52.84 28 GLU D CA 1
ATOM 4495 C C . GLU D 1 30 ? -44.949 -10.894 31.420 1.00 62.10 28 GLU D C 1
ATOM 4496 O O . GLU D 1 30 ? -44.855 -9.794 31.957 1.00 66.35 28 GLU D O 1
ATOM 4502 N N . LYS D 1 31 ? -45.612 -11.086 30.281 1.00 62.40 29 LYS D N 1
ATOM 4503 C CA . LYS D 1 31 ? -46.302 -9.988 29.617 1.00 66.57 29 LYS D CA 1
ATOM 4504 C C . LYS D 1 31 ? -47.753 -9.899 30.068 1.00 73.02 29 LYS D C 1
ATOM 4505 O O . LYS D 1 31 ? -48.377 -8.840 29.979 1.00 70.91 29 LYS D O 1
ATOM 4511 N N . GLY D 1 32 ? -48.284 -11.016 30.556 1.00 78.34 30 GLY D N 1
ATOM 4512 C CA . GLY D 1 32 ? -49.644 -11.060 31.064 1.00 81.99 30 GLY D CA 1
ATOM 4513 C C . GLY D 1 32 ? -50.637 -11.291 29.948 1.00 87.12 30 GLY D C 1
ATOM 4514 O O . GLY D 1 32 ? -51.775 -10.822 29.996 1.00 91.52 30 GLY D O 1
ATOM 4515 N N . LEU D 1 33 ? -50.192 -12.021 28.932 1.00 85.86 31 LEU D N 1
ATOM 4516 C CA . LEU D 1 33 ? -51.004 -12.284 27.752 1.00 85.49 31 LEU D CA 1
ATOM 4517 C C . LEU D 1 33 ? -51.758 -13.605 27.869 1.00 84.69 31 LEU D C 1
ATOM 4518 O O . LEU D 1 33 ? -51.251 -14.568 28.436 1.00 84.36 31 LEU D O 1
ATOM 4523 N N . ASP D 1 34 ? -52.972 -13.649 27.331 1.00 86.62 32 ASP D N 1
ATOM 4524 C CA . ASP D 1 34 ? -53.751 -14.882 27.342 1.00 85.03 32 ASP D CA 1
ATOM 4525 C C . ASP D 1 34 ? -53.351 -15.773 26.178 1.00 81.40 32 ASP D C 1
ATOM 4526 O O . ASP D 1 34 ? -53.043 -15.277 25.095 1.00 80.17 32 ASP D O 1
ATOM 4531 N N . PHE D 1 35 ? -53.353 -17.085 26.409 1.00 77.50 33 PHE D N 1
ATOM 4532 C CA . PHE D 1 35 ? -53.048 -18.045 25.356 1.00 73.00 33 PHE D CA 1
ATOM 4533 C C . PHE D 1 35 ? -53.455 -19.486 25.642 1.00 78.15 33 PHE D C 1
ATOM 4534 O O . PHE D 1 35 ? -53.352 -19.960 26.770 1.00 85.49 33 PHE D O 1
ATOM 4542 N N . GLU D 1 36 ? -53.912 -20.177 24.603 1.00 80.13 34 GLU D N 1
ATOM 4543 C CA . GLU D 1 36 ? -54.155 -21.612 24.673 1.00 81.94 34 GLU D CA 1
ATOM 4544 C C . GLU D 1 36 ? -52.822 -22.353 24.505 1.00 81.21 34 GLU D C 1
ATOM 4545 O O . GLU D 1 36 ? -51.883 -21.833 23.901 1.00 84.87 34 GLU D O 1
ATOM 4551 N N . ILE D 1 37 ? -52.728 -23.555 25.061 1.00 74.47 35 ILE D N 1
ATOM 4552 C CA . ILE D 1 37 ? -51.582 -24.415 24.803 1.00 69.44 35 ILE D CA 1
ATOM 4553 C C . ILE D 1 37 ? -52.026 -25.625 24.004 1.00 71.37 35 ILE D C 1
ATOM 4554 O O . ILE D 1 37 ? -52.953 -26.328 24.390 1.00 78.06 35 ILE D O 1
ATOM 4559 N N . ARG D 1 38 ? -51.377 -25.857 22.875 1.00 67.35 36 ARG D N 1
ATOM 4560 C CA . ARG D 1 38 ? -51.570 -27.100 22.153 1.00 72.77 36 ARG D CA 1
ATOM 4561 C C . ARG D 1 38 ? -50.268 -27.875 22.298 1.00 74.52 36 ARG D C 1
ATOM 4562 O O . ARG D 1 38 ? -49.197 -27.278 22.446 1.00 72.13 36 ARG D O 1
ATOM 4564 N N . THR D 1 39 ? -50.353 -29.200 22.283 1.00 76.96 37 THR D N 1
ATOM 4565 C CA . THR D 1 39 ? -49.162 -30.016 22.476 1.00 73.41 37 THR D CA 1
ATOM 4566 C C . THR D 1 39 ? -48.797 -30.821 21.240 1.00 72.44 37 THR D C 1
ATOM 4567 O O . THR D 1 39 ? -49.661 -31.273 20.497 1.00 80.98 37 THR D O 1
ATOM 4571 N N . VAL D 1 40 ? -47.501 -31.006 21.042 1.00 67.23 38 VAL D N 1
ATOM 4572 C CA . VAL D 1 40 ? -46.989 -31.814 19.952 1.00 67.71 38 VAL D CA 1
ATOM 4573 C C . VAL D 1 40 ? -46.271 -33.028 20.541 1.00 72.69 38 VAL D C 1
ATOM 4574 O O . VAL D 1 40 ? -45.186 -32.906 21.112 1.00 69.76 38 VAL D O 1
ATOM 4578 N N . ASP D 1 41 ? -46.878 -34.202 20.420 1.00 78.96 39 ASP D N 1
ATOM 4579 C CA . ASP D 1 41 ? -46.228 -35.411 20.899 1.00 81.76 39 ASP D CA 1
ATOM 4580 C C . ASP D 1 41 ? -45.022 -35.744 20.038 1.00 79.48 39 ASP D C 1
ATOM 4581 O O . ASP D 1 41 ? -45.162 -36.328 18.964 1.00 86.82 39 ASP D O 1
ATOM 4586 N N . LEU D 1 42 ? -43.837 -35.361 20.500 1.00 72.89 40 LEU D N 1
ATOM 4587 C CA . LEU D 1 42 ? -42.608 -35.792 19.850 1.00 68.93 40 LEU D CA 1
ATOM 4588 C C . LEU D 1 42 ? -42.537 -37.318 19.95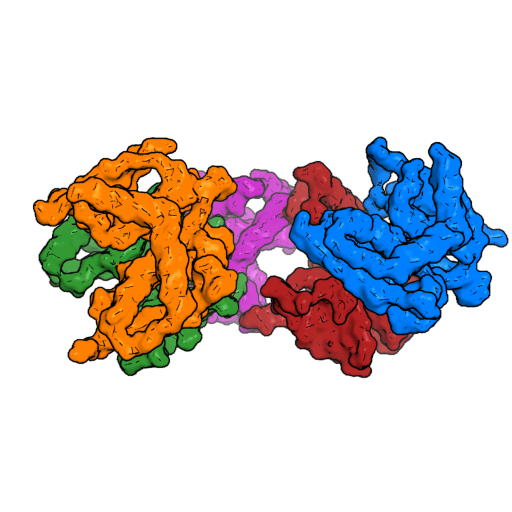2 1.00 82.36 40 LEU D C 1
ATOM 4589 O O . LEU D 1 42 ? -43.228 -37.934 20.774 1.00 88.25 40 LEU D O 1
ATOM 4594 N N . LYS D 1 43 ? -41.716 -37.930 19.109 1.00 90.74 41 LYS D N 1
ATOM 4595 C CA . LYS D 1 43 ? -41.837 -39.372 18.819 1.00 98.63 41 LYS D CA 1
ATOM 4596 C C . LYS D 1 43 ? -43.223 -39.765 18.256 1.00 94.82 41 LYS D C 1
ATOM 4597 O O . LYS D 1 43 ? -43.958 -40.504 18.918 1.00 84.48 41 LYS D O 1
ATOM 4599 N N . SER D 1 44 ? -43.599 -39.263 17.066 1.00 92.50 42 SER D N 1
ATOM 4600 C CA . SER D 1 44 ? -42.846 -38.248 16.306 1.00 89.88 42 SER D CA 1
ATOM 4601 C C . SER D 1 44 ? -43.766 -37.279 15.531 1.00 90.07 42 SER D C 1
ATOM 4602 O O . SER D 1 44 ? -43.536 -37.007 14.345 1.00 84.80 42 SER D O 1
ATOM 4605 N N . LYS D 1 45 ? -44.780 -36.741 16.214 1.00 89.96 43 LYS D N 1
ATOM 4606 C CA . LYS D 1 45 ? -45.892 -36.029 15.560 1.00 88.70 43 LYS D CA 1
ATOM 4607 C C . LYS D 1 45 ? -45.579 -34.659 14.942 1.00 86.71 43 LYS D C 1
ATOM 4608 O O . LYS D 1 45 ? -46.427 -34.071 14.266 1.00 87.34 43 LYS D O 1
ATOM 4610 N N . GLN D 1 46 ? -44.370 -34.153 15.160 1.00 85.49 44 GLN D N 1
ATOM 4611 C CA . GLN D 1 46 ? -44.004 -32.845 14.622 1.00 79.40 44 GLN D CA 1
ATOM 4612 C C . GLN D 1 46 ? -43.677 -32.891 13.131 1.00 78.54 44 GLN D C 1
ATOM 4613 O O . GLN D 1 46 ? -43.217 -31.897 12.575 1.00 74.47 44 GLN D O 1
ATOM 4619 N N . GLN D 1 47 ? -43.907 -34.038 12.487 1.00 82.20 45 GLN D N 1
ATOM 4620 C CA . GLN D 1 47 ? -43.619 -34.195 11.051 1.00 76.05 45 GLN D CA 1
ATOM 4621 C C . GLN D 1 47 ? -44.760 -34.878 10.273 1.00 75.82 45 GLN D C 1
ATOM 4622 O O . GLN D 1 47 ? -45.926 -34.470 10.340 1.00 67.21 45 GLN D O 1
ATOM 4628 N N . SER D 1 56 ? -45.780 -24.567 11.472 1.00 49.26 54 SER D N 1
ATOM 4629 C CA . SER D 1 56 ? -44.345 -24.510 11.771 1.00 57.37 54 SER D CA 1
ATOM 4630 C C . SER D 1 56 ? -43.422 -24.891 10.609 1.00 54.01 54 SER D C 1
ATOM 4631 O O . SER D 1 56 ? -43.387 -26.036 10.183 1.00 46.68 54 SER D O 1
ATOM 4634 N N . LEU D 1 57 ? -42.638 -23.927 10.144 1.00 54.41 55 LEU D N 1
ATOM 4635 C CA . LEU D 1 57 ? -41.649 -24.140 9.084 1.00 55.04 55 LEU D CA 1
ATOM 4636 C C . LEU D 1 57 ? -40.544 -25.125 9.485 1.00 58.90 55 LEU D C 1
ATOM 4637 O O . LEU D 1 57 ? -40.153 -25.998 8.714 1.00 64.15 55 LEU D O 1
ATOM 4642 N N . THR D 1 58 ? -40.047 -24.965 10.702 1.00 61.69 56 THR D N 1
ATOM 4643 C CA . THR D 1 58 ? -38.861 -25.673 11.168 1.00 59.47 56 THR D CA 1
ATOM 4644 C C . THR D 1 58 ? -39.166 -27.075 11.683 1.00 62.78 56 THR D C 1
ATOM 4645 O O . THR D 1 58 ? -38.261 -27.900 11.835 1.00 66.42 56 THR D O 1
ATOM 4649 N N . ARG D 1 59 ? -40.446 -27.338 11.931 1.00 63.39 57 ARG D N 1
ATOM 4650 C CA . ARG D 1 59 ? -40.900 -28.621 12.461 1.00 62.77 57 ARG D CA 1
ATOM 4651 C C . ARG D 1 59 ? -40.235 -28.888 13.805 1.00 59.07 57 ARG D C 1
ATOM 4652 O O . ARG D 1 59 ? -39.723 -29.980 14.052 1.00 54.99 57 ARG D O 1
ATOM 4660 N N . ARG D 1 60 ? -40.235 -27.855 14.649 1.00 58.24 58 ARG D N 1
ATOM 4661 C CA . ARG D 1 60 ? -39.768 -27.935 16.030 1.00 53.73 58 ARG D CA 1
ATOM 4662 C C . ARG D 1 60 ? -40.698 -27.124 16.931 1.00 54.47 58 ARG D C 1
ATOM 4663 O O . ARG D 1 60 ? -41.415 -26.236 16.460 1.00 56.77 58 ARG D O 1
ATOM 4671 N N . VAL D 1 61 ? -40.698 -27.446 18.223 1.00 50.09 59 VAL D N 1
ATOM 4672 C CA . VAL D 1 61 ? -41.417 -26.653 19.224 1.00 45.52 59 VAL D CA 1
ATOM 4673 C C . VAL D 1 61 ? -40.411 -25.756 19.950 1.00 41.58 59 VAL D C 1
ATOM 4674 O O . VAL D 1 61 ? -39.251 -26.140 20.122 1.00 44.07 59 VAL D O 1
ATOM 4678 N N . PRO D 1 62 ? -40.842 -24.568 20.407 1.00 42.62 60 PRO D N 1
ATOM 4679 C CA . PRO D 1 62 ? -42.216 -24.064 20.392 1.00 45.64 60 PRO D CA 1
ATOM 4680 C C . PRO D 1 62 ? -42.594 -23.431 19.073 1.00 46.46 60 PRO D C 1
ATOM 4681 O O . PRO D 1 62 ? -41.744 -22.991 18.284 1.00 41.33 60 PRO D O 1
ATOM 4685 N N . THR D 1 63 ? -43.895 -23.375 18.849 1.00 52.99 61 THR D N 1
ATOM 4686 C CA . THR D 1 63 ? -44.433 -22.613 17.746 1.00 57.47 61 THR D CA 1
ATOM 4687 C C . THR D 1 63 ? -45.500 -21.686 18.323 1.00 56.02 61 THR D C 1
ATOM 4688 O O . THR D 1 63 ? -46.292 -22.089 19.181 1.00 50.28 61 THR D O 1
ATOM 4692 N N . LEU D 1 64 ? -45.486 -20.434 17.877 1.00 51.30 62 LEU D N 1
ATOM 4693 C CA . LEU D 1 64 ? -46.422 -19.441 18.366 1.00 49.10 62 LEU D CA 1
ATOM 4694 C C . LEU D 1 64 ? -47.465 -19.160 17.303 1.00 62.74 62 LEU D C 1
ATOM 4695 O O . LEU D 1 64 ? -47.123 -18.988 16.130 1.00 68.78 62 LEU D O 1
ATOM 4700 N N . GLN D 1 65 ? -48.735 -19.128 17.695 1.00 65.44 63 GLN D N 1
ATOM 4701 C CA . GLN D 1 65 ? -49.781 -18.690 16.773 1.00 66.26 63 GLN D CA 1
ATOM 4702 C C . GLN D 1 65 ? -50.415 -17.393 17.251 1.00 68.19 63 GLN D C 1
ATOM 4703 O O . GLN D 1 65 ? -51.141 -17.373 18.245 1.00 75.05 63 GLN D O 1
ATOM 4709 N N . HIS D 1 66 ? -50.117 -16.309 16.542 1.00 67.71 64 HIS D N 1
ATOM 4710 C CA . HIS D 1 66 ? -50.645 -14.987 16.867 1.00 73.01 64 HIS D CA 1
ATOM 4711 C C . HIS D 1 66 ? -51.679 -14.595 15.819 1.00 73.13 64 HIS D C 1
ATOM 4712 O O . HIS D 1 66 ? -51.331 -14.135 14.742 1.00 77.01 64 HIS D O 1
ATOM 4719 N N . ASP D 1 67 ? -52.951 -14.785 16.155 1.00 78.57 65 ASP D N 1
ATOM 4720 C CA . ASP D 1 67 ? -54.058 -14.668 15.207 1.00 82.11 65 ASP D CA 1
ATOM 4721 C C . ASP D 1 67 ? -53.857 -15.584 13.988 1.00 87.47 65 ASP D C 1
ATOM 4722 O O . ASP D 1 67 ? -53.993 -16.805 14.099 1.00 93.25 65 ASP D O 1
ATOM 4727 N N . ARG D 1 68 ? -53.531 -15.011 12.832 1.00 82.23 66 ARG D N 1
ATOM 4728 C CA . ARG D 1 68 ? -53.263 -15.822 11.646 1.00 74.47 66 ARG D CA 1
ATOM 4729 C C . ARG D 1 68 ? -51.761 -16.068 11.463 1.00 72.42 66 ARG D C 1
ATOM 4730 O O . ARG D 1 68 ? -51.355 -17.016 10.797 1.00 73.64 66 ARG D O 1
ATOM 4732 N N . PHE D 1 69 ? -50.940 -15.222 12.080 1.00 67.38 67 PHE D N 1
ATOM 4733 C CA . PHE D 1 69 ? -49.489 -15.301 11.937 1.00 64.06 67 PHE D CA 1
ATOM 4734 C C . PHE D 1 69 ? -48.877 -16.402 12.809 1.00 65.67 67 PHE D C 1
ATOM 4735 O O . PHE D 1 69 ? -49.216 -16.521 13.987 1.00 65.17 67 PHE D O 1
ATOM 4743 N N . THR D 1 70 ? -47.981 -17.210 12.239 1.00 62.80 68 THR D N 1
ATOM 4744 C CA . THR D 1 70 ? -47.313 -18.260 13.018 1.00 58.54 68 THR D CA 1
ATOM 4745 C C . THR D 1 70 ? -45.801 -18.131 12.985 1.00 55.09 68 THR D C 1
ATOM 4746 O O . THR D 1 70 ? -45.231 -17.665 11.992 1.00 50.09 68 THR D O 1
ATOM 4750 N N . LEU D 1 71 ? -45.150 -18.570 14.065 1.00 51.67 69 LEU D N 1
ATOM 4751 C CA . LEU D 1 71 ? -43.726 -18.296 14.249 1.00 49.78 69 LEU D CA 1
ATOM 4752 C C . LEU D 1 71 ? -43.032 -19.304 15.172 1.00 55.40 69 LEU D C 1
ATOM 4753 O O . LEU D 1 71 ? -43.487 -19.577 16.292 1.00 60.27 69 LEU D O 1
ATOM 4758 N N . SER D 1 72 ? -41.924 -19.855 14.694 1.00 51.14 70 SER D N 1
ATOM 4759 C CA . SER D 1 72 ? -41.118 -20.767 15.495 1.00 46.64 70 SER D CA 1
ATOM 4760 C C . SER D 1 72 ? -39.797 -20.100 15.900 1.00 46.43 70 SER D C 1
ATOM 4761 O O . SER D 1 72 ? -39.496 -18.997 15.420 1.00 48.65 70 SER D O 1
ATOM 4764 N N . GLU D 1 73 ? -39.033 -20.769 16.774 1.00 42.03 71 GLU D N 1
ATOM 4765 C CA . GLU D 1 73 ? -37.791 -20.237 17.368 1.00 44.90 71 GLU D CA 1
ATOM 4766 C C . GLU D 1 73 ? -38.075 -19.249 18.520 1.00 52.98 71 GLU D C 1
ATOM 4767 O O . GLU D 1 73 ? -38.374 -18.070 18.279 1.00 52.77 71 GLU D O 1
ATOM 4773 N N . SER D 1 74 ? -37.971 -19.745 19.758 1.00 47.93 72 SER D N 1
ATOM 4774 C CA . SER D 1 74 ? -38.273 -18.964 20.965 1.00 47.43 72 SER D CA 1
ATOM 4775 C C . SER D 1 74 ? -37.607 -17.586 20.997 1.00 40.55 72 SER D C 1
ATOM 4776 O O . SER D 1 74 ? -38.204 -16.614 21.462 1.00 39.46 72 SER D O 1
ATOM 4779 N N . SER D 1 75 ? -36.384 -17.502 20.489 1.00 35.50 73 SER D N 1
ATOM 4780 C CA . SER D 1 75 ? -35.690 -16.232 20.409 1.00 25.54 73 SER D CA 1
ATOM 4781 C C . SER D 1 75 ? -36.462 -15.257 19.496 1.00 38.64 73 SER D C 1
ATOM 4782 O O . SER D 1 75 ? -36.759 -14.126 19.887 1.00 39.24 73 SER D O 1
ATOM 4785 N N . ALA D 1 76 ? -36.845 -15.706 18.300 1.00 48.67 74 ALA D N 1
ATOM 4786 C CA . ALA D 1 76 ? -37.660 -14.865 17.414 1.00 45.81 74 ALA D CA 1
ATOM 4787 C C . ALA D 1 76 ? -39.001 -14.531 18.050 1.00 43.57 74 ALA D C 1
ATOM 4788 O O . ALA D 1 76 ? -39.545 -13.450 17.836 1.00 42.09 74 ALA D O 1
ATOM 4790 N N . ILE D 1 77 ? -39.523 -15.470 18.836 1.00 44.23 75 ILE D N 1
ATOM 4791 C CA . ILE D 1 77 ? -40.831 -15.325 19.473 1.00 42.88 75 ILE D CA 1
ATOM 4792 C C . ILE D 1 77 ? -40.815 -14.201 20.495 1.00 43.46 75 ILE D C 1
ATOM 4793 O O . ILE D 1 77 ? -41.695 -13.341 20.495 1.00 50.07 75 ILE D O 1
ATOM 4798 N N . ALA D 1 78 ? -39.797 -14.197 21.346 1.00 40.01 76 ALA D N 1
ATOM 4799 C CA . ALA D 1 78 ? -39.619 -13.122 22.318 1.00 42.46 76 ALA D CA 1
ATOM 4800 C C . ALA D 1 78 ? -39.425 -11.779 21.603 1.00 43.37 76 ALA D C 1
ATOM 4801 O O . ALA D 1 78 ? -40.099 -10.796 21.922 1.00 47.04 76 ALA D O 1
ATOM 4803 N N . GLU D 1 79 ? -38.518 -11.745 20.628 1.00 37.69 77 GLU D N 1
ATOM 4804 C CA . GLU D 1 79 ? -38.307 -10.537 19.822 1.00 43.81 77 GLU D CA 1
ATOM 4805 C C . GLU D 1 79 ? -39.600 -9.945 19.241 1.00 43.36 77 GLU D C 1
ATOM 4806 O O . GLU D 1 79 ? -39.796 -8.727 19.238 1.00 47.28 77 GLU D O 1
ATOM 4812 N N . TYR D 1 80 ? -40.489 -10.814 18.774 1.00 39.97 78 TYR D N 1
ATOM 4813 C CA . TYR D 1 80 ? -41.708 -10.380 18.096 1.00 42.65 78 TYR D CA 1
ATOM 4814 C C . TYR D 1 80 ? -42.805 -9.923 19.058 1.00 48.85 78 TYR D C 1
ATOM 4815 O O . TYR D 1 80 ? -43.543 -8.982 18.757 1.00 45.52 78 TYR D O 1
ATOM 4824 N N . LEU D 1 81 ? -42.931 -10.604 20.199 1.00 46.72 79 LEU D N 1
ATOM 4825 C CA . LEU D 1 81 ? -43.940 -10.239 21.190 1.00 49.84 79 LEU D CA 1
ATOM 4826 C C . LEU D 1 81 ? -43.562 -8.937 21.901 1.00 53.22 79 LEU D C 1
ATOM 4827 O O . LEU D 1 81 ? -44.437 -8.181 22.340 1.00 51.83 79 LEU D O 1
ATOM 4832 N N . ASP D 1 82 ? -42.255 -8.685 22.009 1.00 51.88 80 ASP D N 1
ATOM 4833 C CA . ASP D 1 82 ? -41.739 -7.432 22.562 1.00 51.60 80 ASP D CA 1
ATOM 4834 C C . ASP D 1 82 ? -42.088 -6.233 21.671 1.00 60.70 80 ASP D C 1
ATOM 4835 O O . ASP D 1 82 ? -42.376 -5.146 22.180 1.00 63.43 80 ASP D O 1
ATOM 4840 N N . GLU D 1 83 ? -42.049 -6.431 20.347 1.00 61.21 81 GLU D N 1
ATOM 4841 C CA . GLU D 1 83 ? -42.407 -5.378 19.389 1.00 62.00 81 GLU D CA 1
ATOM 4842 C C . GLU D 1 83 ? -43.915 -5.122 19.359 1.00 59.18 81 GLU D C 1
ATOM 4843 O O . GLU D 1 83 ? -44.353 -3.975 19.416 1.00 59.58 81 GLU D O 1
ATOM 4849 N N . VAL D 1 84 ? -44.699 -6.197 19.269 1.00 58.89 82 VAL D N 1
ATOM 4850 C CA . VAL D 1 84 ? -46.165 -6.117 19.226 1.00 64.75 82 VAL D CA 1
ATOM 4851 C C . VAL D 1 84 ? -46.760 -5.631 20.548 1.00 67.90 82 VAL D C 1
ATOM 4852 O O . VAL D 1 84 ? -47.758 -4.909 20.576 1.00 74.64 82 VAL D O 1
ATOM 4856 N N . TYR D 1 85 ? -46.152 -6.044 21.651 1.00 70.76 83 TYR D N 1
ATOM 4857 C CA . TYR D 1 85 ? -46.599 -5.595 22.954 1.00 67.85 83 TYR D CA 1
ATOM 4858 C C . TYR D 1 85 ? -45.444 -4.942 23.710 1.00 68.60 83 TYR D C 1
ATOM 4859 O O . TYR D 1 85 ? -44.842 -5.565 24.579 1.00 74.88 83 TYR D O 1
ATOM 4868 N N . PRO D 1 86 ? -45.138 -3.675 23.379 1.00 66.89 84 PRO D N 1
ATOM 4869 C CA . PRO D 1 86 ? -44.009 -2.942 23.961 1.00 65.67 84 PRO D CA 1
ATOM 4870 C C . PRO D 1 86 ? -44.338 -2.269 25.284 1.00 72.37 84 PRO D C 1
ATOM 4871 O O . PRO D 1 86 ? -45.501 -2.028 25.597 1.00 74.67 84 PRO D O 1
ATOM 4875 N N . ALA D 1 87 ? -43.292 -1.964 26.045 1.00 76.63 85 ALA D N 1
ATOM 4876 C CA . ALA D 1 87 ? -43.387 -1.074 27.194 1.00 74.33 85 ALA D CA 1
ATOM 4877 C C . ALA D 1 87 ? -43.819 0.309 26.696 1.00 80.56 85 ALA D C 1
ATOM 4878 O O . ALA D 1 87 ? -43.585 0.650 25.537 1.00 80.96 85 ALA D O 1
ATOM 4880 N N . PRO D 1 88 ? -44.438 1.122 27.565 1.00 84.90 86 PRO D N 1
ATOM 4881 C CA . PRO D 1 88 ? -44.709 0.904 28.989 1.00 84.78 86 PRO D CA 1
ATOM 4882 C C . PRO D 1 88 ? -45.887 -0.030 29.278 1.00 88.89 86 PRO D C 1
ATOM 4883 O O . PRO D 1 88 ? -45.835 -0.746 30.276 1.00 92.74 86 PRO D O 1
ATOM 4887 N N . HIS D 1 89 ? -46.911 -0.031 28.425 1.00 88.51 87 HIS D N 1
ATOM 4888 C CA . HIS D 1 89 ? -48.135 -0.802 28.679 1.00 86.51 87 HIS D CA 1
ATOM 4889 C C . HIS D 1 89 ? -47.917 -2.285 28.984 1.00 78.75 87 HIS D C 1
ATOM 4890 O O . HIS D 1 89 ? -48.752 -2.920 29.632 1.00 78.72 87 HIS D O 1
ATOM 4897 N N . TYR D 1 90 ? -46.801 -2.834 28.516 1.00 70.91 88 TYR D N 1
ATOM 4898 C CA . TYR D 1 90 ? -46.474 -4.226 28.789 1.00 69.62 88 TYR D CA 1
ATOM 4899 C C . TYR D 1 90 ? -45.067 -4.356 29.347 1.00 68.91 88 TYR D C 1
ATOM 4900 O O . TYR D 1 90 ? -44.217 -3.491 29.128 1.00 73.26 88 TYR D O 1
ATOM 4909 N N . ALA D 1 91 ? -44.828 -5.443 30.069 1.00 63.37 89 ALA D N 1
ATOM 4910 C CA . ALA D 1 91 ? -43.500 -5.725 30.593 1.00 65.46 89 ALA D CA 1
ATOM 4911 C C . ALA D 1 91 ? -42.546 -6.118 29.463 1.00 66.12 89 ALA D C 1
ATOM 4912 O O . ALA D 1 91 ? -42.852 -7.001 28.651 1.00 61.69 89 ALA D O 1
ATOM 4914 N N . ALA D 1 92 ? -41.389 -5.461 29.428 1.00 68.07 90 ALA D N 1
ATOM 4915 C CA . ALA D 1 92 ? -40.356 -5.758 28.440 1.00 65.14 90 ALA D CA 1
ATOM 4916 C C . ALA D 1 92 ? -39.523 -6.978 28.835 1.00 60.38 90 ALA D C 1
ATOM 4917 O O . ALA D 1 92 ? -38.972 -7.046 29.940 1.00 57.92 90 ALA D O 1
ATOM 4919 N N . VAL D 1 93 ? -39.412 -7.938 27.925 1.00 49.92 91 VAL D N 1
ATOM 4920 C CA . VAL D 1 93 ? -38.640 -9.132 28.214 1.00 40.27 91 VAL D CA 1
ATOM 4921 C C . VAL D 1 93 ? -37.215 -8.984 27.680 1.00 38.62 91 VAL D C 1
ATOM 4922 O O . VAL D 1 93 ? -36.361 -9.853 27.888 1.00 38.52 91 VAL D O 1
ATOM 4926 N N . LEU D 1 94 ? -36.968 -7.873 26.990 1.00 39.06 92 LEU D N 1
ATOM 4927 C CA . LEU D 1 94 ? -35.623 -7.532 26.521 1.00 39.42 92 LEU D CA 1
ATOM 4928 C C . LEU D 1 94 ? -35.237 -6.177 27.113 1.00 43.19 92 LEU D C 1
ATOM 4929 O O . LEU D 1 94 ? -36.117 -5.354 27.421 1.00 44.80 92 LEU D O 1
ATOM 4934 N N . PRO D 1 95 ? -33.929 -5.955 27.337 1.00 44.83 93 PRO D N 1
ATOM 4935 C CA . PRO D 1 95 ? -33.511 -4.681 27.933 1.00 49.90 93 PRO D CA 1
ATOM 4936 C C . PRO D 1 95 ? -33.856 -3.495 27.040 1.00 56.15 93 PRO D C 1
ATOM 4937 O O . PRO D 1 95 ? -34.065 -3.653 25.832 1.00 60.97 93 PRO D O 1
ATOM 4941 N N . ALA D 1 96 ? -33.936 -2.321 27.652 1.00 56.21 94 ALA D N 1
ATOM 4942 C CA . ALA D 1 96 ? -34.308 -1.095 26.966 1.00 58.17 94 ALA D CA 1
ATOM 4943 C C . ALA D 1 96 ? -33.076 -0.417 26.378 1.00 60.38 94 ALA D C 1
ATOM 4944 O O . ALA D 1 96 ? -33.152 0.221 25.330 1.00 64.21 94 ALA D O 1
ATOM 4946 N N . ASP D 1 97 ? -31.943 -0.554 27.062 1.00 58.04 95 ASP D N 1
ATOM 4947 C CA . ASP D 1 97 ? -30.690 0.028 26.600 1.00 55.38 95 ASP D CA 1
ATOM 4948 C C . ASP D 1 97 ? -30.193 -0.742 25.390 1.00 58.17 95 ASP D C 1
ATOM 4949 O O . ASP D 1 97 ? -30.186 -1.976 25.373 1.00 57.32 95 ASP D O 1
ATOM 4954 N N . ARG D 1 98 ? -29.764 0.004 24.384 1.00 61.19 96 ARG D N 1
ATOM 4955 C CA . ARG D 1 98 ? -29.406 -0.562 23.101 1.00 61.65 96 ARG D CA 1
ATOM 4956 C C . ARG D 1 98 ? -28.309 -1.619 23.167 1.00 65.36 96 ARG D C 1
ATOM 4957 O O . ARG D 1 98 ? -28.467 -2.704 22.597 1.00 70.28 96 ARG D O 1
ATOM 4965 N N . GLU D 1 99 ? -27.206 -1.339 23.859 1.00 65.08 97 GLU D N 1
ATOM 4966 C CA . GLU D 1 99 ? -26.141 -2.348 23.910 1.00 63.56 97 GLU D CA 1
ATOM 4967 C C . GLU D 1 99 ? -26.367 -3.434 24.972 1.00 61.28 97 GLU D C 1
ATOM 4968 O O . GLU D 1 99 ? -25.763 -4.520 24.933 1.00 58.16 97 GLU D O 1
ATOM 4974 N N . THR D 1 100 ? -27.281 -3.177 25.893 1.00 57.82 98 THR D N 1
ATOM 4975 C CA . THR D 1 100 ? -27.656 -4.249 26.797 1.00 50.26 98 THR D CA 1
ATOM 4976 C C . THR D 1 100 ? -28.576 -5.219 26.053 1.00 42.35 98 THR D C 1
ATOM 4977 O O . THR D 1 100 ? -28.478 -6.434 26.229 1.00 45.74 98 THR D O 1
ATOM 4981 N N . ARG D 1 101 ? -29.463 -4.674 25.223 1.00 47.51 99 ARG D N 1
ATOM 4982 C CA . ARG D 1 101 ? -30.259 -5.464 24.276 1.00 44.53 99 ARG D CA 1
ATOM 4983 C C . ARG D 1 101 ? -29.361 -6.340 23.385 1.00 40.25 99 ARG D C 1
ATOM 4984 O O . ARG D 1 101 ? -29.680 -7.501 23.111 1.00 39.62 99 ARG D O 1
ATOM 4992 N N . ALA D 1 102 ? -28.233 -5.791 22.941 1.00 43.57 100 ALA D N 1
ATOM 4993 C CA . ALA D 1 102 ? -27.285 -6.571 22.145 1.00 41.48 100 ALA D CA 1
ATOM 4994 C C . ALA D 1 102 ? -26.794 -7.767 22.932 1.00 43.58 100 ALA D C 1
ATOM 4995 O O . ALA D 1 102 ? -26.837 -8.900 22.448 1.00 47.47 100 ALA D O 1
ATOM 4997 N N . LEU D 1 103 ? -26.360 -7.515 24.166 1.00 47.61 101 LEU D N 1
ATOM 4998 C CA . LEU D 1 103 ? -25.807 -8.561 25.036 1.00 40.78 101 LEU D CA 1
ATOM 4999 C C . LEU D 1 103 ? -26.799 -9.667 25.402 1.00 39.51 101 LEU D C 1
ATOM 5000 O O . LEU D 1 103 ? -26.426 -10.848 25.476 1.00 41.79 101 LEU D O 1
ATOM 5005 N N . ALA D 1 104 ? -28.055 -9.304 25.644 1.00 40.46 102 ALA D N 1
ATOM 5006 C CA . ALA D 1 104 ? -29.081 -10.322 25.878 1.00 43.74 102 ALA D CA 1
ATOM 5007 C C . ALA D 1 104 ? -29.299 -11.160 24.609 1.00 42.38 102 ALA D C 1
ATOM 5008 O O . ALA D 1 104 ? -29.574 -12.364 24.694 1.00 41.39 102 ALA D O 1
ATOM 5010 N N . ARG D 1 105 ? -29.164 -10.532 23.438 1.00 36.62 103 ARG D N 1
ATOM 5011 C CA . ARG D 1 105 ? -29.296 -11.269 22.182 1.00 35.94 103 ARG D CA 1
ATOM 5012 C C . ARG D 1 105 ? -28.133 -12.232 21.996 1.00 37.36 103 ARG D C 1
ATOM 5013 O O . ARG D 1 105 ? -28.319 -13.387 21.585 1.00 37.57 103 ARG D O 1
ATOM 5021 N N . GLN D 1 106 ? -26.929 -11.759 22.298 1.00 36.68 104 GLN D N 1
ATOM 5022 C CA . GLN D 1 106 ? -25.766 -12.635 22.242 1.00 34.42 104 GLN D CA 1
ATOM 5023 C C . GLN D 1 106 ? -25.979 -13.847 23.153 1.00 34.90 104 GLN D C 1
ATOM 5024 O O . GLN D 1 106 ? -25.785 -15.001 22.738 1.00 36.77 104 GLN D O 1
ATOM 5030 N N . LEU D 1 107 ? -26.421 -13.582 24.377 1.00 28.11 105 LEU D N 1
ATOM 5031 C CA . LEU D 1 107 ? -26.603 -14.642 25.372 1.00 30.11 105 LEU D CA 1
ATOM 5032 C C . LEU D 1 107 ? -27.638 -15.671 24.926 1.00 33.07 105 LEU D C 1
ATOM 5033 O O . LEU D 1 107 ? -27.395 -16.876 25.031 1.00 32.62 105 LEU D O 1
ATOM 5038 N N . GLN D 1 108 ? -28.786 -15.195 24.438 1.00 32.15 106 GLN D N 1
ATOM 5039 C CA . GLN D 1 108 ? -29.812 -16.062 23.842 1.00 32.05 106 GLN D CA 1
ATOM 5040 C C . GLN D 1 108 ? -29.270 -16.916 22.685 1.00 32.94 106 GLN D C 1
ATOM 5041 O O . GLN D 1 108 ? -29.437 -18.135 22.665 1.00 39.60 106 GLN D O 1
ATOM 5047 N N . ALA D 1 109 ? -28.614 -16.279 21.726 1.00 23.12 107 ALA D N 1
ATOM 5048 C CA . ALA D 1 109 ? -28.108 -17.012 20.577 1.00 27.05 107 ALA D CA 1
ATOM 5049 C C . ALA D 1 109 ? -26.951 -17.947 20.949 1.00 29.02 107 ALA D C 1
ATOM 5050 O O . ALA D 1 109 ? -26.787 -19.030 20.349 1.00 26.73 107 ALA D O 1
ATOM 5052 N N . TRP D 1 110 ? -26.147 -17.546 21.933 1.00 29.84 108 TRP D N 1
ATOM 5053 C CA . TRP D 1 110 ? -25.041 -18.408 22.357 1.00 26.31 108 TRP D CA 1
ATOM 5054 C C . TRP D 1 110 ? -25.612 -19.694 22.920 1.00 26.82 108 TRP D C 1
ATOM 5055 O O . TRP D 1 110 ? -25.238 -20.797 22.501 1.00 31.74 108 TRP D O 1
ATOM 5066 N N . ILE D 1 111 ? -26.564 -19.539 23.834 1.00 30.35 109 ILE D N 1
ATOM 5067 C CA . ILE D 1 111 ? -27.138 -20.662 24.567 1.00 33.60 109 ILE D CA 1
ATOM 5068 C C . ILE D 1 111 ? -27.783 -21.648 23.609 1.00 34.79 109 ILE D C 1
ATOM 5069 O O . ILE D 1 111 ? -27.752 -22.859 23.840 1.00 36.43 109 ILE D O 1
ATOM 5074 N N . ARG D 1 112 ? -28.347 -21.115 22.525 1.00 31.67 110 ARG D N 1
ATOM 5075 C CA . ARG D 1 112 ? -29.117 -21.907 21.556 1.00 30.71 110 ARG D CA 1
ATOM 5076 C C . ARG D 1 112 ? -28.267 -22.630 20.521 1.00 34.71 110 ARG D C 1
ATOM 5077 O O . ARG D 1 112 ? -28.763 -23.519 19.824 1.00 33.79 110 ARG D O 1
ATOM 5085 N N . SER D 1 113 ? -26.990 -22.259 20.430 1.00 36.12 111 SER D N 1
ATOM 5086 C CA . SER D 1 113 ? -26.132 -22.764 19.362 1.00 36.48 111 SER D CA 1
ATOM 5087 C C . SER D 1 113 ? -24.740 -23.167 19.854 1.00 41.88 111 SER D C 1
ATOM 5088 O O . SER D 1 113 ? -23.811 -23.289 19.054 1.00 40.65 111 SER D O 1
ATOM 5091 N N . ASP D 1 114 ? -24.569 -23.334 21.160 1.00 36.45 112 ASP D N 1
ATOM 5092 C CA . ASP D 1 114 ? -23.299 -23.857 21.650 1.00 39.43 112 ASP D CA 1
ATOM 5093 C C . ASP D 1 114 ? -23.562 -24.875 22.756 1.00 39.64 112 ASP D C 1
ATOM 5094 O O . ASP D 1 114 ? -24.710 -25.294 22.930 1.00 40.87 112 ASP D O 1
ATOM 5099 N N . PHE D 1 115 ? -22.514 -25.279 23.481 1.00 40.91 113 PHE D N 1
ATOM 5100 C CA . PHE D 1 115 ? -22.637 -26.226 24.604 1.00 43.79 113 PHE D CA 1
ATOM 5101 C C . PHE D 1 115 ? -23.229 -27.576 24.206 1.00 49.74 113 PHE D C 1
ATOM 5102 O O . PHE D 1 115 ? -23.827 -28.266 25.026 1.00 62.28 113 PHE D O 1
ATOM 5110 N N . MET D 1 116 ? -23.047 -27.954 22.953 1.00 53.53 114 MET D N 1
ATOM 5111 C CA . MET D 1 116 ? -23.618 -29.190 22.432 1.00 61.53 114 MET D CA 1
ATOM 5112 C C . MET D 1 116 ? -23.125 -30.474 23.119 1.00 61.62 114 MET D C 1
ATOM 5113 O O . MET D 1 116 ? -23.910 -31.400 23.318 1.00 63.70 114 MET D O 1
ATOM 5118 N N . PRO D 1 117 ? -21.841 -30.531 23.523 1.00 60.08 115 PRO D N 1
ATOM 5119 C CA . PRO D 1 117 ? -21.408 -31.706 24.303 1.00 59.87 115 PRO D CA 1
ATOM 5120 C C . PRO D 1 117 ? -22.115 -31.943 25.649 1.00 67.03 115 PRO D C 1
ATOM 5121 O O . PRO D 1 117 ? -21.868 -32.983 26.263 1.00 78.01 115 PRO D O 1
ATOM 5125 N N . LEU D 1 118 ? -22.956 -31.022 26.108 1.00 63.99 116 LEU D N 1
ATOM 5126 C CA . LEU D 1 118 ? -23.611 -31.191 27.406 1.00 68.50 116 LEU D CA 1
ATOM 5127 C C . LEU D 1 118 ? -25.086 -31.584 27.297 1.00 75.07 116 LEU D C 1
ATOM 5128 O O . LEU D 1 118 ? -25.685 -31.508 26.220 1.00 82.31 116 LEU D O 1
ATOM 5133 N N . GLY D 1 137 ? -14.352 -35.822 29.076 1.00 67.76 135 GLY D N 1
ATOM 5134 C CA . GLY D 1 137 ? -14.437 -35.582 27.646 1.00 77.34 135 GLY D CA 1
ATOM 5135 C C . GLY D 1 137 ? -13.933 -34.206 27.227 1.00 82.92 135 GLY D C 1
ATOM 5136 O O . GLY D 1 137 ? -14.413 -33.187 27.728 1.00 83.97 135 GLY D O 1
ATOM 5137 N N . GLU D 1 138 ? -12.978 -34.178 26.296 1.00 75.57 136 GLU D N 1
ATOM 5138 C CA . GLU D 1 138 ? -12.320 -32.935 25.880 1.00 76.72 136 GLU D CA 1
ATOM 5139 C C . GLU D 1 138 ? -13.306 -31.846 25.441 1.00 74.89 136 GLU D C 1
ATOM 5140 O O . GLU D 1 138 ? -13.240 -30.710 25.916 1.00 77.77 136 GLU D O 1
ATOM 5146 N N . ALA D 1 139 ? -14.224 -32.201 24.549 1.00 67.20 137 ALA D N 1
ATOM 5147 C CA . ALA D 1 139 ? -15.244 -31.264 24.101 1.00 58.81 137 ALA D CA 1
ATOM 5148 C C . ALA D 1 139 ? -16.176 -30.852 25.246 1.00 57.98 137 ALA D C 1
ATOM 5149 O O . ALA D 1 139 ? -16.483 -29.660 25.408 1.00 53.74 137 ALA D O 1
ATOM 5151 N N . ALA D 1 140 ? -16.632 -31.833 26.028 1.00 55.19 138 ALA D N 1
ATOM 5152 C CA . ALA D 1 140 ? -17.552 -31.548 27.129 1.00 57.83 138 ALA D CA 1
ATOM 5153 C C . ALA D 1 140 ? -16.884 -30.660 28.173 1.00 58.51 138 ALA D C 1
ATOM 5154 O O . ALA D 1 140 ? -17.464 -29.656 28.600 1.00 54.12 138 ALA D O 1
ATOM 5156 N N . GLN D 1 141 ? -15.656 -31.017 28.546 1.00 57.04 139 GLN D N 1
ATOM 5157 C CA . GLN D 1 141 ? -14.869 -30.237 29.491 1.00 56.49 139 GLN D CA 1
ATOM 5158 C C . GLN D 1 141 ? -14.731 -28.775 29.044 1.00 59.29 139 GLN D C 1
ATOM 5159 O O . GLN D 1 141 ? -14.718 -27.853 29.878 1.00 61.78 139 GLN D O 1
ATOM 5165 N N . LEU D 1 142 ? -14.655 -28.562 27.732 1.00 55.47 140 LEU D N 1
ATOM 5166 C CA . LEU D 1 142 ? -14.488 -27.213 27.199 1.00 53.21 140 LEU D CA 1
ATOM 5167 C C . LEU D 1 142 ? -15.774 -26.387 27.292 1.00 46.40 140 LEU D C 1
ATOM 5168 O O . LEU D 1 142 ? -15.733 -25.194 27.593 1.00 46.25 140 LEU D O 1
ATOM 5173 N N . ALA D 1 143 ? -16.910 -27.016 27.016 1.00 42.65 141 ALA D N 1
ATOM 5174 C CA . ALA D 1 143 ? -18.196 -26.342 27.146 1.00 42.41 141 ALA D CA 1
ATOM 5175 C C . ALA D 1 143 ? -18.399 -25.903 28.591 1.00 47.55 141 ALA D C 1
ATOM 5176 O O . ALA D 1 143 ? -18.731 -24.745 28.865 1.00 45.86 141 ALA D O 1
ATOM 5178 N N . CYS D 1 144 ? -18.209 -26.852 29.502 1.00 44.81 142 CYS D N 1
ATOM 5179 C CA . CYS D 1 144 ? -18.264 -26.589 30.932 1.00 46.21 142 CYS D CA 1
ATOM 5180 C C . CYS D 1 144 ? -17.430 -25.373 31.290 1.00 52.89 142 CYS D C 1
ATOM 5181 O O . CYS D 1 144 ? -17.901 -24.462 31.975 1.00 56.50 142 CYS D O 1
ATOM 5184 N N . GLU D 1 145 ? -16.198 -25.358 30.793 1.00 48.75 143 GLU D N 1
ATOM 5185 C CA . GLU D 1 145 ? -15.247 -24.321 31.147 1.00 48.24 143 GLU D CA 1
ATOM 5186 C C . GLU D 1 145 ? -15.701 -22.953 30.627 1.00 49.07 143 GLU D C 1
ATOM 5187 O O . GLU D 1 145 ? -15.390 -21.920 31.225 1.00 55.22 143 GLU D O 1
ATOM 5193 N N . LYS D 1 146 ? -16.455 -22.950 29.532 1.00 44.83 144 LYS D N 1
ATOM 5194 C CA . LYS D 1 146 ? -16.956 -21.701 28.951 1.00 44.86 144 LYS D CA 1
ATOM 5195 C C . LYS D 1 146 ? -18.209 -21.255 29.691 1.00 38.45 144 LYS D C 1
ATOM 5196 O O . LYS D 1 146 ? -18.395 -20.070 29.974 1.00 42.39 144 LYS D O 1
ATOM 5202 N N . LEU D 1 147 ? -19.069 -22.217 29.992 1.00 33.95 145 LEU D N 1
ATOM 5203 C CA . LEU D 1 147 ? -20.286 -21.950 30.738 1.00 36.92 145 LEU D CA 1
ATOM 5204 C C . LEU D 1 147 ? -19.967 -21.463 32.165 1.00 42.49 145 LEU D C 1
ATOM 5205 O O . LEU D 1 147 ? -20.519 -20.471 32.646 1.00 44.37 145 LEU D O 1
ATOM 5210 N N . LEU D 1 148 ? -19.061 -22.157 32.836 1.00 31.34 146 LEU D N 1
ATOM 5211 C CA . LEU D 1 148 ? -18.661 -21.718 34.146 1.00 36.32 146 LEU D CA 1
ATOM 5212 C C . LEU D 1 148 ? -18.064 -20.324 34.052 1.00 41.12 146 LEU D C 1
ATOM 5213 O O . LEU D 1 148 ? -18.453 -19.424 34.813 1.00 39.49 146 LEU D O 1
ATOM 5218 N N . SER D 1 149 ? -17.151 -20.130 33.103 1.00 43.21 147 SER D N 1
ATOM 5219 C CA . SER D 1 149 ? -16.427 -18.863 33.033 1.00 35.29 147 SER D CA 1
ATOM 5220 C C . SER D 1 149 ? -17.401 -17.717 32.834 1.00 35.38 147 SER D C 1
ATOM 5221 O O . SER D 1 149 ? -17.241 -16.654 33.423 1.00 42.11 147 SER D O 1
ATOM 5224 N N . ALA D 1 150 ? -18.439 -17.960 32.039 1.00 34.36 148 ALA D N 1
ATOM 5225 C CA . ALA D 1 150 ? -19.447 -16.937 31.760 1.00 39.90 148 ALA D CA 1
ATOM 5226 C C . ALA D 1 150 ? -20.323 -16.651 32.988 1.00 40.98 148 ALA D C 1
ATOM 5227 O O . ALA D 1 150 ? -20.582 -15.482 33.303 1.00 41.16 148 ALA D O 1
ATOM 5229 N N . ALA D 1 151 ? -20.782 -17.716 33.653 1.00 28.47 149 ALA D N 1
ATOM 5230 C CA . ALA D 1 151 ? -21.516 -17.596 34.915 1.00 35.20 149 ALA D CA 1
ATOM 5231 C C . ALA D 1 151 ? -20.744 -16.704 35.893 1.00 41.13 149 ALA D C 1
ATOM 5232 O O . ALA D 1 151 ? -21.291 -15.759 36.476 1.00 40.81 149 ALA D O 1
ATOM 5234 N N . ASP D 1 152 ? -19.458 -16.994 36.044 1.00 36.12 150 ASP D N 1
ATOM 5235 C CA . ASP D 1 152 ? -18.650 -16.266 36.986 1.00 38.02 150 ASP D CA 1
ATOM 5236 C C . ASP D 1 152 ? -18.539 -14.788 36.603 1.00 47.59 150 ASP D C 1
ATOM 5237 O O . ASP D 1 152 ? -18.535 -13.922 37.486 1.00 57.38 150 ASP D O 1
ATOM 5242 N N . ARG D 1 153 ? -18.483 -14.482 35.304 1.00 49.42 151 ARG D N 1
ATOM 5243 C CA . ARG D 1 153 ? -18.289 -13.078 34.875 1.00 47.57 151 ARG D CA 1
ATOM 5244 C C . ARG D 1 153 ? -19.589 -12.267 34.692 1.00 40.45 151 ARG D C 1
ATOM 5245 O O . ARG D 1 153 ? -19.556 -11.043 34.647 1.00 43.46 151 ARG D O 1
ATOM 5247 N N . LEU D 1 154 ? -20.726 -12.941 34.590 1.00 36.12 152 LEU D N 1
ATOM 5248 C CA . LEU D 1 154 ? -21.970 -12.262 34.238 1.00 45.32 152 LEU D CA 1
ATOM 5249 C C . LEU D 1 154 ? -22.880 -12.099 35.434 1.00 44.06 152 LEU D C 1
ATOM 5250 O O . LEU D 1 154 ? -23.690 -11.171 35.498 1.00 38.80 152 LEU D O 1
ATOM 5255 N N . ILE D 1 155 ? -22.756 -13.032 36.367 1.00 46.52 153 ILE D N 1
ATOM 5256 C CA . ILE D 1 155 ? -23.603 -13.062 37.549 1.00 45.27 153 ILE D CA 1
ATOM 5257 C C . ILE D 1 155 ? -22.932 -12.334 38.710 1.00 51.39 153 ILE D C 1
ATOM 5258 O O . ILE D 1 155 ? -21.713 -12.428 38.908 1.00 51.33 153 ILE D O 1
ATOM 5263 N N . ASP D 1 156 ? -23.731 -11.586 39.460 1.00 52.59 154 ASP D N 1
ATOM 5264 C CA . ASP D 1 156 ? -23.245 -10.907 40.647 1.00 51.80 154 ASP D CA 1
ATOM 5265 C C . ASP D 1 156 ? -24.394 -10.719 41.614 1.00 51.89 154 ASP D C 1
ATOM 5266 O O . ASP D 1 156 ? -25.513 -10.414 41.211 1.00 52.24 154 ASP D O 1
ATOM 5271 N N . ASP D 1 157 ? -24.113 -10.892 42.899 1.00 55.56 155 ASP D N 1
ATOM 5272 C CA . ASP D 1 157 ? -25.148 -10.848 43.922 1.00 50.64 155 ASP D CA 1
ATOM 5273 C C . ASP D 1 157 ? -25.920 -9.529 43.968 1.00 56.73 155 ASP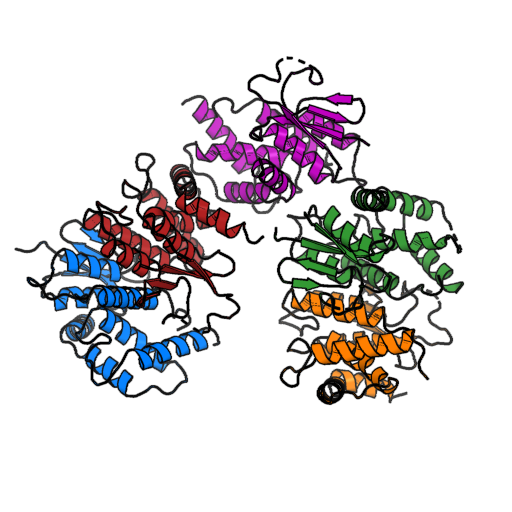 D C 1
ATOM 5274 O O . ASP D 1 157 ? -27.091 -9.517 44.339 1.00 53.62 155 ASP D O 1
ATOM 5279 N N . GLU D 1 158 ? -25.270 -8.437 43.558 1.00 59.13 156 GLU D N 1
ATOM 5280 C CA . GLU D 1 158 ? -25.884 -7.106 43.553 1.00 67.46 156 GLU D CA 1
ATOM 5281 C C . GLU D 1 158 ? -26.956 -6.917 42.480 1.00 64.00 156 GLU D C 1
ATOM 5282 O O . GLU D 1 158 ? -27.692 -5.937 42.500 1.00 60.90 156 GLU D O 1
ATOM 5288 N N . ARG D 1 159 ? -27.040 -7.854 41.540 1.00 59.49 157 ARG D N 1
ATOM 5289 C CA . ARG D 1 159 ? -27.939 -7.709 40.401 1.00 56.64 157 ARG D CA 1
ATOM 5290 C C . ARG D 1 159 ? -28.917 -8.862 40.316 1.00 55.77 157 ARG D C 1
ATOM 5291 O O . ARG D 1 159 ? -28.504 -10.009 40.384 1.00 55.69 157 ARG D O 1
ATOM 5299 N N . TYR D 1 160 ? -30.201 -8.574 40.131 1.00 48.02 158 TYR D N 1
ATOM 5300 C CA . TYR D 1 160 ? -31.184 -9.648 40.039 1.00 45.79 158 TYR D CA 1
ATOM 5301 C C . TYR D 1 160 ? -30.955 -10.555 38.831 1.00 57.11 158 TYR D C 1
ATOM 5302 O O . TYR D 1 160 ? -31.001 -11.784 38.947 1.00 53.26 158 TYR D O 1
ATOM 5311 N N . GLY D 1 161 ? -30.768 -9.944 37.663 1.00 56.81 159 GLY D N 1
ATOM 5312 C CA . GLY D 1 161 ? -30.408 -10.678 36.468 1.00 47.60 159 GLY D CA 1
ATOM 5313 C C . GLY D 1 161 ? -28.963 -10.332 36.178 1.00 47.34 159 GLY D C 1
ATOM 5314 O O . GLY D 1 161 ? -28.343 -9.566 36.934 1.00 49.85 159 GLY D O 1
ATOM 5315 N N . VAL D 1 162 ? -28.421 -10.890 35.100 1.00 35.66 160 VAL D N 1
ATOM 5316 C CA . VAL D 1 162 ? -27.070 -10.554 34.687 1.00 39.76 160 VAL D CA 1
ATOM 5317 C C . VAL D 1 162 ? -26.940 -9.102 34.224 1.00 47.36 160 VAL D C 1
ATOM 5318 O O . VAL D 1 162 ? -25.838 -8.557 34.250 1.00 51.56 160 VAL D O 1
ATOM 5322 N N . PHE D 1 163 ? -28.037 -8.482 33.773 1.00 35.75 161 PHE D N 1
ATOM 5323 C CA . PHE D 1 163 ? -27.964 -7.105 33.251 1.00 56.56 161 PHE D CA 1
ATOM 5324 C C . PHE D 1 163 ? -28.780 -6.137 34.090 1.00 65.01 161 PHE D C 1
ATOM 5325 O O . PHE D 1 163 ? -29.237 -5.109 33.579 1.00 81.66 161 PHE D O 1
ATOM 5333 N N . GLY D 1 164 ? -28.965 -6.443 35.365 1.00 57.86 162 GLY D N 1
ATOM 5334 C CA . GLY D 1 164 ? -29.824 -5.623 36.197 1.00 61.31 162 GLY D CA 1
ATOM 5335 C C . GLY D 1 164 ? -31.206 -6.234 36.292 1.00 60.98 162 GLY D C 1
ATOM 5336 O O . GLY D 1 164 ? -31.369 -7.300 36.892 1.00 56.15 162 GLY D O 1
ATOM 5337 N N . ASP D 1 165 ? -32.202 -5.578 35.703 1.00 49.40 163 ASP D N 1
ATOM 5338 C CA . ASP D 1 165 ? -33.543 -6.139 35.692 1.00 48.65 163 ASP D CA 1
ATOM 5339 C C . ASP D 1 165 ? -33.570 -7.435 34.902 1.00 51.81 163 ASP D C 1
ATOM 5340 O O . ASP D 1 165 ? -32.868 -7.569 33.887 1.00 48.73 163 ASP D O 1
ATOM 5345 N N . TRP D 1 166 ? -34.362 -8.392 35.389 1.00 44.15 164 TRP D N 1
ATOM 5346 C CA . TRP D 1 166 ? -34.678 -9.584 34.628 1.00 42.03 164 TRP D CA 1
ATOM 5347 C C . TRP D 1 166 ? -34.971 -9.237 33.164 1.00 47.74 164 TRP D C 1
ATOM 5348 O O . TRP D 1 166 ? -35.674 -8.256 32.876 1.00 42.48 164 TRP D O 1
ATOM 5359 N N . CYS D 1 167 ? -34.401 -10.039 32.263 1.00 43.74 165 CYS D N 1
ATOM 5360 C CA . CYS D 1 167 ? -34.808 -10.094 30.866 1.00 43.80 165 CYS D CA 1
ATOM 5361 C C . CYS D 1 167 ? -34.920 -11.585 30.516 1.00 45.43 165 CYS D C 1
ATOM 5362 O O . CYS D 1 167 ? -34.437 -12.431 31.280 1.00 44.86 165 CYS D O 1
ATOM 5365 N N . ILE D 1 168 ? -35.555 -11.916 29.390 1.00 44.45 166 ILE D N 1
ATOM 5366 C CA . ILE D 1 168 ? -35.789 -13.322 29.025 1.00 44.87 166 ILE D CA 1
ATOM 5367 C C . ILE D 1 168 ? -34.495 -14.151 28.928 1.00 39.92 166 ILE D C 1
ATOM 5368 O O . ILE D 1 168 ? -34.526 -15.375 29.066 1.00 45.27 166 ILE D O 1
ATOM 5373 N N . ALA D 1 169 ? -33.363 -13.487 28.705 1.00 29.88 167 ALA D N 1
ATOM 5374 C CA . ALA D 1 169 ? -32.075 -14.181 28.668 1.00 31.76 167 ALA D CA 1
ATOM 5375 C C . ALA D 1 169 ? -31.690 -14.774 30.025 1.00 43.66 167 ALA D C 1
ATOM 5376 O O . ALA D 1 169 ? -30.972 -15.775 30.084 1.00 45.20 167 ALA D O 1
ATOM 5378 N N . ASP D 1 170 ? -32.144 -14.146 31.113 1.00 43.88 168 ASP D N 1
ATOM 5379 C CA . ASP D 1 170 ? -31.841 -14.650 32.448 1.00 42.05 168 ASP D CA 1
ATOM 5380 C C . ASP D 1 170 ? -32.447 -16.025 32.654 1.00 46.26 168 ASP D C 1
ATOM 5381 O O . ASP D 1 170 ? -31.772 -16.933 33.140 1.00 49.05 168 ASP D O 1
ATOM 5386 N N . THR D 1 171 ? -33.715 -16.177 32.273 1.00 42.42 169 THR D N 1
ATOM 5387 C CA . THR D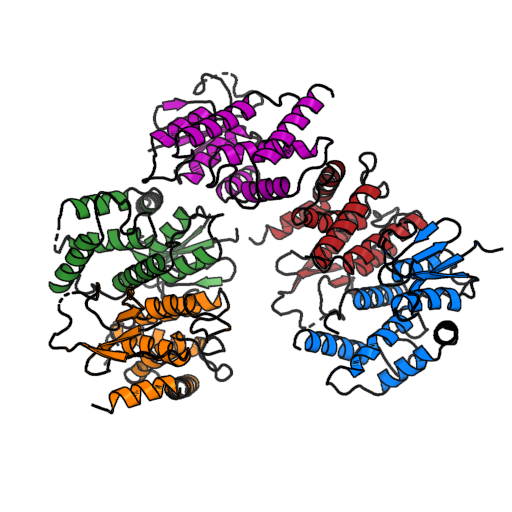 1 171 ? -34.381 -17.470 32.346 1.00 38.51 169 THR D CA 1
ATOM 5388 C C . THR D 1 171 ? -33.674 -18.512 31.482 1.00 45.35 169 THR D C 1
ATOM 5389 O O . THR D 1 171 ? -33.535 -19.672 31.898 1.00 52.01 169 THR D O 1
ATOM 5393 N N . ASP D 1 172 ? -33.213 -18.110 30.296 1.00 40.62 170 ASP D N 1
ATOM 5394 C CA . ASP D 1 172 ? -32.491 -19.045 29.428 1.00 39.91 170 ASP D CA 1
ATOM 5395 C C . ASP D 1 172 ? -31.165 -19.445 30.054 1.00 36.08 170 ASP D C 1
ATOM 5396 O O . ASP D 1 172 ? -30.743 -20.592 29.955 1.00 38.97 170 ASP D O 1
ATOM 5401 N N . PHE D 1 173 ? -30.495 -18.487 30.684 1.00 34.01 171 PHE D N 1
ATOM 5402 C CA . PHE D 1 173 ? -29.150 -18.724 31.188 1.00 31.61 171 PHE D CA 1
ATOM 5403 C C . PHE D 1 173 ? -29.225 -19.668 32.403 1.00 36.80 171 PHE D C 1
ATOM 5404 O O . PHE D 1 173 ? -28.478 -20.644 32.487 1.00 32.27 171 PHE D O 1
ATOM 5412 N N . ALA D 1 174 ? -30.160 -19.385 33.310 1.00 34.38 172 ALA D N 1
ATOM 5413 C CA . ALA D 1 174 ? -30.417 -20.233 34.465 1.00 38.92 172 ALA D CA 1
ATOM 5414 C C . ALA D 1 174 ? -30.622 -21.683 34.043 1.00 44.93 172 ALA D C 1
ATOM 5415 O O . ALA D 1 174 ? -29.917 -22.587 34.514 1.00 42.43 172 ALA D O 1
ATOM 5417 N N . LEU D 1 175 ? -31.571 -21.897 33.137 1.00 47.22 173 LEU D N 1
ATOM 5418 C CA . LEU D 1 175 ? -31.831 -23.239 32.623 1.00 44.55 173 LEU D CA 1
ATOM 5419 C C . LEU D 1 175 ? -30.566 -23.913 32.119 1.00 40.15 173 LEU D C 1
ATOM 5420 O O . LEU D 1 175 ? -30.327 -25.081 32.419 1.00 44.50 173 LEU D O 1
ATOM 5425 N N . MET D 1 176 ? -29.746 -23.176 31.376 1.00 30.87 174 MET D N 1
ATOM 5426 C CA . MET D 1 176 ? -28.513 -23.744 30.829 1.00 32.69 174 MET D CA 1
ATOM 5427 C C . MET D 1 176 ? -27.514 -24.056 31.934 1.00 35.13 174 MET D C 1
ATOM 5428 O O . MET D 1 176 ? -26.789 -25.039 31.852 1.00 28.35 174 MET D O 1
ATOM 5433 N N . LEU D 1 177 ? -27.502 -23.230 32.980 1.00 36.60 175 LEU D N 1
ATOM 5434 C CA . LEU D 1 177 ? -26.532 -23.384 34.061 1.00 36.32 175 LEU D CA 1
ATOM 5435 C C . LEU D 1 177 ? -26.757 -24.652 34.881 1.00 45.60 175 LEU D C 1
ATOM 5436 O O . LEU D 1 177 ? -25.837 -25.133 35.537 1.00 52.25 175 LEU D O 1
ATOM 5441 N N . ASN D 1 178 ? -27.963 -25.210 34.830 1.00 40.76 176 ASN D N 1
ATOM 5442 C CA . ASN D 1 178 ? -28.215 -26.477 35.505 1.00 47.86 176 ASN D CA 1
ATOM 5443 C C . ASN D 1 178 ? -27.279 -27.608 35.068 1.00 52.88 176 ASN D C 1
ATOM 5444 O O . ASN D 1 178 ? -27.091 -28.580 35.800 1.00 53.92 176 ASN D O 1
ATOM 5449 N N . ARG D 1 179 ? -26.665 -27.461 33.893 1.00 49.84 177 ARG D N 1
ATOM 5450 C CA . ARG D 1 179 ? -25.698 -28.441 33.401 1.00 46.47 177 ARG D CA 1
ATOM 5451 C C . ARG D 1 179 ? -24.330 -28.367 34.085 1.00 42.01 177 ARG D C 1
ATOM 5452 O O . ARG D 1 179 ? -23.469 -29.208 33.839 1.00 40.00 177 ARG D O 1
ATOM 5460 N N . LEU D 1 180 ? -24.103 -27.349 34.909 1.00 44.76 178 LEU D N 1
ATOM 5461 C CA . LEU D 1 180 ? -22.857 -27.283 35.656 1.00 44.32 178 LEU D CA 1
ATOM 5462 C C . LEU D 1 180 ? -22.776 -28.462 36.624 1.00 47.72 178 LEU D C 1
ATOM 5463 O O . LEU D 1 180 ? -21.686 -28.889 36.999 1.00 52.35 178 LEU D O 1
ATOM 5468 N N . VAL D 1 181 ? -23.933 -28.999 37.002 1.00 45.32 179 VAL D N 1
ATOM 5469 C CA . VAL D 1 181 ? -23.991 -30.119 37.932 1.00 47.48 179 VAL D CA 1
ATOM 5470 C C . VAL D 1 181 ? -23.258 -31.338 37.374 1.00 54.59 179 VAL D C 1
ATOM 5471 O O . VAL D 1 181 ? -22.722 -32.154 38.134 1.00 55.75 179 VAL D O 1
ATOM 5475 N N . ALA D 1 182 ? -23.205 -31.444 36.046 1.00 51.06 180 ALA D N 1
ATOM 5476 C CA . ALA D 1 182 ? -22.542 -32.582 35.397 1.00 46.93 180 ALA D CA 1
ATOM 5477 C C . ALA D 1 182 ? -21.074 -32.320 35.075 1.00 47.54 180 ALA D C 1
ATOM 5478 O O . ALA D 1 182 ? -20.351 -33.231 34.664 1.00 48.33 180 ALA D O 1
ATOM 5480 N N . CYS D 1 183 ? -20.628 -31.082 35.276 1.00 44.75 181 CYS D N 1
ATOM 5481 C CA . CYS D 1 183 ? -19.230 -30.751 35.028 1.00 45.04 181 CYS D CA 1
ATOM 5482 C C . CYS D 1 183 ? -18.348 -31.114 36.237 1.00 48.11 181 CYS D C 1
ATOM 5483 O O . CYS D 1 183 ? -18.766 -31.870 37.134 1.00 49.94 181 CYS D O 1
ATOM 5486 N N . GLY D 1 184 ? -17.123 -30.599 36.253 1.00 43.72 182 GLY D N 1
ATOM 5487 C CA . GLY D 1 184 ? -16.132 -31.090 37.186 1.00 36.12 182 GLY D CA 1
ATOM 5488 C C . GLY D 1 184 ? -15.454 -30.034 38.024 1.00 44.99 182 GLY D C 1
ATOM 5489 O O . GLY D 1 184 ? -14.706 -30.371 38.955 1.00 52.71 182 GLY D O 1
ATOM 5490 N N . ASP D 1 185 ? -15.708 -28.765 37.709 1.00 43.73 183 ASP D N 1
ATOM 5491 C CA . ASP D 1 185 ? -15.099 -27.658 38.445 1.00 49.21 183 ASP D CA 1
ATOM 5492 C C . ASP D 1 185 ? -16.040 -26.942 39.430 1.00 50.72 183 ASP D C 1
ATOM 5493 O O . ASP D 1 185 ? -17.227 -26.753 39.153 1.00 47.88 183 ASP D O 1
ATOM 5498 N N . PRO D 1 186 ? -15.500 -26.551 40.595 1.00 52.59 184 PRO D N 1
ATOM 5499 C CA . PRO D 1 186 ? -16.294 -25.929 41.659 1.00 48.91 184 PRO D CA 1
ATOM 5500 C C . PRO D 1 186 ? -17.072 -24.703 41.181 1.00 46.27 184 PRO D C 1
ATOM 5501 O O . PRO D 1 186 ? -16.513 -23.779 40.565 1.00 42.78 184 PRO D O 1
ATOM 5505 N N . VAL D 1 187 ? -18.369 -24.720 41.476 1.00 41.26 185 VAL D N 1
ATOM 5506 C CA . VAL D 1 187 ? -19.294 -23.664 41.096 1.00 37.38 185 VAL D CA 1
ATOM 5507 C C . VAL D 1 187 ? -19.444 -22.640 42.235 1.00 45.72 185 VAL D C 1
ATOM 5508 O O . VAL D 1 187 ? -19.816 -23.012 43.348 1.00 46.52 185 VAL D O 1
ATOM 5512 N N . PRO D 1 188 ? -19.151 -21.351 41.968 1.00 46.99 186 PRO D N 1
ATOM 5513 C CA . PRO D 1 188 ? -19.352 -20.299 42.978 1.00 44.37 186 PRO D CA 1
ATOM 5514 C C . PRO D 1 188 ? -20.803 -20.197 43.438 1.00 41.42 186 PRO D C 1
ATOM 5515 O O . PRO D 1 188 ? -21.714 -20.228 42.610 1.00 46.71 186 PRO D O 1
ATOM 5519 N N . PRO D 1 189 ? -21.019 -20.089 44.752 1.00 49.96 187 PRO D N 1
ATOM 5520 C CA . PRO D 1 189 ? -22.361 -19.895 45.319 1.00 49.11 187 PRO D CA 1
ATOM 5521 C C . PRO D 1 189 ? -23.172 -18.756 44.673 1.00 36.66 187 PRO D C 1
ATOM 5522 O O . PRO D 1 189 ? -24.383 -18.919 44.485 1.00 32.92 187 PRO D O 1
ATOM 5526 N N . LYS D 1 190 ? -22.546 -17.641 44.314 1.00 35.16 188 LYS D N 1
ATOM 5527 C CA . LYS D 1 190 ? -23.304 -16.611 43.583 1.00 40.91 188 LYS D CA 1
ATOM 5528 C C . LYS D 1 190 ? -24.043 -17.173 42.354 1.00 34.20 188 LYS D C 1
ATOM 5529 O O . LYS D 1 190 ? -25.168 -16.762 42.064 1.00 34.00 188 LYS D O 1
ATOM 5535 N N . VAL D 1 191 ? -23.440 -18.141 41.668 1.00 32.00 189 VAL D N 1
ATOM 5536 C CA . VAL D 1 191 ? -24.101 -18.781 40.529 1.00 33.41 189 VAL D CA 1
ATOM 5537 C C . VAL D 1 191 ? -25.302 -19.611 40.986 1.00 39.06 189 VAL D C 1
ATOM 5538 O O . VAL D 1 191 ? -26.379 -19.547 40.387 1.00 38.01 189 VAL D O 1
ATOM 5542 N N . LEU D 1 192 ? -25.119 -20.381 42.056 1.00 40.23 190 LEU D N 1
ATOM 5543 C CA . LEU D 1 192 ? -26.211 -21.190 42.600 1.00 40.10 190 LEU D CA 1
ATOM 5544 C C . LEU D 1 192 ? -27.396 -20.320 43.027 1.00 39.07 190 LEU D C 1
ATOM 5545 O O . LEU D 1 192 ? -28.550 -20.708 42.860 1.00 39.01 190 LEU D O 1
ATOM 5550 N N . ARG D 1 193 ? -27.106 -19.142 43.575 1.00 39.47 191 ARG D N 1
ATOM 5551 C CA . ARG D 1 193 ? -28.162 -18.248 44.038 1.00 40.24 191 ARG D CA 1
ATOM 5552 C C . ARG D 1 193 ? -28.944 -17.712 42.856 1.00 42.36 191 ARG D C 1
ATOM 5553 O O . ARG D 1 193 ? -30.171 -17.673 42.883 1.00 49.46 191 ARG D O 1
ATOM 5561 N N . TYR D 1 194 ? -28.220 -17.312 41.818 1.00 36.83 192 TYR D N 1
ATOM 5562 C CA . TYR D 1 194 ? -28.831 -16.840 40.573 1.00 39.44 192 TYR D CA 1
ATOM 5563 C C . TYR D 1 194 ? -29.788 -17.867 39.965 1.00 40.24 192 TYR D C 1
ATOM 5564 O O . TYR D 1 194 ? -30.913 -17.540 39.582 1.00 42.47 192 TYR D O 1
ATOM 5573 N N . VAL D 1 195 ? -29.345 -19.114 39.885 1.00 37.01 193 VAL D N 1
ATOM 5574 C CA . VAL D 1 195 ? -30.188 -20.160 39.337 1.00 37.37 193 VAL D CA 1
ATOM 5575 C C . VAL D 1 195 ? -31.441 -20.368 40.188 1.00 42.16 193 VAL D C 1
ATOM 5576 O O . VAL D 1 195 ? -32.524 -20.645 39.669 1.00 46.59 193 VAL D O 1
ATOM 5580 N N . GLU D 1 196 ? -31.289 -20.199 41.494 1.00 41.07 194 GLU D N 1
ATOM 5581 C CA . GLU D 1 196 ? -32.385 -20.402 42.437 1.00 48.22 194 GLU D CA 1
ATOM 5582 C C . GLU D 1 196 ? -33.400 -19.252 42.343 1.00 44.94 194 GLU D C 1
ATOM 5583 O O . GLU D 1 196 ? -34.610 -19.472 42.272 1.00 48.38 194 GLU D O 1
ATOM 5589 N N . ARG D 1 197 ? -32.869 -18.033 42.367 1.00 33.42 195 ARG D N 1
ATOM 5590 C CA . ARG D 1 197 ? -33.595 -16.780 42.184 1.00 39.33 195 ARG D CA 1
ATOM 5591 C C . ARG D 1 197 ? -34.469 -16.818 40.908 1.00 52.87 195 ARG D C 1
ATOM 5592 O O . ARG D 1 197 ? -35.676 -16.544 40.972 1.00 60.08 195 ARG D O 1
ATOM 5600 N N . GLN D 1 198 ? -33.851 -17.166 39.767 1.00 43.02 196 GLN D N 1
ATOM 5601 C CA . GLN D 1 198 ? -34.518 -17.225 38.465 1.00 38.96 196 GLN D CA 1
ATOM 5602 C C . GLN D 1 198 ? -35.567 -18.339 38.336 1.00 45.87 196 GLN D C 1
ATOM 5603 O O . GLN D 1 198 ? -36.548 -18.201 37.592 1.00 48.93 196 GLN D O 1
ATOM 5609 N N . TRP D 1 199 ? -35.334 -19.467 39.003 1.00 44.91 197 TRP D N 1
ATOM 5610 C CA . TRP D 1 199 ? -36.292 -20.574 38.974 1.00 44.91 197 TRP D CA 1
ATOM 5611 C C . TRP D 1 199 ? -37.510 -20.268 39.832 1.00 45.45 197 TRP D C 1
ATOM 5612 O O . TRP D 1 199 ? -38.561 -20.870 39.684 1.00 51.31 197 TRP D O 1
ATOM 5623 N N . ALA D 1 200 ? -37.353 -19.307 40.721 1.00 31.71 198 ALA D N 1
ATOM 5624 C CA . ALA D 1 200 ? -38.373 -18.970 41.689 1.00 38.13 198 ALA D CA 1
ATOM 5625 C C . ALA D 1 200 ? -39.389 -17.996 41.106 1.00 42.11 198 ALA D C 1
ATOM 5626 O O . ALA D 1 200 ? -40.404 -17.709 41.734 1.00 49.19 198 ALA D O 1
ATOM 5628 N N . ARG D 1 201 ? -39.111 -17.465 39.919 1.00 57.11 199 ARG D N 1
ATOM 5629 C CA . ARG D 1 201 ? -40.038 -16.522 39.294 1.00 56.34 199 ARG D CA 1
ATOM 5630 C C . ARG D 1 201 ? -41.401 -17.155 39.096 1.00 57.10 199 ARG D C 1
ATOM 5631 O O . ARG D 1 201 ? -41.497 -18.312 38.690 1.00 59.43 199 ARG D O 1
ATOM 5639 N N . PRO D 1 202 ? -42.462 -16.405 39.414 1.00 58.92 200 PRO D N 1
ATOM 5640 C CA . PRO D 1 202 ? -43.821 -16.923 39.239 1.00 63.99 200 PRO D CA 1
ATOM 5641 C C . PRO D 1 202 ? -44.072 -17.457 37.826 1.00 60.09 200 PRO D C 1
ATOM 5642 O O . PRO D 1 202 ? -44.710 -18.504 37.684 1.00 60.71 200 PRO D O 1
ATOM 5646 N N . SER D 1 203 ? -43.567 -16.771 36.806 1.00 57.43 201 SER D N 1
ATOM 5647 C CA . SER D 1 203 ? -43.795 -17.219 35.436 1.00 59.88 201 SER D CA 1
ATOM 5648 C C . SER D 1 203 ? -43.251 -18.630 35.246 1.00 53.59 201 SER D C 1
ATOM 5649 O O . SER D 1 203 ? -43.942 -19.507 34.709 1.00 50.71 201 SER D O 1
ATOM 5652 N N . VAL D 1 204 ? -42.026 -18.849 35.716 1.00 53.63 202 VAL D N 1
ATOM 5653 C CA . VAL D 1 204 ? -41.389 -20.157 35.619 1.00 53.39 202 VAL D CA 1
ATOM 5654 C C . VAL D 1 204 ? -42.144 -21.185 36.466 1.00 57.32 202 VAL D C 1
ATOM 5655 O O . VAL D 1 204 ? -42.269 -22.352 36.096 1.00 60.94 202 VAL D O 1
ATOM 5659 N N . GLN D 1 205 ? -42.680 -20.739 37.591 1.00 58.14 203 GLN D N 1
ATOM 5660 C CA . GLN D 1 205 ? -43.387 -21.648 38.483 1.00 61.97 203 GLN D CA 1
ATOM 5661 C C . GLN D 1 205 ? -44.720 -22.120 37.898 1.00 64.50 203 GLN D C 1
ATOM 5662 O O . GLN D 1 205 ? -45.157 -23.241 38.167 1.00 66.63 203 GLN D O 1
ATOM 5668 N N . GLN D 1 206 ? -45.365 -21.273 37.101 1.00 61.39 204 GLN D N 1
ATOM 5669 C CA . GLN D 1 206 ? -46.602 -21.683 36.444 1.00 61.72 204 GLN D CA 1
ATOM 5670 C C . GLN D 1 206 ? -46.284 -22.771 35.430 1.00 61.27 204 GLN D C 1
ATOM 5671 O O . GLN D 1 206 ? -47.089 -23.673 35.209 1.00 66.88 204 GLN D O 1
ATOM 5677 N N . TRP D 1 207 ? -45.108 -22.679 34.816 1.00 55.43 205 TRP D N 1
ATOM 5678 C CA . TRP D 1 207 ? -44.672 -23.698 33.880 1.00 56.69 205 TRP D CA 1
ATOM 5679 C C . TRP D 1 207 ? -44.567 -25.043 34.586 1.00 60.52 205 TRP D C 1
ATOM 5680 O O . TRP D 1 207 ? -45.088 -26.043 34.091 1.00 66.73 205 TRP D O 1
ATOM 5691 N N . VAL D 1 208 ? -43.911 -25.067 35.745 1.00 54.59 206 VAL D N 1
ATOM 5692 C CA . VAL D 1 208 ? -43.720 -26.318 36.473 1.00 55.96 206 VAL D CA 1
ATOM 5693 C C . VAL D 1 208 ? -45.055 -26.904 36.953 1.00 56.87 206 VAL D C 1
ATOM 5694 O O . VAL D 1 208 ? -45.205 -28.130 37.101 1.00 55.95 206 VAL D O 1
ATOM 5698 N N . LYS D 1 209 ? -46.028 -26.030 37.192 1.00 56.48 207 LYS D N 1
ATOM 5699 C CA . LYS D 1 209 ? -47.331 -26.495 37.648 1.00 63.21 207 LYS D CA 1
ATOM 5700 C C . LYS D 1 209 ? -48.101 -27.033 36.457 1.00 73.11 207 LYS D C 1
ATOM 5701 O O . LYS D 1 209 ? -48.812 -28.037 36.563 1.00 79.08 207 LYS D O 1
ATOM 5707 N N . GLN D 1 210 ? -47.954 -26.346 35.328 1.00 69.50 208 GLN D N 1
ATOM 5708 C CA . GLN D 1 210 ? -48.548 -26.774 34.077 1.00 74.71 208 GLN D CA 1
ATOM 5709 C C . GLN D 1 210 ? -48.048 -28.167 33.745 1.00 75.44 208 GLN D C 1
ATOM 5710 O O . GLN D 1 210 ? -48.812 -29.023 33.291 1.00 79.38 208 GLN D O 1
ATOM 5716 N N . LYS D 1 211 ? -46.760 -28.391 33.984 1.00 72.64 209 LYS D N 1
ATOM 5717 C CA . LYS D 1 211 ? -46.148 -29.683 33.698 1.00 74.07 209 LYS D CA 1
ATOM 5718 C C . LYS D 1 211 ? -46.677 -30.769 34.640 1.00 77.43 209 LYS D C 1
ATOM 5719 O O . LYS D 1 211 ? -46.963 -31.888 34.210 1.00 78.40 209 LYS D O 1
ATOM 5725 N N . ARG D 1 212 ? -46.821 -30.434 35.919 1.00 79.10 210 ARG D N 1
ATOM 5726 C CA . ARG D 1 212 ? -47.329 -31.398 36.887 1.00 83.13 210 ARG D CA 1
ATOM 5727 C C . ARG D 1 212 ? -48.769 -31.835 36.584 1.00 81.73 210 ARG D C 1
ATOM 5728 O O . ARG D 1 212 ? -49.119 -33.002 36.783 1.00 79.63 210 ARG D O 1
ATOM 5730 N N . ASP D 1 213 ? -49.599 -30.919 36.087 1.00 80.41 211 ASP D N 1
ATOM 5731 C CA . ASP D 1 213 ? -50.997 -31.248 35.784 1.00 87.53 211 ASP D CA 1
ATOM 5732 C C . ASP D 1 213 ? -51.131 -32.221 34.599 1.00 95.79 211 ASP D C 1
ATOM 5733 O O . ASP D 1 213 ? -51.931 -32.007 33.687 1.00 98.42 211 ASP D O 1
ATOM 5738 N N . ALA D 1 214 ? -50.328 -33.283 34.632 1.00 97.37 212 ALA D N 1
ATOM 5739 C CA . ALA D 1 214 ? -50.365 -34.368 33.654 1.00 87.33 212 ALA D CA 1
ATOM 5740 C C . ALA D 1 214 ? -49.496 -35.550 34.142 1.00 86.79 212 ALA D C 1
ATOM 5741 O O . ALA D 1 214 ? -48.448 -35.838 33.562 1.00 81.00 212 ALA D O 1
ATOM 5743 N N . GLU D 1 215 ? -49.925 -36.230 35.208 1.00 87.22 213 GLU D N 1
ATOM 5744 C CA . GLU D 1 215 ? -51.204 -35.966 35.874 1.00 88.59 213 GLU D CA 1
ATOM 5745 C C . GLU D 1 215 ? -51.186 -36.302 37.379 1.00 86.28 213 GLU D C 1
ATOM 5746 O O . GLU D 1 215 ? -50.325 -35.842 38.144 1.00 77.12 213 GLU D O 1
ATOM 5752 N N . LYS E 1 6 ? -49.512 -52.530 63.418 1.00 71.42 4 LYS E N 1
ATOM 5753 C CA . LYS E 1 6 ? -49.207 -51.813 64.663 1.00 76.22 4 LYS E CA 1
ATOM 5754 C C . LYS E 1 6 ? -49.232 -50.284 64.496 1.00 76.60 4 LYS E C 1
ATOM 5755 O O . LYS E 1 6 ? -48.345 -49.720 63.861 1.00 82.43 4 LYS E O 1
ATOM 5761 N N . PRO E 1 7 ? -50.236 -49.610 65.096 1.00 68.79 5 PRO E N 1
ATOM 5762 C CA . PRO E 1 7 ? -50.587 -48.214 64.783 1.00 60.86 5 PRO E CA 1
ATOM 5763 C C . PRO E 1 7 ? -49.459 -47.222 65.022 1.00 64.28 5 PRO E C 1
ATOM 5764 O O . PRO E 1 7 ? -48.980 -47.096 66.149 1.00 71.29 5 PRO E O 1
ATOM 5768 N N . ILE E 1 8 ? -49.054 -46.517 63.967 1.00 60.79 6 ILE E N 1
ATOM 5769 C CA . ILE E 1 8 ? -48.001 -45.514 64.064 1.00 52.42 6 ILE E CA 1
ATOM 5770 C C . ILE E 1 8 ? -48.512 -44.135 63.662 1.00 53.67 6 ILE E C 1
ATOM 5771 O O . ILE E 1 8 ? -49.199 -43.992 62.657 1.00 60.03 6 ILE E O 1
ATOM 5776 N N . THR E 1 9 ? -48.189 -43.121 64.461 1.00 52.71 7 THR E N 1
ATOM 5777 C CA . THR E 1 9 ? -48.586 -41.755 64.147 1.00 53.91 7 THR E CA 1
ATOM 5778 C C . THR E 1 9 ? -47.362 -40.846 64.175 1.00 50.40 7 THR E C 1
ATOM 5779 O O . THR E 1 9 ? -46.448 -41.068 64.959 1.00 55.22 7 THR E O 1
ATOM 5783 N N . LEU E 1 10 ? -47.332 -39.845 63.299 1.00 48.37 8 LEU E N 1
ATOM 5784 C CA . LEU E 1 10 ? -46.222 -38.901 63.255 1.00 48.33 8 LEU E CA 1
ATOM 5785 C C . LEU E 1 10 ? -46.719 -37.467 63.352 1.00 56.68 8 LEU E C 1
ATOM 5786 O O . LEU E 1 10 ? -47.533 -37.019 62.539 1.00 63.21 8 LEU E O 1
ATOM 5791 N N . TYR E 1 11 ? -46.218 -36.755 64.353 1.00 53.87 9 TYR E N 1
ATOM 5792 C CA . TYR E 1 11 ? -46.588 -35.370 64.582 1.00 52.29 9 TYR E CA 1
ATOM 5793 C C . TYR E 1 11 ? -45.569 -34.474 63.907 1.00 49.99 9 TYR E C 1
ATOM 5794 O O . TYR E 1 11 ? -44.372 -34.579 64.166 1.00 47.81 9 TYR E O 1
ATOM 5803 N N . VAL E 1 12 ? -46.051 -33.600 63.028 1.00 48.16 10 VAL E N 1
ATOM 5804 C CA . VAL E 1 12 ? -45.187 -32.694 62.275 1.00 43.34 10 VAL E CA 1
ATOM 5805 C C . VAL E 1 12 ? -45.704 -31.261 62.362 1.00 38.85 10 VAL E C 1
ATOM 5806 O O . VAL E 1 12 ? -46.888 -31.044 62.600 1.00 47.16 10 VAL E O 1
ATOM 5810 N N . GLY E 1 13 ? -44.825 -30.281 62.174 1.00 36.46 11 GLY E N 1
ATOM 5811 C CA . GLY E 1 13 ? -45.260 -28.907 61.977 1.00 38.32 11 GLY E CA 1
ATOM 5812 C C . GLY E 1 13 ? -46.220 -28.807 60.797 1.00 45.50 11 GLY E C 1
ATOM 5813 O O . GLY E 1 13 ? -46.107 -29.549 59.804 1.00 42.78 11 GLY E O 1
ATOM 5814 N N . ALA E 1 14 ? -47.173 -27.890 60.900 1.00 50.66 12 ALA E N 1
ATOM 5815 C CA . ALA E 1 14 ? -48.182 -27.730 59.853 1.00 58.13 12 ALA E CA 1
ATOM 5816 C C . ALA E 1 14 ? -47.580 -27.286 58.508 1.00 59.43 12 ALA E C 1
ATOM 5817 O O . ALA E 1 14 ? -48.062 -27.686 57.450 1.00 58.96 12 ALA E O 1
ATOM 5819 N N . ASP E 1 15 ? -46.517 -26.483 58.568 1.00 60.15 13 ASP E N 1
ATOM 5820 C CA . ASP E 1 15 ? -45.845 -25.946 57.382 1.00 65.08 13 ASP E CA 1
ATOM 5821 C C . ASP E 1 15 ? -45.071 -26.992 56.579 1.00 61.26 13 ASP E C 1
ATOM 5822 O O . ASP E 1 15 ? -44.671 -26.723 55.451 1.00 61.87 13 ASP E O 1
ATOM 5827 N N . TYR E 1 16 ? -44.849 -28.167 57.169 1.00 56.54 14 TYR E N 1
ATOM 5828 C CA . TYR E 1 16 ? -43.959 -29.189 56.604 1.00 48.18 14 TYR E CA 1
ATOM 5829 C C . TYR E 1 16 ? -42.584 -28.632 56.229 1.00 52.28 14 TYR E C 1
ATOM 5830 O O . TYR E 1 16 ? -41.959 -29.085 55.268 1.00 56.83 14 TYR E O 1
ATOM 5839 N N . VAL E 1 17 ? -42.113 -27.664 57.009 1.00 49.89 15 VAL E N 1
ATOM 5840 C CA . VAL E 1 17 ? -40.875 -26.953 56.716 1.00 52.50 15 VAL E CA 1
ATOM 5841 C C . VAL E 1 17 ? -39.678 -27.613 57.405 1.00 55.25 15 VAL E C 1
ATOM 5842 O O . VAL E 1 17 ? -38.527 -27.449 56.988 1.00 58.20 15 VAL E O 1
ATOM 5846 N N . SER E 1 18 ? -39.959 -28.403 58.435 1.00 51.76 16 SER E N 1
ATOM 5847 C CA . SER E 1 18 ? -38.902 -28.915 59.290 1.00 44.61 16 SER E CA 1
ATOM 5848 C C . SER E 1 18 ? -38.098 -30.013 58.625 1.00 37.71 16 SER E C 1
ATOM 5849 O O . SER E 1 18 ? -38.658 -30.975 58.110 1.00 44.34 16 SER E O 1
ATOM 5852 N N . ALA E 1 19 ? -36.779 -29.880 58.655 1.00 34.75 17 ALA E N 1
ATOM 5853 C CA . ALA E 1 19 ? -35.895 -30.914 58.125 1.00 37.86 17 ALA E CA 1
ATOM 5854 C C . ALA E 1 19 ? -35.855 -32.171 59.002 1.00 50.25 17 ALA E C 1
ATOM 5855 O O . ALA E 1 19 ? -35.484 -33.260 58.533 1.00 51.77 17 ALA E O 1
ATOM 5857 N N . PHE E 1 20 ? -36.212 -32.023 60.275 1.00 48.38 18 PHE E N 1
ATOM 5858 C CA . PHE E 1 20 ? -36.127 -33.153 61.196 1.00 43.04 18 PHE E CA 1
ATOM 5859 C C . PHE E 1 20 ? -37.427 -33.947 61.222 1.00 42.89 18 PHE E C 1
ATOM 5860 O O . PHE E 1 20 ? -37.416 -35.160 61.390 1.00 46.74 18 PHE E O 1
ATOM 5868 N N . ALA E 1 21 ? -38.551 -33.279 61.018 1.00 41.87 19 ALA E N 1
ATOM 5869 C CA . ALA E 1 21 ? -39.778 -34.023 60.809 1.00 44.72 19 ALA E CA 1
ATOM 5870 C C . ALA E 1 21 ? -39.668 -34.805 59.499 1.00 47.58 19 ALA E C 1
ATOM 5871 O O . ALA E 1 21 ? -40.170 -35.924 59.390 1.00 48.20 19 ALA E O 1
ATOM 5873 N N . MET E 1 22 ? -39.001 -34.213 58.510 1.00 47.17 20 MET E N 1
ATOM 5874 C CA . MET E 1 22 ? -38.824 -34.864 57.217 1.00 47.96 20 MET E CA 1
ATOM 5875 C C . MET E 1 22 ? -37.990 -36.131 57.385 1.00 41.69 20 MET E C 1
ATOM 5876 O O . MET E 1 22 ? -38.296 -37.195 56.811 1.00 33.80 20 MET E O 1
ATOM 5881 N N . SER E 1 23 ? -36.957 -36.003 58.208 1.00 42.18 21 SER E N 1
ATOM 5882 C CA . SER E 1 23 ? -36.075 -37.108 58.566 1.00 37.44 21 SER E CA 1
ATOM 5883 C C . SER E 1 23 ? -36.843 -38.319 59.084 1.00 39.98 21 SER E C 1
ATOM 5884 O O . SER E 1 23 ? -36.544 -39.458 58.709 1.00 47.97 21 SER E O 1
ATOM 5887 N N . ALA E 1 24 ? -37.843 -38.080 59.927 1.00 28.19 22 ALA E N 1
ATOM 5888 C CA . ALA E 1 24 ? -38.592 -39.186 60.511 1.00 25.82 22 ALA E CA 1
ATOM 5889 C C . ALA E 1 24 ? -39.569 -39.747 59.507 1.00 30.55 22 ALA E C 1
ATOM 5890 O O . ALA E 1 24 ? -39.765 -40.959 59.426 1.00 38.54 22 ALA E O 1
ATOM 5892 N N . PHE E 1 25 ? -40.191 -38.852 58.747 1.00 37.35 23 PHE E N 1
ATOM 5893 C CA . PHE E 1 25 ? -41.070 -39.225 57.647 1.00 35.24 23 PHE E CA 1
ATOM 5894 C C . PHE E 1 25 ? -40.332 -40.167 56.711 1.00 38.19 23 PHE E C 1
ATOM 5895 O O . PHE E 1 25 ? -40.872 -41.212 56.305 1.00 37.11 23 PHE E O 1
ATOM 5903 N N . VAL E 1 26 ? -39.102 -39.789 56.348 1.00 32.59 24 VAL E N 1
ATOM 5904 C CA . VAL E 1 26 ? -38.317 -40.620 55.433 1.00 33.85 24 VAL E CA 1
ATOM 5905 C C . VAL E 1 26 ? -38.051 -42.000 56.020 1.00 36.44 24 VAL E C 1
ATOM 5906 O O . VAL E 1 26 ? -38.289 -43.007 55.355 1.00 33.55 24 VAL E O 1
ATOM 5910 N N . VAL E 1 27 ? -37.586 -42.048 57.273 1.00 43.24 25 VAL E N 1
ATOM 5911 C CA . VAL E 1 27 ? -37.370 -43.329 57.953 1.00 39.38 25 VAL E CA 1
ATOM 5912 C C . VAL E 1 27 ? -38.589 -44.239 57.846 1.00 43.28 25 VAL E C 1
ATOM 5913 O O . VAL E 1 27 ? -38.479 -45.383 57.387 1.00 48.81 25 VAL E O 1
ATOM 5917 N N . LEU E 1 28 ? -39.750 -43.723 58.249 1.00 36.14 26 LEU E N 1
ATOM 5918 C CA . LEU E 1 28 ? -41.001 -44.469 58.101 1.00 36.55 26 LEU E CA 1
ATOM 5919 C C . LEU E 1 28 ? -41.266 -44.933 56.654 1.00 45.72 26 LEU E C 1
ATOM 5920 O O . LEU E 1 28 ? -41.679 -46.076 56.447 1.00 49.75 26 LEU E O 1
ATOM 5925 N N . LYS E 1 29 ? -41.033 -44.072 55.657 1.00 40.36 27 LYS E N 1
ATOM 5926 C CA . LYS E 1 29 ? -41.274 -44.481 54.264 1.00 33.85 27 LYS E CA 1
ATOM 5927 C C . LYS E 1 29 ? -40.261 -45.520 53.799 1.00 36.12 27 LYS E C 1
ATOM 5928 O O . LYS E 1 29 ? -40.640 -46.535 53.207 1.00 35.41 27 LYS E O 1
ATOM 5934 N N . GLU E 1 30 ? -38.982 -45.276 54.072 1.00 29.97 28 GLU E N 1
ATOM 5935 C CA . GLU E 1 30 ? -37.924 -46.210 53.681 1.00 37.74 28 GLU E CA 1
ATOM 5936 C C . GLU E 1 30 ? -38.121 -47.649 54.197 1.00 49.31 28 GLU E C 1
ATOM 5937 O O . GLU E 1 30 ? -37.733 -48.602 53.530 1.00 61.52 28 GLU E O 1
ATOM 5943 N N . LYS E 1 31 ? -38.726 -47.799 55.374 1.00 47.70 29 LYS E N 1
ATOM 5944 C CA . LYS E 1 31 ? -38.961 -49.116 55.964 1.00 43.50 29 LYS E CA 1
ATOM 5945 C C . LYS E 1 31 ? -40.246 -49.702 55.440 1.00 45.56 29 LYS E C 1
ATOM 5946 O O . LYS E 1 31 ? -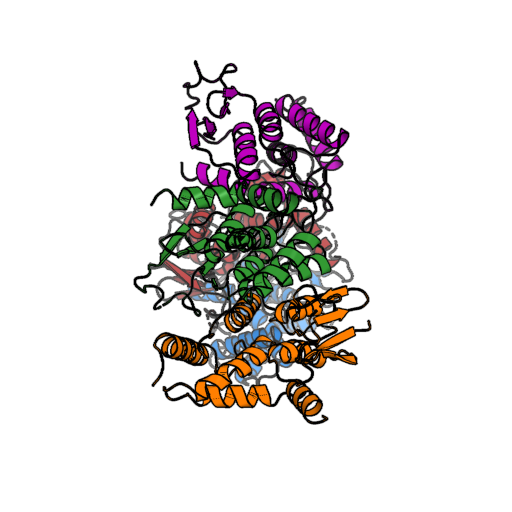40.520 -50.891 55.647 1.00 48.92 29 LYS E O 1
ATOM 5952 N N . GLY E 1 32 ? -41.047 -48.854 54.795 1.00 45.04 30 GLY E N 1
ATOM 5953 C CA . GLY E 1 32 ? -42.333 -49.253 54.252 1.00 38.86 30 GLY E CA 1
ATOM 5954 C C . GLY E 1 32 ? -43.433 -49.390 55.287 1.00 52.94 30 GLY E C 1
ATOM 5955 O O . GLY E 1 32 ? -44.356 -50.175 55.115 1.00 57.70 30 GLY E O 1
ATOM 5956 N N . LEU E 1 33 ? -43.345 -48.633 56.372 1.00 51.45 31 LEU E N 1
ATOM 5957 C CA . LEU E 1 33 ? -44.358 -48.715 57.427 1.00 53.94 31 LEU E CA 1
ATOM 5958 C C . LEU E 1 33 ? -45.611 -47.898 57.092 1.00 55.12 31 LEU E C 1
ATOM 5959 O O . LEU E 1 33 ? -45.526 -46.817 56.508 1.00 55.06 31 LEU E O 1
ATOM 5964 N N . ASP E 1 34 ? -46.771 -48.407 57.489 1.00 62.90 32 ASP E N 1
ATOM 5965 C CA . ASP E 1 34 ? -48.025 -47.664 57.371 1.00 71.42 32 ASP E CA 1
ATOM 5966 C C . ASP E 1 34 ? -48.143 -46.667 58.526 1.00 68.86 32 ASP E C 1
ATOM 5967 O O . ASP E 1 34 ? -48.003 -47.056 59.689 1.00 69.63 32 ASP E O 1
ATOM 5972 N N . PHE E 1 35 ? -48.391 -45.390 58.223 1.00 66.15 33 PHE E N 1
ATOM 5973 C CA . PHE E 1 35 ? -48.564 -44.389 59.294 1.00 63.79 33 PHE E CA 1
ATOM 5974 C C . PHE E 1 35 ? -49.534 -43.224 59.004 1.00 64.59 33 PHE E C 1
ATOM 5975 O O . PHE E 1 35 ? -49.731 -42.816 57.863 1.00 61.91 33 PHE E O 1
ATOM 5983 N N . GLU E 1 36 ? -50.126 -42.695 60.068 1.00 65.18 34 GLU E N 1
ATOM 5984 C CA . GLU E 1 36 ? -50.988 -41.523 59.996 1.00 66.56 34 GLU E CA 1
ATOM 5985 C C . GLU E 1 36 ? -50.103 -40.308 60.284 1.00 64.53 34 GLU E C 1
ATOM 5986 O O . GLU E 1 36 ? -49.046 -40.443 60.922 1.00 61.69 34 GLU E O 1
ATOM 5992 N N . ILE E 1 37 ? -50.506 -39.139 59.790 1.00 59.76 35 ILE E N 1
ATOM 5993 C CA . ILE E 1 37 ? -49.773 -37.904 60.046 1.00 54.72 35 ILE E CA 1
ATOM 5994 C C . ILE E 1 37 ? -50.689 -36.859 60.675 1.00 59.28 35 ILE E C 1
ATOM 5995 O O . ILE E 1 37 ? -51.765 -36.575 60.148 1.00 66.80 35 ILE E O 1
ATOM 6000 N N . ARG E 1 38 ? -50.266 -36.302 61.806 1.00 52.67 36 ARG E N 1
ATOM 6001 C CA . ARG E 1 38 ? -50.979 -35.184 62.421 1.00 60.91 36 ARG E CA 1
ATOM 6002 C C . ARG E 1 38 ? -50.080 -33.950 62.440 1.00 63.92 36 ARG E C 1
ATOM 6003 O O . ARG E 1 38 ? -48.856 -34.063 62.540 1.00 67.73 36 ARG E O 1
ATOM 6011 N N . THR E 1 39 ? -50.686 -32.771 62.352 1.00 61.37 37 THR E N 1
ATOM 6012 C CA . THR E 1 39 ? -49.914 -31.541 62.273 1.00 57.71 37 THR E CA 1
ATOM 6013 C C . THR E 1 39 ? -49.990 -30.733 63.555 1.00 64.50 37 THR E C 1
ATOM 6014 O O . THR E 1 39 ? -50.936 -30.857 64.340 1.00 73.11 37 THR E O 1
ATOM 6018 N N . VAL E 1 40 ? -48.974 -29.906 63.760 1.00 57.88 38 VAL E N 1
ATOM 6019 C CA . VAL E 1 40 ? -48.923 -29.024 64.906 1.00 53.82 38 VAL E CA 1
ATOM 6020 C C . VAL E 1 40 ? -48.700 -27.591 64.421 1.00 51.56 38 VAL E C 1
ATOM 6021 O O . VAL E 1 40 ? -47.680 -27.284 63.808 1.00 45.31 38 VAL E O 1
ATOM 6025 N N . ASP E 1 41 ? -49.662 -26.713 64.675 1.00 57.72 39 ASP E N 1
ATOM 6026 C CA . ASP E 1 41 ? -49.514 -25.330 64.265 1.00 62.48 39 ASP E CA 1
ATOM 6027 C C . ASP E 1 41 ? -48.469 -24.642 65.132 1.00 65.67 39 ASP E C 1
ATOM 6028 O O . ASP E 1 41 ? -48.785 -24.162 66.218 1.00 69.28 39 ASP E O 1
ATOM 6033 N N . LEU E 1 42 ? -47.231 -24.571 64.648 1.00 63.41 40 LEU E N 1
ATOM 6034 C CA . LEU E 1 42 ? -46.142 -23.956 65.413 1.00 61.85 40 LEU E CA 1
ATOM 6035 C C . LEU E 1 42 ? -46.296 -22.449 65.580 1.00 72.77 40 LEU E C 1
ATOM 6036 O O . LEU E 1 42 ? -45.318 -21.705 65.509 1.00 74.55 40 LEU E O 1
ATOM 6041 N N . LYS E 1 43 ? -47.534 -22.016 65.799 1.00 82.41 41 LYS E N 1
ATOM 6042 C CA . LYS E 1 43 ? -47.837 -20.662 66.248 1.00 80.42 41 LYS E CA 1
ATOM 6043 C C . LYS E 1 43 ? -49.141 -20.661 67.059 1.00 73.57 41 LYS E C 1
ATOM 6044 O O . LYS E 1 43 ? -50.201 -20.325 66.518 1.00 65.85 41 LYS E O 1
ATOM 6046 N N . SER E 1 44 ? -49.090 -21.074 68.333 1.00 70.45 42 SER E N 1
ATOM 6047 C CA . SER E 1 44 ? -47.900 -21.623 68.998 1.00 65.28 42 SER E CA 1
ATOM 6048 C C . SER E 1 44 ? -48.249 -22.987 69.624 1.00 68.01 42 SER E C 1
ATOM 6049 O O . SER E 1 44 ? -47.868 -23.280 70.774 1.00 59.20 42 SER E O 1
ATOM 6052 N N . LYS E 1 45 ? -48.957 -23.819 68.856 1.00 69.78 43 LYS E N 1
ATOM 6053 C CA . LYS E 1 45 ? -49.702 -24.970 69.391 1.00 68.83 43 LYS E CA 1
ATOM 6054 C C . LYS E 1 45 ? -48.891 -26.095 70.042 1.00 67.19 43 LYS E C 1
ATOM 6055 O O . LYS E 1 45 ? -49.467 -27.087 70.498 1.00 68.77 43 LYS E O 1
ATOM 6057 N N . GLN E 1 46 ? -47.572 -25.951 70.095 1.00 62.31 44 GLN E N 1
ATOM 6058 C CA . GLN E 1 46 ? -46.745 -26.970 70.735 1.00 58.87 44 GLN E CA 1
ATOM 6059 C C . GLN E 1 46 ? -46.523 -26.722 72.238 1.00 63.24 44 GLN E C 1
ATOM 6060 O O . GLN E 1 46 ? -45.888 -27.542 72.897 1.00 63.38 44 GLN E O 1
ATOM 6066 N N . GLN E 1 47 ? -47.043 -25.615 72.778 1.00 63.85 45 GLN E N 1
ATOM 6067 C CA . GLN E 1 47 ? -46.896 -25.319 74.217 1.00 61.83 45 GLN E CA 1
ATOM 6068 C C . GLN E 1 47 ? -48.215 -25.415 75.001 1.00 64.82 45 GLN E C 1
ATOM 6069 O O . GLN E 1 47 ? -49.133 -26.159 74.643 1.00 70.30 45 GLN E O 1
ATOM 6075 N N . GLU E 1 54 ? -47.741 -32.803 76.901 1.00 47.72 52 GLU E N 1
ATOM 6076 C CA . GLU E 1 54 ? -48.548 -33.258 75.768 1.00 78.99 52 GLU E CA 1
ATOM 6077 C C . GLU E 1 54 ? -48.329 -34.745 75.453 1.00 79.03 52 GLU E C 1
ATOM 6078 O O . GLU E 1 54 ? -48.589 -35.622 76.273 1.00 78.11 52 GLU E O 1
ATOM 6080 N N . VAL E 1 55 ? -47.867 -35.010 74.237 1.00 77.84 53 VAL E N 1
ATOM 6081 C CA . VAL E 1 55 ? -47.417 -36.335 73.848 1.00 71.24 53 VAL E CA 1
ATOM 6082 C C . VAL E 1 55 ? -45.898 -36.210 73.656 1.00 62.03 53 VAL E C 1
ATOM 6083 O O . VAL E 1 55 ? -45.161 -37.196 73.573 1.00 59.28 53 VAL E O 1
ATOM 6087 N N . SER E 1 56 ? -45.435 -34.962 73.658 1.00 57.49 54 SER E N 1
ATOM 6088 C CA . SER E 1 56 ? -44.020 -34.649 73.485 1.00 49.38 54 SER E CA 1
ATOM 6089 C C . SER E 1 56 ? -43.378 -34.018 74.717 1.00 45.92 54 SER E C 1
ATOM 6090 O O . SER E 1 56 ? -43.700 -32.889 75.065 1.00 44.67 54 SER E O 1
ATOM 6093 N N . LEU E 1 57 ? -42.434 -34.724 75.336 1.00 43.44 55 LEU E N 1
ATOM 6094 C CA . LEU E 1 57 ? -41.666 -34.180 76.457 1.00 42.00 55 LEU E CA 1
ATOM 6095 C C . LEU E 1 57 ? -40.952 -32.900 76.053 1.00 41.36 55 LEU E C 1
ATOM 6096 O O . LEU E 1 57 ? -41.093 -31.866 76.692 1.00 43.69 55 LEU E O 1
ATOM 6101 N N . THR E 1 58 ? -40.188 -32.987 74.974 1.00 46.74 56 THR E N 1
ATOM 6102 C CA . THR E 1 58 ? -39.351 -31.889 74.506 1.00 47.97 56 THR E CA 1
ATOM 6103 C C . THR E 1 58 ? -40.164 -30.731 73.951 1.00 51.97 56 THR E C 1
ATOM 6104 O O . THR E 1 58 ? -39.661 -29.612 73.860 1.00 55.72 56 THR E O 1
ATOM 6108 N N . ARG E 1 59 ? -41.415 -31.013 73.589 1.00 50.95 57 ARG E N 1
ATOM 6109 C CA . ARG E 1 59 ? -42.321 -30.026 73.001 1.00 52.69 57 ARG E CA 1
ATOM 6110 C C . ARG E 1 59 ? -41.777 -29.487 71.695 1.00 52.12 57 ARG E C 1
ATOM 6111 O O . ARG E 1 59 ? -41.804 -28.277 71.465 1.00 53.18 57 ARG E O 1
ATOM 6119 N N . ARG E 1 60 ? -41.268 -30.382 70.857 1.00 49.82 58 ARG E N 1
ATOM 6120 C CA . ARG E 1 60 ? -40.890 -30.031 69.498 1.00 44.96 58 ARG E CA 1
ATOM 6121 C C . ARG E 1 60 ? -41.415 -31.088 68.527 1.00 46.29 58 ARG E C 1
ATOM 6122 O O . ARG E 1 60 ? -41.873 -32.164 68.943 1.00 44.89 58 ARG E O 1
ATOM 6130 N N . VAL E 1 61 ? -41.379 -30.759 67.237 1.00 45.14 59 VAL E N 1
ATOM 6131 C CA . VAL E 1 61 ? -41.697 -31.713 66.183 1.00 41.37 59 VAL E CA 1
ATOM 6132 C C . VAL E 1 61 ? -40.375 -32.146 65.576 1.00 35.62 59 VAL E C 1
ATOM 6133 O O . VAL E 1 61 ? -39.439 -31.341 65.487 1.00 34.90 59 VAL E O 1
ATOM 6137 N N . PRO E 1 62 ? -40.289 -33.414 65.150 1.00 31.85 60 PRO E N 1
ATOM 6138 C CA . PRO E 1 62 ? -41.397 -34.373 65.158 1.00 36.70 60 PRO E CA 1
ATOM 6139 C C . PRO E 1 62 ? -41.507 -35.220 66.426 1.00 44.89 60 PRO E C 1
ATOM 6140 O O . PRO E 1 62 ? -40.565 -35.318 67.224 1.00 52.92 60 PRO E O 1
ATOM 6144 N N . THR E 1 63 ? -42.671 -35.846 66.580 1.00 41.82 61 THR E N 1
ATOM 6145 C CA . THR E 1 63 ? -42.923 -36.786 67.652 1.00 42.31 61 THR E CA 1
ATOM 6146 C C . THR E 1 63 ? -43.548 -38.035 67.050 1.00 45.99 61 THR E C 1
ATOM 6147 O O . THR E 1 63 ? -44.441 -37.945 66.212 1.00 51.45 61 THR E O 1
ATOM 6151 N N . LEU E 1 64 ? -43.071 -39.203 67.470 1.00 45.51 62 LEU E N 1
ATOM 6152 C CA . LEU E 1 64 ? -43.618 -40.469 66.991 1.00 39.58 62 LEU E CA 1
ATOM 6153 C C . LEU E 1 64 ? -44.484 -41.115 68.044 1.00 44.62 62 LEU E C 1
ATOM 6154 O O . LEU E 1 64 ? -44.149 -41.092 69.230 1.00 48.92 62 LEU E O 1
ATOM 6159 N N . GLN E 1 65 ? -45.597 -41.699 67.615 1.00 48.36 63 GLN E N 1
ATOM 6160 C CA . GLN E 1 65 ? -46.380 -42.561 68.488 1.00 50.03 63 GLN E CA 1
ATOM 6161 C C . GLN E 1 65 ? -46.472 -43.975 67.914 1.00 54.83 63 GLN E C 1
ATOM 6162 O O . GLN E 1 65 ? -47.048 -44.190 66.848 1.00 61.16 63 GLN E O 1
ATOM 6168 N N . HIS E 1 66 ? -45.884 -44.931 68.625 1.00 52.92 64 HIS E N 1
ATOM 6169 C CA . HIS E 1 66 ? -45.895 -46.329 68.226 1.00 55.23 64 HIS E CA 1
ATOM 6170 C C . HIS E 1 66 ? -46.789 -47.109 69.175 1.00 65.26 64 HIS E C 1
ATOM 6171 O O . HIS E 1 66 ? -46.320 -47.605 70.197 1.00 69.97 64 HIS E O 1
ATOM 6178 N N . ASP E 1 67 ? -48.071 -47.217 68.824 1.00 76.00 65 ASP E N 1
ATOM 6179 C CA . ASP E 1 67 ? -49.122 -47.760 69.705 1.00 79.34 65 ASP E CA 1
ATOM 6180 C C . ASP E 1 67 ? -49.355 -46.841 70.915 1.00 74.71 65 ASP E C 1
ATOM 6181 O O . ASP E 1 67 ? -50.028 -45.817 70.792 1.00 76.96 65 ASP E O 1
ATOM 6186 N N . ARG E 1 68 ? -48.802 -47.190 72.072 1.00 66.51 66 ARG E N 1
ATOM 6187 C CA . ARG E 1 68 ? -48.982 -46.352 73.258 1.00 63.54 66 ARG E CA 1
ATOM 6188 C C . ARG E 1 68 ? -47.782 -45.439 73.511 1.00 64.56 66 ARG E C 1
ATOM 6189 O O . ARG E 1 68 ? -47.884 -44.435 74.222 1.00 69.51 66 ARG E O 1
ATOM 6191 N N . PHE E 1 69 ? -46.658 -45.783 72.888 1.00 56.46 67 PHE E N 1
ATOM 6192 C CA . PHE E 1 69 ? -45.360 -45.204 73.201 1.00 47.52 67 PHE E CA 1
ATOM 6193 C C . PHE E 1 69 ? -45.032 -43.945 72.390 1.00 54.23 67 PHE E C 1
ATOM 6194 O O . PHE E 1 69 ? -45.029 -43.959 71.153 1.00 54.67 67 PHE E O 1
ATOM 6202 N N . THR E 1 70 ? -44.742 -42.849 73.083 1.00 52.65 68 THR E N 1
ATOM 6203 C CA . THR E 1 70 ? -44.461 -41.592 72.396 1.00 44.39 68 THR E CA 1
ATOM 6204 C C . THR E 1 70 ? -42.992 -41.229 72.536 1.00 44.74 68 THR E C 1
ATOM 6205 O O . THR E 1 70 ? -42.348 -41.623 73.500 1.00 47.72 68 THR E O 1
ATOM 6209 N N . LEU E 1 71 ? -42.459 -40.492 71.565 1.00 47.69 69 LEU E N 1
ATOM 6210 C CA . LEU E 1 71 ? -41.021 -40.267 71.496 1.00 46.65 69 LEU E CA 1
ATOM 6211 C C . LEU E 1 71 ? -40.685 -39.124 70.550 1.00 49.58 69 LEU E C 1
ATOM 6212 O O . LEU E 1 71 ? -41.159 -39.088 69.407 1.00 52.16 69 LEU E O 1
ATOM 6217 N N . SER E 1 72 ? -39.864 -38.192 71.028 1.00 39.68 70 SER E N 1
ATOM 6218 C CA . SER E 1 72 ? -39.390 -37.095 70.187 1.00 36.70 70 SER E CA 1
ATOM 6219 C C . SER E 1 72 ? -37.919 -37.264 69.778 1.00 36.61 70 SER E C 1
ATOM 6220 O O . SER E 1 72 ? -37.319 -38.307 70.030 1.00 42.11 70 SER E O 1
ATOM 6223 N N . GLU E 1 73 ? -37.362 -36.234 69.142 1.00 32.18 71 GLU E N 1
ATOM 6224 C CA . GLU E 1 73 ? -36.008 -36.270 68.586 1.00 29.64 71 GLU E CA 1
ATOM 6225 C C . GLU E 1 73 ? -35.899 -37.214 67.389 1.00 38.79 71 GLU E C 1
ATOM 6226 O O . GLU E 1 73 ? -36.015 -38.434 67.533 1.00 42.05 71 GLU E O 1
ATOM 6232 N N . SER E 1 74 ? -35.669 -36.648 66.206 1.00 38.61 72 SER E N 1
ATOM 6233 C CA . SER E 1 74 ? -35.738 -37.444 64.976 1.00 38.18 72 SER E CA 1
ATOM 6234 C C . SER E 1 74 ? -34.700 -38.562 64.910 1.00 30.15 72 SER E C 1
ATOM 6235 O O . SER E 1 74 ? -34.996 -39.653 64.407 1.00 34.47 72 SER E O 1
ATOM 6238 N N . SER E 1 75 ? -33.496 -38.312 65.419 1.00 22.17 73 SER E N 1
ATOM 6239 C CA . SER E 1 75 ? -32.480 -39.372 65.429 1.00 28.03 73 SER E CA 1
ATOM 6240 C C . SER E 1 75 ? -32.828 -40.506 66.417 1.00 38.02 73 SER E C 1
ATOM 6241 O O . SER E 1 75 ? -32.545 -41.679 66.158 1.00 41.39 73 SER E O 1
ATOM 6244 N N . ALA E 1 76 ? -33.463 -40.168 67.535 1.00 38.75 74 ALA E N 1
ATOM 6245 C CA . ALA E 1 76 ? -33.906 -41.205 68.460 1.00 40.26 74 ALA E CA 1
ATOM 6246 C C . ALA E 1 76 ? -35.024 -42.035 67.834 1.00 32.28 74 ALA E C 1
ATOM 6247 O O . ALA E 1 76 ? -35.129 -43.238 68.071 1.00 31.51 74 ALA E O 1
ATOM 6249 N N . ILE E 1 77 ? -35.864 -41.388 67.032 1.00 35.14 75 ILE E N 1
ATOM 6250 C CA . ILE E 1 77 ? -36.934 -42.094 66.328 1.00 36.08 75 ILE E CA 1
ATOM 6251 C C . ILE E 1 77 ? -36.375 -43.096 65.307 1.00 41.75 75 ILE E C 1
ATOM 6252 O O . ILE E 1 77 ? -36.936 -44.177 65.115 1.00 48.48 75 ILE E O 1
ATOM 6257 N N . ALA E 1 78 ? -35.256 -42.750 64.675 1.00 34.39 76 ALA E N 1
ATOM 6258 C CA . ALA E 1 78 ? -34.658 -43.619 63.675 1.00 31.76 76 ALA E CA 1
ATOM 6259 C C . ALA E 1 78 ? -34.039 -44.825 64.354 1.00 39.09 76 ALA E C 1
ATOM 6260 O O . ALA E 1 78 ? -34.218 -45.983 63.904 1.00 38.72 76 ALA E O 1
ATOM 6262 N N . GLU E 1 79 ? -33.301 -44.542 65.430 1.00 31.01 77 GLU E N 1
ATOM 6263 C CA . GLU E 1 79 ? -32.656 -45.575 66.243 1.00 35.99 77 GLU E CA 1
ATOM 6264 C C . GLU E 1 79 ? -33.685 -46.573 66.746 1.00 34.60 77 GLU E C 1
ATOM 6265 O O . GLU E 1 79 ? -33.462 -47.794 66.728 1.00 33.83 77 GLU E O 1
ATOM 6271 N N . TYR E 1 80 ? -34.820 -46.036 67.182 1.00 30.04 78 TYR E N 1
ATOM 6272 C CA . TYR E 1 80 ? -35.881 -46.843 67.766 1.00 37.55 78 TYR E CA 1
ATOM 6273 C C . TYR E 1 80 ? -36.576 -47.696 66.732 1.00 44.16 78 TYR E C 1
ATOM 6274 O O . TYR E 1 80 ? -36.861 -48.871 66.983 1.00 51.35 78 TYR E O 1
ATOM 6283 N N . LEU E 1 81 ? -36.859 -47.102 65.576 1.00 41.11 79 LEU E N 1
ATOM 6284 C CA . LEU E 1 81 ? -37.529 -47.824 64.503 1.00 42.80 79 LEU E CA 1
ATOM 6285 C C . LEU E 1 81 ? -36.621 -48.894 63.880 1.00 43.18 79 LEU E C 1
ATOM 6286 O O . LEU E 1 81 ? -37.103 -49.960 63.475 1.00 42.59 79 LEU E O 1
ATOM 6291 N N . ASP E 1 82 ? -35.315 -48.623 63.830 1.00 37.57 80 ASP E N 1
ATOM 6292 C CA . ASP E 1 82 ? -34.346 -49.613 63.348 1.00 38.31 80 ASP E CA 1
ATOM 6293 C C . ASP E 1 82 ? -34.244 -50.841 64.259 1.00 51.05 80 ASP E C 1
ATOM 6294 O O . ASP E 1 82 ? -33.814 -51.908 63.823 1.00 53.84 80 ASP E O 1
ATOM 6299 N N . GLU E 1 83 ? -34.628 -50.693 65.528 1.00 60.41 81 GLU E N 1
ATOM 6300 C CA . GLU E 1 83 ? -34.588 -51.820 66.471 1.00 57.17 81 GLU E CA 1
ATOM 6301 C C . GLU E 1 83 ? -35.887 -52.617 66.491 1.00 54.63 81 GLU E C 1
ATOM 6302 O O . GLU E 1 83 ? -35.867 -53.838 66.598 1.00 54.36 81 GLU E O 1
ATOM 6308 N N . VAL E 1 84 ? -37.014 -51.921 66.399 1.00 55.05 82 VAL E N 1
ATOM 6309 C CA . VAL E 1 84 ? -38.311 -52.583 66.382 1.00 56.72 82 VAL E CA 1
ATOM 6310 C C . VAL E 1 84 ? -38.527 -53.270 65.037 1.00 58.87 82 VAL E C 1
ATOM 6311 O O . VAL E 1 84 ? -39.063 -54.371 64.967 1.00 65.61 82 VAL E O 1
ATOM 6315 N N . TYR E 1 85 ? -38.093 -52.616 63.968 1.00 61.65 83 TYR E N 1
ATOM 6316 C CA . TYR E 1 85 ? -38.242 -53.157 62.614 1.00 56.01 83 TYR E CA 1
ATOM 6317 C C . TYR E 1 85 ? -36.875 -53.306 61.955 1.00 48.48 83 TYR E C 1
ATOM 6318 O O . TYR E 1 85 ? -36.468 -52.461 61.176 1.00 46.98 83 TYR E O 1
ATOM 6327 N N . PRO E 1 86 ? -36.148 -54.376 62.297 1.00 47.21 84 PRO E N 1
ATOM 6328 C CA . PRO E 1 86 ? -34.780 -54.579 61.813 1.00 50.33 84 PRO E CA 1
ATOM 6329 C C . PRO E 1 86 ? -34.690 -55.363 60.495 1.00 57.16 84 PRO E C 1
ATOM 6330 O O . PRO E 1 86 ? -35.671 -55.944 59.996 1.00 53.43 84 PRO E O 1
ATOM 6334 N N . ALA E 1 87 ? -33.480 -55.360 59.942 1.00 57.42 85 ALA E N 1
ATOM 6335 C CA . ALA E 1 87 ? -33.118 -56.177 58.797 1.00 52.81 85 ALA E CA 1
ATOM 6336 C C . ALA E 1 87 ? -32.950 -57.577 59.334 1.00 57.60 85 ALA E C 1
ATOM 6337 O O . ALA E 1 87 ? -32.583 -57.736 60.501 1.00 69.54 85 ALA E O 1
ATOM 6339 N N . PRO E 1 88 ? -33.208 -58.602 58.501 1.00 60.29 86 PRO E N 1
ATOM 6340 C CA . PRO E 1 88 ? -33.554 -58.484 57.079 1.00 59.70 86 PRO E CA 1
ATOM 6341 C C . PRO E 1 88 ? -35.059 -58.341 56.830 1.00 63.09 86 PRO E C 1
ATOM 6342 O O . PRO E 1 88 ? -35.481 -58.325 55.674 1.00 68.11 86 PRO E O 1
ATOM 6346 N N . HIS E 1 89 ? -35.854 -58.240 57.892 1.00 60.19 87 HIS E N 1
ATOM 6347 C CA . HIS E 1 89 ? -37.306 -58.188 57.750 1.00 61.27 87 HIS E CA 1
ATOM 6348 C C . HIS E 1 89 ? -37.757 -56.834 57.204 1.00 58.81 87 HIS E C 1
ATOM 6349 O O . HIS E 1 89 ? -38.851 -56.708 56.649 1.00 61.03 87 HIS E O 1
ATOM 6356 N N . TYR E 1 90 ? -36.900 -55.830 57.363 1.00 54.42 88 TYR E N 1
ATOM 6357 C CA . TYR E 1 90 ? -37.189 -54.466 56.924 1.00 49.66 88 TYR E CA 1
ATOM 6358 C C . TYR E 1 90 ? -35.915 -53.825 56.415 1.00 51.19 88 TYR E C 1
ATOM 6359 O O . TYR E 1 90 ? -34.821 -54.309 56.705 1.00 52.12 88 TYR E O 1
ATOM 6368 N N . ALA E 1 91 ? -36.047 -52.726 55.682 1.00 37.43 89 ALA E N 1
ATOM 6369 C CA . ALA E 1 91 ? -34.868 -51.994 55.270 1.00 41.89 89 ALA E CA 1
ATOM 6370 C C . ALA E 1 91 ? -34.270 -51.260 56.465 1.00 44.90 89 ALA E C 1
ATOM 6371 O O . ALA E 1 91 ? -35.000 -50.658 57.255 1.00 46.24 89 ALA E O 1
ATOM 6373 N N . ALA E 1 92 ? -32.945 -51.294 56.583 1.00 45.23 90 ALA E N 1
ATOM 6374 C CA . ALA E 1 92 ? -32.253 -50.616 57.671 1.00 47.85 90 ALA E CA 1
ATOM 6375 C C . ALA E 1 92 ? -31.967 -49.174 57.302 1.00 53.03 90 ALA E C 1
ATOM 6376 O O . ALA E 1 92 ? -31.517 -48.891 56.188 1.00 58.42 90 ALA E O 1
ATOM 6378 N N . VAL E 1 93 ? -32.206 -48.258 58.239 1.00 45.40 91 VAL E N 1
ATOM 6379 C CA . VAL E 1 93 ? -31.878 -46.860 57.993 1.00 37.93 91 VAL E CA 1
ATOM 6380 C C . VAL E 1 93 ? -30.515 -46.461 58.578 1.00 38.01 91 VAL E C 1
ATOM 6381 O O . VAL E 1 93 ? -30.064 -45.323 58.408 1.00 42.56 91 VAL E O 1
ATOM 6385 N N . LEU E 1 94 ? -29.853 -47.408 59.243 1.00 32.39 92 LEU E N 1
ATOM 6386 C CA . LEU E 1 94 ? -28.481 -47.206 59.718 1.00 31.83 92 LEU E CA 1
ATOM 6387 C C . LEU E 1 94 ? -27.583 -48.294 59.147 1.00 30.24 92 LEU E C 1
ATOM 6388 O O . LEU E 1 94 ? -28.041 -49.428 58.945 1.00 31.16 92 LEU E O 1
ATOM 6393 N N . PRO E 1 95 ? -26.305 -47.964 58.884 1.00 28.96 93 PRO E N 1
ATOM 6394 C CA . PRO E 1 95 ? -25.312 -48.961 58.447 1.00 31.09 93 PRO E CA 1
ATOM 6395 C C . PRO E 1 95 ? -25.186 -50.138 59.427 1.00 52.90 93 PRO E C 1
ATOM 6396 O O . PRO E 1 95 ? -25.390 -49.987 60.637 1.00 55.64 93 PRO E O 1
ATOM 6400 N N . ALA E 1 96 ? -24.845 -51.304 58.896 1.00 53.87 94 ALA E N 1
ATOM 6401 C CA . ALA E 1 96 ? -24.688 -52.516 59.702 1.00 48.27 94 ALA E CA 1
ATOM 6402 C C . ALA E 1 96 ? -23.302 -52.597 60.333 1.00 50.01 94 ALA E C 1
ATOM 6403 O O . ALA E 1 96 ? -23.183 -52.946 61.504 1.00 55.30 94 ALA E O 1
ATOM 6405 N N . ASP E 1 97 ? -22.262 -52.290 59.553 1.00 50.76 95 ASP E N 1
ATOM 6406 C CA . ASP E 1 97 ? -20.895 -52.240 60.076 1.00 50.62 95 ASP E CA 1
ATOM 6407 C C . ASP E 1 97 ? -20.825 -51.363 61.321 1.00 49.81 95 ASP E C 1
ATOM 6408 O O . ASP E 1 97 ? -21.488 -50.331 61.415 1.00 49.95 95 ASP E O 1
ATOM 6413 N N . ARG E 1 98 ? -20.026 -51.784 62.288 1.00 60.53 96 ARG E N 1
ATOM 6414 C CA . ARG E 1 98 ? -20.054 -51.160 63.603 1.00 57.64 96 ARG E CA 1
ATOM 6415 C C . ARG E 1 98 ? -19.591 -49.724 63.545 1.00 57.20 96 ARG E C 1
ATOM 6416 O O . ARG E 1 98 ? -20.325 -48.817 63.927 1.00 58.01 96 ARG E O 1
ATOM 6424 N N . GLU E 1 99 ? -18.384 -49.503 63.041 1.00 61.42 97 GLU E N 1
ATOM 6425 C CA . GLU E 1 99 ? -17.874 -48.140 62.994 1.00 59.65 97 GLU E CA 1
ATOM 6426 C C . GLU E 1 99 ? -18.509 -47.265 61.918 1.00 55.15 97 GLU E C 1
ATOM 6427 O O . GLU E 1 99 ? -18.546 -46.043 62.069 1.00 55.27 97 GLU E O 1
ATOM 6433 N N . THR E 1 100 ? -19.023 -47.864 60.845 1.00 53.94 98 THR E N 1
ATOM 6434 C CA . THR E 1 100 ? -19.761 -47.055 59.886 1.00 46.46 98 THR E CA 1
ATOM 6435 C C . THR E 1 100 ? -21.030 -46.549 60.581 1.00 38.12 98 THR E C 1
ATOM 6436 O O . THR E 1 100 ? -21.364 -45.358 60.491 1.00 34.92 98 THR E O 1
ATOM 6440 N N . ARG E 1 101 ? -21.718 -47.428 61.305 1.00 31.84 99 ARG E N 1
ATOM 6441 C CA . ARG E 1 101 ? -22.858 -46.974 62.106 1.00 41.89 99 ARG E CA 1
ATOM 6442 C C . ARG E 1 101 ? -22.472 -45.821 63.044 1.00 45.15 99 ARG E C 1
ATOM 6443 O O . ARG E 1 101 ? -23.181 -44.815 63.136 1.00 45.02 99 ARG E O 1
ATOM 6451 N N . ALA E 1 102 ? -21.330 -45.959 63.707 1.00 30.65 100 ALA E N 1
ATOM 6452 C CA . ALA E 1 102 ? -20.827 -44.892 64.565 1.00 37.44 100 ALA E CA 1
ATOM 6453 C C . ALA E 1 102 ? -20.724 -43.585 63.801 1.00 36.80 100 ALA E C 1
ATOM 6454 O O . ALA E 1 102 ? -21.179 -42.541 64.278 1.00 37.52 100 ALA E O 1
ATOM 6456 N N . LEU E 1 103 ? -20.162 -43.644 62.594 1.00 39.43 101 LEU E N 1
ATOM 6457 C CA . LEU E 1 103 ? -20.009 -42.436 61.788 1.00 29.38 101 LEU E CA 1
ATOM 6458 C C . LEU E 1 103 ? -21.351 -41.839 61.347 1.00 28.49 101 LEU E C 1
ATOM 6459 O O . LEU E 1 103 ? -21.507 -40.621 61.328 1.00 34.70 101 LEU E O 1
ATOM 6464 N N . ALA E 1 104 ? -22.339 -42.665 61.013 1.00 26.31 102 ALA E N 1
ATOM 6465 C CA . ALA E 1 104 ? -23.656 -42.079 60.712 1.00 25.95 102 ALA E CA 1
ATOM 6466 C C . ALA E 1 104 ? -24.259 -41.420 61.952 1.00 33.75 102 ALA E C 1
ATOM 6467 O O . ALA E 1 104 ? -24.878 -40.360 61.851 1.00 40.45 102 ALA E O 1
ATOM 6469 N N . ARG E 1 105 ? -24.089 -42.047 63.121 1.00 34.45 103 ARG E N 1
ATOM 6470 C CA . ARG E 1 105 ? -24.561 -41.428 64.363 1.00 29.33 103 ARG E CA 1
ATOM 6471 C C . ARG E 1 105 ? -23.907 -40.060 64.573 1.00 30.57 103 ARG E C 1
ATOM 6472 O O . ARG E 1 105 ? -24.591 -39.089 64.907 1.00 32.10 103 ARG E O 1
ATOM 6480 N N . GLN E 1 106 ? -22.595 -39.981 64.335 1.00 34.54 104 GLN E N 1
ATOM 6481 C CA . GLN E 1 106 ? -21.854 -38.719 64.461 1.00 34.54 104 GLN E CA 1
ATOM 6482 C C . GLN E 1 106 ? -22.401 -37.674 63.517 1.00 36.74 104 GLN E C 1
ATOM 6483 O O . GLN E 1 106 ? -22.654 -36.529 63.918 1.00 41.72 104 GLN E O 1
ATOM 6489 N N . LEU E 1 107 ? -22.592 -38.079 62.266 1.00 31.96 105 LEU E N 1
ATOM 6490 C CA . LEU E 1 107 ? -23.112 -37.179 61.238 1.00 27.60 105 LEU E CA 1
ATOM 6491 C C . LEU E 1 107 ? -24.489 -36.629 61.630 1.00 25.75 105 LEU E C 1
ATOM 6492 O O . LEU E 1 107 ? -24.715 -35.417 61.564 1.00 27.88 105 LEU E O 1
ATOM 6497 N N . GLN E 1 108 ? -25.387 -37.502 62.080 1.00 27.55 106 GLN E N 1
ATOM 6498 C CA . GLN E 1 108 ? -26.710 -37.071 62.543 1.00 28.57 106 GLN E CA 1
ATOM 6499 C C . GLN E 1 108 ? -26.618 -36.081 63.714 1.00 28.04 106 GLN E C 1
ATOM 6500 O O . GLN E 1 108 ? -27.261 -35.031 63.719 1.00 29.74 106 GLN E O 1
ATOM 6506 N N . ALA E 1 109 ? -25.808 -36.415 64.705 1.00 23.45 107 ALA E N 1
ATOM 6507 C CA . ALA E 1 109 ? -25.664 -35.538 65.860 1.00 28.41 107 ALA E CA 1
ATOM 6508 C C . ALA E 1 109 ? -24.983 -34.227 65.488 1.00 30.48 107 ALA E C 1
ATOM 6509 O O . ALA E 1 109 ? -25.361 -33.157 65.983 1.00 36.78 107 ALA E O 1
ATOM 6511 N N . TRP E 1 110 ? -23.992 -34.291 64.603 1.00 38.31 108 TRP E N 1
ATOM 6512 C CA . TRP E 1 110 ? -23.272 -33.075 64.245 1.00 35.08 108 TRP E CA 1
ATOM 6513 C C . TRP E 1 110 ? -24.237 -32.093 63.607 1.00 31.41 108 TRP E C 1
ATOM 6514 O O . TRP E 1 110 ? -24.310 -30.933 64.015 1.00 34.27 108 TRP E O 1
ATOM 6525 N N . ILE E 1 111 ? -25.023 -32.585 62.650 1.00 31.79 109 ILE E N 1
ATOM 6526 C CA . ILE E 1 111 ? -25.983 -31.755 61.920 1.00 33.47 109 ILE E CA 1
ATOM 6527 C C . ILE E 1 111 ? -26.999 -31.119 62.861 1.00 31.87 109 ILE E C 1
ATOM 6528 O O . ILE E 1 111 ? -27.391 -29.971 62.684 1.00 39.36 109 ILE E O 1
ATOM 6533 N N . ARG E 1 112 ? -27.410 -31.864 63.877 1.00 28.71 110 ARG E N 1
ATOM 6534 C CA . ARG E 1 112 ? -28.454 -31.395 64.786 1.00 35.35 110 ARG E CA 1
ATOM 6535 C C . ARG E 1 112 ? -27.987 -30.440 65.896 1.00 37.57 110 ARG E C 1
ATOM 6536 O O . ARG E 1 112 ? -28.821 -29.877 66.613 1.00 29.68 110 ARG E O 1
ATOM 6544 N N . SER E 1 113 ? -26.674 -30.248 66.032 1.00 36.31 111 SER E N 1
ATOM 6545 C CA . SER E 1 113 ? -26.156 -29.389 67.104 1.00 33.73 111 SER E CA 1
ATOM 6546 C C . SER E 1 113 ? -25.014 -28.471 66.693 1.00 35.59 111 SER E C 1
ATOM 6547 O O . SER E 1 113 ? -24.336 -27.933 67.553 1.00 38.64 111 SER E O 1
ATOM 6550 N N . ASP E 1 114 ? -24.744 -28.348 65.400 1.00 38.34 112 ASP E N 1
ATOM 6551 C CA . ASP E 1 114 ? -23.785 -27.348 64.918 1.00 40.88 112 ASP E CA 1
ATOM 6552 C C . ASP E 1 114 ? -24.457 -26.501 63.843 1.00 41.75 112 ASP E C 1
ATOM 6553 O O . ASP E 1 114 ? -25.675 -26.598 63.631 1.00 42.30 112 ASP E O 1
ATOM 6558 N N . PHE E 1 115 ? -23.662 -25.678 63.167 1.00 38.92 113 PHE E N 1
ATOM 6559 C CA . PHE E 1 115 ? -24.128 -24.958 61.992 1.00 40.98 113 PHE E CA 1
ATOM 6560 C C . PHE E 1 115 ? -25.268 -23.988 62.312 1.00 48.56 113 PHE E C 1
ATOM 6561 O O . PHE E 1 115 ? -26.051 -23.631 61.433 1.00 50.92 113 PHE E O 1
ATOM 6569 N N . MET E 1 116 ? -25.357 -23.558 63.567 1.00 56.68 114 MET E N 1
ATOM 6570 C CA . MET E 1 116 ? -26.457 -22.695 64.015 1.00 59.31 114 MET E CA 1
ATOM 6571 C C . MET E 1 116 ? -26.482 -21.302 63.361 1.00 59.42 114 MET E C 1
ATOM 6572 O O . MET E 1 116 ? -27.555 -20.745 63.135 1.00 58.92 114 MET E O 1
ATOM 6577 N N . PRO E 1 117 ? -25.307 -20.727 63.055 1.00 58.74 115 PRO E N 1
ATOM 6578 C CA . PRO E 1 117 ? -25.356 -19.506 62.235 1.00 57.55 115 PRO E CA 1
ATOM 6579 C C . PRO E 1 117 ? -25.783 -19.672 60.760 1.00 64.16 115 PRO E C 1
ATOM 6580 O O . PRO E 1 117 ? -25.548 -18.738 59.998 1.00 68.05 115 PRO E O 1
ATOM 6584 N N . LEU E 1 118 ? -26.389 -20.795 60.366 1.00 63.32 116 LEU E N 1
ATOM 6585 C CA . LEU E 1 118 ? -26.936 -20.939 59.008 1.00 63.06 116 LEU E CA 1
ATOM 6586 C C . LEU E 1 118 ? -28.452 -21.204 58.991 1.00 66.00 116 LEU E C 1
ATOM 6587 O O . LEU E 1 118 ? -29.167 -20.933 59.966 1.00 70.69 116 LEU E O 1
ATOM 6592 N N . GLY E 1 137 ? -19.631 -13.267 57.900 1.00 80.18 135 GLY E N 1
ATOM 6593 C CA . GLY E 1 137 ? -20.145 -13.299 59.260 1.00 82.71 135 GLY E CA 1
ATOM 6594 C C . GLY E 1 137 ? -19.387 -14.205 60.221 1.00 86.06 135 GLY E C 1
ATOM 6595 O O . GLY E 1 137 ? -20.009 -14.936 60.998 1.00 90.20 135 GLY E O 1
ATOM 6596 N N . GLU E 1 138 ? -18.054 -14.144 60.164 1.00 85.02 136 GLU E N 1
ATOM 6597 C CA . GLU E 1 138 ? -17.126 -14.889 61.044 1.00 83.82 136 GLU E CA 1
ATOM 6598 C C . GLU E 1 138 ? -17.549 -16.295 61.511 1.00 77.65 136 GLU E C 1
ATOM 6599 O O . GLU E 1 138 ? -16.966 -17.303 61.092 1.00 75.09 136 GLU E O 1
ATOM 6605 N N . ALA E 1 139 ? -18.540 -16.356 62.396 1.00 67.99 137 ALA E N 1
ATOM 6606 C CA . ALA E 1 139 ? -19.066 -17.636 62.845 1.00 61.29 137 ALA E CA 1
ATOM 6607 C C . ALA E 1 139 ? -19.716 -18.391 61.682 1.00 59.53 137 ALA E C 1
ATOM 6608 O O . ALA E 1 139 ? -19.592 -19.619 61.568 1.00 52.73 137 ALA E O 1
ATOM 6610 N N . ALA E 1 140 ? -20.416 -17.654 60.822 1.00 59.71 138 ALA E N 1
ATOM 6611 C CA . ALA E 1 140 ? -21.078 -18.276 59.680 1.00 51.65 138 ALA E CA 1
ATOM 6612 C C . ALA E 1 140 ? -20.041 -18.745 58.661 1.00 47.51 138 ALA E C 1
ATOM 6613 O O . ALA E 1 140 ? -20.121 -19.865 58.174 1.00 44.95 138 ALA E O 1
ATOM 6615 N N . GLN E 1 141 ? -19.058 -17.899 58.370 1.00 48.22 139 GLN E N 1
ATOM 6616 C CA . GLN E 1 141 ? -17.943 -18.301 57.519 1.00 48.38 139 GLN E CA 1
ATOM 6617 C C . GLN E 1 141 ? -17.341 -19.610 58.018 1.00 55.31 139 GLN E C 1
ATOM 6618 O O . GLN E 1 141 ? -17.140 -20.548 57.243 1.00 60.19 139 GLN E O 1
ATOM 6620 N N . LEU E 1 142 ? -17.090 -19.681 59.322 1.00 60.59 140 LEU E N 1
ATOM 6621 C CA . LEU E 1 142 ? -16.546 -20.887 59.939 1.00 55.08 140 LEU E CA 1
ATOM 6622 C C . LEU E 1 142 ? -17.445 -22.102 59.711 1.00 45.31 140 LEU E C 1
ATOM 6623 O O . LEU E 1 142 ? -16.970 -23.187 59.375 1.00 44.68 140 LEU E O 1
ATOM 6628 N N . ALA E 1 143 ? -18.746 -21.908 59.889 1.00 33.94 141 ALA E N 1
ATOM 6629 C CA . ALA E 1 143 ? -19.691 -22.985 59.732 1.00 40.08 141 ALA E CA 1
ATOM 6630 C C . ALA E 1 143 ? -19.718 -23.466 58.261 1.00 47.35 141 ALA E C 1
ATOM 6631 O O . ALA E 1 143 ? -19.670 -24.674 57.998 1.00 45.69 141 ALA E O 1
ATOM 6633 N N . CYS E 1 144 ? -19.781 -22.509 57.328 1.00 43.13 142 CYS E N 1
ATOM 6634 C CA . CYS E 1 144 ? -19.690 -22.755 55.886 1.00 39.91 142 CYS E CA 1
ATOM 6635 C C . CYS E 1 144 ? -18.447 -23.576 55.540 1.00 39.43 142 CYS E C 1
ATOM 6636 O O . CYS E 1 144 ? -18.521 -24.599 54.841 1.00 39.21 142 CYS E O 1
ATOM 6639 N N . GLU E 1 145 ? -17.306 -23.126 56.043 1.00 34.23 143 GLU E N 1
ATOM 6640 C CA . GLU E 1 145 ? -16.050 -23.818 55.793 1.00 42.38 143 GLU E CA 1
ATOM 6641 C C . GLU E 1 145 ? -16.062 -25.272 56.283 1.00 44.20 143 GLU E C 1
ATOM 6642 O O . GLU E 1 145 ? -15.513 -26.154 55.618 1.00 44.95 143 GLU E O 1
ATOM 6648 N N . LYS E 1 146 ? -16.690 -25.522 57.436 1.00 43.32 144 LYS E N 1
ATOM 6649 C CA . LYS E 1 146 ? -16.672 -26.865 58.023 1.00 39.97 144 LYS E CA 1
ATOM 6650 C C . LYS E 1 146 ? -17.623 -27.781 57.282 1.00 33.88 144 LYS E C 1
ATOM 6651 O O . LYS E 1 146 ? -17.332 -28.957 57.062 1.00 33.44 144 LYS E O 1
ATOM 6657 N N . LEU E 1 147 ? -18.773 -27.235 56.910 1.00 31.32 145 LEU E N 1
ATOM 6658 C CA . LEU E 1 147 ? -19.761 -27.992 56.158 1.00 32.75 145 LEU E CA 1
ATOM 6659 C C . LEU E 1 147 ? -19.150 -28.397 54.811 1.00 40.99 145 LEU E C 1
ATOM 6660 O O . LEU E 1 147 ? -19.072 -29.582 54.482 1.00 37.53 145 LEU E O 1
ATOM 6665 N N . LEU E 1 148 ? -18.672 -27.407 54.061 1.00 37.07 146 LEU E N 1
ATOM 6666 C CA . LEU E 1 148 ? -18.107 -27.683 52.754 1.00 38.60 146 LEU E CA 1
ATOM 6667 C C . LEU E 1 148 ? -16.906 -28.594 52.881 1.00 39.14 146 LEU E C 1
ATOM 6668 O O . LEU E 1 148 ? -16.674 -29.445 52.018 1.00 39.50 146 LEU E O 1
ATOM 6673 N N . SER E 1 149 ? -16.150 -28.447 53.960 1.00 40.12 147 SER E N 1
ATOM 6674 C CA . SER E 1 149 ? -14.972 -29.292 54.111 1.00 37.29 147 SER E CA 1
ATOM 6675 C C . SER E 1 149 ? -15.372 -30.740 54.350 1.00 41.20 147 SER E C 1
ATOM 6676 O O . SER E 1 149 ? -14.735 -31.666 53.832 1.00 41.33 147 SER E O 1
ATOM 6679 N N . ALA E 1 150 ? -16.448 -30.923 55.110 1.00 35.39 148 ALA E N 1
ATOM 6680 C CA . ALA E 1 150 ? -16.975 -32.252 55.366 1.00 38.10 148 ALA E CA 1
ATOM 6681 C C . ALA E 1 150 ? -17.554 -32.859 54.091 1.00 41.93 148 ALA E C 1
ATOM 6682 O O . ALA E 1 150 ? -17.347 -34.040 53.805 1.00 46.94 148 ALA E O 1
ATOM 6684 N N . ALA E 1 151 ? -18.293 -32.049 53.342 1.00 37.07 149 ALA E N 1
ATOM 6685 C CA . ALA E 1 151 ? -18.929 -32.491 52.108 1.00 41.66 149 ALA E CA 1
ATOM 6686 C C . ALA E 1 151 ? -17.904 -33.044 51.114 1.00 43.56 149 ALA E C 1
ATOM 6687 O O . ALA E 1 151 ? -18.112 -34.091 50.498 1.00 36.89 149 ALA E O 1
ATOM 6689 N N . ASP E 1 152 ? -16.793 -32.330 50.976 1.00 42.07 150 ASP E N 1
ATOM 6690 C CA . ASP E 1 152 ? -15.753 -32.707 50.042 1.00 43.34 150 ASP E CA 1
ATOM 6691 C C . ASP E 1 152 ? -15.024 -33.967 50.494 1.00 43.93 150 ASP E C 1
ATOM 6692 O O . ASP E 1 152 ? -14.481 -34.713 49.678 1.00 49.54 150 ASP E O 1
ATOM 6697 N N . ARG E 1 153 ? -15.006 -34.204 51.797 1.00 47.68 151 ARG E N 1
ATOM 6698 C CA . ARG E 1 153 ? -14.250 -35.326 52.345 1.00 48.67 151 ARG E CA 1
ATOM 6699 C C . ARG E 1 153 ? -15.088 -36.601 52.392 1.00 45.64 151 ARG E C 1
ATOM 6700 O O . ARG E 1 153 ? -14.547 -37.704 52.313 1.00 46.42 151 ARG E O 1
ATOM 6708 N N . LEU E 1 154 ? -16.409 -36.436 52.478 1.00 46.35 152 LEU E N 1
ATOM 6709 C CA . LEU E 1 154 ? -17.336 -37.553 52.689 1.00 49.59 152 LEU E CA 1
ATOM 6710 C C . LEU E 1 154 ? -18.013 -38.064 51.413 1.00 50.49 152 LEU E C 1
ATOM 6711 O O . LEU E 1 154 ? -18.397 -39.231 51.337 1.00 52.46 152 LEU E O 1
ATOM 6716 N N . ILE E 1 155 ? -18.159 -37.188 50.423 1.00 48.32 153 ILE E N 1
ATOM 6717 C CA . ILE E 1 155 ? -18.899 -37.491 49.200 1.00 46.73 153 ILE E CA 1
ATOM 6718 C C . ILE E 1 155 ? -17.976 -37.877 48.046 1.00 51.29 153 ILE E C 1
ATOM 6719 O O . ILE E 1 155 ? -16.897 -37.299 47.881 1.00 56.79 153 ILE E O 1
ATOM 6724 N N . ASP E 1 156 ? -18.396 -38.860 47.253 1.00 48.27 154 ASP E N 1
ATOM 6725 C CA . ASP E 1 156 ? -17.656 -39.242 46.055 1.00 54.13 154 ASP E CA 1
ATOM 6726 C C . ASP E 1 156 ? -18.619 -39.763 44.984 1.00 50.92 154 ASP E C 1
ATOM 6727 O O . ASP E 1 156 ? -19.628 -40.393 45.294 1.00 46.93 154 ASP E O 1
ATOM 6732 N N . ASP E 1 157 ? -18.325 -39.488 43.721 1.00 57.43 155 ASP E N 1
ATOM 6733 C CA . ASP E 1 157 ? -19.230 -39.923 42.659 1.00 57.94 155 ASP E CA 1
ATOM 6734 C C . ASP E 1 157 ? -19.443 -41.438 42.642 1.00 56.50 155 ASP E C 1
ATOM 6735 O O . ASP E 1 157 ? -20.491 -41.914 42.200 1.00 55.71 155 ASP E O 1
ATOM 6740 N N . GLU E 1 158 ? -18.470 -42.184 43.161 1.00 54.54 156 GLU E N 1
ATOM 6741 C CA . GLU E 1 158 ? -18.506 -43.638 43.073 1.00 58.95 156 GLU E CA 1
ATOM 6742 C C . GLU E 1 158 ? -19.339 -44.270 44.176 1.00 52.90 156 GLU E C 1
ATOM 6743 O O . GLU E 1 158 ? -19.445 -45.492 44.249 1.00 54.05 156 GLU E O 1
ATOM 6749 N N . ARG E 1 159 ? -19.948 -43.443 45.016 1.00 48.16 157 ARG E N 1
ATOM 6750 C CA . ARG E 1 159 ? -20.728 -43.954 46.135 1.00 52.88 157 ARG E CA 1
ATOM 6751 C C . ARG E 1 159 ? -22.094 -43.278 46.204 1.00 51.96 157 ARG E C 1
ATOM 6752 O O . ARG E 1 159 ? -22.187 -42.051 46.101 1.00 53.93 157 ARG E O 1
ATOM 6760 N N . TYR E 1 160 ? -23.153 -44.066 46.379 1.00 43.50 158 TYR E N 1
ATOM 6761 C CA . TYR E 1 160 ? -24.483 -43.480 46.412 1.00 40.37 158 TYR E CA 1
ATOM 6762 C C . TYR E 1 160 ? -24.680 -42.606 47.651 1.00 45.26 158 TYR E C 1
ATOM 6763 O O . TYR E 1 160 ? -25.038 -41.432 47.538 1.00 45.28 158 TYR E O 1
ATOM 6772 N N . GLY E 1 161 ? -24.477 -43.176 48.837 1.00 45.10 159 GLY E N 1
ATOM 6773 C CA . GLY E 1 161 ? -24.501 -42.371 50.058 1.00 39.65 159 GLY E CA 1
ATOM 6774 C C . GLY E 1 161 ? -23.080 -41.998 50.430 1.00 40.69 159 GLY E C 1
ATOM 6775 O O . GLY E 1 161 ? -22.135 -42.385 49.733 1.00 51.97 159 GLY E O 1
ATOM 6776 N N . VAL E 1 162 ? -22.907 -41.255 51.513 1.00 31.93 160 VAL E N 1
ATOM 6777 C CA . VAL E 1 162 ? -21.548 -40.959 51.982 1.00 35.65 160 VAL E CA 1
ATOM 6778 C C . VAL E 1 162 ? -20.776 -42.216 52.417 1.00 37.63 160 VAL E C 1
ATOM 6779 O O . VAL E 1 162 ? -19.540 -42.209 52.424 1.00 40.73 160 VAL E O 1
ATOM 6783 N N . PHE E 1 163 ? -21.479 -43.293 52.772 1.00 37.98 161 PHE E N 1
ATOM 6784 C CA . PHE E 1 163 ? -20.782 -44.498 53.265 1.00 41.29 161 PHE E CA 1
ATOM 6785 C C . PHE E 1 163 ? -20.862 -45.655 52.284 1.00 45.13 161 PHE E C 1
ATOM 6786 O O . PHE E 1 163 ? -20.241 -46.699 52.488 1.00 52.86 161 PHE E O 1
ATOM 6794 N N . GLY E 1 164 ? -21.645 -45.475 51.231 1.00 42.10 162 GLY E N 1
ATOM 6795 C CA . GLY E 1 164 ? -21.952 -46.561 50.325 1.00 41.70 162 GLY E CA 1
ATOM 6796 C C . GLY E 1 164 ? -23.453 -46.612 50.133 1.00 40.11 162 GLY E C 1
ATOM 6797 O O . GLY E 1 164 ? -24.036 -45.712 49.511 1.00 34.63 162 GLY E O 1
ATOM 6798 N N . ASP E 1 165 ? -24.085 -47.645 50.683 1.00 35.96 163 ASP E N 1
ATOM 6799 C CA . ASP E 1 165 ? -25.537 -47.694 50.689 1.00 43.01 163 ASP E CA 1
ATOM 6800 C C . ASP E 1 165 ? -26.135 -46.458 51.360 1.00 45.83 163 ASP E C 1
ATOM 6801 O O . ASP E 1 165 ? -25.520 -45.835 52.250 1.00 40.56 163 ASP E O 1
ATOM 6806 N N . TRP E 1 166 ? -27.327 -46.088 50.903 1.00 49.11 164 TRP E N 1
ATOM 6807 C CA . TRP E 1 166 ? -28.074 -45.019 51.533 1.00 46.37 164 TRP E CA 1
ATOM 6808 C C . TRP E 1 166 ? -28.267 -45.327 53.018 1.00 43.62 164 TRP E C 1
ATOM 6809 O O . TRP E 1 166 ? -28.499 -46.481 53.382 1.00 39.03 164 TRP E O 1
ATOM 6820 N N . CYS E 1 167 ? -28.175 -44.303 53.863 1.00 36.51 165 CYS E N 1
ATOM 6821 C CA . CYS E 1 167 ? -28.676 -44.394 55.234 1.00 38.22 165 CYS E CA 1
ATOM 6822 C C . CYS E 1 167 ? -29.277 -43.046 55.579 1.00 40.48 165 CYS E C 1
ATOM 6823 O O . CYS E 1 167 ? -29.057 -42.075 54.852 1.00 37.24 165 CYS E O 1
ATOM 6826 N N . ILE E 1 168 ? -30.028 -42.982 56.677 1.00 39.60 166 ILE E N 1
ATOM 6827 C CA . ILE E 1 168 ? -30.810 -41.786 56.991 1.00 27.47 166 ILE E CA 1
ATOM 6828 C C . ILE E 1 168 ? -29.945 -40.549 57.185 1.00 29.63 166 ILE E C 1
ATOM 6829 O O . ILE E 1 168 ? -30.420 -39.432 57.015 1.00 37.89 166 ILE E O 1
ATOM 6834 N N . ALA E 1 169 ? -28.668 -40.741 57.501 1.00 30.68 167 ALA E N 1
ATOM 6835 C CA . ALA E 1 169 ? -27.770 -39.604 57.656 1.00 34.94 167 ALA E CA 1
ATOM 6836 C C . ALA E 1 169 ? -27.593 -38.862 56.334 1.00 41.79 167 ALA E C 1
ATOM 6837 O O . ALA E 1 169 ? -27.468 -37.642 56.335 1.00 46.77 167 ALA E O 1
ATOM 6839 N N . ASP E 1 170 ? -27.590 -39.592 55.216 1.00 39.53 168 ASP E N 1
ATOM 6840 C CA . ASP E 1 170 ? -27.497 -38.979 53.875 1.00 37.42 168 ASP E CA 1
ATOM 6841 C C . ASP E 1 170 ? -28.602 -37.956 53.621 1.00 37.34 168 ASP E C 1
ATOM 6842 O O . ASP E 1 170 ? -28.342 -36.848 53.154 1.00 32.74 168 ASP E O 1
ATOM 6847 N N . THR E 1 171 ? -29.834 -38.342 53.936 1.00 35.42 169 THR E N 1
ATOM 6848 C CA . THR E 1 171 ? -30.963 -37.425 53.921 1.00 37.92 169 THR E CA 1
ATOM 6849 C C . THR E 1 171 ? -30.736 -36.180 54.806 1.00 46.20 169 THR E C 1
ATOM 6850 O O . THR E 1 171 ? -30.990 -35.044 54.367 1.00 50.92 169 THR E O 1
ATOM 6854 N N . ASP E 1 172 ? -30.255 -36.386 56.036 1.00 32.72 170 ASP E N 1
ATOM 6855 C CA . ASP E 1 172 ? -29.975 -35.267 56.931 1.00 33.57 170 ASP E CA 1
ATOM 6856 C C . ASP E 1 172 ? -28.886 -34.387 56.347 1.00 34.05 170 ASP E C 1
ATOM 6857 O O . ASP E 1 172 ? -28.986 -33.169 56.365 1.00 43.93 170 ASP E O 1
ATOM 6862 N N . PHE E 1 173 ? -27.843 -35.019 55.834 1.00 29.81 171 PHE E N 1
ATOM 6863 C CA . PHE E 1 173 ? -26.707 -34.309 55.283 1.00 31.75 171 PHE E CA 1
ATOM 6864 C C . PHE E 1 173 ? -27.116 -33.499 54.046 1.00 37.88 171 PHE E C 1
ATOM 6865 O O . PHE E 1 173 ? -26.765 -32.333 53.904 1.00 38.17 171 PHE E O 1
ATOM 6873 N N . ALA E 1 174 ? -27.850 -34.140 53.149 1.00 40.70 172 ALA E N 1
ATOM 6874 C CA . ALA E 1 174 ? -28.310 -33.490 51.940 1.00 35.92 172 ALA E CA 1
ATOM 6875 C C . ALA E 1 174 ? -29.121 -32.228 52.242 1.00 39.59 172 ALA E C 1
ATOM 6876 O O . ALA E 1 174 ? -28.965 -31.214 51.559 1.00 42.66 172 ALA E O 1
ATOM 6878 N N . LEU E 1 175 ? -29.969 -32.283 53.269 1.00 40.28 173 LEU E N 1
ATOM 6879 C CA . LEU E 1 175 ? -30.749 -31.109 53.654 1.00 36.69 173 LEU E CA 1
ATOM 6880 C C . LEU E 1 175 ? -29.835 -29.981 54.107 1.00 36.01 173 LEU E C 1
ATOM 6881 O O . LEU E 1 175 ? -29.952 -28.852 53.626 1.00 37.72 173 LEU E O 1
ATOM 6886 N N . MET E 1 176 ? -28.896 -30.304 54.996 1.00 32.00 174 MET E N 1
ATOM 6887 C CA . MET E 1 176 ? -27.951 -29.317 55.511 1.00 33.14 174 MET E CA 1
ATOM 6888 C C . MET E 1 176 ? -27.131 -28.673 54.391 1.00 31.93 174 MET E C 1
ATOM 6889 O O . MET E 1 176 ? -27.002 -27.453 54.344 1.00 33.97 174 MET E O 1
ATOM 6894 N N . LEU E 1 177 ? -26.592 -29.489 53.488 1.00 31.32 175 LEU E N 1
ATOM 6895 C CA . LEU E 1 177 ? -25.763 -28.989 52.393 1.00 30.80 175 LEU E CA 1
ATOM 6896 C C . LEU E 1 177 ? -26.494 -27.950 51.535 1.00 36.75 175 LEU E C 1
ATOM 6897 O O . LEU E 1 177 ? -25.856 -27.120 50.885 1.00 33.24 175 LEU E O 1
ATOM 6902 N N . ASN E 1 178 ? -27.828 -27.960 51.559 1.00 40.01 176 ASN E N 1
ATOM 6903 C CA . ASN E 1 178 ? -28.585 -26.918 50.866 1.00 45.04 176 ASN E CA 1
ATOM 6904 C C . ASN E 1 178 ? -28.241 -25.512 51.345 1.00 48.36 176 ASN E C 1
ATOM 6905 O O . ASN E 1 178 ? -28.562 -24.531 50.685 1.00 53.67 176 ASN E O 1
ATOM 6910 N N . ARG E 1 179 ? -27.578 -25.410 52.490 1.00 48.45 177 ARG E N 1
ATOM 6911 C CA . ARG E 1 179 ? -27.221 -24.098 53.014 1.00 52.19 177 ARG E CA 1
ATOM 6912 C C . ARG E 1 179 ? -25.918 -23.561 52.420 1.00 52.37 177 ARG E C 1
ATOM 6913 O O . ARG E 1 179 ? -25.554 -22.408 52.637 1.00 61.35 177 ARG E O 1
ATOM 6921 N N . LEU E 1 180 ? -25.233 -24.401 51.654 1.00 47.20 178 LEU E N 1
ATOM 6922 C CA . LEU E 1 180 ? -24.011 -24.004 50.973 1.00 41.23 178 LEU E CA 1
ATOM 6923 C C . LEU E 1 180 ? -24.326 -22.915 49.946 1.00 49.99 178 LEU E C 1
ATOM 6924 O O . LEU E 1 180 ? -23.483 -22.072 49.620 1.00 49.47 178 LEU E O 1
ATOM 6929 N N . VAL E 1 181 ? -25.559 -22.939 49.451 1.00 52.76 179 VAL E N 1
ATOM 6930 C CA . VAL E 1 181 ? -26.031 -21.968 48.476 1.00 47.95 179 VAL E CA 1
ATOM 6931 C C . VAL E 1 181 ? -25.910 -20.548 49.038 1.00 49.31 179 VAL E C 1
ATOM 6932 O O . VAL E 1 181 ? -25.835 -19.571 48.280 1.00 50.13 179 VAL E O 1
ATOM 6936 N N . ALA E 1 182 ? -25.874 -20.437 50.368 1.00 46.33 180 ALA E N 1
ATOM 6937 C CA . AL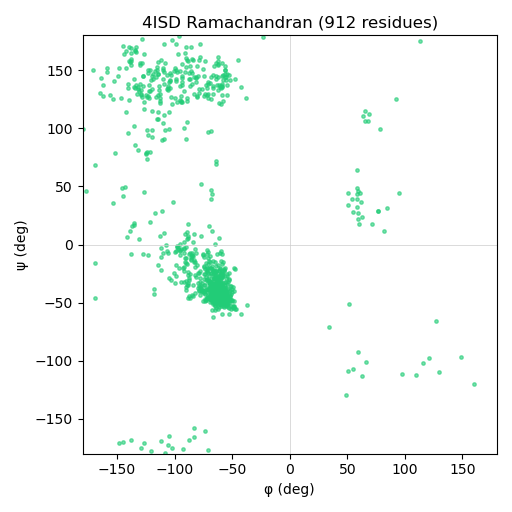A E 1 182 ? -25.774 -19.130 51.016 1.00 48.36 180 ALA E CA 1
ATOM 6938 C C . ALA E 1 182 ? -24.340 -18.780 51.425 1.00 44.19 180 ALA E C 1
ATOM 6939 O O . ALA E 1 182 ? -24.082 -17.692 51.951 1.00 47.50 180 ALA E O 1
ATOM 6941 N N . CYS E 1 183 ? -23.416 -19.706 51.179 1.00 41.59 181 CYS E N 1
ATOM 6942 C CA . CYS E 1 183 ? -22.019 -19.514 51.552 1.00 42.88 181 CYS E CA 1
ATOM 6943 C C . CYS E 1 183 ? -21.240 -18.695 50.513 1.00 41.61 181 CYS E C 1
ATOM 6944 O O . CYS E 1 183 ? -21.828 -17.934 49.744 1.00 44.56 181 CYS E O 1
ATOM 6947 N N . GLY E 1 184 ? -19.919 -18.839 50.499 1.00 39.72 182 GLY E N 1
ATOM 6948 C CA . GLY E 1 184 ? -19.089 -17.980 49.671 1.00 37.19 182 GLY E CA 1
ATOM 6949 C C . GLY E 1 184 ? -17.962 -18.701 48.955 1.00 46.96 182 GLY E C 1
ATOM 6950 O O . GLY E 1 184 ? -17.288 -18.107 48.112 1.00 52.25 182 GLY E O 1
ATOM 6951 N N . ASP E 1 185 ? -17.753 -19.976 49.273 1.00 40.50 183 ASP E N 1
ATOM 6952 C CA . ASP E 1 185 ? -16.695 -20.751 48.632 1.00 46.00 183 ASP E CA 1
ATOM 6953 C C . ASP E 1 185 ? -17.258 -21.716 47.593 1.00 51.49 183 ASP E C 1
ATOM 6954 O O . ASP E 1 185 ? -18.316 -22.306 47.796 1.00 55.28 183 ASP E O 1
ATOM 6959 N N . PRO E 1 186 ? -16.553 -21.868 46.463 1.00 55.01 184 PRO E N 1
ATOM 6960 C CA . PRO E 1 186 ? -17.097 -22.647 45.351 1.00 50.07 184 PRO E CA 1
ATOM 6961 C C . PRO E 1 186 ? -17.390 -24.080 45.767 1.00 44.36 184 PRO E C 1
ATOM 6962 O O . PRO E 1 186 ? -16.586 -24.713 46.473 1.00 38.30 184 PRO E O 1
ATOM 6966 N N . VAL E 1 187 ? -18.551 -24.570 45.341 1.00 40.43 185 VAL E N 1
ATOM 6967 C CA . VAL E 1 187 ? -18.987 -25.916 45.666 1.00 38.00 185 VAL E CA 1
ATOM 6968 C C . VAL E 1 187 ? -18.626 -26.894 44.558 1.00 44.98 185 VAL E C 1
ATOM 6969 O O . VAL E 1 187 ? -19.009 -26.691 43.392 1.00 50.73 185 VAL E O 1
ATOM 6973 N N . PRO E 1 188 ? -17.894 -27.960 44.912 1.00 40.37 186 PRO E N 1
ATOM 6974 C CA . PRO E 1 188 ? -17.576 -29.091 44.017 1.00 42.48 186 PRO E CA 1
ATOM 6975 C C . PRO E 1 188 ? -18.828 -29.786 43.483 1.00 45.16 186 PRO E C 1
ATOM 6976 O O . PRO E 1 188 ? -19.700 -30.164 44.265 1.00 47.90 186 PRO E O 1
ATOM 6980 N N . PRO E 1 189 ? -18.915 -29.965 42.159 1.00 50.71 187 PRO E N 1
ATOM 6981 C CA . PRO E 1 189 ? -20.155 -30.505 41.587 1.00 50.41 187 PRO E CA 1
ATOM 6982 C C . PRO E 1 189 ? -20.521 -31.905 42.098 1.00 40.47 187 PRO E C 1
ATOM 6983 O O . PRO E 1 189 ? -21.694 -32.261 42.030 1.00 34.45 187 PRO E O 1
ATOM 6987 N N . LYS E 1 190 ? -19.568 -32.675 42.622 1.00 43.85 188 LYS E N 1
ATOM 6988 C CA . LYS E 1 190 ? -19.932 -33.961 43.233 1.00 44.26 188 LYS E CA 1
ATOM 6989 C C . LYS E 1 190 ? -20.905 -33.778 44.400 1.00 41.92 188 LYS E C 1
ATOM 6990 O O . LYS E 1 190 ? -21.750 -34.638 44.645 1.00 50.31 188 LYS E O 1
ATOM 6996 N N . VAL E 1 191 ? -20.796 -32.648 45.096 1.00 32.18 189 VAL E N 1
ATOM 6997 C CA . VAL E 1 191 ? -21.705 -32.308 46.188 1.00 28.59 189 VAL E CA 1
ATOM 6998 C C . VAL E 1 191 ? -23.101 -31.973 45.653 1.00 37.13 189 VAL E C 1
ATOM 6999 O O . VAL E 1 191 ? -24.114 -32.454 46.185 1.00 42.49 189 VAL E O 1
ATOM 7003 N N . LEU E 1 192 ? -23.152 -31.165 44.593 1.00 34.68 190 LEU E N 1
ATOM 7004 C CA . LEU E 1 192 ? -24.414 -30.845 43.922 1.00 39.84 190 LEU E CA 1
ATOM 7005 C C . LEU E 1 192 ? -25.102 -32.103 43.410 1.00 38.48 190 LEU E C 1
ATOM 7006 O O . LEU E 1 192 ? -26.330 -32.245 43.498 1.00 39.40 190 LEU E O 1
ATOM 7011 N N . ARG E 1 193 ? -24.296 -33.007 42.860 1.00 31.25 191 ARG E N 1
ATOM 7012 C CA . ARG E 1 193 ? -24.787 -34.286 42.366 1.00 37.00 191 ARG E CA 1
ATOM 7013 C C . ARG E 1 193 ? -25.312 -35.119 43.523 1.00 47.07 191 ARG E C 1
ATOM 7014 O O . ARG E 1 193 ? -26.352 -35.769 43.411 1.00 52.42 191 ARG E O 1
ATOM 7022 N N . TYR E 1 194 ? -24.587 -35.090 44.639 1.00 43.46 192 TYR E N 1
ATOM 7023 C CA . TYR E 1 194 ? -25.008 -35.804 45.830 1.00 35.63 192 TYR E CA 1
ATOM 7024 C C . TYR E 1 194 ? -26.371 -35.282 46.290 1.00 37.45 192 TYR E C 1
ATOM 7025 O O . TYR E 1 194 ? -27.299 -36.061 46.510 1.00 39.60 192 TYR E O 1
ATOM 7034 N N . VAL E 1 195 ? -26.510 -33.963 46.396 1.00 33.87 193 VAL E N 1
ATOM 7035 C CA . VAL E 1 195 ? -27.756 -33.391 46.900 1.00 36.70 193 VAL E CA 1
ATOM 7036 C C . VAL E 1 195 ? -28.942 -33.694 45.979 1.00 44.95 193 VAL E C 1
ATOM 7037 O O . VAL E 1 195 ? -30.047 -33.986 46.443 1.00 49.62 193 VAL E O 1
ATOM 7041 N N . GLU E 1 196 ? -28.701 -33.635 44.673 1.00 55.18 194 GLU E N 1
ATOM 7042 C CA . GLU E 1 196 ? -29.718 -33.969 43.677 1.00 53.23 194 GLU E CA 1
ATOM 7043 C C . GLU E 1 196 ? -30.194 -35.403 43.910 1.00 46.40 194 GLU E C 1
ATOM 7044 O O . GLU E 1 196 ? -31.385 -35.671 44.059 1.00 45.41 194 GLU E O 1
ATOM 7050 N N . ARG E 1 197 ? -29.223 -36.305 43.969 1.00 44.10 195 ARG E N 1
ATOM 7051 C CA . ARG E 1 197 ? -29.423 -37.739 44.148 1.00 45.81 195 ARG E CA 1
ATOM 7052 C C . ARG E 1 197 ? -30.274 -38.028 45.402 1.00 50.34 195 ARG E C 1
ATOM 7053 O O . ARG E 1 197 ? -31.261 -38.760 45.336 1.00 52.15 195 ARG E O 1
ATOM 7061 N N . GLN E 1 198 ? -29.897 -37.436 46.535 1.00 42.24 196 GLN E N 1
ATOM 7062 C CA . GLN E 1 198 ? -30.598 -37.659 47.795 1.00 37.93 196 GLN E CA 1
ATOM 7063 C C . GLN E 1 198 ? -32.000 -37.059 47.844 1.00 35.53 196 GLN E C 1
ATOM 7064 O O . GLN E 1 198 ? -32.897 -37.614 48.494 1.00 38.64 196 GLN E O 1
ATOM 7070 N N . TRP E 1 199 ? -32.193 -35.928 47.171 1.00 37.57 197 TRP E N 1
ATOM 7071 C CA . TRP E 1 199 ? -33.524 -35.316 47.095 1.00 42.03 197 TRP E CA 1
ATOM 7072 C C . TRP E 1 199 ? -34.476 -36.114 46.194 1.00 47.90 197 TRP E C 1
ATOM 7073 O O . TRP E 1 199 ? -35.699 -35.999 46.306 1.00 48.24 197 TRP E O 1
ATOM 7084 N N . ALA E 1 200 ? -33.905 -36.936 45.320 1.00 30.11 198 ALA E N 1
ATOM 7085 C CA . ALA E 1 200 ? -34.686 -37.665 44.312 1.00 38.28 198 ALA E CA 1
ATOM 7086 C C . ALA E 1 200 ? -35.180 -39.048 44.740 1.00 42.81 198 ALA E C 1
ATOM 7087 O O . ALA E 1 200 ? -35.665 -39.802 43.906 1.00 55.18 198 ALA E O 1
ATOM 7089 N N . ARG E 1 201 ? -35.031 -39.409 46.011 1.00 43.88 199 ARG E N 1
ATOM 7090 C CA . ARG E 1 201 ? -35.539 -40.701 46.472 1.00 40.33 199 ARG E CA 1
ATOM 7091 C C . ARG E 1 201 ? -37.048 -40.593 46.564 1.00 40.11 199 ARG E C 1
ATOM 7092 O O . ARG E 1 201 ? -37.555 -39.530 46.893 1.00 49.11 199 ARG E O 1
ATOM 7100 N N . PRO E 1 202 ? -37.783 -41.682 46.268 1.00 42.22 200 PRO E N 1
ATOM 7101 C CA . PRO E 1 202 ? -39.243 -41.579 46.418 1.00 46.74 200 PRO E CA 1
ATOM 7102 C C . PRO E 1 202 ? -39.721 -41.188 47.832 1.00 47.16 200 PRO E C 1
ATOM 7103 O O . PRO E 1 202 ? -40.799 -40.601 47.942 1.00 48.47 200 PRO E O 1
ATOM 7107 N N . SER E 1 203 ? -38.941 -41.480 48.874 1.00 43.10 201 SER E N 1
ATOM 7108 C CA . SER E 1 203 ? -39.346 -41.144 50.260 1.00 47.69 201 SER E CA 1
ATOM 7109 C C . SER E 1 203 ? -39.373 -39.639 50.481 1.00 43.14 201 SER E C 1
ATOM 7110 O O . SER E 1 203 ? -40.338 -39.079 51.006 1.00 38.70 201 SER E O 1
ATOM 7113 N N . VAL E 1 204 ? -38.279 -39.002 50.089 1.00 42.32 202 VAL E N 1
ATOM 7114 C CA . VAL E 1 204 ? -38.149 -37.561 50.127 1.00 44.50 202 VAL E CA 1
ATOM 7115 C C . VAL E 1 204 ? -39.237 -36.908 49.274 1.00 47.37 202 VAL E C 1
ATOM 7116 O O . VAL E 1 204 ? -39.917 -35.976 49.713 1.00 44.47 202 VAL E O 1
ATOM 7120 N N . GLN E 1 205 ? -39.410 -37.428 48.063 1.00 44.91 203 GLN E N 1
ATOM 7121 C CA . GLN E 1 205 ? -40.423 -36.934 47.138 1.00 43.40 203 GLN E CA 1
ATOM 7122 C C . GLN E 1 205 ? -41.840 -37.013 47.689 1.00 45.26 203 GLN E C 1
ATOM 7123 O O . GLN E 1 205 ? -42.676 -36.160 47.401 1.00 51.32 203 GLN E O 1
ATOM 7129 N N . GLN E 1 206 ? -42.127 -38.043 48.467 1.00 46.89 204 GLN E N 1
ATOM 7130 C CA . GLN E 1 206 ? -43.462 -38.164 49.031 1.00 52.24 204 GLN E CA 1
ATOM 7131 C C . GLN E 1 206 ? -43.688 -37.134 50.140 1.00 51.25 204 GLN E C 1
ATOM 7132 O O . GLN E 1 206 ? -44.811 -36.695 50.361 1.00 57.54 204 GLN E O 1
ATOM 7138 N N . TRP E 1 207 ? -42.610 -36.734 50.813 1.00 45.47 205 TRP E N 1
ATOM 7139 C CA . TRP E 1 207 ? -42.661 -35.621 51.752 1.00 45.38 205 TRP E CA 1
ATOM 7140 C C . TRP E 1 207 ? -42.966 -34.328 51.023 1.00 43.94 205 TRP E C 1
ATOM 7141 O O . TRP E 1 207 ? -43.880 -33.594 51.407 1.00 44.63 205 TRP E O 1
ATOM 7152 N N . VAL E 1 208 ? -42.166 -34.054 49.986 1.00 45.11 206 VAL E N 1
ATOM 7153 C CA . VAL E 1 208 ? -42.341 -32.910 49.089 1.00 36.77 206 VAL E CA 1
ATOM 7154 C C . VAL E 1 208 ? -43.780 -32.802 48.615 1.00 47.04 206 VAL E C 1
ATOM 7155 O O . VAL E 1 208 ? -44.334 -31.712 48.531 1.00 58.77 206 VAL E O 1
ATOM 7159 N N . LYS E 1 209 ? -44.384 -33.950 48.328 1.00 44.62 207 LYS E N 1
ATOM 7160 C CA . LYS E 1 209 ? -45.720 -34.017 47.739 1.00 55.78 207 LYS E CA 1
ATOM 7161 C C . LYS E 1 209 ? -46.811 -33.626 48.733 1.00 60.21 207 LYS E C 1
ATOM 7162 O O . LYS E 1 209 ? -47.720 -32.863 48.405 1.00 62.63 207 LYS E O 1
ATOM 7168 N N . GLN E 1 210 ? -46.709 -34.156 49.949 1.00 63.55 208 GLN E N 1
ATOM 7169 C CA . GLN E 1 210 ? -47.657 -33.873 51.020 1.00 67.16 208 GLN E CA 1
ATOM 7170 C C . GLN E 1 210 ? -47.625 -32.390 51.385 1.00 64.64 208 GLN E C 1
ATOM 7171 O O . GLN E 1 210 ? -48.671 -31.762 51.606 1.00 65.28 208 GLN E O 1
ATOM 7177 N N . LYS E 1 211 ? -46.408 -31.852 51.446 1.00 58.08 209 LYS E N 1
ATOM 7178 C CA . LYS E 1 211 ? -46.161 -30.444 51.710 1.00 58.10 209 LYS E CA 1
ATOM 7179 C C . LYS E 1 211 ? -46.970 -29.602 50.740 1.00 65.25 209 LYS E C 1
ATOM 7180 O O . LYS E 1 211 ? -47.751 -28.738 51.157 1.00 70.08 209 LYS E O 1
ATOM 7186 N N . ARG E 1 212 ? -46.789 -29.877 49.448 1.00 65.82 210 ARG E N 1
ATOM 7187 C CA . ARG E 1 212 ? -47.472 -29.152 48.383 1.00 66.13 210 ARG E CA 1
ATOM 7188 C C . ARG E 1 212 ? -48.993 -29.250 48.485 1.00 69.38 210 ARG E C 1
ATOM 7189 O O . ARG E 1 212 ? -49.687 -28.232 48.427 1.00 72.57 210 ARG E O 1
ATOM 7197 N N . ASP E 1 213 ? -49.509 -30.464 48.660 1.00 67.91 211 ASP E N 1
ATOM 7198 C CA . ASP E 1 213 ? -50.940 -30.657 48.885 1.00 75.63 211 ASP E CA 1
ATOM 7199 C C . ASP E 1 213 ? -51.396 -30.084 50.238 1.00 86.27 211 ASP E C 1
ATOM 7200 O O . ASP E 1 213 ? -52.175 -30.720 50.949 1.00 92.04 211 ASP E O 1
ATOM 7205 N N . ALA E 1 214 ? -50.919 -28.887 50.584 1.00 87.09 212 ALA E N 1
ATOM 7206 C CA . ALA E 1 214 ? -51.210 -28.271 51.876 1.00 81.49 212 ALA E CA 1
ATOM 7207 C C . ALA E 1 214 ? -50.866 -26.776 51.898 1.00 81.07 212 ALA E C 1
ATOM 7208 O O . ALA E 1 214 ? -50.199 -26.253 50.997 1.00 82.33 212 ALA E O 1
#

=== Feature glossary ===
The features interleaved in this record are:

— What the protein is —

Sequence gives the chain of amino acids in standard one-letter code (A=alanine, C=cysteine, …, Y=tyrosine), read N→C. It is the only feature that is directly encoded by the gene; all structural features are derived from the folded form of this sequence.

Database cross-references. InterPro integrates a dozen domain/family signature databases into unified entries with residue-range hits. GO terms attach function/process/location labels with evidence codes. CATH codes position the fold in a four-level structural taxonomy. Organism is the NCBI-taxonomy species name.

— Where its atoms are —

Atomic coordinates in PDBx/mmCIF format — the same representation the Protein Data Bank distributes. Each line of the _atom_site loop places one backbone atom in Cartesian space (units: ångströms, origin: arbitrary).

The six renders are orthographic views along the three Cartesian axes in both directions. Representation (cartoon, sticks, or surface) and color scheme (sequence-rainbow or by-chain) vary across proteins so the training set covers all the common visualization conventions.

— Local backbone conformation —

Eight-state secondary structure (DSSP): H is the canonical α-helix, G the tighter 3₁₀-helix, I the wider π-helix; E/B are β-structure, T and S are turns and bends, and '-' is everything else. DSSP derives these from the pattern of main-chain N–H···O=C hydrogen bonds, not from the sequence.

P-SEA three-state annotation labels each residue as helix, strand, or coil based purely on the geometry of the Cα trace. It serves as a fallback when the full backbone (and thus DSSP) is unavailable.

The φ/ψ torsion pair specifies the backbone conformation at each residue. φ rotates about the N–Cα bond, ψ about the Cα–C bond. Steric clashes forbid most of the (φ, ψ) plane — the allowed regions (α-helix basin, β-sheet basin, left-handed helix) are the Ramachandran-allowed regions.

— Global shape and packing —

The geometric summary reports three shape descriptors. Rg (radius of gyration) measures how spread out the Cα atoms are about their centre of mass; compact globular proteins have small Rg, elongated or unfolded ones large. Cα contacts (<8 Å, |i−j|>4) count long-range residue pairs in spatial proximity — high for tightly packed folds, near zero for rods or random coil. The bounding-box extents give the protein's footprint along x, y, z in Å.

Solvent-accessible surface area (SASA) is the area in Å² traced out by the centre of a 1.4 Å probe sphere (a water molecule) rolled over the protein's van der Waals surface (Shrake–Rupley / Lee–Richards construction). Buried residues have near-zero SASA; fully exposed residues can exceed 200 Å². The total SASA scales roughly with the number of surface residues.

The contact map is a binary N×N matrix image: pixel (i, j) is dark where Cα_i and Cα_j are within 8 Å and |i−j|>4. Because the |i−j|>4 filter removes local helical contacts, off-diagonal stripes parallel to the main diagonal indicate parallel β-sheets; stripes perpendicular to it indicate antiparallel β-sheets. The Ramachandran plot scatters every residue's (φ, ψ) pair against the sterically allowed regions. The PAE heatmap renders the predicted-aligned-error matrix.

— Structural neighborhood —

3Di is Foldseek's structural alphabet. Each residue is assigned one of twenty discrete states based on how its Cα sits relative to its spatial (not sequential) neighbors. Aligning 3Di strings finds structural homologs roughly as well as full 3D superposition, but orders of magnitude faster.

Nearest PDB neighbors are the top structural matches found by Foldseek when searching this structure against the entire Protein Data Bank. Each hit reports a TM-score (0 to 1; >0.5 almost always implies the same fold) and an E-value. These are *structural* homologs — they may share no detectable sequence similarity.

— Confidence and disorder —

For AlphaFold models, the B-factor field carries pLDDT — the model's own estimate of local accuracy on a 0–100 scale. Regions with pLDDT<50 should be treated as essentially unmodeled; they often correspond to intrinsically disordered segments.

Crystallographic B-factors measure how much each atom's electron density is smeared out, in Å². They rise in mobile loops and surface residues and fall in the buried interior. In AlphaFold models this column is repurposed to hold pLDDT instead.

Predicted aligned error is AlphaFold's pairwise confidence. Unlike pLDDT (per-residue), PAE is per-residue-pair and captures whether two parts of the structure are correctly placed relative to each other. Units are ångströms of expected positional error.